Protein AF-A0A956QCV6-F1 (afdb_monomer_lite)

pLDDT: mean 75.54, std 16.25, range [26.3, 98.75]

Radius of gyration: 40.53 Å; chains: 1; bounding box: 89×57×164 Å

Secondary structure (DSSP, 8-state):
-HHHHHHHHHHHHHHHHHHHHHHHHHHHHHHHHHTTS---SS-SEEEEEEE-PPS---PPPTTGGGGTT---TTT---SPPTTSTTT-TTEEEEEEEEEES-TTTGGGTT--EEEEEESS---SEEETTS-EEEEEEEEB----TT--S-GGG-B--PPEEEEESS-EEEEEE-SEEEEESSS-EEEEEES-EEEESS-SS---HHHHHHHHHHHHHHHHHHTGGGB-HHHHHPPPP-HHHHHHHHH---HHHHHHHTSHHHHHSEEEEPEEEEEEEETTTEEEEEEE-SSPPB-SS----HHHHHHHHHHHHHHHHHHHHHHHHHHHHHHHHHHHHHHHHH--TTHHHHHHHHHHHHHHHHHHHHHHHHHHHHHHHHHHHHHHHHHHHHHTT-BPPPP-SGGGSPSSSS-BSS--HHHHHHHHHHHHHHHHHT-HHHHHHHTEEEE--EEESSTT----EEESSEEEESS-EEE-TT-EEEE-SEEEEES-EEE-TT-EEEESS-EEEEPPTT----STTS--S-EEE-TT-EEEESS-EEE--BTTTBSEEEE--TTSPPPB-EEEEESS-EE-TT-EEEEEEHHHHHHHSTTS-HHHHHHIIIIIHHIIIIIHHHHHHHS-SEEEPP--SBSB-EEEEEEE--TTTSSS--EEEEE-----B-THHHHHHHHHHHHHHHHIIIIIHHHGGGSTT-TT-TT--SEEE---HHHHHHHHTTPPPPP--PPP--HHHHHHHHHIIIIIHHHHHIIIIIHHHHHHHHHHHHS-S---SHHHHHHHHHHHHHHHHHHHHHHHHHHHHHHHHHT-HHHHHHHHHHHHHHHHHHTT-TTS-PPPEEEEESS-EEE-TT-SEEEEEEEESS-EEE--SEEEEEEEESSS-EEEEEEEE-GGGG-EEEE-PPP--SSHHHHHH----GGGG----EEEE-------EEEEE----

Sequence (949 aa):
MALHHQQSVARRAYTQAEAELRYREGEQFALREAIGKGAAPSTTVKAAMTSTTPEAADPIPPAYGQKLFERNPNEWTGLPDLRTIEAAPGHDYYEVTPKTSDSSLRVWGNRKYDLVLSQIPGYAAYAPNGSVELEQAFAWANPTFEDEGDTLESYSGIPLFVGAKNDIEVDNFPYGEAHSSAGEVTIEDGQAIGFNGPLPLEHYENDLFSQVQSARDTLEARTASGDKTNLIAGPEVTIGSILDLFFGDSEATLESLLGLHAATDFPLPMIPGFSATVPGVFFQFWFHVPYAPDGSGGYGSSSEFESLMASSEQAAKKLNDLKKAVDEAAVARDKAKKKYDQATGSAKDAALAELIEAENKLDDAKDDYDDQIDAIKDLQAQGESAVNAMMAAGSSPIPQTRAQDPSGTDGQFGWAYSPVMENMLGLLTDTLTGNFKNIANRLVARVRLVHFGDQDNVPFFDFGSTFTSRASWTVPRGRTLRFTKNMEIQGDLWLQRGSVMSVSGNLRVVAPPGVTPDTPFKPSGRVFLEEGATLIVRGNFECQGSSQFGSMMVGAEPGEVHPITSALMVDGDVTIPYGIYAGAPLDDLVSSLLEDFPAFQAMAHDILYPLISELAPNASKAAGPFHLRKPYFARFATTFQLTIIPPTIFNPPIPIPTPVPLPKKNILVPIAHALSYVYTTSLNLTLGENLYLQSDWWPFGQGGVPMAPKLDPVKAAAALSSVSFAPISLPDIDFETALANFKDQAIEGLVKYVTEEIIQELVEEVAAAVAPAEIGSVATAIDVVTDNLVDRDNKLVTAEDFLTGMLDDAFSADAKDALDHLTSNIDTIVENNYLREYSGLLVYSGHNINIHNTARLATGMFLAEGDINIGAERTVGTMLSRNGSVKARQLLYYPYFNRASLYLPMATSDNWLERGMELRYGDKLDSGEAVDVGPPPVSFRVSAAGWHQ

Structure (mmCIF, N/CA/C/O backbone):
data_AF-A0A956QCV6-F1
#
_entry.id   AF-A0A956QCV6-F1
#
loop_
_atom_site.group_PDB
_atom_site.id
_atom_site.type_symbol
_atom_site.label_atom_id
_atom_site.label_alt_id
_atom_site.label_comp_id
_atom_site.label_asym_id
_atom_site.label_entity_id
_atom_site.label_seq_id
_atom_site.pdbx_PDB_ins_code
_atom_site.Cartn_x
_atom_site.Cartn_y
_atom_site.Cartn_z
_atom_site.occupancy
_atom_site.B_iso_or_equiv
_atom_site.auth_seq_id
_atom_site.auth_comp_id
_atom_site.auth_asym_id
_atom_site.auth_atom_id
_atom_site.pdbx_PDB_model_num
ATOM 1 N N . MET A 1 1 ? -18.847 -30.380 68.060 1.00 49.28 1 MET A N 1
ATOM 2 C CA . MET A 1 1 ? -19.390 -29.000 68.090 1.00 49.28 1 MET A CA 1
ATOM 3 C C . MET A 1 1 ? -18.781 -28.098 67.018 1.00 49.28 1 MET A C 1
ATOM 5 O O . MET A 1 1 ? -19.559 -27.495 66.297 1.00 49.28 1 MET A O 1
ATOM 9 N N . ALA A 1 2 ? -17.454 -28.053 66.832 1.00 42.34 2 ALA A N 1
ATOM 10 C CA . ALA A 1 2 ? -16.817 -27.227 65.791 1.00 42.34 2 ALA A CA 1
ATOM 11 C C . ALA A 1 2 ? -17.310 -27.516 64.355 1.00 42.34 2 ALA A C 1
ATOM 13 O O . ALA A 1 2 ? -17.603 -26.585 63.618 1.00 42.34 2 ALA A O 1
ATOM 14 N N . LEU A 1 3 ? -17.517 -28.792 64.000 1.00 40.25 3 LEU A N 1
ATOM 15 C CA . LEU A 1 3 ? -18.008 -29.199 62.673 1.00 40.25 3 LEU A CA 1
ATOM 16 C C . LEU A 1 3 ? -19.466 -28.765 62.408 1.00 40.25 3 LEU A C 1
ATOM 18 O O . LEU A 1 3 ? -19.788 -28.308 61.321 1.00 40.25 3 LEU A O 1
ATOM 22 N N . HIS A 1 4 ? -20.331 -28.818 63.430 1.00 48.31 4 HIS A N 1
ATOM 23 C CA . HIS A 1 4 ? -21.710 -28.315 63.352 1.00 48.31 4 HIS A CA 1
ATOM 24 C C . HIS A 1 4 ? -21.771 -26.785 63.301 1.00 48.31 4 HIS A C 1
ATOM 26 O O . HIS A 1 4 ? -22.640 -26.233 62.632 1.00 48.31 4 HIS A O 1
ATOM 32 N N . HIS A 1 5 ? -20.854 -26.096 63.988 1.00 50.22 5 HIS A N 1
ATOM 33 C CA . HIS A 1 5 ? -20.746 -24.644 63.908 1.00 50.22 5 HIS A CA 1
ATOM 34 C C . HIS A 1 5 ? -20.232 -24.205 62.533 1.00 50.22 5 HIS A C 1
ATOM 36 O O . HIS A 1 5 ? -20.852 -23.343 61.929 1.00 50.22 5 HIS A O 1
ATOM 42 N N . GLN A 1 6 ? -19.200 -24.855 61.985 1.00 43.66 6 GLN A N 1
ATOM 43 C CA . GLN A 1 6 ? -18.725 -24.590 60.624 1.00 43.66 6 GLN A CA 1
ATOM 44 C C . GLN A 1 6 ? -19.783 -24.914 59.565 1.00 43.66 6 GLN A C 1
ATOM 46 O O . GLN A 1 6 ? -20.002 -24.100 58.680 1.00 43.66 6 GLN A O 1
ATOM 51 N N . GLN A 1 7 ? -20.519 -26.023 59.688 1.00 48.66 7 GLN A N 1
ATOM 52 C CA . GLN A 1 7 ? -21.648 -26.325 58.797 1.00 48.66 7 GLN A CA 1
ATOM 53 C C . GLN A 1 7 ? -22.800 -25.324 58.943 1.00 48.66 7 GLN A C 1
ATOM 55 O O . GLN A 1 7 ? -23.447 -24.987 57.957 1.00 48.66 7 GLN A O 1
ATOM 60 N N . SER A 1 8 ? -23.065 -24.831 60.155 1.00 52.28 8 SER A N 1
ATOM 61 C CA . SER A 1 8 ? -24.067 -23.790 60.398 1.00 52.28 8 SER A CA 1
ATOM 62 C C . SER A 1 8 ? -23.633 -22.439 59.841 1.00 52.28 8 SER A C 1
ATOM 64 O O . SER A 1 8 ? -24.478 -21.735 59.305 1.00 52.28 8 SER A O 1
ATOM 66 N N . VAL A 1 9 ? -22.360 -22.066 59.978 1.00 55.03 9 VAL A N 1
ATOM 67 C CA . VAL A 1 9 ? -21.798 -20.821 59.438 1.00 55.03 9 VAL A CA 1
ATOM 68 C C . VAL A 1 9 ? -21.755 -20.894 57.917 1.00 55.03 9 VAL A C 1
ATOM 70 O O . VAL A 1 9 ? -22.230 -19.969 57.277 1.00 55.03 9 VAL A O 1
ATOM 73 N N . ALA A 1 10 ? -21.323 -22.019 57.342 1.00 46.62 10 ALA A N 1
ATOM 74 C CA . ALA A 1 10 ? -21.348 -22.256 55.901 1.00 46.62 10 ALA A CA 1
ATOM 75 C C . ALA A 1 10 ? -22.779 -22.242 55.341 1.00 46.62 10 ALA A C 1
ATOM 77 O O . ALA A 1 10 ? -23.030 -21.575 54.347 1.00 46.62 10 ALA A O 1
ATOM 78 N N . ARG A 1 11 ? -23.752 -22.886 56.009 1.00 55.56 11 ARG A N 1
ATOM 79 C CA . ARG A 1 11 ? -25.173 -22.801 55.615 1.00 55.56 11 ARG A CA 1
ATOM 80 C C . ARG A 1 11 ? -25.719 -21.385 55.705 1.00 55.56 11 ARG A C 1
ATOM 82 O O . ARG A 1 11 ? -26.515 -21.015 54.853 1.00 55.56 11 ARG A O 1
ATOM 89 N N . ARG A 1 12 ? -25.329 -20.616 56.726 1.00 58.84 12 ARG A N 1
ATOM 90 C CA . ARG A 1 12 ? -25.781 -19.232 56.928 1.00 58.84 12 ARG A CA 1
ATOM 91 C C . ARG A 1 12 ? -25.159 -18.284 55.906 1.00 58.84 12 ARG A C 1
ATOM 93 O O . ARG A 1 12 ? -25.870 -17.445 55.380 1.00 58.84 12 ARG A O 1
ATOM 100 N N . ALA A 1 13 ? -23.879 -18.465 55.591 1.00 56.88 13 ALA A N 1
ATOM 101 C CA . ALA A 1 13 ? -23.194 -17.752 54.520 1.00 56.88 13 ALA A CA 1
ATOM 102 C C . ALA A 1 13 ? -23.810 -18.093 53.155 1.00 56.88 13 ALA A C 1
ATOM 104 O O . ALA A 1 13 ? -24.112 -17.187 52.393 1.00 56.88 13 ALA A O 1
ATOM 105 N N . TYR A 1 14 ? -24.104 -19.373 52.900 1.00 56.12 14 TYR A N 1
ATOM 106 C CA . TYR A 1 14 ? -24.784 -19.818 51.681 1.00 56.12 14 TYR A CA 1
ATOM 107 C C . TYR A 1 14 ? -26.194 -19.227 51.557 1.00 56.12 14 TYR A C 1
ATOM 109 O O . TYR A 1 14 ? -26.518 -18.642 50.537 1.00 56.12 14 TYR A O 1
ATOM 117 N N . THR A 1 15 ? -27.012 -19.288 52.615 1.00 66.00 15 THR A N 1
ATOM 118 C CA . THR A 1 15 ? -28.357 -18.675 52.598 1.00 66.00 15 THR A CA 1
ATOM 119 C C . THR A 1 15 ? -28.316 -17.152 52.516 1.00 66.00 15 THR A C 1
ATOM 121 O O . THR A 1 15 ? -29.239 -16.559 51.971 1.00 66.00 15 THR A O 1
ATOM 124 N N . GLN A 1 16 ? -27.274 -16.505 53.042 1.00 67.00 16 GLN A N 1
ATOM 125 C CA . GLN A 1 16 ? -27.094 -15.061 52.923 1.00 67.00 16 GLN A CA 1
ATOM 126 C C . GLN A 1 16 ? -26.685 -14.663 51.501 1.00 67.00 16 GLN A C 1
ATOM 128 O O . GLN A 1 16 ? -27.280 -13.737 50.963 1.00 67.00 16 GLN A O 1
ATOM 133 N N . ALA A 1 17 ? -25.743 -15.385 50.890 1.00 64.12 17 ALA A N 1
ATOM 134 C CA . ALA A 1 17 ? -25.330 -15.181 49.504 1.00 64.12 17 ALA A CA 1
ATOM 135 C C . ALA A 1 17 ? -26.476 -15.477 48.524 1.00 64.12 17 ALA A C 1
ATOM 137 O O . ALA A 1 17 ? -26.734 -14.691 47.621 1.00 64.12 17 ALA A O 1
ATOM 138 N N . GLU A 1 18 ? -27.229 -16.556 48.751 1.00 66.69 18 GLU A N 1
ATOM 139 C CA . GLU A 1 18 ? -28.419 -16.889 47.964 1.00 66.69 18 GLU A CA 1
ATOM 140 C C . GLU A 1 18 ? -29.512 -15.820 48.122 1.00 66.69 18 GLU A C 1
ATOM 142 O O . GLU A 1 18 ? -30.085 -15.375 47.131 1.00 66.69 18 GLU A O 1
ATOM 147 N N . ALA A 1 19 ? -29.784 -15.348 49.344 1.00 66.56 19 ALA A N 1
ATOM 148 C CA . ALA A 1 19 ? -30.747 -14.270 49.573 1.00 66.56 19 ALA A CA 1
ATOM 149 C C . ALA A 1 19 ? -30.306 -12.945 48.934 1.00 66.56 19 ALA A C 1
ATOM 151 O O . ALA A 1 19 ? -31.147 -12.206 48.427 1.00 66.56 19 ALA A O 1
ATOM 152 N N . GLU A 1 20 ? -29.008 -12.645 48.946 1.00 68.56 20 GLU A N 1
ATOM 153 C CA . GLU A 1 20 ? -28.438 -11.465 48.298 1.00 68.56 20 GLU A CA 1
ATOM 154 C C . GLU A 1 20 ? -28.550 -11.556 46.772 1.00 68.56 20 GLU A C 1
ATOM 156 O O . GLU A 1 20 ? -28.972 -10.594 46.133 1.00 68.56 20 GLU A O 1
ATOM 161 N N . LEU A 1 21 ? -28.280 -12.725 46.190 1.00 67.62 21 LEU A N 1
ATOM 162 C CA . LEU A 1 21 ? -28.455 -12.970 44.760 1.00 67.62 21 LEU A CA 1
ATOM 163 C C . LEU A 1 21 ? -29.927 -12.819 44.345 1.00 67.62 21 LEU A C 1
ATOM 165 O O . LEU A 1 21 ? -30.241 -12.063 43.430 1.00 67.62 21 LEU A O 1
ATOM 169 N N . ARG A 1 22 ? -30.851 -13.445 45.086 1.00 67.94 22 ARG A N 1
ATOM 170 C CA . ARG A 1 22 ? -32.305 -13.311 44.869 1.00 67.94 22 ARG A CA 1
ATOM 171 C C . ARG A 1 22 ? -32.795 -11.875 45.019 1.00 67.94 22 ARG A C 1
ATOM 173 O O . ARG A 1 22 ? -33.730 -11.466 44.333 1.00 67.94 22 ARG A O 1
ATOM 180 N N . TYR A 1 23 ? -32.188 -11.113 45.926 1.00 70.75 23 TYR A N 1
ATOM 181 C CA . TYR A 1 23 ? -32.487 -9.699 46.095 1.00 70.75 23 TYR A CA 1
ATOM 182 C C . TYR A 1 23 ? -32.078 -8.887 44.864 1.00 70.75 23 TYR A C 1
ATOM 184 O O . TYR A 1 23 ? -32.905 -8.135 44.353 1.00 70.75 23 TYR A O 1
ATOM 192 N N . ARG A 1 24 ? -30.853 -9.093 44.360 1.00 69.69 24 ARG A N 1
ATOM 193 C CA . ARG A 1 24 ? -30.338 -8.443 43.142 1.00 69.69 24 ARG A CA 1
ATOM 194 C C . ARG A 1 24 ? -31.165 -8.810 41.906 1.00 69.69 24 ARG A C 1
ATOM 196 O O . ARG A 1 24 ? -31.532 -7.927 41.138 1.00 69.69 24 ARG A O 1
ATOM 203 N N . GLU A 1 25 ? -31.535 -10.085 41.748 1.00 68.69 25 GLU A N 1
ATOM 204 C CA . GLU A 1 25 ? -32.457 -10.536 40.690 1.00 68.69 25 GLU A CA 1
ATOM 205 C C . GLU A 1 25 ? -33.806 -9.801 40.777 1.00 68.69 25 GLU A C 1
ATOM 207 O O . GLU A 1 25 ? -34.287 -9.232 39.797 1.00 68.69 25 GLU A O 1
ATOM 212 N N . GLY A 1 26 ? -34.422 -9.781 41.964 1.00 67.19 26 GLY A N 1
ATOM 213 C CA . GLY A 1 26 ? -35.706 -9.116 42.191 1.00 67.19 26 GLY A CA 1
ATOM 214 C C . GLY A 1 26 ? -35.659 -7.605 41.955 1.00 67.19 26 GLY A C 1
ATOM 215 O O . GLY A 1 26 ? -36.609 -7.035 41.417 1.00 67.19 26 GLY A O 1
ATOM 216 N N . GLU A 1 27 ? -34.557 -6.959 42.330 1.00 70.75 27 GLU A N 1
ATOM 217 C CA . GLU A 1 27 ? -34.291 -5.547 42.062 1.00 70.75 27 GLU A CA 1
ATOM 218 C C . GLU A 1 27 ? -34.182 -5.271 40.561 1.00 70.75 27 GLU A C 1
ATOM 220 O O . GLU A 1 27 ? -34.899 -4.410 40.057 1.00 70.75 27 GLU A O 1
ATOM 225 N N . GLN A 1 28 ? -33.359 -6.031 39.834 1.00 68.19 28 GLN A N 1
ATOM 226 C CA . GLN A 1 28 ? -33.233 -5.932 38.377 1.00 68.19 28 GLN A CA 1
ATOM 227 C C . GLN A 1 28 ? -34.590 -6.004 37.675 1.00 68.19 28 GLN A C 1
ATOM 229 O O . GLN A 1 28 ? -34.887 -5.196 36.792 1.00 68.19 28 GLN A O 1
ATOM 234 N N . PHE A 1 29 ? -35.450 -6.938 38.087 1.00 70.31 29 PHE A N 1
ATOM 235 C CA . PHE A 1 29 ? -36.802 -7.036 37.545 1.00 70.31 29 PHE A CA 1
ATOM 236 C C . PHE A 1 29 ? -37.662 -5.812 37.877 1.00 70.31 29 PHE A C 1
ATOM 238 O O . PHE A 1 29 ? -38.354 -5.303 36.995 1.00 70.31 29 PHE A O 1
ATOM 245 N N . ALA A 1 30 ? -37.595 -5.304 39.109 1.00 69.25 30 ALA A N 1
ATOM 246 C CA . ALA A 1 30 ? -38.320 -4.103 39.519 1.00 69.25 30 ALA A CA 1
ATOM 247 C C . ALA A 1 30 ? -37.854 -2.841 38.774 1.00 69.25 30 ALA A C 1
ATOM 249 O O . ALA A 1 30 ? -38.670 -1.988 38.427 1.00 69.25 30 ALA A O 1
ATOM 250 N N . LEU A 1 31 ? -36.552 -2.728 38.505 1.00 68.31 31 LEU A N 1
ATOM 251 C CA . LEU A 1 31 ? -35.973 -1.645 37.715 1.00 68.31 31 LEU A CA 1
ATOM 252 C C . LEU A 1 31 ? -36.477 -1.701 36.268 1.00 68.31 31 LEU A C 1
ATOM 254 O O . LEU A 1 31 ? -36.953 -0.694 35.748 1.00 68.31 31 LEU A O 1
ATOM 258 N N . ARG A 1 32 ? -36.450 -2.889 35.644 1.00 65.56 32 ARG A N 1
ATOM 259 C CA . ARG A 1 32 ? -36.981 -3.126 34.286 1.00 65.56 32 ARG A CA 1
ATOM 260 C C . ARG A 1 32 ? -38.472 -2.791 34.169 1.00 65.56 32 ARG A C 1
ATOM 262 O O . ARG A 1 32 ? -38.902 -2.288 33.130 1.00 65.56 32 ARG A O 1
ATOM 269 N N . GLU A 1 33 ? -39.251 -3.055 35.216 1.00 67.38 33 GLU A N 1
ATOM 270 C CA . GLU A 1 33 ? -40.669 -2.685 35.289 1.00 67.38 33 GLU A CA 1
ATOM 271 C C . GLU A 1 33 ? -40.848 -1.159 35.388 1.00 67.38 33 GLU A C 1
ATOM 273 O O . GLU A 1 33 ? -41.676 -0.591 34.677 1.00 67.38 33 GLU A O 1
ATOM 278 N N . ALA A 1 34 ? -40.033 -0.477 36.203 1.00 65.25 34 ALA A N 1
ATOM 279 C CA . ALA A 1 34 ? -40.091 0.976 36.390 1.00 65.25 34 ALA A CA 1
ATOM 280 C C . ALA A 1 34 ? -39.723 1.780 35.125 1.00 65.25 34 ALA A C 1
ATOM 282 O O . ALA A 1 34 ? -40.314 2.833 34.891 1.00 65.25 34 ALA A O 1
ATOM 283 N N . ILE A 1 35 ? -38.813 1.269 34.285 1.00 62.88 35 ILE A N 1
ATOM 284 C CA . ILE A 1 35 ? -38.454 1.867 32.981 1.00 62.88 35 ILE A CA 1
ATOM 285 C C . ILE A 1 35 ? -39.317 1.367 31.800 1.00 62.88 35 ILE A C 1
ATOM 287 O O . ILE A 1 35 ? -39.052 1.702 30.646 1.00 62.88 35 ILE A O 1
ATOM 291 N N . GLY A 1 36 ? -40.365 0.577 32.067 1.00 53.41 36 GLY A N 1
ATOM 292 C CA . GLY A 1 36 ? -41.485 0.369 31.141 1.00 53.41 36 GLY A CA 1
ATOM 293 C C . GLY A 1 36 ? -41.345 -0.695 30.040 1.00 53.41 36 GLY A C 1
ATOM 294 O O . GLY A 1 36 ? -42.139 -0.650 29.102 1.00 53.41 36 GLY A O 1
ATOM 295 N N . LYS A 1 37 ? -40.407 -1.660 30.112 1.00 54.53 37 LYS A N 1
ATOM 296 C CA . LYS A 1 37 ? -40.167 -2.638 29.009 1.00 54.53 37 LYS A CA 1
ATOM 297 C C . LYS A 1 37 ? -40.390 -4.124 29.302 1.00 54.53 37 LYS A C 1
ATOM 299 O O . LYS A 1 37 ? -40.036 -4.969 28.485 1.00 54.53 37 LYS A O 1
ATOM 304 N N . GLY A 1 38 ? -41.005 -4.488 30.422 1.00 52.72 38 GLY A N 1
ATOM 305 C CA . GLY A 1 38 ? -41.386 -5.882 30.648 1.00 52.72 38 GLY A CA 1
ATOM 306 C C . GLY A 1 38 ? -42.162 -6.085 31.937 1.00 52.72 38 GLY A C 1
ATOM 307 O O . GLY A 1 38 ? -41.818 -5.509 32.965 1.00 52.72 38 GLY A O 1
ATOM 308 N N . ALA A 1 39 ? -43.205 -6.916 31.882 1.00 48.16 39 ALA A N 1
ATOM 309 C CA . ALA A 1 39 ? -43.919 -7.350 33.075 1.00 48.16 39 ALA A CA 1
ATOM 310 C C . ALA A 1 39 ? -43.047 -8.351 33.842 1.00 48.16 39 ALA A C 1
ATOM 312 O O . ALA A 1 39 ? -42.725 -9.424 33.328 1.00 48.16 39 ALA A O 1
ATOM 313 N N . ALA A 1 40 ? -42.658 -7.999 35.064 1.00 49.22 40 ALA A N 1
ATOM 314 C CA . ALA A 1 40 ? -41.905 -8.895 35.923 1.00 49.22 40 ALA A CA 1
ATOM 315 C C . ALA A 1 40 ? -42.794 -10.052 36.430 1.00 49.22 40 ALA A C 1
ATOM 317 O O . ALA A 1 40 ? -43.982 -9.848 36.710 1.00 49.22 40 ALA A O 1
ATOM 318 N N . PRO A 1 41 ? -42.256 -11.273 36.598 1.00 50.91 41 PRO A N 1
ATOM 319 C CA . PRO A 1 41 ? -42.956 -12.322 37.329 1.00 50.91 41 PRO A CA 1
ATOM 320 C C . PRO A 1 41 ? -43.073 -11.887 38.798 1.00 50.91 41 PRO A C 1
ATOM 322 O O . PRO A 1 41 ? -42.063 -11.791 39.482 1.00 50.91 41 PRO A O 1
ATOM 325 N N . SER A 1 42 ? -44.296 -11.553 39.237 1.00 54.00 42 SER A N 1
ATOM 326 C CA . SER A 1 42 ? -44.685 -11.060 40.577 1.00 54.00 42 SER A CA 1
ATOM 327 C C . SER A 1 42 ? -43.519 -10.772 41.542 1.00 54.00 42 SER A C 1
ATOM 329 O O . SER A 1 42 ? -43.057 -11.663 42.259 1.00 54.00 42 SER A O 1
ATOM 331 N N . THR A 1 43 ? -43.044 -9.531 41.579 1.00 57.69 43 THR A N 1
ATOM 332 C CA . THR A 1 43 ? -41.839 -9.163 42.330 1.00 57.69 43 THR A CA 1
ATOM 333 C C . THR A 1 43 ? -42.148 -8.795 43.783 1.00 57.69 43 THR A C 1
ATOM 335 O O . THR A 1 43 ? -42.996 -7.957 44.094 1.00 57.69 43 THR A O 1
ATOM 338 N N . THR A 1 44 ? -41.422 -9.424 44.710 1.00 65.25 44 THR A N 1
ATOM 339 C CA . THR A 1 44 ? -41.427 -9.102 46.152 1.00 65.25 44 THR A CA 1
ATOM 340 C C . THR A 1 44 ? -40.667 -7.797 46.459 1.00 65.25 44 THR A C 1
ATOM 342 O O . THR A 1 44 ? -40.801 -7.229 47.547 1.00 65.25 44 THR A O 1
ATOM 345 N N . VAL A 1 45 ? -39.872 -7.321 45.494 1.00 67.56 45 VAL A N 1
ATOM 346 C CA . VAL A 1 45 ? -39.026 -6.122 45.540 1.00 67.56 45 VAL A CA 1
ATOM 347 C C . VAL A 1 45 ? -39.563 -5.088 44.542 1.00 67.56 45 VAL A C 1
ATOM 349 O O . VAL A 1 45 ? -40.004 -5.439 43.455 1.00 67.56 45 VAL A O 1
ATOM 352 N N . LYS A 1 46 ? -39.546 -3.811 44.919 1.00 73.62 46 LYS A N 1
ATOM 353 C CA . LYS A 1 46 ? -39.876 -2.635 44.102 1.00 73.62 46 LYS A CA 1
ATOM 354 C C . LYS A 1 46 ? -38.690 -1.676 44.102 1.00 73.62 46 LYS A C 1
ATOM 356 O O . LYS A 1 46 ? -37.935 -1.667 45.066 1.00 73.62 46 LYS A O 1
ATOM 361 N N . ALA A 1 47 ? -38.573 -0.816 43.099 1.00 73.00 47 ALA A N 1
ATOM 362 C CA . ALA A 1 47 ? -37.556 0.232 43.055 1.00 73.00 47 ALA A CA 1
ATOM 363 C C . ALA A 1 47 ? -38.211 1.621 43.046 1.00 73.00 47 ALA A C 1
ATOM 365 O O . ALA A 1 47 ? -39.241 1.825 42.404 1.00 73.00 47 ALA A O 1
ATOM 366 N N . ALA A 1 48 ? -37.638 2.569 43.787 1.00 74.94 48 ALA A N 1
ATOM 367 C CA . ALA A 1 48 ? -37.895 3.995 43.607 1.00 74.94 48 ALA A CA 1
ATOM 368 C C . ALA A 1 48 ? -36.659 4.624 42.957 1.00 74.94 48 ALA A C 1
ATOM 370 O O . ALA A 1 48 ? -35.555 4.366 43.426 1.00 74.94 48 ALA A O 1
ATOM 371 N N . MET A 1 49 ? -36.854 5.423 41.908 1.00 76.88 49 MET A N 1
ATOM 372 C CA . MET A 1 49 ? -35.780 6.046 41.128 1.00 76.88 49 MET A CA 1
ATOM 373 C C . MET A 1 49 ? -35.848 7.568 41.243 1.00 76.88 49 MET A C 1
ATOM 375 O O . MET A 1 49 ? -36.940 8.138 41.173 1.00 76.88 49 MET A O 1
ATOM 379 N N . THR A 1 50 ? -34.691 8.213 41.360 1.00 81.38 50 THR A N 1
ATOM 380 C CA . THR A 1 50 ? -34.531 9.671 41.275 1.00 81.38 50 THR A CA 1
ATOM 381 C C . THR A 1 50 ? -33.452 9.966 40.244 1.00 81.38 50 THR A C 1
ATOM 383 O O . THR A 1 50 ? -32.347 9.472 40.404 1.00 81.38 50 THR A O 1
ATOM 386 N N . SER A 1 51 ? -33.747 10.728 39.187 1.00 77.69 51 SER A N 1
ATOM 387 C CA . SER A 1 51 ? -32.717 11.098 38.203 1.00 77.69 51 SER A CA 1
ATOM 388 C C . SER A 1 51 ? -31.657 11.985 38.860 1.00 77.69 51 SER A C 1
ATOM 390 O O . SER A 1 51 ? -31.989 12.925 39.585 1.00 77.69 51 SER A O 1
ATOM 392 N N . THR A 1 52 ? -30.398 11.650 38.610 1.00 75.81 52 THR A N 1
ATOM 393 C CA . THR A 1 52 ? -29.180 12.368 39.006 1.00 75.81 52 THR A CA 1
ATOM 394 C C . THR A 1 52 ? -28.334 12.719 37.779 1.00 75.81 52 THR A C 1
ATOM 396 O O . THR A 1 52 ? -27.152 13.015 37.903 1.00 75.81 52 THR A O 1
ATOM 399 N N . THR A 1 53 ? -28.935 12.671 36.586 1.00 70.94 53 THR A N 1
ATOM 400 C CA . THR A 1 53 ? -28.253 12.926 35.312 1.00 70.94 53 THR A CA 1
ATOM 401 C C . THR A 1 53 ? -27.792 14.394 35.242 1.00 70.94 53 THR A C 1
ATOM 403 O O . THR A 1 53 ? -28.629 15.278 35.444 1.00 70.94 53 THR A O 1
ATOM 406 N N . PRO A 1 54 ? -26.501 14.675 34.987 1.00 65.06 54 PRO A N 1
ATOM 407 C CA . PRO A 1 54 ? -25.976 16.038 34.838 1.00 65.06 54 PRO A CA 1
ATOM 408 C C . PRO A 1 54 ? -26.615 16.817 33.667 1.00 65.06 54 PRO A C 1
ATOM 410 O O . PRO A 1 54 ? -27.009 16.227 32.661 1.00 65.06 54 PRO A O 1
ATOM 413 N N . GLU A 1 55 ? -26.722 18.149 33.780 1.00 56.16 55 GLU A N 1
ATOM 414 C CA . GLU A 1 55 ? -27.117 19.024 32.660 1.00 56.16 55 GLU A CA 1
ATOM 415 C C . GLU A 1 55 ? -25.908 19.245 31.735 1.00 56.16 55 GLU A C 1
ATOM 417 O O . GLU A 1 55 ? -24.915 19.816 32.169 1.00 56.16 55 GLU A O 1
ATOM 422 N N . ALA A 1 56 ? -26.053 18.853 30.464 1.00 52.75 56 ALA A N 1
ATOM 423 C CA . ALA A 1 56 ? -25.051 18.867 29.388 1.00 52.75 56 ALA A CA 1
ATOM 424 C C . ALA A 1 56 ? -24.062 17.691 29.415 1.00 52.75 56 ALA A C 1
ATOM 426 O O . ALA A 1 56 ? -23.011 17.743 30.039 1.00 52.75 56 ALA A O 1
ATOM 427 N N . ALA A 1 57 ? -24.395 16.651 28.653 1.00 51.12 57 ALA A N 1
ATOM 428 C CA . ALA A 1 57 ? -23.421 15.683 28.182 1.00 51.12 57 ALA A CA 1
ATOM 429 C C . ALA A 1 57 ? -23.448 15.738 26.648 1.00 51.12 57 ALA A C 1
ATOM 431 O O . ALA A 1 57 ? -24.502 15.502 26.048 1.00 51.12 57 ALA A O 1
ATOM 432 N N . ASP A 1 58 ? -22.337 16.129 26.022 1.00 49.75 58 ASP A N 1
ATOM 433 C CA . ASP A 1 58 ? -22.261 16.297 24.569 1.00 49.75 58 ASP A CA 1
ATOM 434 C C . ASP A 1 58 ? -22.421 14.937 23.871 1.00 49.75 58 ASP A C 1
ATOM 436 O O . ASP A 1 58 ? -21.597 14.047 24.069 1.00 49.75 58 ASP A O 1
ATOM 440 N N . PRO A 1 59 ? -23.485 14.705 23.082 1.00 54.56 59 PRO A N 1
ATOM 441 C CA . PRO A 1 59 ? -23.695 13.413 22.440 1.00 54.56 59 PRO A CA 1
ATOM 442 C C . PRO A 1 59 ? -22.550 13.101 21.469 1.00 54.56 59 PRO A C 1
ATOM 444 O O . PRO A 1 59 ? -22.101 13.987 20.745 1.00 54.56 59 PRO A O 1
ATOM 447 N N . ILE A 1 60 ? -22.138 11.827 21.387 1.00 58.16 60 ILE A N 1
ATOM 448 C CA . ILE A 1 60 ? -21.178 11.380 20.364 1.00 58.16 60 ILE A CA 1
ATOM 449 C C . ILE A 1 60 ? -21.710 11.803 18.982 1.00 58.16 60 ILE A C 1
ATOM 451 O O . ILE A 1 60 ? -22.822 11.387 18.618 1.00 58.16 60 ILE A O 1
ATOM 455 N N . PRO A 1 61 ? -20.952 12.581 18.192 1.00 59.28 61 PRO A N 1
ATOM 456 C CA . PRO A 1 61 ? -21.413 13.043 16.894 1.00 59.28 61 PRO A CA 1
ATOM 457 C C . PRO A 1 61 ? -21.709 11.854 15.964 1.00 59.28 61 PRO A C 1
ATOM 459 O O . PRO A 1 61 ? -20.855 10.978 15.794 1.00 59.28 61 PRO A O 1
ATOM 462 N N . PRO A 1 62 ? -22.905 11.765 15.351 1.00 65.50 62 PRO A N 1
ATOM 463 C CA . PRO A 1 62 ? -23.104 10.851 14.237 1.00 65.50 62 PRO A CA 1
ATOM 464 C C . PRO A 1 62 ? -22.221 11.271 13.059 1.00 65.50 62 PRO A C 1
ATOM 466 O O . PRO A 1 62 ? -21.991 12.463 12.866 1.00 65.50 62 PRO A O 1
ATOM 469 N N . ALA A 1 63 ? -21.764 10.300 12.267 1.00 74.31 63 ALA A N 1
ATOM 470 C CA . ALA A 1 63 ? -20.926 10.533 11.098 1.00 74.31 63 ALA A CA 1
ATOM 471 C C . ALA A 1 63 ? -19.634 11.323 11.402 1.00 74.31 63 ALA A C 1
ATOM 473 O O . ALA A 1 63 ? -19.260 12.210 10.642 1.00 74.31 63 ALA A O 1
ATOM 474 N N . TYR A 1 64 ? -18.944 10.986 12.501 1.00 76.62 64 TYR A N 1
ATOM 475 C CA . TYR A 1 64 ? -17.661 11.586 12.902 1.00 76.62 64 TYR A CA 1
ATOM 476 C C . TYR A 1 64 ? -16.656 11.690 11.739 1.00 76.62 64 TYR A C 1
ATOM 478 O O . TYR A 1 64 ? -15.988 12.710 11.591 1.00 76.62 64 TYR A O 1
ATOM 486 N N . GLY A 1 65 ? -16.612 10.692 10.849 1.00 79.38 65 GLY A N 1
ATOM 487 C CA . GLY A 1 65 ? -15.740 10.711 9.674 1.00 79.38 65 GLY A CA 1
ATOM 488 C C . GLY A 1 65 ? -16.012 11.844 8.671 1.00 79.38 65 GLY A C 1
ATOM 489 O O . GLY A 1 65 ? -15.127 12.147 7.883 1.00 79.38 65 GLY A O 1
ATOM 490 N N . GLN A 1 66 ? -17.185 12.498 8.682 1.00 84.50 66 GLN A N 1
ATOM 491 C CA . GLN A 1 66 ? -17.531 13.572 7.727 1.00 84.50 66 GLN A CA 1
ATOM 492 C C . GLN A 1 66 ? -16.635 14.791 7.833 1.00 84.50 66 GLN A C 1
ATOM 494 O O . GLN A 1 66 ? -16.563 15.582 6.904 1.00 84.50 66 GLN A O 1
ATOM 499 N N . LYS A 1 67 ? -16.005 14.969 8.984 1.00 78.88 67 LYS A N 1
ATOM 500 C CA . LYS A 1 67 ? -15.212 16.150 9.258 1.00 78.88 67 LYS A CA 1
ATOM 501 C C . LYS A 1 67 ? -13.773 15.778 9.625 1.00 78.88 67 LYS A C 1
ATOM 503 O O . LYS A 1 67 ? -13.101 16.490 10.363 1.00 78.88 67 LYS A O 1
ATOM 508 N N . LEU A 1 68 ? -13.305 14.651 9.085 1.00 81.62 68 LEU A N 1
ATOM 509 C CA . LEU A 1 68 ? -11.967 14.090 9.284 1.00 81.62 68 LEU A CA 1
ATOM 510 C C . LEU A 1 68 ? -10.832 15.106 9.043 1.00 81.62 68 LEU A C 1
ATOM 512 O O . LEU A 1 68 ? -9.768 15.002 9.658 1.00 81.62 68 LEU A O 1
ATOM 516 N N . PHE A 1 69 ? -11.049 16.069 8.139 1.00 79.94 69 PHE A N 1
ATOM 517 C CA . PHE A 1 69 ? -10.082 17.108 7.780 1.00 79.94 69 PHE A CA 1
ATOM 518 C C . PHE A 1 69 ? -10.406 18.496 8.371 1.00 79.94 69 PHE A C 1
ATOM 520 O O . PHE A 1 69 ? -9.618 19.427 8.203 1.00 79.94 69 PHE A O 1
ATOM 527 N N . GLU A 1 70 ? -11.516 18.664 9.100 1.00 72.19 70 GLU A N 1
ATOM 528 C CA . GLU A 1 70 ? -11.885 19.945 9.714 1.00 72.19 70 GLU A CA 1
ATOM 529 C C . GLU A 1 70 ? -11.146 20.138 11.050 1.00 72.19 70 GLU A C 1
ATOM 531 O O . GLU A 1 70 ? -11.689 19.874 12.115 1.00 72.19 70 GLU A O 1
ATOM 536 N N . ARG A 1 71 ? -9.909 20.645 11.041 1.00 55.94 71 ARG A N 1
ATOM 537 C CA . ARG A 1 71 ? -9.212 21.025 12.288 1.00 55.94 71 ARG A CA 1
ATOM 538 C C . ARG A 1 71 ? -9.719 22.371 12.817 1.00 55.94 71 ARG A C 1
ATOM 540 O O . ARG A 1 71 ? -9.084 23.402 12.610 1.00 55.94 71 ARG A O 1
ATOM 547 N N . ASN A 1 72 ? -10.858 22.384 13.509 1.00 50.88 72 ASN A N 1
ATOM 548 C CA . ASN A 1 72 ? -11.272 23.548 14.302 1.00 50.88 72 ASN A CA 1
ATOM 549 C C . ASN A 1 72 ? -10.767 23.403 15.753 1.00 50.88 72 ASN A C 1
ATOM 551 O O . ASN A 1 72 ? -11.341 22.609 16.498 1.00 50.88 72 ASN A O 1
ATOM 555 N N . PRO A 1 73 ? -9.781 24.206 16.210 1.00 41.59 73 PRO A N 1
ATOM 556 C CA . PRO A 1 73 ? -9.165 24.073 17.542 1.00 41.59 73 PRO A CA 1
ATOM 557 C C . PRO A 1 73 ? -10.110 24.338 18.730 1.00 41.59 73 PRO A C 1
ATOM 559 O O . PRO A 1 73 ? -9.693 24.237 19.874 1.00 41.59 73 PRO A O 1
ATOM 562 N N . ASN A 1 74 ? -11.374 24.693 18.473 1.00 37.72 74 ASN A N 1
ATOM 563 C CA . ASN A 1 74 ? -12.390 24.966 19.494 1.00 37.72 74 ASN A CA 1
ATOM 564 C C . ASN A 1 74 ? -13.686 24.149 19.308 1.00 37.72 74 ASN A C 1
ATOM 566 O O . ASN A 1 74 ? -14.657 24.409 20.015 1.00 37.72 74 ASN A O 1
ATOM 570 N N . GLU A 1 75 ? -13.750 23.229 18.338 1.00 49.88 75 GLU A N 1
ATOM 571 C CA . GLU A 1 75 ? -14.955 22.414 18.071 1.00 49.88 75 GLU A CA 1
ATOM 572 C C . GLU A 1 75 ? -14.699 20.905 18.122 1.00 49.88 75 GLU A C 1
ATOM 574 O O . GLU A 1 75 ? -15.655 20.132 18.109 1.00 49.88 75 GLU A O 1
ATOM 579 N N . TRP A 1 76 ? -13.436 20.487 18.207 1.00 51.31 76 TRP A N 1
ATOM 580 C CA . TRP A 1 76 ? -13.055 19.083 18.219 1.00 51.31 76 TRP A CA 1
ATOM 581 C C . TRP A 1 76 ? -12.459 18.703 19.552 1.00 51.31 76 TRP A C 1
ATOM 583 O O . TRP A 1 76 ? -11.347 19.090 19.882 1.00 51.31 76 TRP A O 1
ATOM 593 N N . THR A 1 77 ? -13.244 17.957 20.310 1.00 54.75 77 THR A N 1
ATOM 594 C CA . THR A 1 77 ? -12.790 17.205 21.468 1.00 54.75 77 THR A CA 1
ATOM 595 C C . THR A 1 77 ? -13.004 15.744 21.109 1.00 54.75 77 THR A C 1
ATOM 597 O O . THR A 1 77 ? -14.079 15.401 20.601 1.00 54.75 77 THR A O 1
ATOM 600 N N . GLY A 1 78 ? -12.002 14.900 21.322 1.00 67.69 78 GLY A N 1
ATOM 601 C CA . GLY A 1 78 ? -12.082 13.455 21.163 1.00 67.69 78 GLY A CA 1
ATOM 602 C C . GLY A 1 78 ? -13.207 12.828 21.992 1.00 67.69 78 GLY A C 1
ATOM 603 O O . GLY A 1 78 ? -14.116 13.481 22.509 1.00 67.69 78 GLY A O 1
ATOM 604 N N . LEU A 1 79 ? -13.185 11.507 22.108 1.00 74.06 79 LEU A N 1
ATOM 605 C CA . LEU A 1 79 ? -14.164 10.785 22.898 1.00 74.06 79 LEU A CA 1
ATOM 606 C C . LEU A 1 79 ? -14.148 11.273 24.360 1.00 74.06 79 LEU A C 1
ATOM 608 O O . LEU A 1 79 ? -13.082 11.380 24.966 1.00 74.06 79 LEU A O 1
ATOM 612 N N . PRO A 1 80 ? -15.331 11.522 24.936 1.00 69.31 80 PRO A N 1
ATOM 613 C CA . PRO A 1 80 ? -15.472 11.969 26.313 1.00 69.31 80 PRO A CA 1
ATOM 614 C C . PRO A 1 80 ? -14.878 10.984 27.329 1.00 69.31 80 PRO A C 1
ATOM 616 O O . PRO A 1 80 ? -14.933 9.765 27.137 1.00 69.31 80 PRO A O 1
ATOM 619 N N . ASP A 1 81 ? -14.398 11.502 28.460 1.00 68.75 81 ASP A N 1
ATOM 620 C CA . ASP A 1 81 ? -13.855 10.683 29.546 1.00 68.75 81 ASP A CA 1
ATOM 621 C C . ASP A 1 81 ? -14.958 9.930 30.313 1.00 68.75 81 ASP A C 1
ATOM 623 O O . ASP A 1 81 ? -15.817 10.517 30.971 1.00 68.75 81 ASP A O 1
ATOM 627 N N . LEU A 1 82 ? -14.890 8.595 30.290 1.00 68.19 82 LEU A N 1
ATOM 628 C CA . LEU A 1 82 ? -15.859 7.711 30.945 1.00 68.19 82 LEU A CA 1
ATOM 629 C C . LEU A 1 82 ? -15.713 7.618 32.471 1.00 68.19 82 LEU A C 1
ATOM 631 O O . LEU A 1 82 ? -16.534 6.964 33.113 1.00 68.19 82 LEU A O 1
ATOM 635 N N . ARG A 1 83 ? -14.680 8.211 33.079 1.00 65.06 83 ARG A N 1
ATOM 636 C CA . ARG A 1 83 ? -14.412 8.057 34.526 1.00 65.06 83 ARG A CA 1
ATOM 637 C C . ARG A 1 83 ? -15.190 9.021 35.403 1.00 65.06 83 ARG A C 1
ATOM 639 O O . ARG A 1 83 ? -15.306 8.777 36.604 1.00 65.06 83 ARG A O 1
ATOM 646 N N . THR A 1 84 ? -15.734 10.094 34.837 1.00 60.00 84 THR A N 1
ATOM 647 C CA . THR A 1 84 ? -16.586 11.023 35.581 1.00 60.00 84 THR A CA 1
ATOM 648 C C . THR A 1 84 ? -18.023 10.931 35.079 1.00 60.00 84 THR A C 1
ATOM 650 O O . THR A 1 84 ? -18.292 10.973 33.884 1.00 60.00 84 THR A O 1
ATOM 653 N N . ILE A 1 85 ? -18.970 10.815 36.016 1.00 54.50 85 ILE A N 1
ATOM 654 C CA . ILE A 1 85 ? -20.418 10.792 35.730 1.00 54.50 85 ILE A CA 1
ATOM 655 C C . ILE A 1 85 ? -20.850 12.051 34.954 1.00 54.50 85 ILE A C 1
ATOM 657 O O . ILE A 1 85 ? -21.795 12.012 34.174 1.00 54.50 85 ILE A O 1
ATOM 661 N N . GLU A 1 86 ? -20.136 13.159 35.164 1.00 53.06 86 GLU A N 1
ATOM 662 C CA . GLU A 1 86 ? -20.348 14.460 34.524 1.00 53.06 86 GLU A CA 1
ATOM 663 C C . GLU A 1 86 ? -19.855 14.514 33.067 1.00 53.06 86 GLU A C 1
ATOM 665 O O . GLU A 1 86 ? -20.361 15.336 32.311 1.00 53.06 86 GLU A O 1
ATOM 670 N N . ALA A 1 87 ? -18.940 13.625 32.649 1.00 50.94 87 ALA A N 1
ATOM 671 C CA . ALA A 1 87 ? -18.323 13.635 31.317 1.00 50.94 87 ALA A CA 1
ATOM 672 C C . ALA A 1 87 ? -18.615 12.392 30.456 1.00 50.94 87 ALA A C 1
ATOM 674 O O . ALA A 1 87 ? -18.050 12.273 29.375 1.00 50.94 87 ALA A O 1
ATOM 675 N N . ALA A 1 88 ? -19.500 11.483 30.882 1.00 54.69 88 ALA A N 1
ATOM 676 C CA . ALA A 1 88 ? -19.890 10.293 30.119 1.00 54.69 88 ALA A CA 1
ATOM 677 C C . ALA A 1 88 ? -21.245 10.504 29.394 1.00 54.69 88 ALA A C 1
ATOM 679 O O . ALA A 1 88 ? -22.302 10.152 29.929 1.00 54.69 88 ALA A O 1
ATOM 680 N N . PRO A 1 89 ? -21.272 11.101 28.188 1.00 54.50 89 PRO A N 1
ATOM 681 C CA . PRO A 1 89 ? -22.498 11.358 27.450 1.00 54.50 89 PRO A CA 1
ATOM 682 C C . PRO A 1 89 ? -23.179 10.101 26.944 1.00 54.50 89 PRO A C 1
ATOM 684 O O . PRO A 1 89 ? -22.585 9.043 26.767 1.00 54.50 89 PRO A O 1
ATOM 687 N N . GLY A 1 90 ? -24.482 10.241 26.702 1.00 56.16 90 GLY A N 1
ATOM 688 C CA . GLY A 1 90 ? -25.328 9.113 26.344 1.00 56.16 90 GLY A CA 1
ATOM 689 C C . GLY A 1 90 ? -25.617 8.188 27.527 1.00 56.16 90 GLY A C 1
ATOM 690 O O . GLY A 1 90 ? -25.993 7.042 27.308 1.00 56.16 90 GLY A O 1
ATOM 691 N N . HIS A 1 91 ? -25.469 8.652 28.769 1.00 63.78 91 HIS A N 1
ATOM 692 C CA . HIS A 1 91 ? -25.853 7.896 29.956 1.00 63.78 91 HIS A CA 1
ATOM 693 C C . HIS A 1 91 ? -26.829 8.688 30.827 1.00 63.78 91 HIS A C 1
ATOM 695 O O . HIS A 1 91 ? -26.554 9.823 31.207 1.00 63.78 91 HIS A O 1
ATOM 701 N N . ASP A 1 92 ? -27.963 8.076 31.175 1.00 68.38 92 ASP A N 1
ATOM 702 C CA . ASP A 1 92 ? -28.873 8.640 32.171 1.00 68.38 92 ASP A CA 1
ATOM 703 C C . ASP A 1 92 ? -28.592 7.995 33.530 1.00 68.38 92 ASP A C 1
ATOM 705 O O . ASP A 1 92 ? -28.676 6.773 33.690 1.00 68.38 92 ASP A O 1
ATOM 709 N N . TYR A 1 93 ? -28.279 8.826 34.517 1.00 72.75 93 TYR A N 1
ATOM 710 C CA . TYR A 1 93 ? -27.980 8.400 35.880 1.00 72.75 93 TYR A CA 1
ATOM 711 C C . TYR A 1 93 ? -29.205 8.554 36.779 1.00 72.75 93 TYR A C 1
ATOM 713 O O . TYR A 1 93 ? -29.886 9.588 36.745 1.00 72.75 93 TYR A O 1
ATOM 721 N N . TYR A 1 94 ? -29.486 7.537 37.595 1.00 72.88 94 TYR A N 1
ATOM 722 C CA . TYR A 1 94 ? -30.547 7.567 38.599 1.00 72.88 94 TYR A CA 1
ATOM 723 C C . TYR A 1 94 ? -30.078 6.979 39.924 1.00 72.88 94 TYR A C 1
ATOM 725 O O . TYR A 1 94 ? -29.579 5.866 39.966 1.00 72.88 94 TYR A O 1
ATOM 733 N N . GLU A 1 95 ? -30.374 7.638 41.035 1.00 76.94 95 GLU A N 1
ATOM 734 C CA . GLU A 1 95 ? -30.282 7.011 42.349 1.00 76.94 95 GLU A CA 1
ATOM 735 C C . GLU A 1 95 ? -31.501 6.094 42.563 1.00 76.94 95 GLU A C 1
ATOM 737 O O . GLU A 1 95 ? -32.664 6.517 42.489 1.00 76.94 95 GLU A O 1
ATOM 742 N N . VAL A 1 96 ? -31.243 4.823 42.852 1.00 72.62 96 VAL A N 1
ATOM 743 C CA . VAL A 1 96 ? -32.227 3.779 43.128 1.00 72.62 96 VAL A CA 1
ATOM 744 C C . VAL A 1 96 ? -32.263 3.478 44.617 1.00 72.62 96 VAL A C 1
ATOM 746 O O . VAL A 1 96 ? -31.259 3.158 45.249 1.00 72.62 96 VAL A O 1
ATOM 749 N N . THR A 1 97 ? -33.471 3.487 45.176 1.00 76.12 97 THR A N 1
ATOM 750 C CA . THR A 1 97 ? -33.754 2.947 46.508 1.00 76.12 97 THR A CA 1
ATOM 751 C C . THR A 1 97 ? -34.690 1.738 46.390 1.00 76.12 97 THR A C 1
ATOM 753 O O . THR A 1 97 ? -35.887 1.912 46.105 1.00 76.12 97 THR A O 1
ATOM 756 N N . PRO A 1 98 ? -34.200 0.509 46.615 1.00 70.75 98 PRO A N 1
ATOM 757 C CA . PRO A 1 98 ? -35.020 -0.684 46.589 1.00 70.75 98 PRO A CA 1
ATOM 758 C C . PRO A 1 98 ? -35.919 -0.778 47.829 1.00 70.75 98 PRO A C 1
ATOM 760 O O . PRO A 1 98 ? -35.577 -0.384 48.941 1.00 70.75 98 PRO A O 1
ATOM 763 N N . LYS A 1 99 ? -37.128 -1.299 47.631 1.00 75.38 99 LYS A N 1
ATOM 764 C CA . LYS A 1 99 ? -38.192 -1.427 48.629 1.00 75.38 99 LYS A CA 1
ATOM 765 C C . LYS A 1 99 ? -38.742 -2.840 48.585 1.00 75.38 99 LYS A C 1
ATOM 767 O O . LYS A 1 99 ? -39.278 -3.262 47.571 1.00 75.38 99 LYS A O 1
ATOM 772 N N . THR A 1 100 ? -38.690 -3.563 49.696 1.00 73.56 100 THR A N 1
ATOM 773 C CA . THR A 1 100 ? -39.237 -4.924 49.787 1.00 73.56 100 THR A CA 1
ATOM 774 C C . THR A 1 100 ? -40.234 -5.047 50.931 1.00 73.56 100 THR A C 1
ATOM 776 O O . THR A 1 100 ? -40.044 -4.496 52.022 1.00 73.56 100 THR A O 1
ATOM 779 N N . SER A 1 101 ? -41.328 -5.770 50.687 1.00 71.38 101 SER A N 1
ATOM 780 C CA . SER A 1 101 ? -42.279 -6.131 51.743 1.00 71.38 101 SER A CA 1
ATOM 781 C C . SER A 1 101 ? -41.817 -7.335 52.567 1.00 71.38 101 SER A C 1
ATOM 783 O O . SER A 1 101 ? -42.334 -7.530 53.668 1.00 71.38 101 SER A O 1
ATOM 785 N N . ASP A 1 102 ? -40.839 -8.103 52.081 1.00 70.94 102 ASP A N 1
ATOM 786 C CA . ASP A 1 102 ? -40.315 -9.289 52.756 1.00 70.94 102 ASP A CA 1
ATOM 787 C C . ASP A 1 102 ? -39.326 -8.916 53.866 1.00 70.94 102 ASP A C 1
ATOM 789 O O . ASP A 1 102 ? -38.277 -8.311 53.639 1.00 70.94 102 ASP A O 1
ATOM 793 N N . SER A 1 103 ? -39.655 -9.310 55.096 1.00 68.50 103 SER A N 1
ATOM 794 C CA . SER A 1 103 ? -38.820 -9.095 56.279 1.00 68.50 103 SER A CA 1
ATOM 795 C C . SER A 1 103 ? -37.412 -9.688 56.170 1.00 68.50 103 SER A C 1
ATOM 797 O O . SER A 1 103 ? -36.489 -9.123 56.750 1.00 68.50 103 SER A O 1
ATOM 799 N N . SER A 1 104 ? -37.244 -10.791 55.435 1.00 65.56 104 SER A N 1
ATOM 800 C CA . SER A 1 104 ? -35.953 -11.463 55.240 1.00 65.56 104 SER A CA 1
ATOM 801 C C . SER A 1 104 ? -35.012 -10.677 54.320 1.00 65.56 104 SER A C 1
ATOM 803 O O . SER A 1 104 ? -33.797 -10.744 54.483 1.00 65.56 104 SER A O 1
ATOM 805 N N . LEU A 1 105 ? -35.573 -9.866 53.418 1.00 64.88 105 LEU A N 1
ATOM 806 C CA . LEU A 1 105 ? -34.832 -9.057 52.451 1.00 64.88 105 LEU A CA 1
ATOM 807 C C . LEU A 1 105 ? -34.668 -7.592 52.894 1.00 64.88 105 LEU A C 1
ATOM 809 O O . LEU A 1 105 ? -33.835 -6.872 52.351 1.00 64.88 105 LEU A O 1
ATOM 813 N N . ARG A 1 106 ? -35.410 -7.131 53.915 1.00 67.00 106 ARG A N 1
ATOM 814 C CA . ARG A 1 106 ? -35.345 -5.742 54.428 1.00 67.00 106 ARG A CA 1
ATOM 815 C C . ARG A 1 106 ? -33.962 -5.298 54.891 1.00 67.00 106 ARG A C 1
ATOM 817 O O . ARG A 1 106 ? -33.696 -4.102 54.877 1.00 67.00 106 ARG A O 1
ATOM 824 N N . VAL A 1 107 ? -33.098 -6.230 55.293 1.00 62.62 107 VAL A N 1
ATOM 825 C CA . VAL A 1 107 ? -31.716 -5.935 55.717 1.00 62.62 107 VAL A CA 1
ATOM 826 C C . VAL A 1 107 ? -30.915 -5.264 54.590 1.00 62.62 107 VAL A C 1
ATOM 828 O O . VAL A 1 107 ? -29.985 -4.509 54.856 1.00 62.62 107 VAL A O 1
ATOM 831 N N . TRP A 1 108 ? -31.335 -5.483 53.342 1.00 62.41 108 TRP A N 1
ATOM 832 C CA . TRP A 1 108 ? -30.748 -4.929 52.126 1.00 62.41 108 TRP A CA 1
ATOM 833 C C . TRP A 1 108 ? -31.510 -3.693 51.594 1.00 62.41 108 TRP A C 1
ATOM 835 O O . TRP A 1 108 ? -30.978 -2.945 50.781 1.00 62.41 108 TRP A O 1
ATOM 845 N N . GLY A 1 109 ? -32.724 -3.421 52.098 1.00 60.38 109 GLY A N 1
ATOM 846 C CA . GLY A 1 109 ? -33.651 -2.376 51.619 1.00 60.38 109 GLY A CA 1
ATOM 847 C C . GLY A 1 109 ? -33.322 -0.927 51.989 1.00 60.38 109 GLY A C 1
ATOM 848 O O . GLY A 1 109 ? -34.021 -0.023 51.551 1.00 60.38 109 GLY A O 1
ATOM 849 N N . ASN A 1 110 ? -32.287 -0.686 52.796 1.00 64.94 110 ASN A N 1
ATOM 850 C CA . ASN A 1 110 ? -31.827 0.672 53.128 1.00 64.94 110 ASN A CA 1
ATOM 851 C C . ASN A 1 110 ? -30.663 1.144 52.248 1.00 64.94 110 ASN A C 1
ATOM 853 O O . ASN A 1 110 ? -30.115 2.219 52.483 1.00 64.94 110 ASN A O 1
ATOM 857 N N . ARG A 1 111 ? -30.237 0.322 51.291 1.00 64.75 111 ARG A N 1
ATOM 858 C CA . ARG A 1 111 ? -29.119 0.649 50.414 1.00 64.75 111 ARG A CA 1
ATOM 859 C C . ARG A 1 111 ? -29.573 1.547 49.282 1.00 64.75 111 ARG A C 1
ATOM 861 O O . ARG A 1 111 ? -30.718 1.467 48.853 1.00 64.75 111 ARG A O 1
ATOM 868 N N . LYS A 1 112 ? -28.663 2.394 48.831 1.00 66.50 112 LYS A N 1
ATOM 869 C CA . LYS A 1 112 ? -28.818 3.198 47.629 1.00 66.50 112 LYS A CA 1
ATOM 870 C C . LYS A 1 112 ? -27.861 2.662 46.579 1.00 66.50 112 LYS A C 1
ATOM 872 O O . LYS A 1 112 ? -26.777 2.196 46.934 1.00 66.50 112 LYS A O 1
ATOM 877 N N . TYR A 1 113 ? -28.296 2.716 45.334 1.00 65.81 113 TYR A N 1
ATOM 878 C CA . TYR A 1 113 ? -27.541 2.255 44.181 1.00 65.81 113 TYR A CA 1
ATOM 879 C C . TYR A 1 113 ? -27.618 3.319 43.107 1.00 65.81 113 TYR A C 1
ATOM 881 O O . TYR A 1 113 ? -28.667 3.941 42.954 1.00 65.81 113 TYR A O 1
ATOM 889 N N . ASP A 1 114 ? -26.546 3.488 42.353 1.00 62.97 114 ASP A N 1
ATOM 890 C CA . ASP A 1 114 ? -26.586 4.321 41.164 1.00 62.97 114 ASP A CA 1
ATOM 891 C C . ASP A 1 114 ? -26.945 3.442 39.979 1.00 62.97 114 ASP A C 1
ATOM 893 O O . ASP A 1 114 ? -26.415 2.354 39.788 1.00 62.97 114 ASP A O 1
ATOM 897 N N . LEU A 1 115 ? -27.913 3.884 39.203 1.00 65.62 115 LEU A N 1
ATOM 898 C CA . LEU A 1 115 ? -28.361 3.231 38.000 1.00 65.62 115 LEU A CA 1
ATOM 899 C C . LEU A 1 115 ? -27.851 4.015 36.814 1.00 65.62 115 LEU A C 1
ATOM 901 O O . LEU A 1 115 ? -28.127 5.206 36.710 1.00 65.62 115 LEU A O 1
ATOM 905 N N . VAL A 1 116 ? -27.209 3.314 35.893 1.00 64.62 116 VAL A N 1
ATOM 906 C CA . VAL A 1 116 ? -26.801 3.872 34.611 1.00 64.62 116 VAL A CA 1
ATOM 907 C C . VAL A 1 116 ? -27.693 3.280 33.528 1.00 64.62 116 VAL A C 1
ATOM 909 O O . VAL A 1 116 ? -27.779 2.056 33.375 1.00 64.62 116 VAL A O 1
ATOM 912 N N . LEU A 1 117 ? -28.381 4.141 32.781 1.00 63.31 117 LEU A N 1
ATOM 913 C CA . LEU A 1 117 ? -29.001 3.779 31.513 1.00 63.31 117 LEU A CA 1
ATOM 914 C C . LEU A 1 117 ? -28.047 4.161 30.394 1.00 63.31 117 LEU A C 1
ATOM 916 O O . LEU A 1 117 ? -27.856 5.340 30.129 1.00 63.31 117 LEU A O 1
ATOM 920 N N . SER A 1 118 ? -27.460 3.169 29.730 1.00 63.03 118 SER A N 1
ATOM 921 C CA . SER A 1 118 ? -26.627 3.426 28.555 1.00 63.03 118 SER A CA 1
ATOM 922 C C . SER A 1 118 ? -27.465 3.635 27.296 1.00 63.03 118 SER A C 1
ATOM 924 O O . SER A 1 118 ? -28.336 2.816 26.985 1.00 63.03 118 SER A O 1
ATOM 926 N N . GLN A 1 119 ? -27.162 4.708 26.568 1.00 57.00 119 GLN A N 1
ATOM 927 C CA . GLN A 1 119 ? -27.578 4.991 25.192 1.00 57.00 119 GLN A CA 1
ATOM 928 C C . GLN A 1 119 ? -26.512 4.557 24.173 1.00 57.00 119 GLN A C 1
ATOM 930 O O . GLN A 1 119 ? -26.757 4.671 22.975 1.00 57.00 119 GLN A O 1
ATOM 935 N N . ILE A 1 120 ? -25.357 4.048 24.629 1.00 60.16 120 ILE A N 1
ATOM 936 C CA . ILE A 1 120 ? -24.290 3.457 23.806 1.00 60.16 120 ILE A CA 1
ATOM 937 C C . ILE A 1 120 ? -24.359 1.947 24.006 1.00 60.16 120 ILE A C 1
ATOM 939 O O . ILE A 1 120 ? -23.848 1.411 24.999 1.00 60.16 120 ILE A O 1
ATOM 943 N N . PRO A 1 121 ? -25.101 1.242 23.151 1.00 61.91 121 PRO A N 1
ATOM 944 C CA . PRO A 1 121 ? -25.467 -0.113 23.465 1.00 61.91 121 PRO A CA 1
ATOM 945 C C . PRO A 1 121 ? -24.505 -1.142 22.908 1.00 61.91 121 PRO A C 1
ATOM 947 O O . PRO A 1 121 ? -23.873 -0.925 21.883 1.00 61.91 121 PRO A O 1
ATOM 950 N N . GLY A 1 122 ? -24.522 -2.318 23.527 1.00 75.00 122 GLY A N 1
ATOM 951 C CA . GLY A 1 122 ? -24.130 -3.578 22.915 1.00 75.00 122 GLY A CA 1
ATOM 952 C C . GLY A 1 122 ? -23.350 -4.475 23.863 1.00 75.00 122 GLY A C 1
ATOM 953 O O . GLY A 1 122 ? -23.178 -4.181 25.046 1.00 75.00 122 GLY A O 1
ATOM 954 N N . TYR A 1 123 ? -22.961 -5.625 23.340 1.00 87.88 123 TYR A N 1
ATOM 955 C CA . TYR A 1 123 ? -22.198 -6.617 24.077 1.00 87.88 123 TYR A CA 1
ATOM 956 C C . TYR A 1 123 ? -20.701 -6.318 24.015 1.00 87.88 123 TYR A C 1
ATOM 958 O O . TYR A 1 123 ? -20.188 -5.912 22.975 1.00 87.88 123 TYR A O 1
ATOM 966 N N . ALA A 1 124 ? -19.997 -6.602 25.108 1.00 91.12 124 ALA A N 1
ATOM 967 C CA . ALA A 1 124 ? -18.539 -6.626 25.129 1.00 91.12 124 ALA A CA 1
ATOM 968 C C . ALA A 1 124 ? -18.002 -7.831 24.338 1.00 91.12 124 ALA A C 1
ATOM 970 O O . ALA A 1 124 ? -17.085 -7.694 23.530 1.00 91.12 124 ALA A O 1
ATOM 971 N N . ALA A 1 125 ? -18.622 -8.998 24.537 1.00 95.56 125 ALA A N 1
ATOM 972 C CA . ALA A 1 125 ? -18.385 -10.213 23.767 1.00 95.56 125 ALA A CA 1
ATOM 973 C C . ALA A 1 125 ? -19.726 -10.890 23.445 1.00 95.56 125 ALA A C 1
ATOM 975 O O . ALA A 1 125 ? -20.539 -11.120 24.348 1.00 95.56 125 ALA A O 1
ATOM 976 N N . TYR A 1 126 ? -19.973 -11.192 22.169 1.00 95.50 126 TYR A N 1
ATOM 977 C CA . TYR A 1 126 ? -21.244 -11.749 21.704 1.00 95.50 126 TYR A CA 1
ATOM 978 C C . TYR A 1 126 ? -21.069 -12.881 20.693 1.00 95.50 126 TYR A C 1
ATOM 980 O O . TYR A 1 126 ? -20.517 -12.681 19.614 1.00 95.50 126 TYR A O 1
ATOM 988 N N . ALA A 1 127 ? -21.595 -14.058 21.030 1.00 97.06 127 ALA A N 1
ATOM 989 C CA . ALA A 1 127 ? -21.617 -15.242 20.174 1.00 97.06 127 ALA A CA 1
ATOM 990 C C . ALA A 1 127 ? -23.051 -15.807 20.052 1.00 97.06 127 ALA A C 1
ATOM 992 O O . ALA A 1 127 ? -23.373 -16.824 20.678 1.00 97.06 127 ALA A O 1
ATOM 993 N N . PRO A 1 128 ? -23.956 -15.181 19.267 1.00 94.50 128 PRO A N 1
ATOM 994 C CA . PRO A 1 128 ? -25.364 -15.589 19.143 1.00 94.50 128 PRO A CA 1
ATOM 995 C C . PRO A 1 128 ? -25.603 -17.026 18.680 1.00 94.50 128 PRO A C 1
ATOM 997 O O . PRO A 1 128 ? -26.728 -17.512 18.785 1.00 94.50 128 PRO A O 1
ATOM 1000 N N . ASN A 1 129 ? -24.589 -17.705 18.143 1.00 95.19 129 ASN A N 1
ATOM 1001 C CA . ASN A 1 129 ? -24.683 -19.102 17.727 1.00 95.19 129 ASN A CA 1
ATOM 1002 C C . ASN A 1 129 ? -23.550 -19.992 18.258 1.00 95.19 129 ASN A C 1
ATOM 1004 O O . ASN A 1 129 ? -23.530 -21.179 17.929 1.00 95.19 129 ASN A O 1
ATOM 1008 N N . GLY A 1 130 ? -22.666 -19.460 19.103 1.00 96.81 130 GLY A N 1
ATOM 1009 C CA . GLY A 1 130 ? -21.521 -20.186 19.650 1.00 96.81 130 GLY A CA 1
ATOM 1010 C C . GLY A 1 130 ? -21.334 -19.967 21.144 1.00 96.81 130 GLY A C 1
ATOM 1011 O O . GLY A 1 130 ? -22.305 -19.710 21.864 1.00 96.81 130 GLY A O 1
ATOM 1012 N N . SER A 1 131 ? -20.087 -20.121 21.583 1.00 98.25 131 SER A N 1
ATOM 1013 C CA . SER A 1 131 ? -19.655 -19.999 22.978 1.00 98.25 131 SER A CA 1
ATOM 1014 C C . SER A 1 131 ? -18.758 -18.774 23.177 1.00 98.25 131 SER A C 1
ATOM 1016 O O . SER A 1 131 ? -18.226 -18.219 22.211 1.00 98.25 131 SER A O 1
ATOM 1018 N N . VAL A 1 132 ? -18.568 -18.364 24.430 1.00 98.38 132 VAL A N 1
ATOM 1019 C CA . VAL A 1 132 ? -17.598 -17.326 24.808 1.00 98.38 132 VAL A CA 1
ATOM 1020 C C . VAL A 1 132 ? -16.665 -17.873 25.888 1.00 98.38 132 VAL A C 1
ATOM 1022 O O . VAL A 1 132 ? -17.141 -18.346 26.911 1.00 98.38 132 VAL A O 1
ATOM 1025 N N . GLU A 1 133 ? -15.357 -17.783 25.668 1.00 98.31 133 GLU A N 1
ATOM 1026 C CA . GLU A 1 133 ? -14.304 -18.158 26.621 1.00 98.31 133 GLU A CA 1
ATOM 1027 C C . GLU A 1 133 ? -13.368 -16.959 26.833 1.00 98.31 133 GLU A C 1
ATOM 1029 O O . GLU A 1 133 ? -12.745 -16.474 25.882 1.00 98.31 133 GLU A O 1
ATOM 1034 N N . LEU A 1 134 ? -13.281 -16.453 28.063 1.00 97.62 134 LEU A N 1
ATOM 1035 C CA . LEU A 1 134 ? -12.445 -15.308 28.430 1.00 97.62 134 LEU A CA 1
ATOM 1036 C C . LEU A 1 134 ? -11.630 -15.631 29.690 1.00 97.62 134 LEU A C 1
ATOM 1038 O O . LEU A 1 134 ? -12.211 -15.986 30.706 1.00 97.62 134 LEU A O 1
ATOM 1042 N N . GLU A 1 135 ? -10.310 -15.431 29.697 1.00 96.50 135 GLU A N 1
ATOM 1043 C CA . GLU A 1 135 ? -9.557 -15.530 30.967 1.00 96.50 135 GLU A CA 1
ATOM 1044 C C . GLU A 1 135 ? -9.994 -14.391 31.912 1.00 96.50 135 GLU A C 1
ATOM 1046 O O . GLU A 1 135 ? -10.199 -14.578 33.108 1.00 96.50 135 GLU A O 1
ATOM 1051 N N . GLN A 1 136 ? -10.167 -13.170 31.394 1.00 94.12 136 GLN A N 1
ATOM 1052 C CA . GLN A 1 136 ? -10.558 -12.009 32.194 1.00 94.12 136 GLN A CA 1
ATOM 1053 C C . GLN A 1 136 ? -11.425 -11.024 31.402 1.00 94.12 136 GLN A C 1
ATOM 1055 O O . GLN A 1 136 ? -11.175 -10.785 30.220 1.00 94.12 136 GLN A O 1
ATOM 1060 N N . ALA A 1 137 ? -12.395 -10.386 32.061 1.00 93.19 137 ALA A N 1
ATOM 1061 C CA . ALA A 1 137 ? -13.243 -9.354 31.461 1.00 93.19 137 ALA A CA 1
ATOM 1062 C C . ALA A 1 137 ? -13.434 -8.153 32.400 1.00 93.19 137 ALA A C 1
ATOM 1064 O O . ALA A 1 137 ? -13.978 -8.287 33.498 1.00 93.19 137 ALA A O 1
ATOM 1065 N N . PHE A 1 138 ? -13.033 -6.963 31.948 1.00 88.62 138 PHE A N 1
ATOM 1066 C CA . PHE A 1 138 ? -13.097 -5.716 32.709 1.00 88.62 138 PHE A CA 1
ATOM 1067 C C . PHE A 1 138 ? -13.796 -4.614 31.917 1.00 88.62 138 PHE A C 1
ATOM 1069 O O . PHE A 1 138 ? -13.594 -4.473 30.713 1.00 88.62 138 PHE A O 1
ATOM 1076 N N . ALA A 1 139 ? -14.576 -3.788 32.608 1.00 82.75 139 ALA A N 1
ATOM 1077 C CA . ALA A 1 139 ? -15.075 -2.531 32.067 1.00 82.75 139 ALA A CA 1
ATOM 1078 C C . ALA A 1 139 ? -13.991 -1.457 32.185 1.00 82.75 139 ALA A C 1
ATOM 1080 O O . ALA A 1 139 ? -13.570 -1.142 33.296 1.00 82.75 139 ALA A O 1
ATOM 1081 N N . TRP A 1 140 ? -13.533 -0.894 31.072 1.00 85.06 140 TRP A N 1
ATOM 1082 C CA . TRP A 1 140 ? -12.339 -0.052 31.037 1.00 85.06 140 TRP A CA 1
ATOM 1083 C C . TRP A 1 140 ? -12.621 1.315 30.410 1.00 85.06 140 TRP A C 1
ATOM 1085 O O . TRP A 1 140 ? -13.480 1.439 29.536 1.00 85.06 140 TRP A O 1
ATOM 1095 N N . ALA A 1 141 ? -11.932 2.350 30.890 1.00 77.69 141 ALA A N 1
ATOM 1096 C CA . ALA A 1 141 ? -12.223 3.739 30.536 1.00 77.69 141 ALA A CA 1
ATOM 1097 C C . ALA A 1 141 ? -11.346 4.341 29.430 1.00 77.69 141 ALA A C 1
ATOM 1099 O O . ALA A 1 141 ? -11.687 5.409 28.940 1.00 77.69 141 ALA A O 1
ATOM 1100 N N . ASN A 1 142 ? -10.258 3.675 29.036 1.00 85.00 142 ASN A N 1
ATOM 1101 C CA . ASN A 1 142 ? -9.254 4.216 28.113 1.00 85.00 142 ASN A CA 1
ATOM 1102 C C . ASN A 1 142 ? -8.668 5.562 28.568 1.00 85.00 142 ASN A C 1
ATOM 1104 O O . ASN A 1 142 ? -8.942 6.584 27.947 1.00 85.00 142 ASN A O 1
ATOM 1108 N N . PRO A 1 143 ? -7.894 5.576 29.672 1.00 82.44 143 PRO A N 1
ATOM 1109 C CA . PRO A 1 143 ? -7.357 6.808 30.230 1.00 82.44 143 PRO A CA 1
ATOM 1110 C C . PRO A 1 143 ? -6.373 7.481 29.264 1.00 82.44 143 PRO A C 1
ATOM 1112 O O . PRO A 1 143 ? -5.646 6.802 28.523 1.00 82.44 143 PRO A O 1
ATOM 1115 N N . THR A 1 144 ? -6.331 8.810 29.319 1.00 80.00 144 THR A N 1
ATOM 1116 C CA . THR A 1 144 ? -5.404 9.652 28.561 1.00 80.00 144 THR A CA 1
ATOM 1117 C C . THR A 1 144 ? -4.019 9.689 29.205 1.00 80.00 144 THR A C 1
ATOM 1119 O O . THR A 1 144 ? -3.813 9.161 30.306 1.00 80.00 144 THR A O 1
ATOM 1122 N N . PHE A 1 145 ? -3.027 10.270 28.524 1.00 76.88 145 PHE A N 1
ATOM 1123 C CA . PHE A 1 145 ? -1.685 10.472 29.087 1.00 76.88 145 PHE A CA 1
ATOM 1124 C C . PHE A 1 145 ? -1.654 11.478 30.241 1.00 76.88 145 PHE A C 1
ATOM 1126 O O . PHE A 1 145 ? -0.779 11.363 31.097 1.00 76.88 145 PHE A O 1
ATOM 1133 N N . GLU A 1 146 ? -2.620 12.396 30.319 1.00 73.44 146 GLU A N 1
ATOM 1134 C CA . GLU A 1 146 ? -2.754 13.349 31.434 1.00 73.44 146 GLU A CA 1
ATOM 1135 C C . GLU A 1 146 ? -3.112 12.668 32.765 1.00 73.44 146 GLU A C 1
ATOM 1137 O O . GLU A 1 146 ? -2.952 13.234 33.846 1.00 73.44 146 GLU A O 1
ATOM 1142 N N . ASP A 1 147 ? -3.580 11.426 32.704 1.00 72.56 147 ASP A N 1
ATOM 1143 C CA . ASP A 1 147 ? -4.064 10.711 33.869 1.00 72.56 147 ASP A CA 1
ATOM 1144 C C . ASP A 1 147 ? -2.947 10.103 34.714 1.00 72.56 147 ASP A C 1
ATOM 1146 O O . ASP A 1 147 ? -2.239 9.192 34.292 1.00 72.56 147 ASP A O 1
ATOM 1150 N N . GLU A 1 148 ? -2.865 10.504 35.981 1.00 69.38 148 GLU A N 1
ATOM 1151 C CA . GLU A 1 148 ? -1.832 10.013 36.904 1.00 69.38 148 GLU A CA 1
ATOM 1152 C C . GLU A 1 148 ? -2.155 8.647 37.559 1.00 69.38 148 GLU A C 1
ATOM 1154 O O . GLU A 1 148 ? -1.283 8.033 38.175 1.00 69.38 148 GLU A O 1
ATOM 1159 N N . GLY A 1 149 ? -3.399 8.155 37.453 1.00 67.50 149 GLY A N 1
ATOM 1160 C CA . GLY A 1 149 ? -3.859 6.904 38.089 1.00 67.50 149 GLY A CA 1
ATOM 1161 C C . GLY A 1 149 ? -3.374 5.623 37.396 1.00 67.50 149 GLY A C 1
ATOM 1162 O O . GLY A 1 149 ? -2.930 5.677 36.254 1.00 67.50 149 GLY A O 1
ATOM 1163 N N . ASP A 1 150 ? -3.475 4.453 38.042 1.00 70.69 150 ASP A N 1
ATOM 1164 C CA . ASP A 1 150 ? -3.105 3.185 37.390 1.00 70.69 150 ASP A CA 1
ATOM 1165 C C . ASP A 1 150 ? -4.036 2.883 36.200 1.00 70.69 150 ASP A C 1
ATOM 1167 O O . ASP A 1 150 ? -5.260 2.785 36.317 1.00 70.69 150 ASP A O 1
ATOM 1171 N N . THR A 1 151 ? -3.423 2.723 35.032 1.00 69.12 151 THR A N 1
ATOM 1172 C CA . THR A 1 151 ? -4.082 2.411 33.762 1.00 69.12 151 THR A CA 1
ATOM 1173 C C . THR A 1 151 ? -4.940 1.152 33.799 1.00 69.12 151 THR A C 1
ATOM 1175 O O . THR A 1 151 ? -6.028 1.146 33.227 1.00 69.12 151 THR A O 1
ATOM 1178 N N . LEU A 1 152 ? -4.493 0.087 34.473 1.00 67.12 152 LEU A N 1
ATOM 1179 C CA . LEU A 1 152 ? -5.218 -1.189 34.500 1.00 67.12 152 LEU A CA 1
ATOM 1180 C C . LEU A 1 152 ? -6.379 -1.174 35.500 1.00 67.12 152 LEU A C 1
ATOM 1182 O O . LEU A 1 152 ? -7.298 -1.979 35.382 1.00 67.12 152 LEU A O 1
ATOM 1186 N N . GLU A 1 153 ? -6.373 -0.222 36.432 1.00 70.25 153 GLU A N 1
ATOM 1187 C CA . GLU A 1 153 ? -7.445 -0.001 37.408 1.00 70.25 153 GLU A CA 1
ATOM 1188 C C . GLU A 1 153 ? -8.384 1.148 36.997 1.00 70.25 153 GLU A C 1
ATOM 1190 O O . GLU A 1 153 ? -9.255 1.564 37.762 1.00 70.25 153 GLU A O 1
ATOM 1195 N N . SER A 1 154 ? -8.239 1.659 35.769 1.00 73.12 154 SER A N 1
ATOM 1196 C CA . SER A 1 154 ? -9.075 2.726 35.212 1.00 73.12 154 SER A CA 1
ATOM 1197 C C . SER A 1 154 ? -10.417 2.178 34.713 1.00 73.12 154 SER A C 1
ATOM 1199 O O . SER A 1 154 ? -10.668 2.068 33.510 1.00 73.12 154 SER A O 1
ATOM 1201 N N . TYR A 1 155 ? -11.282 1.791 35.651 1.00 76.06 155 TYR A N 1
ATOM 1202 C CA . TYR A 1 155 ? -12.611 1.259 35.352 1.00 76.06 155 TYR A CA 1
ATOM 1203 C C . TYR A 1 155 ? -13.571 2.355 34.869 1.00 76.06 155 TYR A C 1
ATOM 1205 O O . TYR A 1 155 ? -13.637 3.429 35.461 1.00 76.06 155 TYR A O 1
ATOM 1213 N N . SER A 1 156 ? -14.367 2.072 33.833 1.00 72.50 156 SER A N 1
ATOM 1214 C CA . SER A 1 156 ? -15.365 3.023 33.300 1.00 72.50 156 SER A CA 1
ATOM 1215 C C . SER A 1 156 ? -16.660 3.093 34.111 1.00 72.50 156 SER A C 1
ATOM 1217 O O . SER A 1 156 ? -17.515 3.928 33.845 1.00 72.50 156 SER A O 1
ATOM 1219 N N . GLY A 1 157 ? -16.877 2.162 35.045 1.00 66.75 157 GLY A N 1
ATOM 1220 C CA . GLY A 1 157 ? -18.148 2.029 35.769 1.00 66.75 157 GLY A CA 1
ATOM 1221 C C . GLY A 1 157 ? -19.327 1.542 34.910 1.00 66.75 157 GLY A C 1
ATOM 1222 O O . GLY A 1 157 ? -20.392 1.238 35.450 1.00 66.75 157 GLY A O 1
ATOM 1223 N N . ILE A 1 158 ? -19.147 1.403 33.592 1.00 71.56 158 ILE A N 1
ATOM 1224 C CA . ILE A 1 158 ? -20.169 0.902 32.673 1.00 71.56 158 ILE A CA 1
ATOM 1225 C C . ILE A 1 158 ? -20.205 -0.630 32.758 1.00 71.56 158 ILE A C 1
ATOM 1227 O O . ILE A 1 158 ? -19.166 -1.275 32.651 1.00 71.56 158 ILE A O 1
ATOM 1231 N N . PRO A 1 159 ? -21.380 -1.254 32.942 1.00 71.81 159 PRO A N 1
ATOM 1232 C CA . PRO A 1 159 ? -21.503 -2.714 32.936 1.00 71.81 159 PRO A CA 1
ATOM 1233 C C . PRO A 1 159 ? -21.006 -3.312 31.613 1.00 71.81 159 PRO A C 1
ATOM 1235 O O . PRO A 1 159 ? -21.380 -2.853 30.532 1.00 71.81 159 PRO A O 1
ATOM 1238 N N . LEU A 1 160 ? -20.239 -4.398 31.683 1.00 81.12 160 LEU A N 1
ATOM 1239 C CA . LEU A 1 160 ? -19.960 -5.205 30.499 1.00 81.12 160 LEU A CA 1
ATOM 1240 C C . LEU A 1 160 ? -20.994 -6.335 30.389 1.00 81.12 160 LEU A C 1
ATOM 1242 O O . LEU A 1 160 ? -21.368 -6.958 31.387 1.00 81.12 160 LEU A O 1
ATOM 1246 N N . PHE A 1 161 ? -21.460 -6.592 29.169 1.00 86.31 161 PHE A N 1
ATOM 1247 C CA . PHE A 1 161 ? -22.402 -7.671 28.876 1.00 86.31 161 PHE A CA 1
ATOM 1248 C C . PHE A 1 161 ? -21.735 -8.718 27.993 1.00 86.31 161 PHE A C 1
ATOM 1250 O O . PHE A 1 161 ? -21.252 -8.396 26.906 1.00 86.31 161 PHE A O 1
ATOM 1257 N N . VAL A 1 162 ? -21.763 -9.972 28.436 1.00 92.94 162 VAL A N 1
ATOM 1258 C CA . VAL A 1 162 ? -21.350 -11.135 27.647 1.00 92.94 162 VAL A CA 1
ATOM 1259 C C . VAL A 1 162 ? -22.595 -11.917 27.249 1.00 92.94 162 VAL A C 1
ATOM 1261 O O . VAL A 1 162 ? -23.429 -12.238 28.095 1.00 92.94 162 VAL A O 1
ATOM 1264 N N . GLY A 1 163 ? -22.752 -12.200 25.960 1.00 93.31 163 GLY A N 1
ATOM 1265 C CA . GLY A 1 163 ? -23.897 -12.940 25.434 1.00 93.31 163 GLY A CA 1
ATOM 1266 C C . GLY A 1 163 ? -23.454 -14.125 24.591 1.00 93.31 163 GLY A C 1
ATOM 1267 O O . GLY A 1 163 ? -22.624 -13.971 23.701 1.00 93.31 163 GLY A O 1
ATOM 1268 N N . ALA A 1 164 ? -24.038 -15.297 24.813 1.00 96.50 164 ALA A N 1
ATOM 1269 C CA . ALA A 1 164 ? -23.779 -16.465 23.979 1.00 96.50 164 ALA A CA 1
ATOM 1270 C C . ALA A 1 164 ? -25.019 -17.341 23.834 1.00 96.50 164 ALA A C 1
ATOM 1272 O O . ALA A 1 164 ? -25.947 -17.304 24.650 1.00 96.50 164 ALA A O 1
ATOM 1273 N N . LYS A 1 165 ? -25.039 -18.168 22.791 1.00 94.88 165 LYS A N 1
ATOM 1274 C CA . LYS A 1 165 ? -26.050 -19.219 22.694 1.00 94.88 165 LYS A CA 1
ATOM 1275 C C . LYS A 1 165 ? -25.700 -20.412 23.560 1.00 94.88 165 LYS A C 1
ATOM 1277 O O . LYS A 1 165 ? -26.568 -20.883 24.293 1.00 94.88 165 LYS A O 1
ATOM 1282 N N . ASN A 1 166 ? -24.465 -20.881 23.423 1.00 95.94 166 ASN A N 1
ATOM 1283 C CA . ASN A 1 166 ? -23.914 -22.034 24.117 1.00 95.94 166 ASN A CA 1
ATOM 1284 C C . ASN A 1 166 ? -23.172 -21.550 25.374 1.00 95.94 166 ASN A C 1
ATOM 1286 O O . ASN A 1 166 ? -23.597 -20.581 26.001 1.00 95.94 166 ASN A O 1
ATOM 1290 N N . ASP A 1 167 ? -22.107 -22.235 25.769 1.00 97.19 167 ASP A N 1
ATOM 1291 C CA . ASP A 1 167 ? -21.447 -22.015 27.053 1.00 97.19 167 ASP A CA 1
ATOM 1292 C C . ASP A 1 167 ? -20.725 -20.658 27.124 1.00 97.19 167 ASP A C 1
ATOM 1294 O O . ASP A 1 167 ? -20.219 -20.144 26.121 1.00 97.19 167 ASP A O 1
ATOM 1298 N N . ILE A 1 168 ? -20.699 -20.080 28.325 1.00 97.62 168 ILE A N 1
ATOM 1299 C CA . ILE A 1 168 ? -19.891 -18.909 28.674 1.00 97.62 168 ILE A CA 1
ATOM 1300 C C . ILE A 1 168 ? -18.962 -19.304 29.814 1.00 97.62 168 ILE A C 1
ATOM 1302 O O . ILE A 1 168 ? -19.434 -19.693 30.881 1.00 97.62 168 ILE A O 1
ATOM 1306 N N . GLU A 1 169 ? -17.663 -19.144 29.607 1.00 97.75 169 GLU A N 1
ATOM 1307 C CA . GLU A 1 169 ? -16.622 -19.360 30.608 1.00 97.75 169 GLU A CA 1
ATOM 1308 C C . GLU A 1 169 ? -15.816 -18.070 30.770 1.00 97.75 169 GLU A C 1
ATOM 1310 O O . GLU A 1 169 ? -15.300 -17.528 29.788 1.00 97.75 169 GLU A O 1
ATOM 1315 N N . VAL A 1 170 ? -15.773 -17.540 31.996 1.00 96.00 170 VAL A N 1
ATOM 1316 C CA . VAL A 1 170 ? -14.953 -16.373 32.341 1.00 96.00 170 VAL A CA 1
ATOM 1317 C C . VAL A 1 170 ? -14.217 -16.611 33.658 1.00 96.00 170 VAL A C 1
ATOM 1319 O O . VAL A 1 170 ? -14.874 -16.720 34.696 1.00 96.00 170 VAL A O 1
ATOM 1322 N N . ASP A 1 171 ? -12.880 -16.641 33.658 1.00 95.44 171 ASP A N 1
ATOM 1323 C CA . ASP A 1 171 ? -12.146 -16.946 34.899 1.00 95.44 171 ASP A CA 1
ATOM 1324 C C . ASP A 1 171 ? -12.247 -15.783 35.893 1.00 95.44 171 ASP A C 1
ATOM 1326 O O . ASP A 1 171 ? -12.635 -15.978 37.038 1.00 95.44 171 ASP A O 1
ATOM 1330 N N . ASN A 1 172 ? -11.964 -14.547 35.470 1.00 93.50 172 ASN A N 1
ATOM 1331 C CA . ASN A 1 172 ? -12.120 -13.359 36.315 1.00 93.50 172 ASN A CA 1
ATOM 1332 C C . ASN A 1 172 ? -13.075 -12.338 35.694 1.00 93.50 172 ASN A C 1
ATOM 1334 O O . ASN A 1 172 ? -12.764 -11.696 34.685 1.00 93.50 172 ASN A O 1
ATOM 1338 N N . PHE A 1 173 ? -14.216 -12.134 36.347 1.00 90.44 173 PHE A N 1
ATOM 1339 C CA . PHE A 1 173 ? -15.246 -11.203 35.913 1.00 90.44 173 PHE A CA 1
ATOM 1340 C C . PHE A 1 173 ? -15.704 -10.304 37.079 1.00 90.44 173 PHE A C 1
ATOM 1342 O O . PHE A 1 173 ? -16.725 -10.568 37.729 1.00 90.44 173 PHE A O 1
ATOM 1349 N N . PRO A 1 174 ? -14.978 -9.205 37.376 1.00 83.44 174 PRO A N 1
ATOM 1350 C CA . PRO A 1 174 ? -15.246 -8.396 38.562 1.00 83.44 174 PRO A CA 1
ATOM 1351 C C . PRO A 1 174 ? -16.632 -7.759 38.576 1.00 83.44 174 PRO A C 1
ATOM 1353 O O . PRO A 1 174 ? -17.260 -7.726 39.631 1.00 83.44 174 PRO A O 1
ATOM 1356 N N . TYR A 1 175 ? -17.115 -7.262 37.434 1.00 78.12 175 TYR A N 1
ATOM 1357 C CA . TYR A 1 175 ? -18.383 -6.539 37.355 1.00 78.12 175 TYR A CA 1
ATOM 1358 C C . TYR A 1 175 ? -19.005 -6.591 35.954 1.00 78.12 175 TYR A C 1
ATOM 1360 O O . TYR A 1 175 ? -18.378 -6.172 34.984 1.00 78.12 175 TYR A O 1
ATOM 1368 N N . GLY A 1 176 ? -20.256 -7.052 35.863 1.00 80.62 176 GLY A N 1
ATOM 1369 C CA . GLY A 1 176 ? -21.033 -7.139 34.624 1.00 80.62 176 GLY A CA 1
ATOM 1370 C C . GLY A 1 176 ? -22.051 -8.280 34.650 1.00 80.62 176 GLY A C 1
ATOM 1371 O O . GLY A 1 176 ? -22.377 -8.817 35.713 1.00 80.62 176 GLY A O 1
ATOM 1372 N N . GLU A 1 177 ? -22.559 -8.653 33.476 1.00 84.88 177 GLU A N 1
ATOM 1373 C CA . GLU A 1 177 ? -23.518 -9.750 33.318 1.00 84.88 177 GLU A CA 1
ATOM 1374 C C . GLU A 1 177 ? -23.124 -10.695 32.177 1.00 84.88 177 GLU A C 1
ATOM 1376 O O . GLU A 1 177 ? -22.760 -10.247 31.089 1.00 84.88 177 GLU A O 1
ATOM 1381 N N . ALA A 1 178 ? -23.276 -12.001 32.399 1.00 90.06 178 ALA A N 1
ATOM 1382 C CA . ALA A 1 178 ? -23.140 -13.040 31.379 1.00 90.06 178 ALA A CA 1
ATOM 1383 C C . ALA A 1 178 ? -24.488 -13.730 31.140 1.00 90.06 178 ALA A C 1
ATOM 1385 O O . ALA A 1 178 ? -25.147 -14.149 32.088 1.00 90.06 178 ALA A O 1
ATOM 1386 N N . HIS A 1 179 ? -24.903 -13.865 29.882 1.00 90.69 179 HIS A N 1
ATOM 1387 C CA . HIS A 1 179 ? -26.191 -14.451 29.504 1.00 90.69 179 HIS A CA 1
ATOM 1388 C C . HIS A 1 179 ? -26.001 -15.552 28.467 1.00 90.69 179 HIS A C 1
ATOM 1390 O O . HIS A 1 179 ? -25.661 -15.262 27.319 1.00 90.69 179 HIS A O 1
ATOM 1396 N N . SER A 1 180 ? -26.270 -16.798 28.855 1.00 93.75 180 SER A N 1
ATOM 1397 C CA . SER A 1 180 ? -26.322 -17.932 27.932 1.00 93.75 180 SER A CA 1
ATOM 1398 C C . SER A 1 180 ? -27.764 -18.328 27.633 1.00 93.75 180 SER A C 1
ATOM 1400 O O . SER A 1 180 ? -28.568 -18.534 28.542 1.00 93.75 180 SER A O 1
ATOM 1402 N N . SER A 1 181 ? -28.112 -18.472 26.353 1.00 90.69 181 SER A N 1
ATOM 1403 C CA . SER A 1 181 ? -29.477 -18.864 25.973 1.00 90.69 181 SER A CA 1
ATOM 1404 C C . SER A 1 181 ? -29.787 -20.351 26.152 1.00 90.69 181 SER A C 1
ATOM 1406 O O . SER A 1 181 ? -30.952 -20.713 26.342 1.00 90.69 181 SER A O 1
ATOM 1408 N N . ALA A 1 182 ? -28.771 -21.211 26.076 1.00 92.44 182 ALA A N 1
ATOM 1409 C CA . ALA A 1 182 ? -28.927 -22.664 26.083 1.00 92.44 182 ALA A CA 1
ATOM 1410 C C . ALA A 1 182 ? -27.774 -23.429 26.759 1.00 92.44 182 ALA A C 1
ATOM 1412 O O . ALA A 1 182 ? -27.962 -24.608 27.061 1.00 92.44 182 ALA A O 1
ATOM 1413 N N . GLY A 1 183 ? -26.616 -22.800 26.968 1.00 92.31 183 GLY A N 1
ATOM 1414 C CA . GLY A 1 183 ? -25.442 -23.394 27.610 1.00 92.31 183 GLY A CA 1
ATOM 1415 C C . GLY A 1 183 ? -25.332 -23.086 29.103 1.00 92.31 183 GLY A C 1
ATOM 1416 O O . GLY A 1 183 ? -26.246 -22.536 29.724 1.00 92.31 183 GLY A O 1
ATOM 1417 N N . GLU A 1 184 ? -24.201 -23.478 29.679 1.00 94.00 184 GLU A N 1
ATOM 1418 C CA . GLU A 1 184 ? -23.826 -23.169 31.059 1.00 94.00 184 GLU A CA 1
ATOM 1419 C C . GLU A 1 184 ? -23.063 -21.838 31.137 1.00 94.00 184 GLU A C 1
ATOM 1421 O O . GLU A 1 184 ? -22.347 -21.465 30.209 1.00 94.00 184 GLU A O 1
ATOM 1426 N N . VAL A 1 185 ? -23.232 -21.108 32.242 1.00 93.62 185 VAL A N 1
ATOM 1427 C CA . VAL A 1 185 ? -22.447 -19.905 32.547 1.00 93.62 185 VAL A CA 1
ATOM 1428 C C . VAL A 1 185 ? -21.563 -20.196 33.752 1.00 93.62 185 VAL A C 1
ATOM 1430 O O . VAL A 1 185 ? -22.070 -20.378 34.862 1.00 93.62 185 VAL A O 1
ATOM 1433 N N . THR A 1 186 ? -20.253 -20.195 33.528 1.00 95.12 186 THR A N 1
ATOM 1434 C CA . THR A 1 186 ? -19.214 -20.427 34.533 1.00 95.12 186 THR A CA 1
ATOM 1435 C C . THR A 1 186 ? -18.418 -19.143 34.739 1.00 95.12 186 THR A C 1
ATOM 1437 O O . THR A 1 186 ? -17.832 -18.612 33.800 1.00 95.12 186 THR A O 1
ATOM 1440 N N . ILE A 1 187 ? -18.416 -18.638 35.975 1.00 91.88 187 ILE A N 1
ATOM 1441 C CA . ILE A 1 187 ? -17.602 -17.496 36.409 1.00 91.88 187 ILE A CA 1
ATOM 1442 C C . ILE A 1 187 ? -16.785 -17.968 37.614 1.00 91.88 187 ILE A C 1
ATOM 1444 O O . ILE A 1 187 ? -17.386 -18.319 38.634 1.00 91.88 187 ILE A O 1
ATOM 1448 N N . GLU A 1 188 ? -15.455 -18.038 37.499 1.00 90.44 188 GLU A N 1
ATOM 1449 C CA . GLU A 1 188 ? -14.612 -18.586 38.578 1.00 90.44 188 GLU A CA 1
ATOM 1450 C C . GLU A 1 188 ? -14.366 -17.576 39.714 1.00 90.44 188 GLU A C 1
ATOM 1452 O O . GLU A 1 188 ? -14.474 -17.933 40.891 1.00 90.44 188 GLU A O 1
ATOM 1457 N N . ASP A 1 189 ? -14.074 -16.319 39.371 1.00 85.56 189 ASP A N 1
ATOM 1458 C CA . ASP A 1 189 ? -13.766 -15.216 40.285 1.00 85.56 189 ASP A CA 1
ATOM 1459 C C . ASP A 1 189 ? -14.448 -13.900 39.856 1.00 85.56 189 ASP A C 1
ATOM 1461 O O . ASP A 1 189 ? -14.762 -13.673 38.685 1.00 85.56 189 ASP A O 1
ATOM 1465 N N . GLY A 1 190 ? -14.681 -13.008 40.821 1.00 82.88 190 GLY A N 1
ATOM 1466 C CA . GLY A 1 190 ? -15.338 -11.712 40.625 1.00 82.88 190 GLY A CA 1
ATOM 1467 C C . GLY A 1 190 ? -16.782 -11.631 41.141 1.00 82.88 190 GLY A C 1
ATOM 1468 O O . GLY A 1 190 ? -17.256 -12.484 41.892 1.00 82.88 190 GLY A O 1
ATOM 1469 N N . GLN A 1 191 ? -17.480 -10.534 40.813 1.00 77.81 191 GLN A N 1
ATOM 1470 C CA . GLN A 1 191 ? -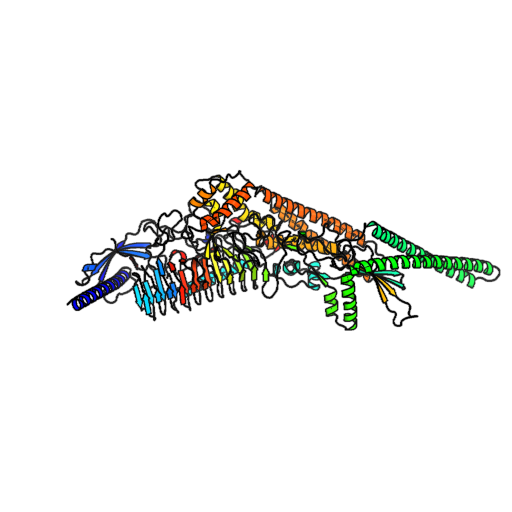18.845 -10.250 41.292 1.00 77.81 191 GLN A CA 1
ATOM 1471 C C . GLN A 1 191 ? -19.895 -10.171 40.176 1.00 77.81 191 GLN A C 1
ATOM 1473 O O . GLN A 1 191 ? -21.045 -9.807 40.454 1.00 77.81 191 GLN A O 1
ATOM 1478 N N . ALA A 1 192 ? -19.527 -10.484 38.933 1.00 80.94 192 ALA A N 1
ATOM 1479 C CA . ALA A 1 192 ? -20.473 -10.547 37.828 1.00 80.94 192 ALA A CA 1
ATOM 1480 C C . ALA A 1 192 ? -21.531 -11.642 38.029 1.00 80.94 192 ALA A C 1
ATOM 1482 O O . ALA A 1 192 ? -21.344 -12.603 38.778 1.00 80.94 192 ALA A O 1
ATOM 1483 N N . ILE A 1 193 ? -22.677 -11.475 37.368 1.00 81.12 193 ILE A N 1
ATOM 1484 C CA . ILE A 1 193 ? -23.826 -12.378 37.509 1.00 81.12 193 ILE A CA 1
ATOM 1485 C C . ILE A 1 193 ? -24.053 -13.132 36.199 1.00 81.12 193 ILE A C 1
ATOM 1487 O O . ILE A 1 193 ? -24.159 -12.523 35.135 1.00 81.12 193 ILE A O 1
ATOM 1491 N N . GLY A 1 194 ? -24.158 -14.458 36.294 1.00 83.06 194 GLY A N 1
ATOM 1492 C CA . GLY A 1 194 ? -24.516 -15.336 35.185 1.00 83.06 194 GLY A CA 1
ATOM 1493 C C . GLY A 1 194 ? -26.014 -15.640 35.129 1.00 83.06 194 GLY A C 1
ATOM 1494 O O . GLY A 1 194 ? -26.640 -15.909 36.156 1.00 83.06 194 GLY A O 1
ATOM 1495 N N . PHE A 1 195 ? -26.584 -15.642 33.927 1.00 82.62 195 PHE A N 1
ATOM 1496 C CA . PHE A 1 195 ? -27.982 -15.961 33.658 1.00 82.62 195 PHE A CA 1
ATOM 1497 C C . PHE A 1 195 ? -28.099 -17.012 32.552 1.00 82.62 195 PHE A C 1
ATOM 1499 O O . PHE A 1 195 ? -27.504 -16.871 31.485 1.00 82.62 195 PHE A O 1
ATOM 1506 N N . ASN A 1 196 ? -28.959 -18.006 32.777 1.00 83.44 196 ASN A N 1
ATOM 1507 C CA . ASN A 1 196 ? -29.393 -18.939 31.739 1.00 83.44 196 ASN A CA 1
ATOM 1508 C C . ASN A 1 196 ? -30.796 -18.535 31.270 1.00 83.44 196 ASN A C 1
ATOM 1510 O O . ASN A 1 196 ? -31.750 -18.578 32.055 1.00 83.44 196 ASN A O 1
ATOM 1514 N N . GLY A 1 197 ? -30.941 -18.124 30.012 1.00 78.56 197 GLY A N 1
ATOM 1515 C CA . GLY A 1 197 ? -32.209 -17.641 29.471 1.00 78.56 197 GLY A CA 1
ATOM 1516 C C . GLY A 1 197 ? -32.064 -16.686 28.283 1.00 78.56 197 GLY A C 1
ATOM 1517 O O . GLY A 1 197 ? -30.989 -1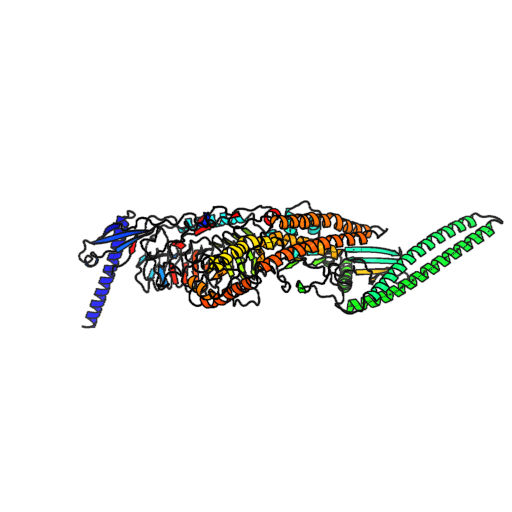6.556 27.707 1.00 78.56 197 GLY A O 1
ATOM 1518 N N . PRO A 1 198 ? -33.157 -16.021 27.868 1.00 77.06 198 PRO A N 1
ATOM 1519 C CA . PRO A 1 198 ? -33.122 -15.131 26.715 1.00 77.06 198 PRO A CA 1
ATOM 1520 C C . PRO A 1 198 ? -32.113 -14.001 26.921 1.00 77.06 198 PRO A C 1
ATOM 1522 O O . PRO A 1 198 ? -32.012 -13.431 28.009 1.00 77.06 198 PRO A O 1
ATOM 1525 N N . LEU A 1 199 ? -31.413 -13.665 25.843 1.00 79.06 199 LEU A N 1
ATOM 1526 C CA . LEU A 1 199 ? -30.417 -12.610 25.838 1.00 79.06 199 LEU A CA 1
ATOM 1527 C C . LEU A 1 199 ? -31.032 -11.236 26.175 1.00 79.06 199 LEU A C 1
ATOM 1529 O O . LEU A 1 199 ? -32.181 -10.958 25.816 1.00 79.06 199 LEU A O 1
ATOM 1533 N N . PRO A 1 200 ? -30.287 -10.362 26.878 1.00 71.38 200 PRO A N 1
ATOM 1534 C CA . PRO A 1 200 ? -30.823 -9.098 27.365 1.00 71.38 200 PRO A CA 1
ATOM 1535 C C . PRO A 1 200 ? -30.924 -8.031 26.272 1.00 71.38 200 PRO A C 1
ATOM 1537 O O . PRO A 1 200 ? -31.781 -7.157 26.372 1.00 71.38 200 PRO A O 1
ATOM 1540 N N . LEU A 1 201 ? -30.085 -8.038 25.242 1.00 76.06 201 LEU A N 1
ATOM 1541 C CA . LEU A 1 201 ? -30.190 -7.090 24.134 1.00 76.06 201 LEU A CA 1
ATOM 1542 C C . LEU A 1 201 ? -30.937 -7.748 22.976 1.00 76.06 201 LEU A C 1
ATOM 1544 O O . LEU A 1 201 ? -30.941 -8.971 22.841 1.00 76.06 201 LEU A O 1
ATOM 1548 N N . GLU A 1 202 ? -31.611 -6.931 22.167 1.00 76.31 202 GLU A N 1
ATOM 1549 C CA . GLU A 1 202 ? -32.208 -7.424 20.928 1.00 76.31 202 GLU A CA 1
ATOM 1550 C C . GLU A 1 202 ? -31.112 -7.976 20.012 1.00 76.31 202 GLU A C 1
ATOM 1552 O O . GLU A 1 202 ? -29.981 -7.489 20.010 1.00 76.31 202 GLU A O 1
ATOM 1557 N N . HIS A 1 203 ? -31.454 -9.001 19.238 1.00 82.62 203 HIS A N 1
ATOM 1558 C CA . HIS A 1 203 ? -30.549 -9.606 18.269 1.00 82.62 203 HIS A CA 1
ATOM 1559 C C . HIS A 1 203 ? -30.255 -8.615 17.136 1.00 82.62 203 HIS A C 1
ATOM 1561 O O . HIS A 1 203 ? -31.039 -8.491 16.196 1.00 82.62 203 HIS A O 1
ATOM 1567 N N . TYR A 1 204 ? -29.142 -7.887 17.246 1.00 87.56 204 TYR A N 1
ATOM 1568 C CA . TYR A 1 204 ? -28.717 -6.880 16.271 1.00 87.56 204 TYR A CA 1
ATOM 1569 C C . TYR A 1 204 ? -27.643 -7.381 15.301 1.00 87.56 204 TYR A C 1
ATOM 1571 O O . TYR A 1 204 ? -27.227 -6.642 14.409 1.00 87.56 204 TYR A O 1
ATOM 1579 N N . GLU A 1 205 ? -27.172 -8.624 15.448 1.00 90.75 205 GLU A N 1
ATOM 1580 C CA . GLU A 1 205 ? -26.062 -9.145 14.650 1.00 90.75 205 GLU A CA 1
ATOM 1581 C C . GLU A 1 205 ? -26.364 -9.124 13.146 1.00 90.75 205 GLU A C 1
ATOM 1583 O O . GLU A 1 205 ? -25.503 -8.775 12.350 1.00 90.75 205 GLU A O 1
ATOM 1588 N N . ASN A 1 206 ? -27.594 -9.427 12.727 1.00 90.88 206 ASN A N 1
ATOM 1589 C CA . ASN A 1 206 ? -27.925 -9.460 11.299 1.00 90.88 206 ASN A CA 1
ATOM 1590 C C . ASN A 1 206 ? -27.905 -8.059 10.672 1.00 90.88 206 ASN A C 1
ATOM 1592 O O . ASN A 1 206 ? -27.395 -7.892 9.561 1.00 90.88 206 ASN A O 1
ATOM 1596 N N . ASP A 1 207 ? -28.414 -7.061 11.393 1.00 90.38 207 ASP A N 1
ATOM 1597 C CA . ASP A 1 207 ? -28.429 -5.671 10.938 1.00 90.38 207 ASP A CA 1
ATOM 1598 C C . ASP A 1 207 ? -27.012 -5.099 10.908 1.00 90.38 207 ASP A C 1
ATOM 1600 O O . ASP A 1 207 ? -26.636 -4.452 9.934 1.00 90.38 207 ASP A O 1
ATOM 1604 N N . LEU A 1 208 ? -26.193 -5.394 11.924 1.00 91.69 208 LEU A N 1
ATOM 1605 C CA . LEU A 1 208 ? -24.803 -4.947 11.985 1.00 91.69 208 LEU A CA 1
ATOM 1606 C C . LEU A 1 208 ? -23.957 -5.536 10.848 1.00 91.69 208 LEU A C 1
ATOM 1608 O O . LEU A 1 208 ? -23.251 -4.794 10.171 1.00 91.69 208 LEU A O 1
ATOM 1612 N N . PHE A 1 209 ? -24.059 -6.841 10.573 1.00 94.44 209 PHE A N 1
ATOM 1613 C CA . PHE A 1 209 ? -23.337 -7.447 9.444 1.00 94.44 209 PHE A CA 1
ATOM 1614 C C . PHE A 1 209 ? -23.827 -6.902 8.099 1.00 94.44 209 PHE A C 1
ATOM 1616 O O . PHE A 1 209 ? -23.019 -6.684 7.200 1.00 94.44 209 PHE A O 1
ATOM 1623 N N . SER A 1 210 ? -25.125 -6.608 7.972 1.00 93.94 210 SER A N 1
ATOM 1624 C CA . SER A 1 210 ? -25.668 -5.956 6.774 1.00 93.94 210 SER A CA 1
ATOM 1625 C C . SER A 1 210 ? -25.121 -4.532 6.600 1.00 93.94 210 SER A C 1
ATOM 1627 O O . SER A 1 210 ? -24.768 -4.149 5.486 1.00 93.94 210 SER A O 1
ATOM 1629 N N . GLN A 1 211 ? -24.996 -3.760 7.688 1.00 94.00 211 GLN A N 1
ATOM 1630 C CA . GLN A 1 211 ? -24.371 -2.431 7.671 1.00 94.00 211 GLN A CA 1
ATOM 1631 C C . GLN A 1 211 ? -22.899 -2.506 7.253 1.00 94.00 211 GLN A C 1
ATOM 1633 O O . GLN A 1 211 ? -22.491 -1.760 6.368 1.00 94.00 211 GLN A O 1
ATOM 1638 N N . VAL A 1 212 ? -22.118 -3.426 7.831 1.00 95.38 212 VAL A N 1
ATOM 1639 C CA . VAL A 1 212 ? -20.695 -3.613 7.491 1.00 95.38 212 VAL A CA 1
ATOM 1640 C C . VAL A 1 212 ? -20.524 -3.974 6.018 1.00 95.38 212 VAL A C 1
ATOM 1642 O O . VAL A 1 212 ? -19.712 -3.364 5.327 1.00 95.38 212 VAL A O 1
ATOM 1645 N N . GLN A 1 213 ? -21.306 -4.933 5.517 1.00 95.38 213 GLN A N 1
ATOM 1646 C CA . GLN A 1 213 ? -21.256 -5.339 4.111 1.00 95.38 213 GLN A CA 1
ATOM 1647 C C . GLN A 1 213 ? -21.638 -4.177 3.184 1.00 95.38 213 GLN A C 1
ATOM 1649 O O . GLN A 1 213 ? -20.941 -3.927 2.203 1.00 95.38 213 GLN A O 1
ATOM 1654 N N . SER A 1 214 ? -22.679 -3.411 3.530 1.00 96.31 214 SER A N 1
ATOM 1655 C CA . SER A 1 214 ? -23.080 -2.215 2.778 1.00 96.31 214 SER A CA 1
ATOM 1656 C C . SER A 1 214 ? -22.005 -1.123 2.795 1.00 96.31 214 SER A C 1
ATOM 1658 O O . SER A 1 214 ? -21.768 -0.485 1.768 1.00 96.31 214 SER A O 1
ATOM 1660 N N . ALA A 1 215 ? -21.354 -0.891 3.939 1.00 95.62 215 ALA A N 1
ATOM 1661 C CA . ALA A 1 215 ? -20.265 0.073 4.074 1.00 95.62 215 ALA A CA 1
ATOM 1662 C C . ALA A 1 215 ? -19.060 -0.341 3.221 1.00 95.62 215 ALA A C 1
ATOM 1664 O O . ALA A 1 215 ? -18.570 0.463 2.431 1.00 95.62 215 ALA A O 1
ATOM 1665 N N . ARG A 1 216 ? -18.650 -1.614 3.300 1.00 96.44 216 ARG A N 1
ATOM 1666 C CA . ARG A 1 216 ? -17.583 -2.200 2.477 1.00 96.44 216 ARG A CA 1
ATOM 1667 C C . ARG A 1 216 ? -17.862 -2.030 0.988 1.00 96.44 216 ARG A C 1
ATOM 1669 O O . ARG A 1 216 ? -16.993 -1.563 0.260 1.00 96.44 216 ARG A O 1
ATOM 1676 N N . ASP A 1 217 ? -19.059 -2.390 0.531 1.00 95.56 217 ASP A N 1
ATOM 1677 C CA . ASP A 1 217 ? -19.411 -2.316 -0.890 1.00 95.56 217 ASP A CA 1
ATOM 1678 C C . ASP A 1 217 ? -19.467 -0.852 -1.377 1.00 95.56 217 ASP A C 1
ATOM 1680 O O . ASP A 1 217 ? -19.055 -0.553 -2.499 1.00 95.56 217 ASP A O 1
ATOM 1684 N N . THR A 1 218 ? -19.894 0.081 -0.516 1.00 95.31 218 THR A N 1
ATOM 1685 C CA . THR A 1 218 ? -19.869 1.529 -0.800 1.00 95.31 218 THR A CA 1
ATOM 1686 C C . THR A 1 218 ? -18.437 2.058 -0.908 1.00 95.31 218 THR A C 1
ATOM 1688 O O . THR A 1 218 ? -18.107 2.746 -1.874 1.00 95.31 218 THR A O 1
ATOM 1691 N N . LEU A 1 219 ? -17.572 1.716 0.050 1.00 94.81 219 LEU A N 1
ATOM 1692 C CA . LEU A 1 219 ? -16.158 2.102 0.064 1.00 94.81 219 LEU A CA 1
ATOM 1693 C C . LEU A 1 219 ? -15.404 1.509 -1.130 1.00 94.81 219 LEU A C 1
ATOM 1695 O O . LEU A 1 219 ? -14.678 2.225 -1.815 1.00 94.81 219 LEU A O 1
ATOM 1699 N N . GLU A 1 220 ? -15.616 0.230 -1.443 1.00 94.00 220 GLU A N 1
ATOM 1700 C CA . GLU A 1 220 ? -14.990 -0.410 -2.600 1.00 94.00 220 GLU A CA 1
ATOM 1701 C C . GLU A 1 220 ? -15.433 0.246 -3.912 1.00 94.00 220 GLU A C 1
ATOM 1703 O O . GLU A 1 220 ? -14.599 0.464 -4.793 1.00 94.00 220 GLU A O 1
ATOM 1708 N N . ALA A 1 221 ? -16.707 0.626 -4.049 1.00 93.12 221 ALA A N 1
ATOM 1709 C CA . ALA A 1 221 ? -17.179 1.341 -5.233 1.00 93.12 221 ALA A CA 1
ATOM 1710 C C . ALA A 1 221 ? -16.432 2.671 -5.445 1.00 93.12 221 ALA A C 1
ATOM 1712 O O . ALA A 1 221 ? -16.119 3.011 -6.587 1.00 93.12 221 ALA A O 1
ATOM 1713 N N . ARG A 1 222 ? -16.060 3.384 -4.368 1.00 90.88 222 ARG A N 1
ATOM 1714 C CA . ARG A 1 222 ? -15.227 4.602 -4.446 1.00 90.88 222 ARG A CA 1
ATOM 1715 C C . ARG A 1 222 ? -13.805 4.329 -4.946 1.00 90.88 222 ARG A C 1
ATOM 1717 O O . ARG A 1 222 ? -13.166 5.233 -5.471 1.00 90.88 222 ARG A O 1
ATOM 1724 N N . THR A 1 223 ? -13.313 3.093 -4.841 1.00 92.50 223 THR A N 1
ATOM 1725 C CA . THR A 1 223 ? -11.978 2.715 -5.340 1.00 92.50 223 THR A CA 1
ATOM 1726 C C . THR A 1 223 ? -11.930 2.422 -6.841 1.00 92.50 223 THR A C 1
ATOM 1728 O O . THR A 1 223 ? -10.842 2.231 -7.376 1.00 92.50 223 THR A O 1
ATOM 1731 N N . ALA A 1 224 ? -13.071 2.385 -7.544 1.00 87.62 224 ALA A N 1
ATOM 1732 C CA . ALA A 1 224 ? -13.115 2.066 -8.975 1.00 87.62 224 ALA A CA 1
ATOM 1733 C C . ALA A 1 224 ? -12.265 3.023 -9.829 1.00 87.62 224 ALA A C 1
ATOM 1735 O O . ALA A 1 224 ? -11.519 2.564 -10.689 1.00 87.62 224 ALA A O 1
ATOM 1736 N N . SER A 1 225 ? -12.296 4.322 -9.523 1.00 81.50 225 SER A N 1
ATOM 1737 C CA . SER A 1 225 ? -11.472 5.327 -10.205 1.00 81.50 225 SER A CA 1
ATOM 1738 C C . SER A 1 225 ? -9.980 5.233 -9.854 1.00 81.50 225 SER A C 1
ATOM 1740 O O . SER A 1 225 ? -9.150 5.875 -10.490 1.00 81.50 225 SER A O 1
ATOM 1742 N N . GLY A 1 226 ? -9.623 4.457 -8.827 1.00 83.94 226 GLY A N 1
ATOM 1743 C CA . GLY A 1 226 ? -8.257 4.202 -8.372 1.00 83.94 226 GLY A CA 1
ATOM 1744 C C . GLY A 1 226 ? -7.709 2.840 -8.804 1.00 83.94 226 GLY A C 1
ATOM 1745 O O . GLY A 1 226 ? -6.722 2.388 -8.224 1.00 83.94 226 GLY A O 1
ATOM 1746 N N . ASP A 1 227 ? -8.336 2.154 -9.768 1.00 92.19 227 ASP A N 1
ATOM 1747 C CA . ASP A 1 227 ? -7.851 0.856 -10.252 1.00 92.19 227 ASP A CA 1
ATOM 1748 C C . ASP A 1 227 ? -6.533 1.008 -11.013 1.00 92.19 227 ASP A C 1
ATOM 1750 O O . ASP A 1 227 ? -6.465 1.626 -12.075 1.00 92.19 227 ASP A O 1
ATOM 1754 N N . LYS A 1 228 ? -5.467 0.438 -10.443 1.00 92.50 228 LYS A N 1
ATOM 1755 C CA . LYS A 1 228 ? -4.123 0.410 -11.033 1.00 92.50 228 LYS A CA 1
ATOM 1756 C C . LYS A 1 228 ? -3.709 -1.011 -11.421 1.00 92.50 228 LYS A C 1
ATOM 1758 O O . LYS A 1 228 ? -2.531 -1.264 -11.662 1.00 92.50 228 LYS A O 1
ATOM 1763 N N . THR A 1 229 ? -4.647 -1.960 -11.516 1.00 93.12 229 THR A N 1
ATOM 1764 C CA . THR A 1 229 ? -4.336 -3.364 -11.843 1.00 93.12 229 THR A CA 1
ATOM 1765 C C . THR A 1 229 ? -3.581 -3.485 -13.163 1.00 93.12 229 THR A C 1
ATOM 1767 O O . THR A 1 229 ? -2.578 -4.194 -13.215 1.00 93.12 229 THR A O 1
ATOM 1770 N N . ASN A 1 230 ? -4.031 -2.801 -14.218 1.00 88.50 230 ASN A N 1
ATOM 1771 C CA . ASN A 1 230 ? -3.389 -2.880 -15.534 1.00 88.50 230 ASN A CA 1
ATOM 1772 C C . ASN A 1 230 ? -2.021 -2.187 -15.558 1.00 88.50 230 ASN A C 1
ATOM 1774 O O . ASN A 1 230 ? -1.110 -2.683 -16.216 1.00 88.50 230 ASN A O 1
ATOM 1778 N N . LEU A 1 231 ? -1.858 -1.102 -14.792 1.00 89.69 231 LEU A N 1
ATOM 1779 C CA . LEU A 1 231 ? -0.577 -0.415 -14.612 1.00 89.69 231 LEU A CA 1
ATOM 1780 C C . LEU A 1 231 ? 0.431 -1.265 -13.834 1.00 89.69 231 LEU A C 1
ATOM 1782 O O . LEU A 1 231 ? 1.620 -1.204 -14.111 1.00 89.69 231 LEU A O 1
ATOM 1786 N N . ILE A 1 232 ? -0.012 -2.061 -12.861 1.00 93.12 232 ILE A N 1
ATOM 1787 C CA . ILE A 1 232 ? 0.880 -2.876 -12.025 1.00 93.12 232 ILE A CA 1
ATOM 1788 C C . ILE A 1 232 ? 1.146 -4.228 -12.690 1.00 93.12 232 ILE A C 1
ATOM 1790 O O . ILE A 1 232 ? 2.285 -4.577 -12.981 1.00 93.12 232 ILE A O 1
ATOM 1794 N N . ALA A 1 233 ? 0.086 -4.989 -12.952 1.00 89.38 233 ALA A N 1
ATOM 1795 C CA . ALA A 1 233 ? 0.129 -6.375 -13.404 1.00 89.38 233 ALA A CA 1
ATOM 1796 C C . ALA A 1 233 ? -0.661 -6.557 -14.709 1.00 89.38 233 ALA A C 1
ATOM 1798 O O . ALA A 1 233 ? -1.478 -7.481 -14.829 1.00 89.38 233 ALA A O 1
ATOM 1799 N N . GLY A 1 234 ? -0.432 -5.658 -15.670 1.00 83.88 234 GLY A N 1
ATOM 1800 C CA . GLY A 1 234 ? -0.944 -5.758 -17.034 1.00 83.88 234 GLY A CA 1
ATOM 1801 C C . GLY A 1 234 ? -0.504 -7.043 -17.754 1.00 83.88 234 GLY A C 1
ATOM 1802 O O . GLY A 1 234 ? 0.329 -7.803 -17.245 1.00 83.88 234 GLY A O 1
ATOM 1803 N N . PRO A 1 235 ? -1.089 -7.338 -18.927 1.00 76.94 235 PRO A N 1
ATOM 1804 C CA . PRO A 1 235 ? -0.685 -8.481 -19.735 1.00 76.94 235 PRO A CA 1
ATOM 1805 C C . PRO A 1 235 ? 0.793 -8.379 -20.130 1.00 76.94 235 PRO A C 1
ATOM 1807 O O . PRO A 1 235 ? 1.333 -7.283 -20.270 1.00 76.94 235 PRO A O 1
ATOM 1810 N N . GLU A 1 236 ? 1.441 -9.528 -20.341 1.00 73.75 236 GLU A N 1
ATOM 1811 C CA . GLU A 1 236 ? 2.778 -9.540 -20.936 1.00 73.75 236 GLU A CA 1
ATOM 1812 C C . GLU A 1 236 ? 2.753 -8.817 -22.284 1.00 73.75 236 GLU A C 1
ATOM 1814 O O . GLU A 1 236 ? 1.912 -9.097 -23.146 1.00 73.75 236 GLU A O 1
ATOM 1819 N N . VAL A 1 237 ? 3.718 -7.924 -22.488 1.00 72.44 237 VAL A N 1
ATOM 1820 C CA . VAL A 1 237 ? 3.908 -7.282 -23.784 1.00 72.44 237 VAL A CA 1
ATOM 1821 C C . VAL A 1 237 ? 4.321 -8.351 -24.792 1.00 72.44 237 VAL A C 1
ATOM 1823 O O . VAL A 1 237 ? 5.233 -9.144 -24.545 1.00 72.44 237 VAL A O 1
ATOM 1826 N N . THR A 1 238 ? 3.644 -8.373 -25.939 1.00 68.00 238 THR A N 1
ATOM 1827 C CA . THR A 1 238 ? 4.012 -9.183 -27.107 1.00 68.00 238 THR A CA 1
ATOM 1828 C C . THR A 1 238 ? 4.527 -8.283 -28.230 1.00 68.00 238 THR A C 1
ATOM 1830 O O . THR A 1 238 ? 4.290 -7.081 -28.209 1.00 68.00 238 THR A O 1
ATOM 1833 N N . ILE A 1 239 ? 5.166 -8.844 -29.265 1.00 62.69 239 ILE A N 1
ATOM 1834 C CA . ILE A 1 239 ? 5.563 -8.060 -30.454 1.00 62.69 239 ILE A CA 1
ATOM 1835 C C . ILE A 1 239 ? 4.344 -7.370 -31.094 1.00 62.69 239 ILE A C 1
ATOM 1837 O O . ILE A 1 239 ? 4.438 -6.221 -31.508 1.00 62.69 239 ILE A O 1
ATOM 1841 N N . GLY A 1 240 ? 3.189 -8.045 -31.144 1.00 58.91 240 GLY A N 1
ATOM 1842 C CA . GLY A 1 240 ? 1.947 -7.438 -31.635 1.00 58.91 240 GLY A CA 1
ATOM 1843 C C . GLY A 1 240 ? 1.503 -6.266 -30.762 1.00 58.91 240 GLY A C 1
ATOM 1844 O O . GLY A 1 240 ? 1.140 -5.222 -31.278 1.00 58.91 240 GLY A O 1
ATOM 1845 N N . SER A 1 241 ? 1.651 -6.400 -29.446 1.00 62.69 241 SER A N 1
ATOM 1846 C CA . SER A 1 241 ? 1.371 -5.332 -28.487 1.00 62.69 241 SER A CA 1
ATOM 1847 C C . SER A 1 241 ? 2.344 -4.154 -28.591 1.00 62.69 241 SER A C 1
ATOM 1849 O O . SER A 1 241 ? 1.958 -3.034 -28.304 1.00 62.69 241 SER A O 1
ATOM 1851 N N . ILE A 1 242 ? 3.593 -4.386 -29.010 1.00 61.84 242 ILE A N 1
ATOM 1852 C CA . ILE A 1 242 ? 4.557 -3.321 -29.328 1.00 61.84 242 ILE A CA 1
ATOM 1853 C C . ILE A 1 242 ? 4.122 -2.577 -30.586 1.00 61.84 242 ILE A C 1
ATOM 1855 O O . ILE A 1 242 ? 4.160 -1.354 -30.619 1.00 61.84 242 ILE A O 1
ATOM 1859 N N . LEU A 1 243 ? 3.673 -3.299 -31.616 1.00 58.22 243 LEU A N 1
ATOM 1860 C CA . LEU A 1 243 ? 3.080 -2.654 -32.783 1.00 58.22 243 LEU A CA 1
ATOM 1861 C C . LEU A 1 243 ? 1.834 -1.860 -32.377 1.00 58.22 243 LEU A C 1
ATOM 1863 O O . LEU A 1 243 ? 1.682 -0.741 -32.832 1.00 58.22 243 LEU A O 1
ATOM 1867 N N . ASP A 1 244 ? 0.999 -2.360 -31.469 1.00 56.84 244 ASP A N 1
ATOM 1868 C CA . ASP A 1 244 ? -0.142 -1.595 -30.953 1.00 56.84 244 ASP A CA 1
ATOM 1869 C C . ASP A 1 244 ? 0.279 -0.406 -30.063 1.00 56.84 244 ASP A C 1
ATOM 1871 O O . ASP A 1 244 ? -0.388 0.622 -30.097 1.00 56.84 244 ASP A O 1
ATOM 1875 N N . LEU A 1 245 ? 1.387 -0.493 -29.308 1.00 60.12 245 LEU A N 1
ATOM 1876 C CA . LEU A 1 245 ? 1.967 0.640 -28.560 1.00 60.12 245 LEU A CA 1
ATOM 1877 C C . LEU A 1 245 ? 2.305 1.800 -29.501 1.00 60.12 245 LEU A C 1
ATOM 1879 O O . LEU A 1 245 ? 2.165 2.965 -29.142 1.00 60.12 245 LEU A O 1
ATOM 1883 N N . PHE A 1 246 ? 2.778 1.453 -30.694 1.00 54.62 246 PHE A N 1
ATOM 1884 C CA . PHE A 1 246 ? 3.303 2.390 -31.671 1.00 54.62 246 PHE A CA 1
ATOM 1885 C C . PHE A 1 246 ? 2.307 2.785 -32.771 1.00 54.62 246 PHE A C 1
ATOM 1887 O O . PHE A 1 246 ? 2.415 3.862 -33.340 1.00 54.62 246 PHE A O 1
ATOM 1894 N N . PHE A 1 247 ? 1.344 1.930 -33.100 1.00 53.19 247 PHE A N 1
ATOM 1895 C CA . PHE A 1 247 ? 0.434 2.090 -34.241 1.00 53.19 247 PHE A CA 1
ATOM 1896 C C . PHE A 1 247 ? -1.046 1.920 -33.866 1.00 53.19 247 PHE A C 1
ATOM 1898 O O . PHE A 1 247 ? -1.902 1.943 -34.752 1.00 53.19 247 PHE A O 1
ATOM 1905 N N . GLY A 1 248 ? -1.361 1.683 -32.592 1.00 52.41 248 GLY A N 1
ATOM 1906 C CA . GLY A 1 248 ? -2.723 1.443 -32.121 1.00 52.41 248 GLY A CA 1
ATOM 1907 C C . GLY A 1 248 ? -3.473 2.726 -31.751 1.00 52.41 248 GLY A C 1
ATOM 1908 O O . GLY A 1 248 ? -2.917 3.638 -31.152 1.00 52.41 248 GLY A O 1
ATOM 1909 N N . ASP A 1 249 ? -4.778 2.753 -32.033 1.00 51.97 249 ASP A N 1
ATOM 1910 C CA . ASP A 1 249 ? -5.679 3.895 -31.775 1.00 51.97 249 ASP A CA 1
ATOM 1911 C C . ASP A 1 249 ? -6.402 3.824 -30.401 1.00 51.97 249 ASP A C 1
ATOM 1913 O O . ASP A 1 249 ? -7.457 4.428 -30.207 1.00 51.97 249 ASP A O 1
ATOM 1917 N N . SER A 1 250 ? -5.907 3.029 -29.443 1.00 54.09 250 SER A N 1
ATOM 1918 C CA . SER A 1 250 ? -6.662 2.622 -28.243 1.00 54.09 250 SER A CA 1
ATOM 1919 C C . SER A 1 250 ? -5.960 3.003 -26.928 1.00 54.09 250 SER A C 1
ATOM 1921 O O . SER A 1 250 ? -4.981 2.374 -26.529 1.00 54.09 250 SER A O 1
ATOM 1923 N N . GLU A 1 251 ? -6.500 3.996 -26.207 1.00 53.78 251 GLU A N 1
ATOM 1924 C CA . GLU A 1 251 ? -5.970 4.483 -24.913 1.00 53.78 251 GLU A CA 1
ATOM 1925 C C . GLU A 1 251 ? -5.920 3.409 -23.811 1.00 53.78 251 GLU A C 1
ATOM 1927 O O . GLU A 1 251 ? -4.970 3.366 -23.030 1.00 53.78 251 GLU A O 1
ATOM 1932 N N . ALA A 1 252 ? -6.898 2.496 -23.766 1.00 50.47 252 ALA A N 1
ATOM 1933 C CA . ALA A 1 252 ? -6.913 1.382 -22.807 1.00 50.47 252 ALA A CA 1
ATOM 1934 C C . ALA A 1 252 ? -5.767 0.383 -23.054 1.00 50.47 252 ALA A C 1
ATOM 1936 O O . ALA A 1 252 ? -5.328 -0.318 -22.141 1.00 50.47 252 ALA A O 1
ATOM 1937 N N . THR A 1 253 ? -5.258 0.331 -24.288 1.00 60.59 253 THR A N 1
ATOM 1938 C CA . THR A 1 253 ? -4.079 -0.465 -24.629 1.00 60.59 253 THR A CA 1
ATOM 1939 C C . THR A 1 253 ? -2.820 0.215 -24.081 1.00 60.59 253 THR A C 1
ATOM 1941 O O . THR A 1 253 ? -1.997 -0.462 -23.471 1.00 60.59 253 THR A O 1
ATOM 1944 N N . LEU A 1 254 ? -2.709 1.547 -24.175 1.00 67.94 254 LEU A N 1
ATOM 1945 C CA . LEU A 1 254 ? -1.551 2.314 -23.690 1.00 67.94 254 LEU A CA 1
ATOM 1946 C C . LEU A 1 254 ? -1.327 2.206 -22.174 1.00 67.94 254 LEU A C 1
ATOM 1948 O O . LEU A 1 254 ? -0.190 1.996 -21.762 1.00 67.94 254 LEU A O 1
ATOM 1952 N N . GLU A 1 255 ? -2.381 2.277 -21.350 1.00 72.44 255 GLU A N 1
ATOM 1953 C CA . GLU A 1 255 ? -2.263 2.135 -19.883 1.00 72.44 255 GLU A CA 1
ATOM 1954 C C . GLU A 1 255 ? -1.585 0.813 -19.494 1.00 72.44 255 GLU A C 1
ATOM 1956 O O . GLU A 1 255 ? -0.656 0.772 -18.692 1.00 72.44 255 GLU A O 1
ATOM 1961 N N . SER A 1 256 ? -2.038 -0.282 -20.105 1.00 70.06 256 SER A N 1
ATOM 1962 C CA . SER A 1 256 ? -1.517 -1.617 -19.822 1.00 70.06 256 SER A CA 1
ATOM 1963 C C . SER A 1 256 ? -0.094 -1.826 -20.348 1.00 70.06 256 SER A C 1
ATOM 1965 O O . SER A 1 256 ? 0.686 -2.574 -19.758 1.00 70.06 256 SER A O 1
ATOM 1967 N N . LEU A 1 257 ? 0.254 -1.154 -21.449 1.00 73.69 257 LEU A N 1
ATOM 1968 C CA . LEU A 1 257 ? 1.554 -1.286 -22.095 1.00 73.69 257 LEU A CA 1
ATOM 1969 C C . LEU A 1 257 ? 2.621 -0.408 -21.455 1.00 73.69 257 LEU A C 1
ATOM 1971 O O . LEU A 1 257 ? 3.778 -0.804 -21.470 1.00 73.69 257 LEU A O 1
ATOM 1975 N N . LEU A 1 258 ? 2.256 0.724 -20.852 1.00 80.25 258 LEU A N 1
ATOM 1976 C CA . LEU A 1 258 ? 3.160 1.592 -20.085 1.00 80.25 258 LEU A CA 1
ATOM 1977 C C . LEU A 1 258 ? 3.230 1.223 -18.591 1.00 80.25 258 LEU A C 1
ATOM 1979 O O . LEU A 1 258 ? 3.698 2.013 -17.770 1.00 80.25 258 LEU A O 1
ATOM 1983 N N . GLY A 1 259 ? 2.765 0.019 -18.245 1.00 88.25 259 GLY A N 1
ATOM 1984 C CA . GLY A 1 259 ? 2.754 -0.511 -16.887 1.00 88.25 259 GLY A CA 1
ATOM 1985 C C . GLY A 1 259 ? 4.082 -1.119 -16.418 1.00 88.25 259 GLY A C 1
ATOM 1986 O O . GLY A 1 259 ? 5.016 -1.370 -17.181 1.00 88.25 259 GLY A O 1
ATOM 1987 N N . LEU A 1 260 ? 4.143 -1.415 -15.124 1.00 92.94 260 LEU A N 1
ATOM 1988 C CA . LEU A 1 260 ? 5.301 -1.931 -14.401 1.00 92.94 260 LEU A CA 1
ATOM 1989 C C . LEU A 1 260 ? 5.757 -3.306 -14.912 1.00 92.94 260 LEU A C 1
ATOM 1991 O O . LEU A 1 260 ? 6.956 -3.553 -15.058 1.00 92.94 260 LEU A O 1
ATOM 1995 N N . HIS A 1 261 ? 4.815 -4.198 -15.231 1.00 90.44 261 HIS A N 1
ATOM 1996 C CA . HIS A 1 261 ? 5.137 -5.503 -15.819 1.00 90.44 261 HIS A CA 1
ATOM 1997 C C . HIS A 1 261 ? 5.847 -5.353 -17.173 1.00 90.44 261 HIS A C 1
ATOM 1999 O O . HIS A 1 261 ? 6.892 -5.955 -17.411 1.00 90.44 261 HIS A O 1
ATOM 2005 N N . ALA A 1 262 ? 5.336 -4.475 -18.036 1.00 87.06 262 ALA A N 1
ATOM 2006 C CA . ALA A 1 262 ? 5.948 -4.179 -19.324 1.00 87.06 262 ALA A CA 1
ATOM 2007 C C . ALA A 1 262 ? 7.355 -3.579 -19.176 1.00 87.06 262 ALA A C 1
ATOM 2009 O O . ALA A 1 262 ? 8.269 -3.975 -19.893 1.00 87.06 262 ALA A O 1
ATOM 2010 N N . ALA A 1 263 ? 7.548 -2.677 -18.211 1.00 90.44 263 ALA A N 1
ATOM 2011 C CA . ALA A 1 263 ? 8.838 -2.043 -17.954 1.00 90.44 263 ALA A CA 1
ATOM 2012 C C . ALA A 1 263 ? 9.906 -3.011 -17.419 1.00 90.44 263 ALA A C 1
ATOM 2014 O O . ALA A 1 263 ? 11.102 -2.770 -17.579 1.00 90.44 263 ALA A O 1
ATOM 2015 N N . THR A 1 264 ? 9.504 -4.096 -16.757 1.00 89.31 264 THR A N 1
ATOM 2016 C CA . THR A 1 264 ? 10.429 -5.072 -16.163 1.00 89.31 264 THR A CA 1
ATOM 2017 C C . THR A 1 264 ? 10.808 -6.201 -17.120 1.00 89.31 264 THR A C 1
ATOM 2019 O O . THR A 1 264 ? 11.926 -6.707 -17.014 1.00 89.31 264 THR A O 1
ATOM 2022 N N . ASP A 1 265 ? 9.944 -6.536 -18.084 1.00 86.19 265 ASP A N 1
ATOM 2023 C CA . ASP A 1 265 ? 10.135 -7.645 -19.032 1.00 86.19 265 ASP A CA 1
ATOM 2024 C C . ASP A 1 265 ? 9.797 -7.260 -20.493 1.00 86.19 265 ASP A C 1
ATOM 2026 O O . ASP A 1 265 ? 9.047 -7.944 -21.203 1.00 86.19 265 ASP A O 1
ATOM 2030 N N . PHE A 1 266 ? 10.346 -6.138 -20.976 1.00 86.06 266 PHE A N 1
ATOM 2031 C CA . PHE A 1 266 ? 10.027 -5.618 -22.309 1.00 86.06 266 PHE A CA 1
ATOM 2032 C C . PHE A 1 266 ? 10.689 -6.452 -23.422 1.00 86.06 266 PHE A C 1
ATOM 2034 O O . PHE A 1 266 ? 11.911 -6.628 -23.412 1.00 86.06 266 PHE A O 1
ATOM 2041 N N . PRO A 1 267 ? 9.944 -6.961 -24.420 1.00 80.94 267 PRO A N 1
ATOM 2042 C CA . PRO A 1 267 ? 10.533 -7.737 -25.504 1.00 80.94 267 PRO A CA 1
ATOM 2043 C C . PRO A 1 267 ? 11.143 -6.833 -26.581 1.00 80.94 267 PRO A C 1
ATOM 2045 O O . PRO A 1 267 ? 10.427 -6.193 -27.341 1.00 80.94 267 PRO A O 1
ATOM 2048 N N . LEU A 1 268 ? 12.469 -6.836 -26.720 1.00 78.88 268 LEU A N 1
ATOM 2049 C CA . LEU A 1 268 ? 13.161 -6.183 -27.834 1.00 78.88 268 LEU A CA 1
ATOM 2050 C C . LEU A 1 268 ? 13.551 -7.212 -28.907 1.00 78.88 268 LEU A C 1
ATOM 2052 O O . LEU A 1 268 ? 14.316 -8.141 -28.615 1.00 78.88 268 LEU A O 1
ATOM 2056 N N . PRO A 1 269 ? 13.044 -7.080 -30.148 1.00 74.62 269 PRO A N 1
ATOM 2057 C CA . PRO A 1 269 ? 13.425 -7.964 -31.238 1.00 74.62 269 PRO A CA 1
ATOM 2058 C C . PRO A 1 269 ? 14.822 -7.624 -31.769 1.00 74.62 269 PRO A C 1
ATOM 2060 O O . PRO A 1 269 ? 15.224 -6.465 -31.844 1.00 74.62 269 PRO A O 1
ATOM 2063 N N . MET A 1 270 ? 15.542 -8.651 -32.204 1.00 75.00 270 MET A N 1
ATOM 2064 C CA . MET A 1 270 ? 16.725 -8.525 -33.045 1.00 75.00 270 MET A CA 1
ATOM 2065 C C . MET A 1 270 ? 16.303 -8.031 -34.431 1.00 75.00 270 MET A C 1
ATOM 2067 O O . MET A 1 270 ? 15.454 -8.650 -35.078 1.00 75.00 270 MET A O 1
ATOM 2071 N N . ILE A 1 271 ? 16.922 -6.951 -34.907 1.00 70.94 271 ILE A N 1
ATOM 2072 C CA . ILE A 1 271 ? 16.614 -6.368 -36.220 1.00 70.94 271 ILE A CA 1
ATOM 2073 C C . ILE A 1 271 ? 17.766 -6.693 -37.179 1.00 70.94 271 ILE A C 1
ATOM 2075 O O . ILE A 1 271 ? 18.892 -6.236 -36.953 1.00 70.94 271 ILE A O 1
ATOM 2079 N N . PRO A 1 272 ? 17.532 -7.500 -38.229 1.00 63.84 272 PRO A N 1
ATOM 2080 C CA . PRO A 1 272 ? 18.541 -7.771 -39.238 1.00 63.84 272 PRO A CA 1
ATOM 2081 C C . PRO A 1 272 ? 18.658 -6.602 -40.221 1.00 63.84 272 PRO A C 1
ATOM 2083 O O . PRO A 1 272 ? 17.659 -6.012 -40.624 1.00 63.84 272 PRO A O 1
ATOM 2086 N N . GLY A 1 273 ? 19.873 -6.338 -40.686 1.00 64.56 273 GLY A N 1
ATOM 2087 C CA . GLY A 1 273 ? 20.148 -5.481 -41.831 1.00 64.56 273 GLY A CA 1
ATOM 2088 C C . GLY A 1 273 ? 21.059 -6.180 -42.835 1.00 64.56 273 GLY A C 1
ATOM 2089 O O . GLY A 1 273 ? 21.788 -7.118 -42.498 1.00 64.56 273 GLY A O 1
ATOM 2090 N N . PHE A 1 274 ? 20.994 -5.756 -44.094 1.00 59.84 274 PHE A N 1
ATOM 2091 C CA . PHE A 1 274 ? 21.677 -6.420 -45.200 1.00 59.84 274 PHE A CA 1
ATOM 2092 C C . PHE A 1 274 ? 22.201 -5.414 -46.222 1.00 59.84 274 PHE A C 1
ATOM 2094 O O . PHE A 1 274 ? 21.563 -4.407 -46.511 1.00 59.84 274 PHE A O 1
ATOM 2101 N N . SER A 1 275 ? 23.369 -5.697 -46.792 1.00 60.06 275 SER A N 1
ATOM 2102 C CA . SER A 1 275 ? 23.938 -4.952 -47.910 1.00 60.06 275 SER A CA 1
ATOM 2103 C C . SER A 1 275 ? 24.733 -5.880 -48.825 1.00 60.06 275 SER A C 1
ATOM 2105 O O . SER A 1 275 ? 25.493 -6.739 -48.375 1.00 60.06 275 SER A O 1
ATOM 2107 N N . ALA A 1 276 ? 24.585 -5.700 -50.136 1.00 52.31 276 ALA A N 1
ATOM 2108 C CA . ALA A 1 276 ? 25.392 -6.402 -51.125 1.00 52.31 276 ALA A CA 1
ATOM 2109 C C . ALA A 1 276 ? 26.675 -5.605 -51.407 1.00 52.31 276 ALA A C 1
ATOM 2111 O O . ALA A 1 276 ? 26.680 -4.709 -52.247 1.00 52.31 276 ALA A O 1
ATOM 2112 N N . THR A 1 277 ? 27.769 -5.948 -50.724 1.00 53.31 277 THR A N 1
ATOM 2113 C CA . THR A 1 277 ? 29.082 -5.313 -50.931 1.00 53.31 277 THR A CA 1
ATOM 2114 C C . THR A 1 277 ? 29.651 -5.658 -52.311 1.00 53.31 277 THR A C 1
ATOM 2116 O O . THR A 1 277 ? 30.167 -4.787 -53.007 1.00 53.31 277 THR A O 1
ATOM 2119 N N . VAL A 1 278 ? 29.498 -6.915 -52.755 1.00 49.44 278 VAL A N 1
ATOM 2120 C CA . VAL A 1 278 ? 29.801 -7.353 -54.128 1.00 49.44 278 VAL A CA 1
ATOM 2121 C C . VAL A 1 278 ? 28.668 -8.262 -54.620 1.00 49.44 278 VAL A C 1
ATOM 2123 O O . VAL A 1 278 ? 28.592 -9.420 -54.196 1.00 49.44 278 VAL A O 1
ATOM 2126 N N . PRO A 1 279 ? 27.791 -7.777 -55.522 1.00 45.03 279 PRO A N 1
ATOM 2127 C CA . PRO A 1 279 ? 26.708 -8.567 -56.100 1.00 45.03 279 PRO A CA 1
ATOM 2128 C C . PRO A 1 279 ? 27.199 -9.928 -56.616 1.00 45.03 279 PRO A C 1
ATOM 2130 O O . PRO A 1 279 ? 27.983 -9.991 -57.559 1.00 45.03 279 PRO A O 1
ATOM 2133 N N . GLY A 1 280 ? 26.740 -11.012 -55.984 1.00 44.41 280 GLY A N 1
ATOM 2134 C CA . GLY A 1 280 ? 27.033 -12.394 -56.382 1.00 44.41 280 GLY A CA 1
ATOM 2135 C C . GLY A 1 280 ? 28.237 -13.070 -55.710 1.00 44.41 280 GLY A C 1
ATOM 2136 O O . GLY A 1 280 ? 28.409 -14.267 -55.927 1.00 44.41 280 GLY A O 1
ATOM 2137 N N . VAL A 1 281 ? 29.036 -12.367 -54.891 1.00 47.75 281 VAL A N 1
ATOM 2138 C CA . VAL A 1 281 ? 30.254 -12.936 -54.259 1.00 47.75 281 VAL A CA 1
ATOM 2139 C C . VAL A 1 281 ? 30.318 -12.684 -52.748 1.00 47.75 281 VAL A C 1
ATOM 2141 O O . VAL A 1 281 ? 30.619 -13.612 -51.996 1.00 47.75 281 VAL A O 1
ATOM 2144 N N . PHE A 1 282 ? 29.979 -11.473 -52.290 1.00 55.16 282 PHE A N 1
ATOM 2145 C CA . PHE A 1 282 ? 30.016 -11.099 -50.873 1.00 55.16 282 PHE A CA 1
ATOM 2146 C C . PHE A 1 282 ? 28.748 -10.365 -50.459 1.00 55.16 282 PHE A C 1
ATOM 2148 O O . PHE A 1 282 ? 28.396 -9.329 -51.033 1.00 55.16 282 PHE A O 1
ATOM 2155 N N . PHE A 1 283 ? 28.103 -10.879 -49.416 1.00 59.50 283 PHE A N 1
ATOM 2156 C CA . PHE A 1 283 ? 26.987 -10.210 -48.761 1.00 59.50 283 PHE A CA 1
ATOM 2157 C C . PHE A 1 283 ? 27.391 -9.820 -47.353 1.00 59.50 283 PHE A C 1
ATOM 2159 O O . PHE A 1 283 ? 27.926 -10.642 -46.618 1.00 59.50 283 PHE A O 1
ATOM 2166 N N . GLN A 1 284 ? 27.122 -8.586 -46.965 1.00 63.00 284 GLN A N 1
ATOM 2167 C CA . GLN A 1 284 ? 27.260 -8.153 -45.590 1.00 63.00 284 GLN A CA 1
ATOM 2168 C C . GLN A 1 284 ? 25.881 -8.165 -44.942 1.00 63.00 284 GLN A C 1
ATOM 2170 O O . GLN A 1 284 ? 24.925 -7.624 -45.493 1.00 63.00 284 GLN A O 1
ATOM 2175 N N . PHE A 1 285 ? 25.777 -8.743 -43.757 1.00 67.75 285 PHE A N 1
ATOM 2176 C CA . PHE A 1 285 ? 24.583 -8.636 -42.931 1.00 67.75 285 PHE A CA 1
ATOM 2177 C C . PHE A 1 285 ? 24.969 -8.233 -41.517 1.00 67.75 285 PHE A C 1
ATOM 2179 O O . PHE A 1 285 ? 26.100 -8.436 -41.082 1.00 67.75 285 PHE A O 1
ATOM 2186 N N . TRP A 1 286 ? 24.055 -7.591 -40.810 1.00 73.50 286 TRP A N 1
ATOM 2187 C CA . TRP A 1 286 ? 24.251 -7.192 -39.426 1.00 73.50 286 TRP A CA 1
ATOM 2188 C C . TRP A 1 286 ? 22.997 -7.450 -38.619 1.00 73.50 286 TRP A C 1
ATOM 2190 O O . TRP A 1 286 ? 21.902 -7.519 -39.169 1.00 73.50 286 TRP A O 1
ATOM 2200 N N . PHE A 1 287 ? 23.169 -7.592 -37.314 1.00 76.75 287 PHE A N 1
ATOM 2201 C CA . PHE A 1 287 ? 22.075 -7.709 -36.372 1.00 76.75 287 PHE A CA 1
ATOM 2202 C C . PHE A 1 287 ? 22.212 -6.622 -35.319 1.00 76.75 287 PHE A C 1
ATOM 2204 O O . PHE A 1 287 ? 23.207 -6.555 -34.593 1.00 76.75 287 PHE A O 1
ATOM 2211 N N . HIS A 1 288 ? 21.189 -5.783 -35.231 1.00 81.75 288 HIS A N 1
ATOM 2212 C CA . HIS A 1 288 ? 20.972 -4.927 -34.075 1.00 81.75 288 HIS A CA 1
ATOM 2213 C C . HIS A 1 288 ? 20.452 -5.801 -32.948 1.00 81.75 288 HIS A C 1
ATOM 2215 O O . HIS A 1 288 ? 19.452 -6.506 -33.123 1.00 81.75 288 HIS A O 1
ATOM 2221 N N . VAL A 1 289 ? 21.161 -5.813 -31.821 1.00 83.31 289 VAL A N 1
ATOM 2222 C CA . VAL A 1 289 ? 20.890 -6.760 -30.738 1.00 83.31 289 VAL A CA 1
ATOM 2223 C C . VAL A 1 289 ? 20.851 -6.101 -29.365 1.00 83.31 289 VAL A C 1
ATOM 2225 O O . VAL A 1 289 ? 21.670 -5.226 -29.084 1.00 83.31 289 VAL A O 1
ATOM 2228 N N . PRO A 1 290 ? 19.938 -6.539 -28.484 1.00 86.44 290 PRO A N 1
ATOM 2229 C CA . PRO A 1 290 ? 19.805 -6.021 -27.125 1.00 86.44 290 PRO A CA 1
ATOM 2230 C C . PRO A 1 290 ? 20.742 -6.747 -26.137 1.00 86.44 290 PRO A C 1
ATOM 2232 O O . PRO A 1 290 ? 20.324 -7.166 -25.059 1.00 86.44 290 PRO A O 1
ATOM 2235 N N . TYR A 1 291 ? 22.009 -6.951 -26.512 1.00 86.50 291 TYR A N 1
ATOM 2236 C CA . TYR A 1 291 ? 22.993 -7.682 -25.702 1.00 86.50 291 TYR A CA 1
ATOM 2237 C C . TYR A 1 291 ? 24.200 -6.813 -25.366 1.00 86.50 291 TYR A C 1
ATOM 2239 O O . TYR A 1 291 ? 24.596 -5.960 -26.161 1.00 86.50 291 TYR A O 1
ATOM 2247 N N . ALA A 1 292 ? 24.793 -7.056 -24.196 1.00 85.19 292 ALA A N 1
ATOM 2248 C CA . ALA A 1 292 ? 26.043 -6.425 -23.789 1.00 85.19 292 ALA A CA 1
ATOM 2249 C C . ALA A 1 292 ? 27.195 -6.820 -24.738 1.00 85.19 292 ALA A C 1
ATOM 2251 O O . ALA A 1 292 ? 27.153 -7.910 -25.318 1.00 85.19 292 ALA A O 1
ATOM 2252 N N . PRO A 1 293 ? 28.222 -5.969 -24.907 1.00 83.25 293 PRO A N 1
ATOM 2253 C CA . PRO A 1 293 ? 29.371 -6.307 -25.734 1.00 83.25 293 PRO A CA 1
ATOM 2254 C C . PRO A 1 293 ? 30.193 -7.455 -25.131 1.00 83.25 293 PRO A C 1
ATOM 2256 O O . PRO A 1 293 ? 30.241 -7.652 -23.908 1.00 83.25 293 PRO A O 1
ATOM 2259 N N . ASP A 1 294 ? 30.867 -8.193 -26.009 1.00 78.38 294 ASP A N 1
ATOM 2260 C CA . ASP A 1 294 ? 31.821 -9.229 -25.620 1.00 78.38 294 ASP A CA 1
ATOM 2261 C C . ASP A 1 294 ? 33.095 -8.596 -25.033 1.00 78.38 294 ASP A C 1
ATOM 2263 O O . ASP A 1 294 ? 33.678 -7.683 -25.620 1.00 78.38 294 ASP A O 1
ATOM 2267 N N . GLY A 1 295 ? 33.540 -9.111 -23.885 1.00 67.44 295 GLY A N 1
ATOM 2268 C CA . GLY A 1 295 ? 34.733 -8.681 -23.159 1.00 67.44 295 GLY A CA 1
ATOM 2269 C C . GLY A 1 295 ? 34.529 -7.425 -22.306 1.00 67.44 295 GLY A C 1
ATOM 2270 O O . GLY A 1 295 ? 34.340 -6.323 -22.812 1.00 67.44 295 GLY A O 1
ATOM 2271 N N . SER A 1 296 ? 34.668 -7.561 -20.985 1.00 49.53 296 SER A N 1
ATOM 2272 C CA . SER A 1 296 ? 34.699 -6.430 -20.052 1.00 49.53 296 SER A CA 1
ATOM 2273 C C . SER A 1 296 ? 36.149 -6.042 -19.734 1.00 49.53 296 SER A C 1
ATOM 2275 O O . SER A 1 296 ? 36.768 -6.605 -18.833 1.00 49.53 296 SER A O 1
ATOM 2277 N N . GLY A 1 297 ? 36.696 -5.077 -20.472 1.00 46.12 297 GLY A N 1
ATOM 2278 C CA . GLY A 1 297 ? 37.972 -4.437 -20.142 1.00 46.12 297 GLY A CA 1
ATOM 2279 C C . GLY A 1 297 ? 39.218 -5.228 -20.548 1.00 46.12 297 GLY A C 1
ATOM 2280 O O . GLY A 1 297 ? 39.638 -6.162 -19.873 1.00 46.12 297 GLY A O 1
ATOM 2281 N N . GLY A 1 298 ? 39.885 -4.775 -21.612 1.00 40.22 298 GLY A N 1
ATOM 2282 C CA . GLY A 1 298 ? 41.270 -5.164 -21.867 1.00 40.22 298 GLY A CA 1
ATOM 2283 C C . GLY A 1 298 ? 41.655 -5.306 -23.330 1.00 40.22 298 GLY A C 1
ATOM 2284 O O . GLY A 1 298 ? 42.075 -6.384 -23.708 1.00 40.22 298 GLY A O 1
ATOM 2285 N N . TYR A 1 299 ? 41.590 -4.235 -24.125 1.00 43.94 299 TYR A N 1
ATOM 2286 C CA . TYR A 1 299 ? 42.618 -3.951 -25.135 1.00 43.94 299 TYR A CA 1
ATOM 2287 C C . TYR A 1 299 ? 42.764 -2.442 -25.348 1.00 43.94 299 TYR A C 1
ATOM 2289 O O . TYR A 1 299 ? 41.882 -1.661 -24.989 1.00 43.94 299 TYR A O 1
ATOM 2297 N N . GLY A 1 300 ? 43.959 -2.079 -25.824 1.00 40.09 300 GLY A N 1
ATOM 2298 C CA . GLY A 1 300 ? 44.482 -0.729 -25.991 1.00 40.09 300 GLY A CA 1
ATOM 2299 C C . GLY A 1 300 ? 43.629 0.164 -26.887 1.00 40.09 300 GLY A C 1
ATOM 2300 O O . GLY A 1 300 ? 42.735 -0.298 -27.582 1.00 40.09 300 GLY A O 1
ATOM 2301 N N . SER A 1 301 ? 43.910 1.461 -26.780 1.00 45.25 301 SER A N 1
ATOM 2302 C CA . SER A 1 301 ? 43.188 2.601 -27.350 1.00 45.25 301 SER A CA 1
ATOM 2303 C C . SER A 1 301 ? 42.362 2.334 -28.612 1.00 45.25 301 SER A C 1
ATOM 2305 O O . SER A 1 301 ? 42.820 1.690 -29.553 1.00 45.25 301 SER A O 1
ATOM 2307 N N . SER A 1 302 ? 41.198 2.992 -28.663 1.00 51.66 302 SER A N 1
ATOM 2308 C CA . SER A 1 302 ? 40.290 3.104 -29.812 1.00 51.66 302 SER A CA 1
ATOM 2309 C C . SER A 1 302 ? 40.985 3.302 -31.170 1.00 51.66 302 SER A C 1
ATOM 2311 O O . SER A 1 302 ? 40.445 2.893 -32.187 1.00 51.66 302 SER A O 1
ATOM 2313 N N . SER A 1 303 ? 42.211 3.829 -31.186 1.00 52.56 303 SER A N 1
ATOM 2314 C CA . SER A 1 303 ? 43.048 4.075 -32.359 1.00 52.56 303 SER A CA 1
ATOM 2315 C C . SER A 1 303 ? 43.393 2.856 -33.227 1.00 52.56 303 SER A C 1
ATOM 2317 O O . SER A 1 303 ? 43.410 3.001 -34.447 1.00 52.56 303 SER A O 1
ATOM 2319 N N . GLU A 1 304 ? 43.683 1.669 -32.675 1.00 54.66 304 GLU A N 1
ATOM 2320 C CA . GLU A 1 304 ? 44.002 0.487 -33.507 1.00 54.66 304 GLU A CA 1
ATOM 2321 C C . GLU A 1 304 ? 42.758 0.023 -34.263 1.00 54.66 304 GLU A C 1
ATOM 2323 O O . GLU A 1 304 ? 42.807 -0.249 -35.465 1.00 54.66 304 GLU A O 1
ATOM 2328 N N . PHE A 1 305 ? 41.615 0.044 -33.582 1.00 54.59 305 PHE A N 1
ATOM 2329 C CA . PHE A 1 305 ? 40.339 -0.283 -34.188 1.00 54.59 305 PHE A CA 1
ATOM 2330 C C . PHE A 1 305 ? 39.903 0.784 -35.185 1.00 54.59 305 PHE A C 1
ATOM 2332 O O . PHE A 1 305 ? 39.627 0.452 -36.329 1.00 54.59 305 PHE A O 1
ATOM 2339 N N . GLU A 1 306 ? 39.930 2.062 -34.802 1.00 55.56 306 GLU A N 1
ATOM 2340 C CA . GLU A 1 306 ? 39.677 3.215 -35.676 1.00 55.56 306 GLU A CA 1
ATOM 2341 C C . GLU A 1 306 ? 40.565 3.187 -36.928 1.00 55.56 306 GLU A C 1
ATOM 2343 O O . GLU A 1 306 ? 40.096 3.523 -38.013 1.00 55.56 306 GLU A O 1
ATOM 2348 N N . SER A 1 307 ? 41.819 2.730 -36.819 1.00 60.41 307 SER A N 1
ATOM 2349 C CA . SER A 1 307 ? 42.715 2.569 -37.972 1.00 60.41 307 SER A CA 1
ATOM 2350 C C . SER A 1 307 ? 42.275 1.444 -38.915 1.00 60.41 307 SER A C 1
ATOM 2352 O O . SER A 1 307 ? 42.286 1.631 -40.135 1.00 60.41 307 SER A O 1
ATOM 2354 N N . LEU A 1 308 ? 41.816 0.311 -38.371 1.00 59.03 308 LEU A N 1
ATOM 2355 C CA . LEU A 1 308 ? 41.166 -0.763 -39.129 1.00 59.03 308 LEU A CA 1
ATOM 2356 C C . LEU A 1 308 ? 39.850 -0.274 -39.762 1.00 59.03 308 LEU A C 1
ATOM 2358 O O . LEU A 1 308 ? 39.581 -0.596 -40.919 1.00 59.03 308 LEU A O 1
ATOM 2362 N N . MET A 1 309 ? 39.078 0.566 -39.060 1.00 55.47 309 MET A N 1
ATOM 2363 C CA . MET A 1 309 ? 37.822 1.149 -39.555 1.00 55.47 309 MET A CA 1
ATOM 2364 C C . MET A 1 309 ? 38.057 2.096 -40.731 1.00 55.47 309 MET A C 1
ATOM 2366 O O . MET A 1 309 ? 37.449 1.925 -41.787 1.00 55.47 309 MET A O 1
ATOM 2370 N N . ALA A 1 310 ? 38.982 3.048 -40.583 1.00 60.91 310 ALA A N 1
ATOM 2371 C CA . ALA A 1 310 ? 39.341 3.993 -41.637 1.00 60.91 310 ALA A CA 1
ATOM 2372 C C . ALA A 1 310 ? 39.898 3.267 -42.873 1.00 60.91 310 ALA A C 1
ATOM 2374 O O . ALA A 1 310 ? 39.565 3.614 -44.008 1.00 60.91 310 ALA A O 1
ATOM 2375 N N . SER A 1 311 ? 40.694 2.215 -42.656 1.00 61.94 311 SER A N 1
ATOM 2376 C CA . SER A 1 311 ? 41.243 1.385 -43.733 1.00 61.94 311 SER A CA 1
ATOM 2377 C C . SER A 1 311 ? 40.157 0.592 -44.468 1.00 61.94 311 SER A C 1
ATOM 2379 O O . SER A 1 311 ? 40.194 0.497 -45.695 1.00 61.94 311 SER A O 1
ATOM 2381 N N . SER A 1 312 ? 39.164 0.059 -43.747 1.00 55.19 312 SER A N 1
ATOM 2382 C CA . SER A 1 312 ? 38.037 -0.683 -44.328 1.00 55.19 312 SER A CA 1
ATOM 2383 C C . SER A 1 312 ? 37.110 0.217 -45.155 1.00 55.19 312 SER A C 1
ATOM 2385 O O . SER A 1 312 ? 36.780 -0.113 -46.296 1.00 55.19 312 SER A O 1
ATOM 2387 N N . GLU A 1 313 ? 36.752 1.395 -44.635 1.00 56.22 313 GLU A N 1
ATOM 2388 C CA . GLU A 1 313 ? 35.896 2.361 -45.337 1.00 56.22 313 GLU A CA 1
ATOM 2389 C C . GLU A 1 313 ? 36.569 2.894 -46.612 1.00 56.22 313 GLU A C 1
ATOM 2391 O O . GLU A 1 313 ? 35.960 2.949 -47.688 1.00 56.22 313 GLU A O 1
ATOM 2396 N N . GLN A 1 314 ? 37.864 3.208 -46.527 1.00 62.28 314 GLN A N 1
ATOM 2397 C CA . GLN A 1 314 ? 38.655 3.633 -47.678 1.00 62.28 314 GLN A CA 1
ATOM 2398 C C . GLN A 1 314 ? 38.768 2.524 -48.737 1.00 62.28 314 GLN A C 1
ATOM 2400 O O . GLN A 1 314 ? 38.657 2.808 -49.934 1.00 62.28 314 GLN A O 1
ATOM 2405 N N . ALA A 1 315 ? 38.950 1.268 -48.319 1.00 59.72 315 ALA A N 1
ATOM 2406 C CA . ALA A 1 315 ? 39.010 0.122 -49.222 1.00 59.72 315 ALA A CA 1
ATOM 2407 C C . ALA A 1 315 ? 37.672 -0.129 -49.939 1.00 59.72 315 ALA A C 1
ATOM 2409 O O . ALA A 1 315 ? 37.671 -0.366 -51.148 1.00 59.72 315 ALA A O 1
ATOM 2410 N N . ALA A 1 316 ? 36.540 -0.015 -49.235 1.00 52.91 316 ALA A N 1
ATOM 2411 C CA . ALA A 1 316 ? 35.205 -0.180 -49.813 1.00 52.91 316 ALA A CA 1
ATOM 2412 C C . ALA A 1 316 ? 34.887 0.899 -50.861 1.00 52.91 316 ALA A C 1
ATOM 2414 O O . ALA A 1 316 ? 34.395 0.595 -51.951 1.00 52.91 316 ALA A O 1
ATOM 2415 N N . LYS A 1 317 ? 35.227 2.160 -50.567 1.00 62.06 317 LYS A N 1
ATOM 2416 C CA . LYS A 1 317 ? 35.066 3.269 -51.516 1.00 62.06 317 LYS A CA 1
ATOM 2417 C C . LYS A 1 317 ? 35.906 3.058 -52.777 1.00 62.06 317 LYS A C 1
ATOM 2419 O O . LYS A 1 317 ? 35.387 3.162 -53.885 1.00 62.06 317 LYS A O 1
ATOM 2424 N N . LYS A 1 318 ? 37.176 2.681 -52.603 1.00 66.50 318 LYS A N 1
ATOM 2425 C CA . LYS A 1 318 ? 38.105 2.424 -53.712 1.00 66.50 318 LYS A CA 1
ATOM 2426 C C . LYS A 1 318 ? 37.653 1.253 -54.592 1.00 66.50 318 LYS A C 1
ATOM 2428 O O . LYS A 1 318 ? 37.754 1.340 -55.810 1.00 66.50 318 LYS A O 1
ATOM 2433 N N . LEU A 1 319 ? 37.110 0.186 -54.003 1.00 62.06 319 LEU A N 1
ATOM 2434 C CA . LEU A 1 319 ? 36.580 -0.957 -54.753 1.00 62.06 319 LEU A CA 1
ATOM 2435 C C . LEU A 1 319 ? 35.353 -0.582 -55.605 1.00 62.06 319 LEU A C 1
ATOM 2437 O O . LEU A 1 319 ? 35.239 -1.036 -56.742 1.00 62.06 319 LEU A O 1
ATOM 2441 N N . ASN A 1 320 ? 34.451 0.262 -55.089 1.00 59.22 320 ASN A N 1
ATOM 2442 C CA . ASN A 1 320 ? 33.297 0.757 -55.851 1.00 59.22 320 ASN A CA 1
ATOM 2443 C C . ASN A 1 320 ? 33.718 1.622 -57.046 1.00 59.22 320 ASN A C 1
ATOM 2445 O O . ASN A 1 320 ? 33.175 1.462 -58.143 1.00 59.22 320 ASN A O 1
ATOM 2449 N N . ASP A 1 321 ? 34.709 2.493 -56.852 1.00 70.31 321 ASP A N 1
ATOM 2450 C CA . ASP A 1 321 ? 35.271 3.312 -57.928 1.00 70.31 321 ASP A CA 1
ATOM 2451 C C . ASP A 1 321 ? 35.926 2.433 -59.013 1.00 70.31 321 ASP A C 1
ATOM 2453 O O . ASP A 1 321 ? 35.692 2.640 -60.207 1.00 70.31 321 ASP A O 1
ATOM 2457 N N . LEU A 1 322 ? 36.677 1.399 -58.612 1.00 69.50 322 LEU A N 1
ATOM 2458 C CA . LEU A 1 322 ? 37.303 0.436 -59.528 1.00 69.50 322 LEU A CA 1
ATOM 2459 C C . LEU A 1 322 ? 36.277 -0.419 -60.276 1.00 69.50 322 LEU A C 1
ATOM 2461 O O . LEU A 1 322 ? 36.405 -0.620 -61.481 1.00 69.50 322 LEU A O 1
ATOM 2465 N N . LYS A 1 323 ? 35.205 -0.861 -59.610 1.00 67.06 323 LYS A N 1
ATOM 2466 C CA . LYS A 1 323 ? 34.110 -1.585 -60.267 1.00 67.06 323 LYS A CA 1
ATOM 2467 C C . LYS A 1 323 ? 33.460 -0.751 -61.368 1.00 67.06 323 LYS A C 1
ATOM 2469 O O . LYS A 1 323 ? 33.234 -1.246 -62.470 1.00 67.06 323 LYS A O 1
ATOM 2474 N N . LYS A 1 324 ? 33.194 0.525 -61.085 1.00 73.75 324 LYS A N 1
ATOM 2475 C CA . LYS A 1 324 ? 32.653 1.454 -62.079 1.00 73.75 324 LYS A CA 1
ATOM 2476 C C . LYS A 1 324 ? 33.605 1.608 -63.269 1.00 73.75 324 LYS A C 1
ATOM 2478 O O . LYS A 1 324 ? 33.147 1.618 -64.408 1.00 73.75 324 LYS A O 1
ATOM 2483 N N . ALA A 1 325 ? 34.914 1.659 -63.019 1.00 71.75 325 ALA A N 1
ATOM 2484 C CA . ALA A 1 325 ? 35.926 1.697 -64.073 1.00 71.75 325 ALA A CA 1
ATOM 2485 C C . ALA A 1 325 ? 35.944 0.412 -64.927 1.00 71.75 325 ALA A C 1
ATOM 2487 O O . ALA A 1 325 ? 36.024 0.506 -66.153 1.00 71.75 325 ALA A O 1
ATOM 2488 N N . VAL A 1 326 ? 35.795 -0.772 -64.317 1.00 71.25 326 VAL A N 1
ATOM 2489 C CA . VAL A 1 326 ? 35.656 -2.058 -65.032 1.00 71.25 326 VAL A CA 1
ATOM 2490 C C . VAL A 1 326 ? 34.406 -2.069 -65.914 1.00 71.25 326 VAL A C 1
ATOM 2492 O O . VAL A 1 326 ? 34.487 -2.436 -67.089 1.00 71.25 326 VAL A O 1
ATOM 2495 N N . ASP A 1 327 ? 33.261 -1.630 -65.387 1.00 73.94 327 ASP A N 1
ATOM 2496 C CA . ASP A 1 327 ? 31.999 -1.570 -66.133 1.00 73.94 327 ASP A CA 1
ATOM 2497 C C . ASP A 1 327 ? 32.098 -0.595 -67.326 1.00 73.94 327 ASP A C 1
ATOM 2499 O O . ASP A 1 327 ? 31.689 -0.917 -68.447 1.00 73.94 327 ASP A O 1
ATOM 2503 N N . GLU A 1 328 ? 32.706 0.578 -67.127 1.00 78.88 328 GLU A N 1
ATOM 2504 C CA . GLU A 1 328 ? 32.957 1.562 -68.188 1.00 78.88 328 GLU A CA 1
ATOM 2505 C C . GLU A 1 328 ? 33.924 1.025 -69.262 1.00 78.88 328 GLU A C 1
ATOM 2507 O O . GLU A 1 328 ? 33.671 1.186 -70.465 1.00 78.88 328 GLU A O 1
ATOM 2512 N N . ALA A 1 329 ? 34.995 0.334 -68.855 1.00 76.75 329 ALA A N 1
ATOM 2513 C CA . ALA A 1 329 ? 35.959 -0.292 -69.760 1.00 76.75 329 ALA A CA 1
ATOM 2514 C C . ALA A 1 329 ? 35.333 -1.440 -70.571 1.00 76.75 329 ALA A C 1
ATOM 2516 O O . ALA A 1 329 ? 35.572 -1.552 -71.779 1.00 76.75 329 ALA A O 1
ATOM 2517 N N . ALA A 1 330 ? 34.460 -2.244 -69.957 1.00 76.00 330 ALA A N 1
ATOM 2518 C CA . ALA A 1 330 ? 33.737 -3.321 -70.631 1.00 76.00 330 ALA A CA 1
ATOM 2519 C C . ALA A 1 330 ? 32.806 -2.776 -71.727 1.00 76.00 330 ALA A C 1
ATOM 2521 O O . ALA A 1 330 ? 32.807 -3.269 -72.861 1.00 76.00 330 ALA A O 1
ATOM 2522 N N . VAL A 1 331 ? 32.074 -1.696 -71.433 1.00 81.81 331 VAL A N 1
ATOM 2523 C CA . VAL A 1 331 ? 31.219 -1.006 -72.413 1.00 81.81 331 VAL A CA 1
ATOM 2524 C C . VAL A 1 331 ? 32.048 -0.419 -73.562 1.00 81.81 331 VAL A C 1
ATOM 2526 O O . VAL A 1 331 ? 31.652 -0.519 -74.732 1.00 81.81 331 VAL A O 1
ATOM 2529 N N . ALA A 1 332 ? 33.207 0.176 -73.263 1.00 79.88 332 ALA A N 1
ATOM 2530 C CA . ALA A 1 332 ? 34.114 0.719 -74.273 1.00 79.88 332 ALA A CA 1
ATOM 2531 C C . ALA A 1 332 ? 34.658 -0.376 -75.204 1.00 79.88 332 ALA A C 1
ATOM 2533 O O . ALA A 1 332 ? 34.629 -0.211 -76.430 1.00 79.88 332 ALA A O 1
ATOM 2534 N N . ARG A 1 333 ? 35.062 -1.521 -74.645 1.00 88.44 333 ARG A N 1
ATOM 2535 C CA . ARG A 1 333 ? 35.500 -2.699 -75.402 1.00 88.44 333 ARG A CA 1
ATOM 2536 C C . ARG A 1 333 ? 34.401 -3.220 -76.312 1.00 88.44 333 ARG A C 1
ATOM 2538 O O . ARG A 1 333 ? 34.653 -3.464 -77.491 1.00 88.44 333 ARG A O 1
ATOM 2545 N N . ASP A 1 334 ? 33.173 -3.355 -75.823 1.00 82.69 334 ASP A N 1
ATOM 2546 C CA . ASP A 1 334 ? 32.060 -3.853 -76.638 1.00 82.69 334 ASP A CA 1
ATOM 2547 C C . ASP A 1 334 ? 31.707 -2.904 -77.791 1.00 82.69 334 ASP A C 1
ATOM 2549 O O . ASP A 1 334 ? 31.337 -3.341 -78.887 1.00 82.69 334 ASP A O 1
ATOM 2553 N N . LYS A 1 335 ? 31.875 -1.594 -77.588 1.00 83.31 335 LYS A N 1
ATOM 2554 C CA . LYS A 1 335 ? 31.732 -0.589 -78.648 1.00 83.31 335 LYS A CA 1
ATOM 2555 C C . LYS A 1 335 ? 32.853 -0.691 -79.687 1.00 83.31 335 LYS A C 1
ATOM 2557 O O . LYS A 1 335 ? 32.562 -0.646 -80.885 1.00 83.31 335 LYS A O 1
ATOM 2562 N N . ALA A 1 336 ? 34.102 -0.857 -79.252 1.00 80.69 336 ALA A N 1
ATOM 2563 C CA . ALA A 1 336 ? 35.253 -1.052 -80.136 1.00 80.69 336 ALA A CA 1
ATOM 2564 C C . ALA A 1 336 ? 35.144 -2.366 -80.929 1.00 80.69 336 ALA A C 1
ATOM 2566 O O . ALA A 1 336 ? 35.378 -2.390 -82.137 1.00 80.69 336 ALA A O 1
ATOM 2567 N N . LYS A 1 337 ? 34.656 -3.435 -80.293 1.00 85.12 337 LYS A N 1
ATOM 2568 C CA . LYS A 1 337 ? 34.398 -4.732 -80.928 1.00 85.12 337 LYS A CA 1
ATOM 2569 C C . LYS A 1 337 ? 33.332 -4.635 -82.013 1.00 85.12 337 LYS A C 1
ATOM 2571 O O . LYS A 1 337 ? 33.560 -5.082 -83.131 1.00 85.12 337 LYS A O 1
ATOM 2576 N N . LYS A 1 338 ? 32.212 -3.954 -81.741 1.00 83.50 338 LYS A N 1
ATOM 2577 C CA . LYS A 1 338 ? 31.178 -3.690 -82.759 1.00 83.50 338 LYS A CA 1
ATOM 2578 C C . LYS A 1 338 ? 31.719 -2.895 -83.950 1.00 83.50 338 LYS A C 1
ATOM 2580 O O . LYS A 1 338 ? 31.361 -3.200 -85.084 1.00 83.50 338 LYS A O 1
ATOM 2585 N N . LYS A 1 339 ? 32.581 -1.897 -83.715 1.00 83.12 339 LYS A N 1
ATOM 2586 C CA . LYS A 1 339 ? 33.253 -1.152 -84.796 1.00 83.12 339 LYS A CA 1
ATOM 2587 C C . LYS A 1 339 ? 34.177 -2.051 -85.619 1.00 83.12 339 LYS A C 1
ATOM 2589 O O . LYS A 1 339 ? 34.156 -1.965 -86.842 1.00 83.12 339 LYS A O 1
ATOM 2594 N N . TYR A 1 340 ? 34.958 -2.911 -84.967 1.00 83.25 340 TYR A N 1
ATOM 2595 C CA . TYR A 1 340 ? 35.830 -3.879 -85.633 1.00 83.25 340 TYR A CA 1
ATOM 2596 C C . TYR A 1 340 ? 35.041 -4.885 -86.482 1.00 83.25 340 TYR A C 1
ATOM 2598 O O . TYR A 1 340 ? 35.383 -5.107 -87.646 1.00 83.25 340 TYR A O 1
ATOM 2606 N N . ASP A 1 341 ? 33.948 -5.428 -85.941 1.00 81.12 341 ASP A N 1
ATOM 2607 C CA . ASP A 1 341 ? 33.076 -6.390 -86.625 1.00 81.12 341 ASP A CA 1
ATOM 2608 C C . ASP A 1 341 ? 32.391 -5.781 -87.867 1.00 81.12 341 ASP A C 1
ATOM 2610 O O . ASP A 1 341 ? 32.076 -6.495 -88.819 1.00 81.12 341 ASP A O 1
ATOM 2614 N N . GLN A 1 342 ? 32.191 -4.457 -87.885 1.00 80.00 342 GLN A N 1
ATOM 2615 C CA . GLN A 1 342 ? 31.563 -3.708 -88.984 1.00 80.00 342 GLN A CA 1
ATOM 2616 C C . GLN A 1 342 ? 32.564 -3.109 -89.992 1.00 80.00 342 GLN A C 1
ATOM 2618 O O . GLN A 1 342 ? 32.149 -2.622 -91.046 1.00 80.00 342 GLN A O 1
ATOM 2623 N N . ALA A 1 343 ? 33.868 -3.125 -89.702 1.00 77.25 343 ALA A N 1
ATOM 2624 C CA . ALA A 1 343 ? 34.891 -2.495 -90.536 1.00 77.25 343 ALA A CA 1
ATOM 2625 C C . ALA A 1 343 ? 35.394 -3.413 -91.671 1.00 77.25 343 ALA A C 1
ATOM 2627 O O . ALA A 1 343 ? 35.652 -4.604 -91.484 1.00 77.25 343 ALA A O 1
ATOM 2628 N N . THR A 1 344 ? 35.614 -2.841 -92.863 1.00 63.19 344 THR A N 1
ATOM 2629 C CA . THR A 1 344 ? 36.154 -3.539 -94.049 1.00 63.19 344 THR A CA 1
ATOM 2630 C C . THR A 1 344 ? 37.303 -2.760 -94.695 1.00 63.19 344 THR A C 1
ATOM 2632 O O . THR A 1 344 ? 37.278 -1.531 -94.724 1.00 63.19 344 THR A O 1
ATOM 2635 N N . GLY A 1 345 ? 38.288 -3.459 -95.270 1.00 73.19 345 GLY A N 1
ATOM 2636 C CA . GLY A 1 345 ? 39.447 -2.834 -95.925 1.00 73.19 345 GLY A CA 1
ATOM 2637 C C . GLY A 1 345 ? 40.402 -2.157 -94.932 1.00 73.19 345 GLY A C 1
ATOM 2638 O O . GLY A 1 345 ? 40.517 -2.595 -93.792 1.00 73.19 345 GLY A O 1
ATOM 2639 N N . SER A 1 346 ? 41.060 -1.067 -95.339 1.00 67.38 346 SER A N 1
ATOM 2640 C CA . SER A 1 346 ? 42.060 -0.346 -94.526 1.00 67.38 346 SER A CA 1
ATOM 2641 C C . SER A 1 346 ? 41.513 0.285 -93.234 1.00 67.38 346 SER A C 1
ATOM 2643 O O . SER A 1 346 ? 42.289 0.693 -92.378 1.00 67.38 346 SER A O 1
ATOM 2645 N N . ALA A 1 347 ? 40.187 0.369 -93.066 1.00 71.38 347 ALA A N 1
ATOM 2646 C CA . ALA A 1 347 ? 39.549 0.820 -91.826 1.00 71.38 347 ALA A CA 1
ATOM 2647 C C . ALA A 1 347 ? 39.542 -0.260 -90.725 1.00 71.38 347 ALA A C 1
ATOM 2649 O O . ALA A 1 347 ? 39.358 0.061 -89.551 1.00 71.38 347 ALA A O 1
ATOM 2650 N N . LYS A 1 348 ? 39.748 -1.535 -91.087 1.00 78.06 348 LYS A N 1
ATOM 2651 C CA . LYS A 1 348 ? 39.727 -2.656 -90.140 1.00 78.06 348 LYS A CA 1
ATOM 2652 C C . LYS A 1 348 ? 40.969 -2.694 -89.249 1.00 78.06 348 LYS A C 1
ATOM 2654 O O . LYS A 1 348 ? 40.843 -3.020 -88.075 1.00 78.06 348 LYS A O 1
ATOM 2659 N N . ASP A 1 349 ? 42.126 -2.287 -89.769 1.00 77.12 349 ASP A N 1
ATOM 2660 C CA . ASP A 1 349 ? 43.378 -2.238 -89.000 1.00 77.12 349 ASP A CA 1
ATOM 2661 C C . ASP A 1 349 ? 43.333 -1.154 -87.908 1.00 77.12 349 ASP A C 1
ATOM 2663 O O . ASP A 1 349 ? 43.775 -1.381 -86.784 1.00 77.12 349 ASP A O 1
ATOM 2667 N N . ALA A 1 350 ? 42.712 -0.004 -88.198 1.00 77.88 350 ALA A N 1
ATOM 2668 C CA . ALA A 1 350 ? 42.481 1.049 -87.208 1.00 77.88 350 ALA A CA 1
ATOM 2669 C C . ALA A 1 350 ? 41.463 0.623 -86.132 1.00 77.88 350 ALA A C 1
ATOM 2671 O O . ALA A 1 350 ? 41.671 0.881 -84.950 1.00 77.88 350 ALA A O 1
ATOM 2672 N N . ALA A 1 351 ? 40.390 -0.075 -86.526 1.00 79.50 351 ALA A N 1
ATOM 2673 C CA . ALA A 1 351 ? 39.405 -0.607 -85.583 1.00 79.50 351 ALA A CA 1
ATOM 2674 C C . ALA A 1 351 ? 39.964 -1.756 -84.719 1.00 79.50 351 ALA A C 1
ATOM 2676 O O . ALA A 1 351 ? 39.548 -1.913 -83.575 1.00 79.50 351 ALA A O 1
ATOM 2677 N N . LEU A 1 352 ? 40.919 -2.539 -85.239 1.00 81.75 352 LEU A N 1
ATOM 2678 C CA . LEU A 1 352 ? 41.633 -3.566 -84.476 1.00 81.75 352 LEU A CA 1
ATOM 2679 C C . LEU A 1 352 ? 42.535 -2.942 -83.407 1.00 81.75 352 LEU A C 1
ATOM 2681 O O . LEU A 1 352 ? 42.554 -3.425 -82.281 1.00 81.75 352 LEU A O 1
ATOM 2685 N N . ALA A 1 353 ? 43.243 -1.858 -83.737 1.00 82.88 353 ALA A N 1
ATOM 2686 C CA . ALA A 1 353 ? 44.041 -1.119 -82.761 1.00 82.88 353 ALA A CA 1
ATOM 2687 C C . ALA A 1 353 ? 43.166 -0.521 -81.640 1.00 82.88 353 ALA A C 1
ATOM 2689 O O . ALA A 1 353 ? 43.522 -0.641 -80.472 1.00 82.88 353 ALA A O 1
ATOM 2690 N N . GLU A 1 354 ? 41.994 0.037 -81.980 1.00 83.75 354 GLU A N 1
ATOM 2691 C CA . GLU A 1 354 ? 41.016 0.550 -80.999 1.00 83.75 354 GLU A CA 1
ATOM 2692 C C . GLU A 1 354 ? 40.452 -0.576 -80.104 1.00 83.75 354 GLU A C 1
ATOM 2694 O O . GLU A 1 354 ? 40.244 -0.367 -78.910 1.00 83.75 354 GLU A O 1
ATOM 2699 N N . LEU A 1 355 ? 40.237 -1.782 -80.651 1.00 85.62 355 LEU A N 1
ATOM 2700 C CA . LEU A 1 355 ? 39.802 -2.952 -79.879 1.00 85.62 355 LEU A CA 1
ATOM 2701 C C . LEU A 1 355 ? 40.888 -3.453 -78.919 1.00 85.62 355 LEU A C 1
ATOM 2703 O O . LEU A 1 355 ? 40.576 -3.693 -77.759 1.00 85.62 355 LEU A O 1
ATOM 2707 N N . ILE A 1 356 ? 42.139 -3.576 -79.374 1.00 84.88 356 ILE A N 1
ATOM 2708 C CA . ILE A 1 356 ? 43.265 -4.013 -78.530 1.00 84.88 356 ILE A CA 1
ATOM 2709 C C . ILE A 1 356 ? 43.491 -3.023 -77.381 1.00 84.88 356 ILE A C 1
ATOM 2711 O O . ILE A 1 356 ? 43.684 -3.433 -76.243 1.00 84.88 356 ILE A O 1
ATOM 2715 N N . GLU A 1 357 ? 43.419 -1.717 -77.652 1.00 86.69 357 GLU A N 1
ATOM 2716 C CA . GLU A 1 357 ? 43.543 -0.697 -76.604 1.00 86.69 357 GLU A CA 1
ATOM 2717 C C . GLU A 1 357 ? 42.404 -0.791 -75.575 1.00 86.69 357 GLU A C 1
ATOM 2719 O O . GLU A 1 357 ? 42.637 -0.631 -74.378 1.00 86.69 357 GLU A O 1
ATOM 2724 N N . ALA A 1 358 ? 41.176 -1.068 -76.022 1.00 83.38 358 ALA A N 1
ATOM 2725 C CA . ALA A 1 358 ? 40.036 -1.244 -75.128 1.00 83.38 358 ALA A CA 1
ATOM 2726 C C . ALA A 1 358 ? 40.076 -2.572 -74.346 1.00 83.38 358 ALA A C 1
ATOM 2728 O O . ALA A 1 358 ? 39.588 -2.612 -73.221 1.00 83.38 358 ALA A O 1
ATOM 2729 N N . GLU A 1 359 ? 40.649 -3.641 -74.912 1.00 82.62 359 GLU A N 1
ATOM 2730 C CA . GLU A 1 359 ? 40.878 -4.912 -74.207 1.00 82.62 359 GLU A CA 1
ATOM 2731 C C . GLU A 1 359 ? 41.960 -4.766 -73.133 1.00 82.62 359 GLU A C 1
ATOM 2733 O O . GLU A 1 359 ? 41.699 -5.129 -71.992 1.00 82.62 359 GLU A O 1
ATOM 2738 N N . ASN A 1 360 ? 43.089 -4.116 -73.437 1.00 86.50 360 ASN A N 1
ATOM 2739 C CA . ASN A 1 360 ? 44.123 -3.841 -72.434 1.00 86.50 360 ASN A CA 1
ATOM 2740 C C . ASN A 1 360 ? 43.580 -2.996 -71.270 1.00 86.50 360 ASN A C 1
ATOM 2742 O O . ASN A 1 360 ? 43.816 -3.329 -70.120 1.00 86.50 360 ASN A O 1
ATOM 2746 N N . LYS A 1 361 ? 42.781 -1.953 -71.546 1.00 84.12 361 LYS A N 1
ATOM 2747 C CA . LYS A 1 361 ? 42.152 -1.139 -70.485 1.00 84.12 361 LYS A CA 1
ATOM 2748 C C . LYS A 1 361 ? 41.167 -1.923 -69.619 1.00 84.12 361 LYS A C 1
ATOM 2750 O O . LYS A 1 361 ? 40.979 -1.573 -68.460 1.00 84.12 361 LYS A O 1
ATOM 2755 N N . LEU A 1 362 ? 40.493 -2.925 -70.185 1.00 82.81 362 LEU A N 1
ATOM 2756 C CA . LEU A 1 362 ? 39.596 -3.793 -69.428 1.00 82.81 362 LEU A CA 1
ATOM 2757 C C . LEU A 1 362 ? 40.381 -4.773 -68.553 1.00 82.81 362 LEU A C 1
ATOM 2759 O O . LEU A 1 362 ? 39.950 -5.037 -67.436 1.00 82.81 362 LEU A O 1
ATOM 2763 N N . ASP A 1 363 ? 41.487 -5.314 -69.056 1.00 80.56 363 ASP A N 1
ATOM 2764 C CA . ASP A 1 363 ? 42.335 -6.228 -68.291 1.00 80.56 363 ASP A CA 1
ATOM 2765 C C . ASP A 1 363 ? 43.085 -5.481 -67.175 1.00 80.56 363 ASP A C 1
ATOM 2767 O O . ASP A 1 363 ? 42.996 -5.908 -66.031 1.00 80.56 363 ASP A O 1
ATOM 2771 N N . ASP A 1 364 ? 43.647 -4.295 -67.442 1.00 83.62 364 ASP A N 1
A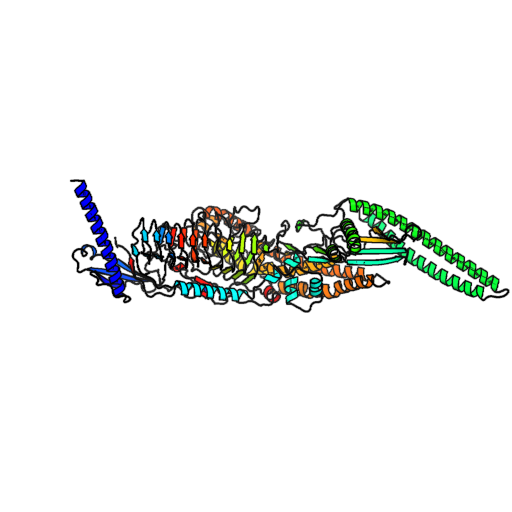TOM 2772 C CA . ASP A 1 364 ? 44.254 -3.430 -66.413 1.00 83.62 364 ASP A CA 1
ATOM 2773 C C . ASP A 1 364 ? 43.241 -3.074 -65.301 1.00 83.62 364 ASP A C 1
ATOM 2775 O O . ASP A 1 364 ? 43.543 -3.160 -64.114 1.00 83.62 364 ASP A O 1
ATOM 2779 N N . ALA A 1 365 ? 42.002 -2.718 -65.672 1.00 76.00 365 ALA A N 1
ATOM 2780 C CA . ALA A 1 365 ? 40.952 -2.400 -64.701 1.00 76.00 365 ALA A CA 1
ATOM 2781 C C . ALA A 1 365 ? 40.512 -3.620 -63.871 1.00 76.00 365 ALA A C 1
ATOM 2783 O O . ALA A 1 365 ? 40.085 -3.455 -62.728 1.00 76.00 365 ALA A O 1
ATOM 2784 N N . LYS A 1 366 ? 40.580 -4.834 -64.435 1.00 71.31 366 LYS A N 1
ATOM 2785 C CA . LYS A 1 366 ? 40.299 -6.079 -63.704 1.00 71.31 366 LYS A CA 1
ATOM 2786 C C . LYS A 1 366 ? 41.434 -6.446 -62.761 1.00 71.31 366 LYS A C 1
ATOM 2788 O O . LYS A 1 366 ? 41.137 -6.821 -61.636 1.00 71.31 366 LYS A O 1
ATOM 2793 N N . ASP A 1 367 ? 42.684 -6.301 -63.190 1.00 77.31 367 ASP A N 1
ATOM 2794 C CA . ASP A 1 367 ? 43.853 -6.561 -62.347 1.00 77.31 367 ASP A CA 1
ATOM 2795 C C . ASP A 1 367 ? 43.852 -5.614 -61.131 1.00 77.31 367 ASP A C 1
ATOM 2797 O O . ASP A 1 367 ? 43.947 -6.073 -59.995 1.00 77.31 367 ASP A O 1
ATOM 2801 N N . ASP A 1 368 ? 43.596 -4.313 -61.336 1.00 75.25 368 ASP A N 1
ATOM 2802 C CA . ASP A 1 368 ? 43.443 -3.339 -60.240 1.00 75.25 368 ASP A CA 1
ATOM 2803 C C . ASP A 1 368 ? 42.272 -3.691 -59.294 1.00 75.25 368 ASP A C 1
ATOM 2805 O O . ASP A 1 368 ? 42.332 -3.454 -58.081 1.00 75.25 368 ASP A O 1
ATOM 2809 N N . TYR A 1 369 ? 41.181 -4.237 -59.842 1.00 67.56 369 TYR A N 1
ATOM 2810 C CA . TYR A 1 369 ? 40.017 -4.687 -59.075 1.00 67.56 369 TYR A CA 1
ATOM 2811 C C . TYR A 1 369 ? 40.328 -5.942 -58.243 1.00 67.56 369 TYR A C 1
ATOM 2813 O O . TYR A 1 369 ? 39.952 -5.999 -57.069 1.00 67.56 369 TYR A O 1
ATOM 2821 N N . ASP A 1 370 ? 41.048 -6.909 -58.812 1.00 67.56 370 ASP A N 1
ATOM 2822 C CA . ASP A 1 370 ? 41.458 -8.152 -58.153 1.00 67.56 370 ASP A CA 1
ATOM 2823 C C . ASP A 1 370 ? 42.517 -7.898 -57.059 1.00 67.56 370 ASP A C 1
ATOM 2825 O O . ASP A 1 370 ? 42.383 -8.419 -55.948 1.00 67.56 370 ASP A O 1
ATOM 2829 N N . ASP A 1 371 ? 43.487 -7.008 -57.294 1.00 73.62 371 ASP A N 1
ATOM 2830 C CA . ASP A 1 371 ? 44.467 -6.570 -56.284 1.00 73.62 371 ASP A CA 1
ATOM 2831 C C . ASP A 1 371 ? 43.778 -5.922 -55.070 1.00 73.62 371 ASP A C 1
ATOM 2833 O O . ASP A 1 371 ? 44.141 -6.146 -53.909 1.00 73.62 371 ASP A O 1
ATOM 2837 N N . GLN A 1 372 ? 42.736 -5.123 -55.320 1.00 69.81 372 GLN A N 1
ATOM 2838 C CA . GLN A 1 372 ? 41.951 -4.508 -54.254 1.00 69.81 372 GLN A CA 1
ATOM 2839 C C . GLN A 1 372 ? 41.105 -5.542 -53.490 1.00 69.81 372 GLN A C 1
ATOM 2841 O O . GLN A 1 372 ? 40.893 -5.375 -52.286 1.00 69.81 372 GLN A O 1
ATOM 2846 N N . ILE A 1 373 ? 40.646 -6.612 -54.148 1.00 59.31 373 ILE A N 1
ATOM 2847 C CA . ILE A 1 373 ? 39.971 -7.743 -53.493 1.00 59.31 373 ILE A CA 1
ATOM 2848 C C . ILE A 1 373 ? 40.926 -8.472 -52.544 1.00 59.31 373 ILE A C 1
ATOM 2850 O O . ILE A 1 373 ? 40.528 -8.806 -51.426 1.00 59.31 373 ILE A O 1
ATOM 2854 N N . ASP A 1 374 ? 42.173 -8.708 -52.944 1.00 66.50 374 ASP A N 1
ATOM 2855 C CA . ASP A 1 374 ? 43.150 -9.391 -52.091 1.00 66.50 374 ASP A CA 1
ATOM 2856 C C . ASP A 1 374 ? 43.543 -8.544 -50.870 1.00 66.50 374 ASP A C 1
ATOM 2858 O O . ASP A 1 374 ? 43.567 -9.060 -49.751 1.00 66.50 374 ASP A O 1
ATOM 2862 N N . ALA A 1 375 ? 43.687 -7.223 -51.028 1.00 65.88 375 ALA A N 1
ATOM 2863 C CA . ALA A 1 375 ? 43.877 -6.309 -49.895 1.00 65.88 375 ALA A CA 1
ATOM 2864 C C . ALA A 1 375 ? 42.708 -6.349 -48.884 1.00 65.88 375 ALA A C 1
ATOM 2866 O O . ALA A 1 375 ? 42.911 -6.209 -47.677 1.00 65.88 375 ALA A O 1
ATOM 2867 N N . ILE A 1 376 ? 41.476 -6.565 -49.360 1.00 61.41 376 ILE A N 1
ATOM 2868 C CA . ILE A 1 376 ? 40.291 -6.721 -48.503 1.00 61.41 376 ILE A CA 1
ATOM 2869 C C . ILE A 1 376 ? 40.313 -8.064 -47.758 1.00 61.41 376 ILE A C 1
ATOM 2871 O O . ILE A 1 376 ? 39.955 -8.101 -46.580 1.00 61.41 376 ILE A O 1
ATOM 2875 N N . LYS A 1 377 ? 40.768 -9.156 -48.389 1.00 60.88 377 LYS A N 1
ATOM 2876 C CA . LYS A 1 377 ? 40.910 -10.468 -47.725 1.00 60.88 377 LYS A CA 1
ATOM 2877 C C . LYS A 1 377 ? 41.930 -10.433 -46.586 1.00 60.88 377 LYS A C 1
ATOM 2879 O O . LYS A 1 377 ? 41.699 -11.045 -45.544 1.00 60.88 377 LYS A O 1
ATOM 2884 N N . ASP A 1 378 ? 43.023 -9.692 -46.748 1.00 66.31 378 ASP A N 1
ATOM 2885 C CA . ASP A 1 378 ? 44.030 -9.536 -45.692 1.00 66.31 378 ASP A CA 1
ATOM 2886 C C . ASP A 1 378 ? 43.485 -8.749 -44.490 1.00 66.31 378 ASP A C 1
ATOM 2888 O O . ASP A 1 378 ? 43.708 -9.133 -43.338 1.00 66.31 378 ASP A O 1
ATOM 2892 N N . LEU A 1 379 ? 42.710 -7.687 -44.741 1.00 62.72 379 LEU A N 1
ATOM 2893 C CA . LEU A 1 379 ? 41.983 -6.959 -43.693 1.00 62.72 379 LEU A CA 1
ATOM 2894 C C . LEU A 1 379 ? 40.950 -7.859 -42.993 1.00 62.72 379 LEU A C 1
ATOM 2896 O O . LEU A 1 379 ? 40.793 -7.791 -41.774 1.00 62.72 379 LEU A O 1
ATOM 2900 N N . GLN A 1 380 ? 40.285 -8.742 -43.742 1.00 59.16 380 GLN A N 1
ATOM 2901 C CA . GLN A 1 380 ? 39.321 -9.704 -43.204 1.00 59.16 380 GLN A CA 1
ATOM 2902 C C . GLN A 1 380 ? 39.979 -10.716 -42.257 1.00 59.16 380 GLN A C 1
ATOM 2904 O O . GLN A 1 380 ? 39.460 -10.947 -41.167 1.00 59.16 380 GLN A O 1
ATOM 2909 N N . ALA A 1 381 ? 41.130 -11.286 -42.623 1.00 65.94 381 ALA A N 1
ATOM 2910 C CA . ALA A 1 381 ? 41.850 -12.240 -41.774 1.00 65.94 381 ALA A CA 1
ATOM 2911 C C . ALA A 1 381 ? 42.301 -11.612 -40.440 1.00 65.94 381 ALA A C 1
ATOM 2913 O O . ALA A 1 381 ? 42.267 -12.259 -39.390 1.00 65.94 381 ALA A O 1
ATOM 2914 N N . GLN A 1 382 ? 42.682 -10.330 -40.465 1.00 67.00 382 GLN A N 1
ATOM 2915 C CA . GLN A 1 382 ? 42.997 -9.566 -39.254 1.00 67.00 382 GLN A CA 1
ATOM 2916 C C . GLN A 1 382 ? 41.747 -9.342 -38.389 1.00 67.00 382 GLN A C 1
ATOM 2918 O O . GLN A 1 382 ? 41.798 -9.547 -37.174 1.00 67.00 382 GLN A O 1
ATOM 2923 N N . GLY A 1 383 ? 40.614 -9.000 -39.011 1.00 62.72 383 GLY A N 1
ATOM 2924 C CA . GLY A 1 383 ? 39.323 -8.858 -38.332 1.00 62.72 383 GLY A CA 1
ATOM 2925 C C . GLY A 1 383 ? 38.835 -10.157 -37.680 1.00 62.72 383 GLY A C 1
ATOM 2926 O O . GLY A 1 383 ? 38.412 -10.140 -36.526 1.00 62.72 383 GLY A O 1
ATOM 2927 N N . GLU A 1 384 ? 38.959 -11.295 -38.365 1.00 64.06 384 GLU A N 1
ATOM 2928 C CA . GLU A 1 384 ? 38.556 -12.610 -37.846 1.00 64.06 384 GLU A CA 1
ATOM 2929 C C . GLU A 1 384 ? 39.369 -13.011 -36.606 1.00 64.06 384 GLU A C 1
ATOM 2931 O O . GLU A 1 384 ? 38.809 -13.464 -35.604 1.00 64.06 384 GLU A O 1
ATOM 2936 N N . SER A 1 385 ? 40.688 -12.792 -36.626 1.00 67.69 385 SER A N 1
ATOM 2937 C CA . SER A 1 385 ? 41.538 -13.039 -35.456 1.00 67.69 385 SER A CA 1
ATOM 2938 C C . SER A 1 385 ? 41.151 -12.157 -34.266 1.00 67.69 385 SER A C 1
ATOM 2940 O O . SER A 1 385 ? 41.211 -12.619 -33.125 1.00 67.69 385 SER A O 1
ATOM 2942 N N . ALA A 1 386 ? 40.756 -10.907 -34.517 1.00 64.88 386 ALA A N 1
ATOM 2943 C CA . ALA A 1 386 ? 40.318 -9.987 -33.473 1.00 64.88 386 ALA A CA 1
ATOM 2944 C C . ALA A 1 386 ? 38.982 -10.428 -32.853 1.00 64.88 386 ALA A C 1
ATOM 2946 O O . ALA A 1 386 ? 38.869 -10.492 -31.630 1.00 64.88 386 ALA A O 1
ATOM 2947 N N . VAL A 1 387 ? 37.996 -10.815 -33.670 1.00 63.66 387 VAL A N 1
ATOM 2948 C CA . VAL A 1 387 ? 36.695 -11.284 -33.161 1.00 63.66 387 VAL A CA 1
ATOM 2949 C C . VAL A 1 387 ? 36.825 -12.607 -32.403 1.00 63.66 387 VAL A C 1
ATOM 2951 O O . VAL A 1 387 ? 36.218 -12.767 -31.346 1.00 63.66 387 VAL A O 1
ATOM 2954 N N . ASN A 1 388 ? 37.654 -13.543 -32.874 1.00 68.81 388 ASN A N 1
ATOM 2955 C CA . ASN A 1 388 ? 37.893 -14.806 -32.166 1.00 68.81 388 ASN A CA 1
ATOM 2956 C C . ASN A 1 388 ? 38.495 -14.594 -30.767 1.00 68.81 388 ASN A C 1
ATOM 2958 O O . ASN A 1 388 ? 38.163 -15.330 -29.837 1.00 68.81 388 ASN A O 1
ATOM 2962 N N . ALA A 1 389 ? 39.336 -13.572 -30.593 1.00 66.44 389 ALA A N 1
ATOM 2963 C CA . ALA A 1 389 ? 39.837 -13.185 -29.278 1.00 66.44 389 ALA A CA 1
ATOM 2964 C C . ALA A 1 389 ? 38.733 -12.581 -28.386 1.00 66.44 389 ALA A C 1
ATOM 2966 O O . ALA A 1 389 ? 38.699 -12.869 -27.191 1.00 66.44 389 ALA A O 1
ATOM 2967 N N . MET A 1 390 ? 37.808 -11.799 -28.957 1.00 63.31 390 MET A N 1
ATOM 2968 C CA . MET A 1 390 ? 36.671 -11.207 -28.232 1.00 63.31 390 MET A CA 1
ATOM 2969 C C . MET A 1 390 ? 35.657 -12.262 -27.775 1.00 63.31 390 MET A C 1
ATOM 2971 O O . MET A 1 390 ? 35.270 -12.275 -26.610 1.0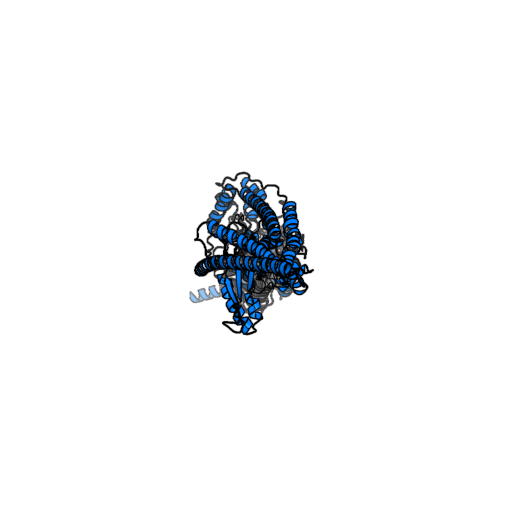0 63.31 390 MET A O 1
ATOM 2975 N N . MET A 1 391 ? 35.282 -13.201 -28.648 1.00 65.62 391 MET A N 1
ATOM 2976 C CA . MET A 1 391 ? 34.344 -14.281 -28.305 1.00 65.62 391 MET A CA 1
ATOM 2977 C C . MET A 1 391 ? 34.872 -15.176 -27.173 1.00 65.62 391 MET A C 1
ATOM 2979 O O . MET A 1 391 ? 34.091 -15.696 -26.380 1.00 65.62 391 MET A O 1
ATOM 2983 N N . ALA A 1 392 ? 36.196 -15.328 -27.050 1.00 64.31 392 ALA A N 1
ATOM 2984 C CA . ALA A 1 392 ? 36.813 -16.086 -25.962 1.00 64.31 392 ALA A CA 1
ATOM 2985 C C . ALA A 1 392 ? 36.719 -15.386 -24.590 1.00 64.31 392 ALA A C 1
ATOM 2987 O O . ALA A 1 392 ? 36.864 -16.052 -23.564 1.00 64.31 392 ALA A O 1
ATOM 2988 N N . ALA A 1 393 ? 36.484 -14.070 -24.558 1.00 64.12 393 ALA A N 1
ATOM 2989 C CA . ALA A 1 393 ? 36.402 -13.285 -23.326 1.00 64.12 393 ALA A CA 1
ATOM 2990 C C . ALA A 1 393 ? 35.018 -13.343 -22.647 1.00 64.12 393 ALA A C 1
ATOM 2992 O O . ALA A 1 393 ? 34.906 -12.972 -21.479 1.00 64.12 393 ALA A O 1
ATOM 2993 N N . GLY A 1 394 ? 33.988 -13.846 -23.340 1.00 66.88 394 GLY A N 1
ATOM 2994 C CA . GLY A 1 394 ? 32.613 -13.929 -22.835 1.00 66.88 394 GLY A CA 1
ATOM 2995 C C . GLY A 1 394 ? 31.882 -12.579 -22.798 1.00 66.88 394 GLY A C 1
ATOM 2996 O O . GLY A 1 394 ? 32.488 -11.521 -22.949 1.00 66.88 394 GLY A O 1
ATOM 2997 N N . SER A 1 395 ? 30.561 -12.605 -22.615 1.00 68.38 395 SER A N 1
ATOM 2998 C CA . SER A 1 395 ? 29.724 -11.396 -22.569 1.00 68.38 395 SER A CA 1
ATOM 2999 C C . SER A 1 395 ? 29.883 -10.632 -21.253 1.00 68.38 395 SER A C 1
ATOM 3001 O O . SER A 1 395 ? 29.926 -11.248 -20.183 1.00 68.38 395 SER A O 1
ATOM 3003 N N . SER A 1 396 ? 29.873 -9.299 -21.314 1.00 72.00 396 SER A N 1
ATOM 3004 C CA . SER A 1 396 ? 29.819 -8.461 -20.109 1.00 72.00 396 SER A CA 1
ATOM 3005 C C . SER A 1 396 ? 28.542 -8.729 -19.289 1.00 72.00 396 SER A C 1
ATOM 3007 O O . SER A 1 396 ? 27.488 -9.014 -19.868 1.00 72.00 396 SER A O 1
ATOM 3009 N N . PRO A 1 397 ? 28.599 -8.654 -17.945 1.00 76.81 397 PRO A N 1
ATOM 3010 C CA . PRO A 1 397 ? 27.428 -8.882 -17.105 1.00 76.81 397 PRO A CA 1
ATOM 3011 C C . PRO A 1 397 ? 26.377 -7.782 -17.301 1.00 76.81 397 PRO A C 1
ATOM 3013 O O . PRO A 1 397 ? 26.703 -6.609 -17.469 1.00 76.81 397 PRO A O 1
ATOM 3016 N N . ILE A 1 398 ? 25.100 -8.166 -17.245 1.00 83.31 398 ILE A N 1
ATOM 3017 C CA . ILE A 1 398 ? 23.972 -7.232 -17.334 1.00 83.31 398 ILE A CA 1
ATOM 3018 C C . ILE A 1 398 ? 23.860 -6.456 -16.009 1.00 83.31 398 ILE A C 1
ATOM 3020 O O . ILE A 1 398 ? 23.724 -7.112 -14.968 1.00 83.31 398 ILE A O 1
ATOM 3024 N N . PRO A 1 399 ? 23.840 -5.106 -16.024 1.00 86.38 399 PRO A N 1
ATOM 3025 C CA . PRO A 1 399 ? 23.675 -4.301 -14.816 1.00 86.38 399 PRO A CA 1
ATOM 3026 C C . PRO A 1 399 ? 22.405 -4.674 -14.051 1.00 86.38 399 PRO A C 1
ATOM 3028 O O . PRO A 1 399 ? 21.308 -4.683 -14.625 1.00 86.38 399 PRO A O 1
ATOM 3031 N N . GLN A 1 400 ? 22.556 -4.999 -12.768 1.00 88.31 400 GLN A N 1
ATOM 3032 C CA . GLN A 1 400 ? 21.450 -5.343 -11.870 1.00 88.31 400 GLN A CA 1
ATOM 3033 C C . GLN A 1 400 ? 20.971 -4.143 -11.053 1.00 88.31 400 GLN A C 1
ATOM 3035 O O . GLN A 1 400 ? 19.778 -4.079 -10.755 1.00 88.31 400 GLN A O 1
ATOM 3040 N N . THR A 1 401 ? 21.866 -3.201 -10.750 1.00 90.12 401 THR A N 1
ATOM 3041 C CA . THR A 1 401 ? 21.601 -1.985 -9.965 1.00 90.12 401 THR A CA 1
ATOM 3042 C C . THR A 1 401 ? 21.934 -0.734 -10.776 1.00 90.12 401 THR A C 1
ATOM 3044 O O . THR A 1 401 ? 22.620 -0.816 -11.799 1.00 90.12 401 THR A O 1
ATOM 3047 N N . ARG A 1 402 ? 21.478 0.431 -10.310 1.00 90.19 402 ARG A N 1
ATOM 3048 C CA . ARG A 1 402 ? 21.748 1.731 -10.944 1.00 90.19 402 ARG A CA 1
ATOM 3049 C C . ARG A 1 402 ? 23.237 2.076 -10.936 1.00 90.19 402 ARG A C 1
ATOM 3051 O O . ARG A 1 402 ? 23.762 2.556 -11.934 1.00 90.19 402 ARG A O 1
ATOM 3058 N N . ALA A 1 403 ? 23.937 1.764 -9.847 1.00 87.62 403 ALA A N 1
ATOM 3059 C CA . ALA A 1 403 ? 25.377 1.987 -9.710 1.00 87.62 403 ALA A CA 1
ATOM 3060 C C . ALA A 1 403 ? 26.226 1.156 -10.695 1.00 87.62 403 ALA A C 1
ATOM 3062 O O . ALA A 1 403 ? 27.376 1.498 -10.966 1.00 87.62 403 ALA A O 1
ATOM 3063 N N . GLN A 1 404 ? 25.673 0.061 -11.231 1.00 88.12 404 GLN A N 1
ATOM 3064 C CA . GLN A 1 404 ? 26.340 -0.808 -12.207 1.00 88.12 404 GLN A CA 1
ATOM 3065 C C . GLN A 1 404 ? 26.112 -0.378 -13.661 1.00 88.12 404 GLN A C 1
ATOM 3067 O O . GLN A 1 404 ? 26.715 -0.967 -14.563 1.00 88.12 404 GLN A O 1
ATOM 3072 N N . ASP A 1 405 ? 25.232 0.595 -13.913 1.00 85.31 405 ASP A N 1
ATOM 3073 C CA . ASP A 1 405 ? 24.960 1.053 -15.271 1.00 85.31 405 ASP A CA 1
ATOM 3074 C C . ASP A 1 405 ? 26.204 1.709 -15.899 1.00 85.31 405 ASP A C 1
ATOM 3076 O O . ASP A 1 405 ? 26.991 2.373 -15.216 1.00 85.31 405 ASP A O 1
ATOM 3080 N N . PRO A 1 406 ? 26.402 1.547 -17.219 1.00 78.81 406 PRO A N 1
ATOM 3081 C CA . PRO A 1 406 ? 27.533 2.148 -17.912 1.00 78.81 406 PRO A CA 1
ATOM 3082 C C . PRO A 1 406 ? 27.457 3.681 -17.912 1.00 78.81 406 PRO A C 1
ATOM 3084 O O . PRO A 1 406 ? 26.385 4.283 -17.823 1.00 78.81 406 PRO A O 1
ATOM 3087 N N . SER A 1 407 ? 28.610 4.334 -18.065 1.00 69.56 407 SER A N 1
ATOM 3088 C CA . SER A 1 407 ? 28.659 5.778 -18.289 1.00 69.56 407 SER A CA 1
ATOM 3089 C C . SER A 1 407 ? 28.298 6.128 -19.741 1.00 69.56 407 SER A C 1
ATOM 3091 O O . SER A 1 407 ? 28.734 5.463 -20.679 1.00 69.56 407 SER A O 1
ATOM 3093 N N . GLY A 1 408 ? 27.526 7.205 -19.928 1.00 70.50 408 GLY A N 1
ATOM 3094 C CA . GLY A 1 408 ? 27.099 7.704 -21.244 1.00 70.50 408 GLY A CA 1
ATOM 3095 C C . GLY A 1 408 ? 25.792 7.100 -21.780 1.00 70.50 408 GLY A C 1
ATOM 3096 O O . GLY A 1 408 ? 25.193 6.224 -21.162 1.00 70.50 408 GLY A O 1
ATOM 3097 N N . THR A 1 409 ? 25.346 7.609 -22.933 1.00 71.62 409 THR A N 1
ATOM 3098 C CA . THR A 1 409 ? 24.063 7.277 -23.592 1.00 71.62 409 THR A CA 1
ATOM 3099 C C . THR A 1 409 ? 24.231 6.507 -24.911 1.00 71.62 409 THR A C 1
ATOM 3101 O O . THR A 1 409 ? 23.262 5.978 -25.445 1.00 71.62 409 THR A O 1
ATOM 3104 N N . ASP A 1 410 ? 25.466 6.369 -25.403 1.00 74.19 410 ASP A N 1
ATOM 3105 C CA . ASP A 1 410 ? 25.814 5.754 -26.698 1.00 74.19 410 ASP A CA 1
ATOM 3106 C C . ASP A 1 410 ? 25.882 4.211 -26.680 1.00 74.19 410 ASP A C 1
ATOM 3108 O O . ASP A 1 410 ? 26.336 3.586 -27.645 1.00 74.19 410 ASP A O 1
ATOM 3112 N N . GLY A 1 411 ? 25.477 3.575 -25.581 1.00 78.44 411 GLY A N 1
ATOM 3113 C CA . GLY A 1 411 ? 25.713 2.152 -25.348 1.00 78.44 411 GLY A CA 1
ATOM 3114 C C . GLY A 1 411 ? 27.172 1.838 -24.999 1.00 78.44 411 GLY A C 1
ATOM 3115 O O . GLY A 1 411 ? 28.064 2.690 -25.029 1.00 78.44 411 GLY A O 1
ATOM 3116 N N . GLN A 1 412 ? 27.437 0.583 -24.647 1.00 83.50 412 GLN A N 1
ATOM 3117 C CA . GLN A 1 412 ? 28.777 0.137 -24.276 1.00 83.50 412 GLN A CA 1
ATOM 3118 C C . GLN A 1 412 ? 29.617 -0.127 -25.525 1.00 83.50 412 GLN A C 1
ATOM 3120 O O . GLN A 1 412 ? 29.187 -0.825 -26.442 1.00 83.50 412 GLN A O 1
ATOM 3125 N N . PHE A 1 413 ? 30.834 0.414 -25.572 1.00 81.19 413 PHE A N 1
ATOM 3126 C CA . PHE A 1 413 ? 31.724 0.227 -26.716 1.00 81.19 413 PHE A CA 1
ATOM 3127 C C . PHE A 1 413 ? 31.982 -1.266 -26.987 1.00 81.19 413 PHE A C 1
ATOM 3129 O O . PHE A 1 413 ? 32.491 -1.972 -26.121 1.00 81.19 413 PHE A O 1
ATOM 3136 N N . GLY A 1 414 ? 31.653 -1.730 -28.196 1.00 78.25 414 GLY A N 1
ATOM 3137 C CA . GLY A 1 414 ? 31.893 -3.105 -28.638 1.00 78.25 414 GLY A CA 1
ATOM 3138 C C . GLY A 1 414 ? 30.768 -3.677 -29.504 1.00 78.25 414 GLY A C 1
ATOM 3139 O O . GLY A 1 414 ? 29.859 -2.954 -29.917 1.00 78.25 414 GLY A O 1
ATOM 3140 N N . TRP A 1 415 ? 30.859 -4.986 -29.760 1.00 84.06 415 TRP A N 1
ATOM 3141 C CA . TRP A 1 415 ? 29.908 -5.820 -30.509 1.00 84.06 415 TRP A CA 1
ATOM 3142 C C . TRP A 1 415 ? 29.501 -7.021 -29.650 1.00 84.06 415 TRP A C 1
ATOM 3144 O O . TRP A 1 415 ? 30.261 -7.433 -28.775 1.00 84.06 415 TRP A O 1
ATOM 3154 N N . ALA A 1 416 ? 28.343 -7.618 -29.928 1.00 84.75 416 ALA A N 1
ATOM 3155 C CA . ALA A 1 416 ? 27.855 -8.803 -29.223 1.00 84.75 416 ALA A CA 1
ATOM 3156 C C . ALA A 1 416 ? 27.854 -10.020 -30.167 1.00 84.75 416 ALA A C 1
ATOM 3158 O O . ALA A 1 416 ? 26.812 -10.408 -30.699 1.00 84.75 416 ALA A O 1
ATOM 3159 N N . TYR A 1 417 ? 29.029 -10.590 -30.443 1.00 78.38 417 TYR A N 1
ATOM 3160 C CA . TYR A 1 417 ? 29.195 -11.753 -31.322 1.00 78.38 417 TYR A CA 1
ATOM 3161 C C . TYR A 1 417 ? 28.823 -13.061 -30.634 1.00 78.38 417 TYR A C 1
ATOM 3163 O O . TYR A 1 417 ? 28.137 -13.876 -31.251 1.00 78.38 417 TYR A O 1
ATOM 3171 N N . SER A 1 418 ? 29.230 -13.254 -29.378 1.00 74.38 418 SER A N 1
ATOM 3172 C CA . SER A 1 418 ? 28.992 -14.485 -28.616 1.00 74.38 418 SER A CA 1
ATOM 3173 C C . SER A 1 418 ? 27.501 -14.867 -28.554 1.00 74.38 418 SER A C 1
ATOM 3175 O O . SER A 1 418 ? 27.137 -15.915 -29.102 1.00 74.38 418 SER A O 1
ATOM 3177 N N . PRO A 1 419 ? 26.592 -14.010 -28.037 1.00 75.69 419 PRO A N 1
ATOM 3178 C CA . PRO A 1 419 ? 25.167 -14.348 -27.966 1.00 75.69 419 PRO A CA 1
ATOM 3179 C C . PRO A 1 419 ? 24.512 -14.486 -29.349 1.00 75.69 419 PRO A C 1
ATOM 3181 O O . PRO A 1 419 ? 23.558 -15.247 -29.517 1.00 75.69 419 PRO A O 1
ATOM 3184 N N . VAL A 1 420 ? 25.014 -13.786 -30.373 1.00 75.25 420 VAL A N 1
ATOM 3185 C CA . VAL A 1 420 ? 24.478 -13.887 -31.741 1.00 75.25 420 VAL A CA 1
ATOM 3186 C C . VAL A 1 420 ? 24.894 -15.192 -32.411 1.00 75.25 420 VAL A C 1
ATOM 3188 O O . VAL A 1 420 ? 24.058 -15.830 -33.044 1.00 75.25 420 VAL A O 1
ATOM 3191 N N . MET A 1 421 ? 26.141 -15.635 -32.247 1.00 71.12 421 MET A N 1
ATOM 3192 C CA . MET A 1 421 ? 26.626 -16.912 -32.782 1.00 71.12 421 MET A CA 1
ATOM 3193 C C . MET A 1 421 ? 25.941 -18.113 -32.116 1.00 71.12 421 MET A C 1
ATOM 3195 O O . MET A 1 421 ? 25.532 -19.046 -32.816 1.00 71.12 421 MET A O 1
ATOM 3199 N N . GLU A 1 422 ? 25.749 -18.074 -30.791 1.00 66.50 422 GLU A N 1
ATOM 3200 C CA . GLU A 1 422 ? 24.977 -19.084 -30.050 1.00 66.50 422 GLU A CA 1
ATOM 3201 C C . GLU A 1 422 ? 23.536 -19.183 -30.571 1.00 66.50 422 GLU A C 1
ATOM 3203 O O . GLU A 1 422 ? 23.029 -20.278 -30.850 1.00 66.50 422 GLU A O 1
ATOM 3208 N N . ASN A 1 423 ? 22.890 -18.033 -30.781 1.00 65.50 423 ASN A N 1
ATOM 3209 C CA . ASN A 1 423 ? 21.534 -17.980 -31.315 1.00 65.50 423 ASN A CA 1
ATOM 3210 C C . ASN A 1 423 ? 21.458 -18.378 -32.794 1.00 65.50 423 ASN A C 1
ATOM 3212 O O . ASN A 1 423 ? 20.502 -19.053 -33.170 1.00 65.50 423 ASN A O 1
ATOM 3216 N N . MET A 1 424 ? 22.452 -18.045 -33.622 1.00 63.94 424 MET A N 1
ATOM 3217 C CA . MET A 1 424 ? 22.481 -18.338 -35.062 1.00 63.94 424 MET A CA 1
ATOM 3218 C C . MET A 1 424 ? 22.617 -19.841 -35.357 1.00 63.94 424 MET A C 1
ATOM 3220 O O . MET A 1 424 ? 21.921 -20.358 -36.232 1.00 63.94 424 MET A O 1
ATOM 3224 N N . LEU A 1 425 ? 23.437 -20.576 -34.594 1.00 56.09 425 LEU A N 1
ATOM 3225 C CA . LEU A 1 425 ? 23.510 -22.047 -34.664 1.00 56.09 425 LEU A CA 1
ATOM 3226 C C . LEU A 1 425 ? 22.176 -22.700 -34.269 1.00 56.09 425 LEU A C 1
ATOM 3228 O O . LEU A 1 425 ? 21.717 -23.650 -34.914 1.00 56.09 425 LEU A O 1
ATOM 3232 N N . GLY A 1 426 ? 21.525 -22.158 -33.239 1.00 53.91 426 GLY A N 1
ATOM 3233 C CA . GLY A 1 426 ? 20.181 -22.553 -32.829 1.00 53.91 426 GLY A CA 1
ATOM 3234 C C . GLY A 1 426 ? 19.122 -22.267 -33.894 1.00 53.91 426 GLY A C 1
ATOM 3235 O O . GLY A 1 426 ? 18.316 -23.142 -34.199 1.00 53.91 426 GLY A O 1
ATOM 3236 N N . LEU A 1 427 ? 19.170 -21.087 -34.518 1.00 54.66 427 LEU A N 1
ATOM 3237 C CA . LEU A 1 427 ? 18.275 -20.662 -35.597 1.00 54.66 427 LEU A CA 1
ATOM 3238 C C . LEU A 1 427 ? 18.408 -21.556 -36.829 1.00 54.66 427 LEU A C 1
ATOM 3240 O O . LEU A 1 427 ? 17.396 -21.973 -37.385 1.00 54.66 427 LEU A O 1
ATOM 3244 N N . LEU A 1 428 ? 19.634 -21.899 -37.235 1.00 49.12 428 LEU A N 1
ATOM 3245 C CA . LEU A 1 428 ? 19.890 -22.826 -38.342 1.00 49.12 428 LEU A CA 1
ATOM 3246 C C . LEU A 1 428 ? 19.318 -24.218 -38.040 1.00 49.12 428 LEU A C 1
ATOM 3248 O O . LEU A 1 428 ? 18.649 -24.807 -38.886 1.00 49.12 428 LEU A O 1
ATOM 3252 N N . THR A 1 429 ? 19.502 -24.715 -36.816 1.00 47.97 429 THR A N 1
ATOM 3253 C CA . THR A 1 429 ? 18.971 -26.018 -36.380 1.00 47.97 429 THR A CA 1
ATOM 3254 C C . THR A 1 429 ? 17.437 -26.023 -36.314 1.00 47.97 429 THR A C 1
ATOM 3256 O O . THR A 1 429 ? 16.792 -26.956 -36.797 1.00 47.97 429 THR A O 1
ATOM 3259 N N . ASP A 1 430 ? 16.827 -24.965 -35.778 1.00 45.91 430 ASP A N 1
ATOM 3260 C CA . ASP A 1 430 ? 15.369 -24.829 -35.661 1.00 45.91 430 ASP A CA 1
ATOM 3261 C C . ASP A 1 430 ? 14.696 -24.565 -37.022 1.00 45.91 430 ASP A C 1
ATOM 3263 O O . ASP A 1 430 ? 13.583 -25.033 -37.269 1.00 45.91 430 ASP A O 1
ATOM 3267 N N . THR A 1 431 ? 15.395 -23.905 -37.953 1.00 44.09 431 THR A N 1
ATOM 3268 C CA . THR A 1 431 ? 14.944 -23.708 -39.345 1.00 44.09 431 THR A CA 1
ATOM 3269 C C . THR A 1 431 ? 14.971 -25.021 -40.118 1.00 44.09 431 THR A C 1
ATOM 3271 O O . THR A 1 431 ? 14.017 -25.343 -40.824 1.00 44.09 431 THR A O 1
ATOM 3274 N N . LEU A 1 432 ? 16.019 -25.829 -39.934 1.00 38.28 432 LEU A N 1
ATOM 3275 C CA . LEU A 1 432 ? 16.129 -27.162 -40.534 1.00 38.28 432 LEU A CA 1
ATOM 3276 C C . LEU A 1 432 ? 15.113 -28.165 -39.960 1.00 38.28 432 LEU A C 1
ATOM 3278 O O . LEU A 1 432 ? 14.753 -29.124 -40.640 1.00 38.28 432 LEU A O 1
ATOM 3282 N N . THR A 1 433 ? 14.631 -27.946 -38.733 1.00 42.22 433 THR A N 1
ATOM 3283 C CA . THR A 1 433 ? 13.626 -28.796 -38.067 1.00 42.22 433 THR A CA 1
ATOM 3284 C C . THR A 1 433 ? 12.194 -28.249 -38.148 1.00 42.22 433 THR A C 1
ATOM 3286 O O . THR A 1 433 ? 11.263 -28.923 -37.707 1.00 42.22 433 THR A O 1
ATOM 3289 N N . GLY A 1 434 ? 11.986 -27.071 -38.752 1.00 36.44 434 GLY A N 1
ATOM 3290 C CA . GLY A 1 434 ? 10.665 -26.465 -38.971 1.00 36.44 434 GLY A CA 1
ATOM 3291 C C . GLY A 1 434 ? 10.004 -25.884 -37.715 1.00 36.44 434 GLY A C 1
ATOM 3292 O O . GLY A 1 434 ? 8.782 -25.722 -37.682 1.00 36.44 434 GLY A O 1
ATOM 3293 N N . ASN A 1 435 ? 10.777 -25.572 -36.672 1.00 49.00 435 ASN A N 1
ATOM 3294 C CA . ASN A 1 435 ? 10.264 -25.065 -35.401 1.00 49.00 435 ASN A CA 1
ATOM 3295 C C . ASN A 1 435 ? 10.234 -23.525 -35.364 1.00 49.00 435 ASN A C 1
ATOM 3297 O O . ASN A 1 435 ? 10.978 -22.870 -34.633 1.00 49.00 435 ASN A O 1
ATOM 3301 N N . PHE A 1 436 ? 9.336 -22.938 -36.158 1.00 46.53 436 PHE A N 1
ATOM 3302 C CA . PHE A 1 436 ? 9.190 -21.482 -36.313 1.00 46.53 436 PHE A CA 1
ATOM 3303 C C . PHE A 1 436 ? 8.869 -20.729 -35.011 1.00 46.53 436 PHE A C 1
ATOM 3305 O O . PHE A 1 436 ? 9.216 -19.557 -34.882 1.00 46.53 436 PHE A O 1
ATOM 3312 N N . LYS A 1 437 ? 8.268 -21.397 -34.016 1.00 47.88 437 LYS A N 1
ATOM 3313 C CA . LYS A 1 437 ? 7.999 -20.806 -32.695 1.00 47.88 437 LYS A CA 1
ATOM 3314 C C . LYS A 1 437 ? 9.282 -20.632 -31.873 1.00 47.88 437 LYS A C 1
ATOM 3316 O O . LYS A 1 437 ? 9.461 -19.594 -31.245 1.00 47.88 437 LYS A O 1
ATOM 3321 N N . ASN A 1 438 ? 10.196 -21.603 -31.926 1.00 54.91 438 ASN A N 1
ATOM 3322 C CA . ASN A 1 438 ? 11.517 -21.463 -31.308 1.00 54.91 438 ASN A CA 1
ATOM 3323 C C . ASN A 1 438 ? 12.367 -20.398 -32.007 1.00 54.91 438 ASN A C 1
ATOM 3325 O O . ASN A 1 438 ? 13.091 -19.674 -31.334 1.00 54.91 438 ASN A O 1
ATOM 3329 N N . ILE A 1 439 ? 12.244 -20.256 -33.331 1.00 51.03 439 ILE A N 1
ATOM 3330 C CA . ILE A 1 439 ? 12.936 -19.203 -34.089 1.00 51.03 439 ILE A CA 1
ATOM 3331 C C . ILE A 1 439 ? 12.496 -17.813 -33.620 1.00 51.03 439 ILE A C 1
ATOM 3333 O O . ILE A 1 439 ? 13.348 -16.986 -33.314 1.00 51.03 439 ILE A O 1
ATOM 3337 N N . ALA A 1 440 ? 11.188 -17.567 -33.494 1.00 53.25 440 ALA A N 1
ATOM 3338 C CA . ALA A 1 440 ? 10.674 -16.288 -33.001 1.00 53.25 440 ALA A CA 1
ATOM 3339 C C . ALA A 1 440 ? 11.144 -15.982 -31.566 1.00 53.25 440 ALA A C 1
ATOM 3341 O O . ALA A 1 440 ? 11.570 -14.867 -31.286 1.00 53.25 440 ALA A O 1
ATOM 3342 N N . ASN A 1 441 ? 11.151 -16.985 -30.681 1.00 60.44 441 ASN A N 1
ATOM 3343 C CA . ASN A 1 441 ? 11.612 -16.822 -29.299 1.00 60.44 441 ASN A CA 1
ATOM 3344 C C . ASN A 1 441 ? 13.129 -16.595 -29.180 1.00 60.44 441 ASN A C 1
ATOM 3346 O O . ASN A 1 441 ? 13.568 -15.971 -28.223 1.00 60.44 441 ASN A O 1
ATOM 3350 N N . ARG A 1 442 ? 13.935 -17.079 -30.134 1.00 63.72 442 ARG A N 1
ATOM 3351 C CA . ARG A 1 442 ? 15.384 -16.804 -30.189 1.00 63.72 442 ARG A CA 1
ATOM 3352 C C . ARG A 1 442 ? 15.719 -15.420 -30.746 1.00 63.72 442 ARG A C 1
ATOM 3354 O O . ARG A 1 442 ? 16.836 -14.954 -30.554 1.00 63.72 442 ARG A O 1
ATOM 3361 N N . LEU A 1 443 ? 14.782 -14.788 -31.452 1.00 65.44 443 LEU A N 1
ATOM 3362 C CA . LEU A 1 443 ? 14.953 -13.466 -32.059 1.00 65.44 443 LEU A CA 1
ATOM 3363 C C . LEU A 1 443 ? 14.509 -12.320 -31.143 1.00 65.44 443 LEU A C 1
ATOM 3365 O O . LEU A 1 443 ? 14.623 -11.169 -31.543 1.00 65.44 443 LEU A O 1
ATOM 3369 N N . VAL A 1 444 ? 14.013 -12.599 -29.938 1.00 72.69 444 VAL A N 1
ATOM 3370 C CA . VAL A 1 444 ? 13.566 -11.579 -28.981 1.00 72.69 444 VAL A CA 1
ATOM 3371 C C . VAL A 1 444 ? 14.340 -11.746 -27.686 1.00 72.69 444 VAL A C 1
ATOM 3373 O O . VAL A 1 444 ? 14.361 -12.837 -27.120 1.00 72.69 444 VAL A O 1
ATOM 3376 N N . ALA A 1 445 ? 14.936 -10.666 -27.188 1.00 80.00 445 ALA A N 1
ATOM 3377 C CA . ALA A 1 445 ? 15.434 -10.637 -25.820 1.00 80.00 445 ALA A CA 1
ATOM 3378 C C . ALA A 1 445 ? 14.487 -9.827 -24.944 1.00 80.00 445 ALA A C 1
ATOM 3380 O O . ALA A 1 445 ? 13.957 -8.797 -25.358 1.00 80.00 445 ALA A O 1
ATOM 3381 N N . ARG A 1 446 ? 14.303 -10.289 -23.713 1.00 83.88 446 ARG A N 1
ATOM 3382 C CA . ARG A 1 446 ? 13.578 -9.542 -22.698 1.00 83.88 446 ARG A CA 1
ATOM 3383 C C . ARG A 1 446 ? 14.527 -8.593 -21.978 1.00 83.88 446 ARG A C 1
ATOM 3385 O O . ARG A 1 446 ? 15.598 -9.006 -21.529 1.00 83.88 446 ARG A O 1
ATOM 3392 N N . VAL A 1 447 ? 14.148 -7.326 -21.886 1.00 87.06 447 VAL A N 1
ATOM 3393 C CA . VAL A 1 447 ? 14.961 -6.266 -21.301 1.00 87.06 447 VAL A CA 1
ATOM 3394 C C . VAL A 1 447 ? 14.129 -5.460 -20.318 1.00 87.06 447 VAL A C 1
ATOM 3396 O O . VAL A 1 447 ? 13.081 -4.926 -20.658 1.00 87.06 447 VAL A O 1
ATOM 3399 N N . ARG A 1 448 ? 14.641 -5.314 -19.096 1.00 90.81 448 ARG A N 1
ATOM 3400 C CA . ARG A 1 448 ? 14.133 -4.330 -18.138 1.00 90.81 448 ARG A CA 1
ATOM 3401 C C . ARG A 1 448 ? 14.496 -2.916 -18.603 1.00 90.81 448 ARG A C 1
ATOM 3403 O O . ARG A 1 448 ? 15.655 -2.675 -18.929 1.00 90.81 448 ARG A O 1
ATOM 3410 N N . LEU A 1 449 ? 13.544 -1.997 -18.602 1.00 90.06 449 LEU A N 1
ATOM 3411 C CA . LEU A 1 449 ? 13.697 -0.625 -19.088 1.00 90.06 449 LEU A CA 1
ATOM 3412 C C . LEU A 1 449 ? 13.920 0.398 -17.974 1.00 90.06 449 LEU A C 1
ATOM 3414 O O . LEU A 1 449 ? 14.406 1.478 -18.261 1.00 90.06 449 LEU A O 1
ATOM 3418 N N . VAL A 1 450 ? 13.626 0.059 -16.718 1.00 92.00 450 VAL A N 1
ATOM 3419 C CA . VAL A 1 450 ? 13.739 0.993 -15.586 1.00 92.00 450 VAL A CA 1
ATOM 3420 C C . VAL A 1 450 ? 14.480 0.367 -14.407 1.00 92.00 450 VAL A C 1
ATOM 3422 O O . VAL A 1 450 ? 14.486 -0.857 -14.229 1.00 92.00 450 VAL A O 1
ATOM 3425 N N . HIS A 1 451 ? 15.107 1.204 -13.587 1.00 92.62 451 HIS A N 1
ATOM 3426 C CA . HIS A 1 451 ? 15.532 0.839 -12.233 1.00 92.62 451 HIS A CA 1
ATOM 3427 C C . HIS A 1 451 ? 14.485 1.282 -11.212 1.00 92.62 451 HIS A C 1
ATOM 3429 O O . HIS A 1 451 ? 13.605 2.082 -11.527 1.00 92.62 451 HIS A O 1
ATOM 3435 N N . PHE A 1 452 ? 14.567 0.728 -10.003 1.00 93.69 452 PHE A N 1
ATOM 3436 C CA . PHE A 1 452 ? 13.621 0.997 -8.927 1.00 93.69 452 PHE A CA 1
ATOM 3437 C C . PHE A 1 452 ? 14.317 1.070 -7.567 1.00 93.69 452 PHE A C 1
ATOM 3439 O O . PHE A 1 452 ? 15.021 0.133 -7.176 1.00 93.69 452 PHE A O 1
ATOM 3446 N N . GLY A 1 453 ? 14.036 2.142 -6.835 1.00 90.06 453 GLY A N 1
ATOM 3447 C CA . GLY A 1 453 ? 14.636 2.445 -5.545 1.00 90.06 453 GLY A CA 1
ATOM 3448 C C . GLY A 1 453 ? 16.071 2.948 -5.670 1.00 90.06 453 GLY A C 1
ATOM 3449 O O . GLY A 1 453 ? 16.484 3.435 -6.728 1.00 90.06 453 GLY A O 1
ATOM 3450 N N . ASP A 1 454 ? 16.820 2.787 -4.580 1.00 86.56 454 ASP A N 1
ATOM 3451 C CA . ASP A 1 454 ? 18.162 3.346 -4.467 1.00 86.56 454 ASP A CA 1
ATOM 3452 C C . ASP A 1 454 ? 19.167 2.793 -5.496 1.00 86.56 454 ASP A C 1
ATOM 3454 O O . ASP A 1 454 ? 18.937 1.804 -6.203 1.00 86.56 454 ASP A O 1
ATOM 3458 N N . GLN A 1 455 ? 20.317 3.462 -5.598 1.00 86.62 455 GLN A N 1
ATOM 3459 C CA . GLN A 1 455 ? 21.345 3.137 -6.589 1.00 86.62 455 GLN A CA 1
ATOM 3460 C C . GLN A 1 455 ? 21.934 1.719 -6.460 1.00 86.62 455 GLN A C 1
ATOM 3462 O O . GLN A 1 455 ? 22.418 1.168 -7.457 1.00 86.62 455 GLN A O 1
ATOM 3467 N N . ASP A 1 456 ? 21.896 1.133 -5.264 1.00 85.50 456 ASP A N 1
ATOM 3468 C CA . ASP A 1 456 ? 22.460 -0.177 -4.930 1.00 85.50 456 ASP A CA 1
ATOM 3469 C C . ASP A 1 456 ? 21.377 -1.267 -4.829 1.00 85.50 456 ASP A C 1
ATOM 3471 O O . ASP A 1 456 ? 21.684 -2.464 -4.783 1.00 85.50 456 ASP A O 1
ATOM 3475 N N . ASN A 1 457 ? 20.106 -0.871 -4.856 1.00 84.69 457 ASN A N 1
ATOM 3476 C CA . ASN A 1 457 ? 18.960 -1.741 -4.741 1.00 84.69 457 ASN A CA 1
ATOM 3477 C C . ASN A 1 457 ? 18.798 -2.572 -6.012 1.00 84.69 457 ASN A C 1
ATOM 3479 O O . ASN A 1 457 ? 18.954 -2.103 -7.143 1.00 84.69 457 ASN A O 1
ATOM 3483 N N . VAL A 1 458 ? 18.451 -3.841 -5.820 1.00 86.12 458 VAL A N 1
ATOM 3484 C CA . VAL A 1 458 ? 18.097 -4.742 -6.916 1.00 86.12 458 VAL A CA 1
ATOM 3485 C C . VAL A 1 458 ? 16.572 -4.766 -7.010 1.00 86.12 458 VAL A C 1
ATOM 3487 O O . VAL A 1 458 ? 15.932 -5.328 -6.115 1.00 86.12 458 VAL A O 1
ATOM 3490 N N . PRO A 1 459 ? 15.973 -4.207 -8.081 1.00 82.56 459 PRO A N 1
ATOM 3491 C CA . PRO A 1 459 ? 14.528 -4.224 -8.268 1.00 82.56 459 PRO A CA 1
ATOM 3492 C C . PRO A 1 459 ? 13.974 -5.647 -8.221 1.00 82.56 459 PRO A C 1
ATOM 3494 O O . PRO A 1 459 ? 14.505 -6.542 -8.884 1.00 82.56 459 PRO A O 1
ATOM 3497 N N . PHE A 1 460 ? 12.886 -5.852 -7.479 1.00 89.56 460 PHE A N 1
ATOM 3498 C CA . PHE A 1 460 ? 12.222 -7.148 -7.392 1.00 89.56 460 PHE A CA 1
ATOM 3499 C C . PHE A 1 460 ? 10.702 -6.994 -7.469 1.00 89.56 460 PHE A C 1
ATOM 3501 O O . PHE A 1 460 ? 10.051 -6.570 -6.510 1.00 89.56 460 PHE A O 1
ATOM 3508 N N . PHE A 1 461 ? 10.169 -7.396 -8.622 1.00 93.44 461 PHE A N 1
ATOM 3509 C CA . PHE A 1 461 ? 8.747 -7.534 -8.901 1.00 93.44 461 PHE A CA 1
ATOM 3510 C C . PHE A 1 461 ? 8.515 -8.900 -9.551 1.00 93.44 461 PHE A C 1
ATOM 3512 O O . PHE A 1 461 ? 9.190 -9.238 -10.524 1.00 93.44 461 PHE A O 1
ATOM 3519 N N . ASP A 1 462 ? 7.589 -9.682 -9.008 1.00 93.81 462 ASP A N 1
ATOM 3520 C CA . ASP A 1 462 ? 7.162 -10.967 -9.567 1.00 93.81 462 ASP A CA 1
ATOM 3521 C C . ASP A 1 462 ? 5.692 -10.866 -9.981 1.00 93.81 462 ASP A C 1
ATOM 3523 O O . ASP A 1 462 ? 4.854 -10.423 -9.197 1.00 93.81 462 ASP A O 1
ATOM 3527 N N . PHE A 1 463 ? 5.382 -11.267 -11.213 1.00 92.38 463 PHE A N 1
ATOM 3528 C CA . PHE A 1 463 ? 4.057 -11.155 -11.834 1.00 92.38 463 PHE A CA 1
ATOM 3529 C C . PHE A 1 463 ? 3.382 -12.521 -12.022 1.00 92.38 463 PHE A C 1
ATOM 3531 O O . PHE A 1 463 ? 2.557 -12.691 -12.921 1.00 92.38 463 PHE A O 1
ATOM 3538 N N . GLY A 1 464 ? 3.739 -13.506 -11.191 1.00 89.62 464 GLY A N 1
ATOM 3539 C CA . GLY A 1 464 ? 3.106 -14.823 -11.160 1.00 89.62 464 GLY A CA 1
ATOM 3540 C C . GLY A 1 464 ? 1.621 -14.804 -10.755 1.00 89.62 464 GLY A C 1
ATOM 3541 O O . GLY A 1 464 ? 0.889 -13.830 -10.917 1.00 89.62 464 GLY A O 1
ATOM 3542 N N . SER A 1 465 ? 1.130 -15.914 -10.190 1.00 89.69 465 SER A N 1
ATOM 3543 C CA . SER A 1 465 ? -0.263 -15.999 -9.705 1.00 89.69 465 SER A CA 1
ATOM 3544 C C . SER A 1 465 ? -0.575 -15.034 -8.554 1.00 89.69 465 SER A C 1
ATOM 3546 O O . SER A 1 465 ? -1.741 -14.733 -8.289 1.00 89.69 465 SER A O 1
ATOM 3548 N N . THR A 1 466 ? 0.471 -14.588 -7.864 1.00 94.88 466 THR A N 1
ATOM 3549 C CA . THR A 1 466 ? 0.459 -13.529 -6.863 1.00 94.88 466 THR A CA 1
ATOM 3550 C C . THR A 1 466 ? 1.477 -12.499 -7.309 1.00 94.88 466 THR A C 1
ATOM 3552 O O . THR A 1 466 ? 2.616 -12.862 -7.593 1.00 94.88 466 THR A O 1
ATOM 3555 N N . PHE A 1 467 ? 1.060 -11.238 -7.390 1.00 96.44 467 PHE A N 1
ATOM 3556 C CA . PHE A 1 467 ? 1.986 -10.144 -7.623 1.00 96.44 467 PHE A CA 1
ATOM 3557 C C . PHE A 1 467 ? 2.797 -9.912 -6.350 1.00 96.44 467 PHE A C 1
ATOM 3559 O O . PHE A 1 467 ? 2.212 -9.593 -5.317 1.00 96.44 467 PHE A O 1
ATOM 3566 N N . THR A 1 468 ? 4.116 -10.064 -6.418 1.00 96.69 468 THR A N 1
ATOM 3567 C CA . THR A 1 468 ? 5.006 -9.844 -5.272 1.00 96.69 468 THR A CA 1
ATOM 3568 C C . THR A 1 468 ? 5.876 -8.624 -5.523 1.00 96.69 468 THR A C 1
ATOM 3570 O O . THR A 1 468 ? 6.576 -8.555 -6.531 1.00 96.69 468 THR A O 1
ATOM 3573 N N . SER A 1 469 ? 5.869 -7.678 -4.588 1.00 95.38 469 SER A N 1
ATOM 3574 C CA . SER A 1 469 ? 6.655 -6.445 -4.650 1.00 95.38 469 SER A CA 1
ATOM 3575 C C . SER A 1 469 ? 7.583 -6.349 -3.448 1.00 95.38 469 SER A C 1
ATOM 3577 O O . SER A 1 469 ? 7.107 -6.339 -2.314 1.00 95.38 469 SER A O 1
ATOM 3579 N N . ARG A 1 470 ? 8.893 -6.188 -3.670 1.00 93.81 470 ARG A N 1
ATOM 3580 C CA . ARG A 1 470 ? 9.834 -5.828 -2.593 1.00 93.81 470 ARG A CA 1
ATOM 3581 C C . ARG A 1 470 ? 9.938 -4.317 -2.451 1.00 93.81 470 ARG A C 1
ATOM 3583 O O . ARG A 1 470 ? 10.883 -3.699 -2.928 1.00 93.81 470 ARG A O 1
ATOM 3590 N N . ALA A 1 471 ? 8.915 -3.745 -1.835 1.00 93.88 471 ALA A N 1
ATOM 3591 C CA . ALA A 1 471 ? 8.803 -2.322 -1.557 1.00 93.88 471 ALA A CA 1
ATOM 3592 C C . ALA A 1 471 ? 7.764 -2.100 -0.461 1.00 93.88 471 ALA A C 1
ATOM 3594 O O . ALA A 1 471 ? 6.808 -2.870 -0.368 1.00 93.88 471 ALA A O 1
ATOM 3595 N N . SER A 1 472 ? 7.904 -1.017 0.300 1.00 95.75 472 SER A N 1
ATOM 3596 C CA . SER A 1 472 ? 6.788 -0.483 1.082 1.00 95.75 472 SER A CA 1
ATOM 3597 C C . SER A 1 472 ? 5.838 0.297 0.171 1.00 95.75 472 SER A C 1
ATOM 3599 O O . SER A 1 472 ? 6.297 1.053 -0.688 1.00 95.75 472 SER A O 1
ATOM 3601 N N . TRP A 1 473 ? 4.534 0.119 0.366 1.00 97.44 473 TRP A N 1
ATOM 3602 C CA . TRP A 1 473 ? 3.474 0.778 -0.402 1.00 97.44 473 TRP A CA 1
ATOM 3603 C C . TRP A 1 473 ? 2.764 1.823 0.448 1.00 97.44 473 TRP A C 1
ATOM 3605 O O . TRP A 1 473 ? 2.605 1.652 1.655 1.00 97.44 473 TRP A O 1
ATOM 3615 N N . THR A 1 474 ? 2.294 2.883 -0.196 1.00 97.12 474 THR A N 1
ATOM 3616 C CA . THR A 1 474 ? 1.518 3.948 0.439 1.00 97.12 474 THR A CA 1
ATOM 3617 C C . THR A 1 474 ? 0.276 4.290 -0.379 1.00 97.12 474 THR A C 1
ATOM 3619 O O . THR A 1 474 ? 0.272 4.181 -1.608 1.00 97.12 474 THR A O 1
ATOM 3622 N N . VAL A 1 475 ? -0.808 4.674 0.289 1.00 96.69 475 VAL A N 1
ATOM 3623 C CA . VAL A 1 475 ? -1.958 5.320 -0.352 1.00 96.69 475 VAL A CA 1
ATOM 3624 C C . VAL A 1 475 ? -2.088 6.720 0.242 1.00 96.69 475 VAL A C 1
ATOM 3626 O O . VAL A 1 475 ? -2.393 6.833 1.433 1.00 96.69 475 VAL A O 1
ATOM 3629 N N . PRO A 1 476 ? -1.838 7.775 -0.560 1.00 95.00 476 PRO A N 1
ATOM 3630 C CA . PRO A 1 476 ? -1.804 9.139 -0.054 1.00 95.00 476 PRO A CA 1
ATOM 3631 C C . PRO A 1 476 ? -3.122 9.626 0.557 1.00 95.00 476 PRO A C 1
ATOM 3633 O O . PRO A 1 476 ? -4.194 9.090 0.261 1.00 95.00 476 PRO A O 1
ATOM 3636 N N . ARG A 1 477 ? -3.056 10.694 1.363 1.00 92.56 477 ARG A N 1
ATOM 3637 C CA . ARG A 1 477 ? -4.213 11.285 2.057 1.00 92.56 477 ARG A CA 1
ATOM 3638 C C . ARG A 1 477 ? -5.375 11.551 1.099 1.00 92.56 477 ARG A C 1
ATOM 3640 O O . ARG A 1 477 ? -5.213 12.219 0.075 1.00 92.56 477 ARG A O 1
ATOM 3647 N N . GLY A 1 478 ? -6.551 11.030 1.443 1.00 91.19 478 GLY A N 1
ATOM 3648 C CA . GLY A 1 478 ? -7.780 11.162 0.652 1.00 91.19 478 GLY A CA 1
ATOM 3649 C C . GLY A 1 478 ? -7.804 10.397 -0.682 1.00 91.19 478 GLY A C 1
ATOM 3650 O O . GLY A 1 478 ? -8.765 10.539 -1.437 1.00 91.19 478 GLY A O 1
ATOM 3651 N N . ARG A 1 479 ? -6.774 9.601 -1.014 1.00 93.00 479 ARG A N 1
ATOM 3652 C CA . ARG A 1 479 ? -6.692 8.847 -2.279 1.00 93.00 479 ARG A CA 1
ATOM 3653 C C . ARG A 1 479 ? -7.204 7.421 -2.155 1.00 93.00 479 ARG A C 1
ATOM 3655 O O . ARG A 1 479 ? -7.343 6.859 -1.070 1.00 93.00 479 ARG A O 1
ATOM 3662 N N . THR A 1 480 ? -7.451 6.820 -3.315 1.00 95.00 480 THR A N 1
ATOM 3663 C CA . THR A 1 480 ? -7.855 5.423 -3.439 1.00 95.00 480 THR A CA 1
ATOM 3664 C C . THR A 1 480 ? -6.859 4.623 -4.272 1.00 95.00 480 THR A C 1
ATOM 3666 O O . THR A 1 480 ? -6.255 5.140 -5.214 1.00 95.00 480 THR A O 1
ATOM 3669 N N . LEU A 1 481 ? -6.697 3.344 -3.932 1.00 95.44 481 LEU A N 1
ATOM 3670 C CA . LEU A 1 481 ? -5.935 2.374 -4.716 1.00 95.44 481 LEU A CA 1
ATOM 3671 C C . LEU A 1 481 ? -6.724 1.070 -4.817 1.00 95.44 481 LEU A C 1
ATOM 3673 O O . LEU A 1 481 ? -7.075 0.474 -3.801 1.00 95.44 481 LEU A O 1
ATOM 3677 N N . ARG A 1 482 ? -6.963 0.588 -6.035 1.00 96.12 482 ARG A N 1
ATOM 3678 C CA . ARG A 1 482 ? -7.582 -0.717 -6.277 1.00 96.12 482 ARG A CA 1
ATOM 3679 C C . ARG A 1 482 ? -6.653 -1.632 -7.062 1.00 96.12 482 ARG A C 1
ATOM 3681 O O . ARG A 1 482 ? -6.045 -1.228 -8.053 1.00 96.12 482 ARG A O 1
ATOM 3688 N N . PHE A 1 483 ? -6.586 -2.884 -6.619 1.00 96.69 483 PHE A N 1
ATOM 3689 C CA . PHE A 1 483 ? -5.853 -3.960 -7.269 1.00 96.69 483 PHE A CA 1
ATOM 3690 C C . PHE A 1 483 ? -6.687 -5.245 -7.284 1.00 96.69 483 PHE A C 1
ATOM 3692 O O . PHE A 1 483 ? -7.147 -5.723 -6.253 1.00 96.69 483 PHE A O 1
ATOM 3699 N N . THR A 1 484 ? -6.907 -5.836 -8.455 1.00 95.75 484 THR A N 1
ATOM 3700 C CA . THR A 1 484 ? -7.902 -6.918 -8.610 1.00 95.75 484 THR A CA 1
ATOM 3701 C C . THR A 1 484 ? -7.330 -8.339 -8.542 1.00 95.75 484 THR A C 1
ATOM 3703 O O . THR A 1 484 ? -8.062 -9.310 -8.729 1.00 95.75 484 THR A O 1
ATOM 3706 N N . LYS A 1 485 ? -6.031 -8.495 -8.257 1.00 95.88 485 LYS A N 1
ATOM 3707 C CA . LYS A 1 485 ? -5.338 -9.796 -8.170 1.00 95.88 485 LYS A CA 1
ATOM 3708 C C . LYS A 1 485 ? -4.803 -10.055 -6.754 1.00 95.88 485 LYS A C 1
ATOM 3710 O O . LYS A 1 485 ? -4.930 -9.213 -5.871 1.00 95.88 485 LYS A O 1
ATOM 3715 N N . ASN A 1 486 ? -4.203 -11.228 -6.539 1.00 97.81 486 ASN A N 1
ATOM 3716 C CA . ASN A 1 486 ? -3.475 -11.530 -5.302 1.00 97.81 486 ASN A CA 1
ATOM 3717 C C . ASN A 1 486 ? -2.201 -10.683 -5.213 1.00 97.81 486 ASN A C 1
ATOM 3719 O O . ASN A 1 486 ? -1.494 -10.551 -6.216 1.00 97.81 486 ASN A O 1
ATOM 3723 N N . MET A 1 487 ? -1.884 -10.182 -4.021 1.00 97.88 487 MET A N 1
ATOM 3724 C CA . MET A 1 487 ? -0.747 -9.297 -3.774 1.00 97.88 487 MET A CA 1
ATOM 3725 C C . MET A 1 487 ? 0.059 -9.742 -2.545 1.00 97.88 487 MET A C 1
ATOM 3727 O O . MET A 1 487 ? -0.510 -10.016 -1.489 1.00 97.88 487 MET A O 1
ATOM 3731 N N . GLU A 1 488 ? 1.385 -9.780 -2.674 1.00 98.06 488 GLU A N 1
ATOM 3732 C CA . GLU A 1 488 ? 2.341 -9.899 -1.571 1.00 98.06 488 GLU A CA 1
ATOM 3733 C C . GLU A 1 488 ? 3.253 -8.660 -1.541 1.00 98.06 488 GLU A C 1
ATOM 3735 O O . GLU A 1 488 ? 3.944 -8.342 -2.510 1.00 98.06 488 GLU A O 1
ATOM 3740 N N . ILE A 1 489 ? 3.263 -7.958 -0.412 1.00 97.81 489 ILE A N 1
ATOM 3741 C CA . ILE A 1 489 ? 4.118 -6.801 -0.144 1.00 97.81 489 ILE A CA 1
ATOM 3742 C C . ILE A 1 489 ? 5.246 -7.264 0.780 1.00 97.81 489 ILE A C 1
ATOM 3744 O O . ILE A 1 489 ? 5.000 -7.612 1.933 1.00 97.81 489 ILE A O 1
ATOM 3748 N N . GLN A 1 490 ? 6.482 -7.273 0.282 1.00 95.81 490 GLN A N 1
ATOM 3749 C CA . GLN A 1 490 ? 7.689 -7.513 1.079 1.00 95.81 490 GLN A CA 1
ATOM 3750 C C . GLN A 1 490 ? 8.255 -6.162 1.538 1.00 95.81 490 GLN A C 1
ATOM 3752 O O . GLN A 1 490 ? 9.206 -5.639 0.954 1.00 95.81 490 GLN A O 1
ATOM 3757 N N . GLY A 1 491 ? 7.605 -5.577 2.538 1.00 95.06 491 GLY A N 1
ATOM 3758 C CA . GLY A 1 491 ? 7.756 -4.203 3.009 1.00 95.06 491 GLY A CA 1
ATOM 3759 C C . GLY A 1 491 ? 6.589 -3.836 3.927 1.00 95.06 491 GLY A C 1
ATOM 3760 O O . GLY A 1 491 ? 5.834 -4.713 4.339 1.00 95.06 491 GLY A O 1
ATOM 3761 N N . ASP A 1 492 ? 6.422 -2.555 4.235 1.00 96.94 492 ASP A N 1
ATOM 3762 C CA . ASP A 1 492 ? 5.273 -2.073 5.011 1.00 96.94 492 ASP A CA 1
ATOM 3763 C C . ASP A 1 492 ? 4.177 -1.503 4.087 1.00 96.94 492 ASP A C 1
ATOM 3765 O O . ASP A 1 492 ? 4.452 -1.060 2.973 1.00 96.94 492 ASP A O 1
ATOM 3769 N N . LEU A 1 493 ? 2.922 -1.505 4.536 1.00 98.25 493 LEU A N 1
ATOM 3770 C CA . LEU A 1 493 ? 1.801 -0.855 3.851 1.00 98.25 493 LEU A CA 1
ATOM 3771 C C . LEU A 1 493 ? 1.295 0.310 4.701 1.00 98.25 493 LEU A C 1
ATOM 3773 O O . LEU A 1 493 ? 0.911 0.103 5.848 1.00 98.25 493 LEU A O 1
ATOM 3777 N N . TRP A 1 494 ? 1.253 1.513 4.140 1.00 97.94 494 TRP A N 1
ATOM 3778 C CA . TRP A 1 494 ? 0.797 2.719 4.827 1.00 97.94 494 TRP A CA 1
ATOM 3779 C C . TRP A 1 494 ? -0.418 3.329 4.137 1.00 97.94 494 TRP A C 1
ATOM 3781 O O . TRP A 1 494 ? -0.341 3.801 3.007 1.00 97.94 494 TRP A O 1
ATOM 3791 N N . LEU A 1 495 ? -1.558 3.330 4.817 1.00 97.88 495 LEU A N 1
ATOM 3792 C CA . LEU A 1 495 ? -2.752 4.030 4.360 1.00 97.88 495 LEU A CA 1
ATOM 3793 C C . LEU A 1 495 ? -2.880 5.326 5.157 1.00 97.88 495 LEU A C 1
ATOM 3795 O O . LEU A 1 495 ? -3.110 5.302 6.369 1.00 97.88 495 LEU A O 1
ATOM 3799 N N . GLN A 1 496 ? -2.697 6.453 4.472 1.00 95.56 496 GLN A N 1
ATOM 3800 C CA . GLN A 1 496 ? -2.757 7.774 5.087 1.00 95.56 496 GLN A CA 1
ATOM 3801 C C . GLN A 1 496 ? -4.198 8.217 5.366 1.00 95.56 496 GLN A C 1
ATOM 3803 O O . GLN A 1 496 ? -5.160 7.583 4.921 1.00 95.56 496 GLN A O 1
ATOM 3808 N N . ARG A 1 497 ? -4.348 9.332 6.087 1.00 93.12 497 ARG A N 1
ATOM 3809 C CA . ARG A 1 497 ? -5.634 9.877 6.532 1.00 93.12 497 ARG A CA 1
ATOM 3810 C C . ARG A 1 497 ? -6.672 9.918 5.405 1.00 93.12 497 ARG A C 1
ATOM 3812 O O . ARG A 1 497 ? -6.427 10.486 4.338 1.00 93.12 497 ARG A O 1
ATOM 3819 N N . GLY A 1 498 ? -7.822 9.288 5.634 1.00 93.44 498 GLY A N 1
ATOM 3820 C CA . GLY A 1 498 ? -8.945 9.234 4.688 1.00 93.44 498 GLY A CA 1
ATOM 3821 C C . GLY A 1 498 ? -8.690 8.448 3.393 1.00 93.44 498 GLY A C 1
ATOM 3822 O O . GLY A 1 498 ? -9.412 8.634 2.415 1.00 93.44 498 GLY A O 1
ATOM 3823 N N . SER A 1 499 ? -7.651 7.613 3.334 1.00 95.50 499 SER A N 1
ATOM 3824 C CA . SER A 1 499 ? -7.347 6.807 2.146 1.00 95.50 499 SER A CA 1
ATOM 3825 C C . SER A 1 499 ? -8.052 5.449 2.148 1.00 95.50 499 SER A C 1
ATOM 3827 O O . SER A 1 499 ? -8.384 4.896 3.198 1.00 95.50 499 SER A O 1
ATOM 3829 N N . VAL A 1 500 ? -8.276 4.872 0.964 1.00 97.12 500 VAL A N 1
ATOM 3830 C CA . VAL A 1 500 ? -8.866 3.528 0.848 1.00 97.12 500 VAL A CA 1
ATOM 3831 C C . VAL A 1 500 ? -8.085 2.662 -0.127 1.00 97.12 500 VAL A C 1
ATOM 3833 O O . VAL A 1 500 ? -7.896 3.026 -1.288 1.00 97.12 500 VAL A O 1
ATOM 3836 N N . MET A 1 501 ? -7.693 1.470 0.320 1.00 97.88 501 MET A N 1
ATOM 3837 C CA . MET A 1 501 ? -7.111 0.439 -0.535 1.00 97.88 501 MET A CA 1
ATOM 3838 C C . MET A 1 501 ? -8.056 -0.753 -0.660 1.00 97.88 501 MET A C 1
ATOM 3840 O O . MET A 1 501 ? -8.554 -1.256 0.344 1.00 97.88 501 MET A O 1
ATOM 3844 N N . SER A 1 502 ? -8.266 -1.240 -1.883 1.00 97.94 502 SER A N 1
ATOM 3845 C CA . SER A 1 502 ? -9.022 -2.464 -2.159 1.00 97.94 502 SER A CA 1
ATOM 3846 C C . SER A 1 502 ? -8.184 -3.486 -2.923 1.00 97.94 502 SER A C 1
ATOM 3848 O O . SER A 1 502 ? -7.635 -3.186 -3.986 1.00 97.94 502 SER A O 1
ATOM 3850 N N . VAL A 1 503 ? -8.125 -4.712 -2.399 1.00 98.19 503 VAL A N 1
ATOM 3851 C CA . VAL A 1 503 ? -7.499 -5.876 -3.034 1.00 98.19 503 VAL A CA 1
ATOM 3852 C C . VAL A 1 503 ? -8.554 -6.956 -3.267 1.00 98.19 503 VAL A C 1
ATOM 3854 O O . VAL A 1 503 ? -9.104 -7.515 -2.321 1.00 98.19 503 VAL A O 1
ATOM 3857 N N . SER A 1 504 ? -8.845 -7.290 -4.528 1.00 96.81 504 SER A N 1
ATOM 3858 C CA . SER A 1 504 ? -9.861 -8.313 -4.842 1.00 96.81 504 SER A CA 1
ATOM 3859 C C . SER A 1 504 ? -9.375 -9.759 -4.649 1.00 96.81 504 SER A C 1
ATOM 3861 O O . SER A 1 504 ? -10.177 -10.687 -4.711 1.00 96.81 504 SER A O 1
ATOM 3863 N N . GLY A 1 505 ? -8.073 -9.969 -4.443 1.00 96.81 505 GLY A N 1
ATOM 3864 C CA . GLY A 1 505 ? -7.485 -11.268 -4.112 1.00 96.81 505 GLY A CA 1
ATOM 3865 C C . GLY A 1 505 ? -7.070 -11.383 -2.644 1.00 96.81 505 GLY A C 1
ATOM 3866 O O . GLY A 1 505 ? -7.538 -10.643 -1.781 1.00 96.81 505 GLY A O 1
ATOM 3867 N N . ASN A 1 506 ? -6.156 -12.313 -2.372 1.00 98.38 506 ASN A N 1
ATOM 3868 C CA . ASN A 1 506 ? -5.452 -12.391 -1.094 1.00 98.38 506 ASN A CA 1
ATOM 3869 C C . ASN A 1 506 ? -4.435 -11.250 -0.982 1.00 98.38 506 ASN A C 1
ATOM 3871 O O . ASN A 1 506 ? -3.764 -10.931 -1.969 1.00 98.38 506 ASN A O 1
ATOM 3875 N N . LEU A 1 507 ? -4.272 -10.705 0.222 1.00 98.69 507 LEU A N 1
ATOM 3876 C CA . LEU A 1 507 ? -3.230 -9.733 0.540 1.00 98.69 507 LEU A CA 1
ATOM 3877 C C . LEU A 1 507 ? -2.331 -10.280 1.645 1.00 98.69 507 LEU A C 1
ATOM 3879 O O . LEU A 1 507 ? -2.802 -10.649 2.722 1.00 98.69 507 LEU A O 1
ATOM 3883 N N . ARG A 1 508 ? -1.027 -10.288 1.376 1.00 98.44 508 ARG A N 1
ATOM 3884 C CA . ARG A 1 508 ? -0.002 -10.680 2.335 1.00 98.44 508 ARG A CA 1
ATOM 3885 C C . ARG A 1 508 ? 1.035 -9.575 2.497 1.00 98.44 508 ARG A C 1
ATOM 3887 O O . ARG A 1 508 ? 1.559 -9.088 1.503 1.00 98.44 508 ARG A O 1
ATOM 3894 N N . VAL A 1 509 ? 1.341 -9.193 3.731 1.00 98.25 509 VAL A N 1
ATOM 3895 C CA . VAL A 1 509 ? 2.346 -8.166 4.048 1.00 98.25 509 VAL A CA 1
ATOM 3896 C C . VAL A 1 509 ? 3.406 -8.793 4.945 1.00 98.25 509 VAL A C 1
ATOM 3898 O O . VAL A 1 509 ? 3.091 -9.310 6.015 1.00 98.25 509 VAL A O 1
ATOM 3901 N N . VAL A 1 510 ? 4.654 -8.829 4.483 1.00 95.94 510 VAL A N 1
ATOM 3902 C CA . VAL A 1 510 ? 5.759 -9.563 5.121 1.00 95.94 510 VAL A CA 1
ATOM 3903 C C . VAL A 1 510 ? 7.022 -8.720 5.176 1.00 95.94 510 VAL A C 1
ATOM 3905 O O . VAL A 1 510 ? 7.218 -7.801 4.383 1.00 95.94 510 VAL A O 1
ATOM 3908 N N . ALA A 1 511 ? 7.900 -9.039 6.122 1.00 92.38 511 ALA A N 1
ATOM 3909 C CA . ALA A 1 511 ? 9.186 -8.373 6.235 1.00 92.38 511 ALA A CA 1
ATOM 3910 C C . ALA A 1 511 ? 10.040 -8.626 4.977 1.00 92.38 511 ALA A C 1
ATOM 3912 O O . ALA A 1 511 ? 10.049 -9.751 4.457 1.00 92.38 511 ALA A O 1
ATOM 3913 N N . PRO A 1 512 ? 10.811 -7.631 4.503 1.00 90.12 512 PRO A N 1
ATOM 3914 C CA . PRO A 1 512 ? 11.788 -7.870 3.452 1.00 90.12 512 PRO A CA 1
ATOM 3915 C C . PRO A 1 512 ? 12.830 -8.919 3.888 1.00 90.12 512 PRO A C 1
ATOM 3917 O O . PRO A 1 512 ? 13.232 -8.961 5.057 1.00 90.12 512 PRO A O 1
ATOM 3920 N N . PRO A 1 513 ? 13.312 -9.771 2.969 1.00 85.69 513 PRO A N 1
ATOM 3921 C CA . PRO A 1 513 ? 14.263 -10.823 3.309 1.00 85.69 513 PRO A CA 1
ATOM 3922 C C . PRO A 1 513 ? 15.587 -10.241 3.821 1.00 85.69 513 PRO A C 1
ATOM 3924 O O . PRO A 1 513 ? 16.183 -9.376 3.187 1.00 85.69 513 PRO A O 1
ATOM 3927 N N . GLY A 1 514 ? 16.074 -10.756 4.954 1.00 80.31 514 GLY A N 1
ATOM 3928 C CA . GLY A 1 514 ? 17.354 -10.348 5.546 1.00 80.31 514 GLY A CA 1
ATOM 3929 C C . GLY A 1 514 ? 17.304 -9.074 6.397 1.00 80.31 514 GLY A C 1
ATOM 3930 O O . GLY A 1 514 ? 18.329 -8.702 6.965 1.00 80.31 514 GLY A O 1
ATOM 3931 N N . VAL A 1 515 ? 16.137 -8.437 6.538 1.00 73.25 515 VAL A N 1
ATOM 3932 C CA . VAL A 1 515 ? 15.950 -7.269 7.410 1.00 73.25 515 VAL A CA 1
ATOM 3933 C C . VAL A 1 515 ? 15.525 -7.729 8.804 1.00 73.25 515 VAL A C 1
ATOM 3935 O O . VAL A 1 515 ? 14.595 -8.519 8.955 1.00 73.25 515 VAL A O 1
ATOM 3938 N N . THR A 1 516 ? 16.215 -7.238 9.836 1.00 74.44 516 THR A N 1
ATOM 3939 C CA . THR A 1 516 ? 15.783 -7.386 11.234 1.00 74.44 516 THR A CA 1
ATOM 3940 C C . THR A 1 516 ? 15.234 -6.040 11.703 1.00 74.44 516 THR A C 1
ATOM 3942 O O . THR A 1 516 ? 15.963 -5.052 11.611 1.00 74.44 516 THR A O 1
ATOM 3945 N N . PRO A 1 517 ? 13.980 -5.974 12.176 1.00 70.81 517 PRO A N 1
ATOM 3946 C CA . PRO A 1 517 ? 13.366 -4.720 12.585 1.00 70.81 517 PRO A CA 1
ATOM 3947 C C . PRO A 1 517 ? 13.783 -4.364 14.010 1.00 70.81 517 PRO A C 1
ATOM 3949 O O . PRO A 1 517 ? 13.118 -4.725 14.976 1.00 70.81 517 PRO A O 1
ATOM 3952 N N . ASP A 1 518 ? 14.929 -3.706 14.121 1.00 72.19 518 ASP A N 1
ATOM 3953 C CA . ASP A 1 518 ? 15.487 -3.162 15.362 1.00 72.19 518 ASP A CA 1
ATOM 3954 C C . ASP A 1 518 ? 15.000 -1.735 15.666 1.00 72.19 518 ASP A C 1
ATOM 3956 O O . ASP A 1 518 ? 15.158 -1.289 16.795 1.00 72.19 518 ASP A O 1
ATOM 3960 N N . THR A 1 519 ? 14.385 -1.044 14.698 1.00 72.44 519 THR A N 1
ATOM 3961 C CA . THR A 1 519 ? 13.815 0.304 14.860 1.00 72.44 519 THR A CA 1
ATOM 3962 C C . THR A 1 519 ? 12.373 0.367 14.339 1.00 72.44 519 THR A C 1
ATOM 3964 O O . THR A 1 519 ? 12.004 -0.418 13.455 1.00 72.44 519 THR A O 1
ATOM 3967 N N . PRO A 1 520 ? 11.540 1.313 14.819 1.00 72.31 520 PRO A N 1
ATOM 3968 C CA . PRO A 1 520 ? 10.147 1.427 14.391 1.00 72.31 520 PRO A CA 1
ATOM 3969 C C . PRO A 1 520 ? 9.998 1.846 12.924 1.00 72.31 520 PRO A C 1
ATOM 3971 O O . PRO A 1 520 ? 8.959 1.567 12.336 1.00 72.31 520 PRO A O 1
ATOM 3974 N N . PHE A 1 521 ? 11.014 2.449 12.306 1.00 81.50 521 PHE A N 1
ATOM 3975 C CA . PHE A 1 521 ? 10.945 2.919 10.919 1.00 81.50 521 PHE A CA 1
ATOM 3976 C C . PHE A 1 521 ? 11.438 1.888 9.903 1.00 81.50 521 PHE A C 1
ATOM 3978 O O . PHE A 1 521 ? 11.107 2.000 8.729 1.00 81.50 521 PHE A O 1
ATOM 3985 N N . LYS A 1 522 ? 12.182 0.850 10.308 1.00 85.62 522 LYS A N 1
ATOM 3986 C CA . LYS A 1 522 ? 12.606 -0.186 9.357 1.00 85.62 522 LYS A CA 1
ATOM 3987 C C . LYS A 1 522 ? 11.430 -1.081 8.946 1.00 85.62 522 LYS A C 1
ATOM 3989 O O . LYS A 1 522 ? 10.712 -1.560 9.827 1.00 85.62 522 LYS A O 1
ATOM 3994 N N . PRO A 1 523 ? 11.264 -1.378 7.642 1.00 90.69 523 PRO A N 1
ATOM 3995 C CA . PRO A 1 523 ? 10.187 -2.239 7.172 1.00 90.69 523 PRO A CA 1
ATOM 3996 C C . PRO A 1 523 ? 10.202 -3.610 7.846 1.00 90.69 523 PRO A C 1
ATOM 3998 O O . PRO A 1 523 ? 11.243 -4.268 7.924 1.00 90.69 523 PRO A O 1
ATOM 4001 N N . SER A 1 524 ? 9.039 -4.063 8.310 1.00 91.38 524 SER A N 1
ATOM 4002 C CA . SER A 1 524 ? 8.907 -5.338 9.026 1.00 91.38 524 SER A CA 1
ATOM 4003 C C . SER A 1 524 ? 7.671 -6.146 8.645 1.00 91.38 524 SER A C 1
ATOM 4005 O O . SER A 1 524 ? 7.367 -7.150 9.287 1.00 91.38 524 SER A O 1
ATOM 4007 N N . GLY A 1 525 ? 6.985 -5.753 7.572 1.00 94.75 525 GLY A N 1
ATOM 4008 C CA . GLY A 1 525 ? 5.772 -6.421 7.131 1.00 94.75 525 GLY A CA 1
ATOM 4009 C C . GLY A 1 525 ? 4.545 -5.938 7.885 1.00 94.75 525 GLY A C 1
ATOM 4010 O O . GLY A 1 525 ? 3.711 -6.772 8.217 1.00 94.75 525 GLY A O 1
ATOM 4011 N N . ARG A 1 526 ? 4.476 -4.648 8.234 1.00 95.06 526 ARG A N 1
ATOM 4012 C CA . ARG A 1 526 ? 3.384 -4.040 9.014 1.00 95.06 526 ARG A CA 1
ATOM 4013 C C . ARG A 1 526 ? 2.372 -3.337 8.128 1.00 95.06 526 ARG A C 1
ATOM 4015 O O . ARG A 1 526 ? 2.696 -2.892 7.029 1.00 95.06 526 ARG A O 1
ATOM 4022 N N . VAL A 1 527 ? 1.169 -3.156 8.666 1.00 98.00 527 VAL A N 1
ATOM 4023 C CA . VAL A 1 527 ? 0.155 -2.263 8.093 1.00 98.00 527 VAL A CA 1
ATOM 4024 C C . VAL A 1 527 ? -0.086 -1.079 9.026 1.00 98.00 527 VAL A C 1
ATOM 4026 O O . VAL A 1 527 ? -0.402 -1.264 10.200 1.00 98.00 527 VAL A O 1
ATOM 4029 N N . PHE A 1 528 ? 0.029 0.128 8.488 1.00 97.38 528 PHE A N 1
ATOM 4030 C CA . PHE A 1 528 ? -0.246 1.388 9.165 1.00 97.38 528 PHE A CA 1
ATOM 4031 C C . PHE A 1 528 ? -1.543 1.983 8.622 1.00 97.38 528 PHE A C 1
ATOM 4033 O O . PHE A 1 528 ? -1.714 2.100 7.407 1.00 97.38 528 PHE A O 1
ATOM 4040 N N . LEU A 1 529 ? -2.448 2.348 9.522 1.00 97.44 529 LEU A N 1
ATOM 4041 C CA . LEU A 1 529 ? -3.752 2.922 9.206 1.00 97.44 529 LEU A CA 1
ATOM 4042 C C . LEU A 1 529 ? -3.895 4.236 9.964 1.00 97.44 529 LEU A C 1
ATOM 4044 O O . LEU A 1 529 ? -4.049 4.215 11.180 1.00 97.44 529 LEU A O 1
ATOM 4048 N N . GLU A 1 530 ? -3.849 5.366 9.268 1.00 94.88 530 GLU A N 1
ATOM 4049 C CA . GLU A 1 530 ? -4.215 6.659 9.857 1.00 94.88 530 GLU A CA 1
ATOM 4050 C C . GLU A 1 530 ? -5.738 6.787 10.017 1.00 94.88 530 GLU A C 1
ATOM 4052 O O . GLU A 1 530 ? -6.507 5.935 9.557 1.00 94.88 530 GLU A O 1
ATOM 4057 N N . GLU A 1 531 ? -6.189 7.864 10.660 1.00 91.38 531 GLU A N 1
ATOM 4058 C CA . GLU A 1 531 ? -7.613 8.147 10.840 1.00 91.38 531 GLU A CA 1
ATOM 4059 C C . GLU A 1 531 ? -8.370 8.161 9.502 1.00 91.38 531 GLU A C 1
ATOM 4061 O O . GLU A 1 531 ? -7.926 8.728 8.501 1.00 91.38 531 GLU A O 1
ATOM 4066 N N . GLY A 1 532 ? -9.533 7.514 9.465 1.00 92.69 532 GLY A N 1
ATOM 4067 C CA . GLY A 1 532 ? -10.356 7.403 8.257 1.00 92.69 532 GLY A CA 1
ATOM 4068 C C . GLY A 1 532 ? -9.817 6.443 7.190 1.00 92.69 532 GLY A C 1
ATOM 4069 O O . GLY A 1 532 ? -10.456 6.287 6.150 1.00 92.69 532 GLY A O 1
ATOM 4070 N N . ALA A 1 533 ? -8.662 5.802 7.404 1.00 96.62 533 ALA A N 1
ATOM 4071 C CA . ALA A 1 533 ? -8.082 4.883 6.431 1.00 96.62 533 ALA A CA 1
ATOM 4072 C C . ALA A 1 533 ? -8.793 3.519 6.425 1.00 96.62 533 ALA A C 1
ATOM 4074 O O . ALA A 1 533 ? -9.011 2.914 7.478 1.00 96.62 533 ALA A O 1
ATOM 4075 N N . THR A 1 534 ? -9.113 2.984 5.244 1.00 98.19 534 THR A N 1
ATOM 4076 C CA . THR A 1 534 ? -9.750 1.660 5.117 1.00 98.19 534 THR A CA 1
ATOM 4077 C C . THR A 1 534 ? -8.990 0.720 4.183 1.00 98.19 534 THR A C 1
ATOM 4079 O O . THR A 1 534 ? -8.693 1.060 3.040 1.00 98.19 534 THR A O 1
ATOM 4082 N N . LEU A 1 535 ? -8.746 -0.508 4.648 1.00 98.69 535 LEU A N 1
ATOM 4083 C CA . LEU A 1 535 ? -8.222 -1.619 3.856 1.00 98.69 535 LEU A CA 1
ATOM 4084 C C . LEU A 1 535 ? -9.318 -2.662 3.600 1.00 98.69 535 LEU A C 1
ATOM 4086 O O . LEU A 1 535 ? -9.884 -3.220 4.539 1.00 98.69 535 LEU A O 1
ATOM 4090 N N . ILE A 1 536 ? -9.588 -2.958 2.329 1.00 98.62 536 ILE A N 1
ATOM 4091 C CA . ILE A 1 536 ? -10.566 -3.957 1.883 1.00 98.62 536 ILE A CA 1
ATOM 4092 C C . ILE A 1 536 ? -9.831 -5.106 1.192 1.00 98.62 536 ILE A C 1
ATOM 4094 O O . ILE A 1 536 ? -9.055 -4.876 0.265 1.00 98.62 536 ILE A O 1
ATOM 4098 N N . VAL A 1 537 ? -10.095 -6.345 1.607 1.00 98.62 537 VAL A N 1
ATOM 4099 C CA . VAL A 1 537 ? -9.501 -7.557 1.021 1.00 98.62 537 VAL A CA 1
ATOM 4100 C C . VAL A 1 537 ? -10.596 -8.588 0.750 1.00 98.62 537 VAL A C 1
ATOM 4102 O O . VAL A 1 537 ? -11.243 -9.088 1.662 1.00 98.62 537 VAL A O 1
ATOM 4105 N N . ARG A 1 538 ? -10.821 -8.940 -0.516 1.00 97.88 538 ARG A N 1
ATOM 4106 C CA . ARG A 1 538 ? -11.855 -9.925 -0.899 1.00 97.88 538 ARG A CA 1
ATOM 4107 C C . ARG A 1 538 ? -11.392 -11.382 -0.744 1.00 97.88 538 ARG A C 1
ATOM 4109 O O . ARG A 1 538 ? -12.207 -12.296 -0.813 1.00 97.88 538 ARG A O 1
ATOM 4116 N N . GLY A 1 539 ? -10.093 -11.613 -0.560 1.00 98.06 539 GLY A N 1
ATOM 4117 C CA . GLY A 1 539 ? -9.520 -12.905 -0.182 1.00 98.06 539 GLY A CA 1
ATOM 4118 C C . GLY A 1 539 ? -9.176 -12.983 1.307 1.00 98.06 539 GLY A C 1
ATOM 4119 O O . GLY A 1 539 ? -9.833 -12.372 2.145 1.00 98.06 539 GLY A O 1
ATOM 4120 N N . ASN A 1 540 ? -8.117 -13.726 1.626 1.00 98.62 540 ASN A N 1
ATOM 4121 C CA . ASN A 1 540 ? -7.517 -13.784 2.959 1.00 98.62 540 ASN A CA 1
ATOM 4122 C C . ASN A 1 540 ? -6.526 -12.633 3.170 1.00 98.62 540 ASN A C 1
ATOM 4124 O O . ASN A 1 540 ? -5.846 -12.211 2.228 1.00 98.62 540 ASN A O 1
ATOM 4128 N N . PHE A 1 541 ? -6.396 -12.195 4.420 1.00 98.75 541 PHE A N 1
ATOM 4129 C CA . PHE A 1 541 ? -5.433 -11.184 4.840 1.00 98.75 541 PHE A CA 1
ATOM 4130 C C . PHE A 1 541 ? -4.450 -11.748 5.872 1.00 98.75 541 PHE A C 1
ATOM 4132 O O . PHE A 1 541 ? -4.845 -12.256 6.924 1.00 98.75 541 PHE A O 1
ATOM 4139 N N . GLU A 1 542 ? -3.158 -11.611 5.582 1.00 98.19 542 GLU A N 1
ATOM 4140 C CA . GLU A 1 542 ? -2.064 -11.961 6.490 1.00 98.19 542 GLU A CA 1
ATOM 4141 C C . GLU A 1 542 ? -1.077 -10.795 6.571 1.00 98.19 542 GLU A C 1
ATOM 4143 O O . GLU A 1 542 ? -0.573 -10.318 5.554 1.00 98.19 542 GLU A O 1
ATOM 4148 N N . CYS A 1 543 ? -0.768 -10.352 7.784 1.00 95.50 543 CYS A N 1
ATOM 4149 C CA . CYS A 1 543 ? 0.228 -9.316 8.028 1.00 95.50 543 CYS A CA 1
ATOM 4150 C C . CYS A 1 543 ? 1.233 -9.827 9.053 1.00 95.50 543 CYS A C 1
ATOM 4152 O O . CYS A 1 543 ? 0.837 -10.211 10.146 1.00 95.50 543 CYS A O 1
ATOM 4154 N N . GLN A 1 544 ? 2.520 -9.859 8.722 1.00 93.94 544 GLN A N 1
ATOM 4155 C CA . GLN A 1 544 ? 3.548 -10.409 9.598 1.00 93.94 544 GLN A CA 1
ATOM 4156 C C . GLN A 1 544 ? 3.830 -9.475 10.779 1.00 93.94 544 GLN A C 1
ATOM 4158 O O . GLN A 1 544 ? 3.522 -9.821 11.916 1.00 93.94 544 GLN A O 1
ATOM 4163 N N . GLY A 1 545 ? 4.415 -8.307 10.514 1.00 91.25 545 GLY A N 1
ATOM 4164 C CA . GLY A 1 545 ? 5.006 -7.384 11.484 1.00 91.25 545 GLY A CA 1
ATOM 4165 C C . GLY A 1 545 ? 6.025 -7.997 12.441 1.00 91.25 545 GLY A C 1
ATOM 4166 O O . GLY A 1 545 ? 6.722 -8.964 12.123 1.00 91.25 545 GLY A O 1
ATOM 4167 N N . SER A 1 546 ? 6.120 -7.428 13.645 1.00 87.62 546 SER A N 1
ATOM 4168 C CA . SER A 1 546 ? 7.099 -7.847 14.652 1.00 87.62 546 SER A CA 1
ATOM 4169 C C . SER A 1 546 ? 6.522 -7.870 16.065 1.00 87.62 546 SER A C 1
ATOM 4171 O O . SER A 1 546 ? 5.599 -7.134 16.402 1.00 87.62 546 SER A O 1
ATOM 4173 N N . SER A 1 547 ? 7.108 -8.683 16.943 1.00 82.62 547 SER A N 1
ATOM 4174 C CA . SER A 1 547 ? 6.712 -8.731 18.356 1.00 82.62 547 SER A CA 1
ATOM 4175 C C . SER A 1 547 ? 6.956 -7.415 19.102 1.00 82.62 547 SER A C 1
ATOM 4177 O O . SER A 1 547 ? 6.331 -7.170 20.134 1.00 82.62 547 SER A O 1
ATOM 4179 N N . GLN A 1 548 ? 7.895 -6.596 18.617 1.00 78.81 548 GLN A N 1
ATOM 4180 C CA . GLN A 1 548 ? 8.255 -5.318 19.229 1.00 78.81 548 GLN A CA 1
ATOM 4181 C C . GLN A 1 548 ? 7.278 -4.212 18.828 1.00 78.81 548 GLN A C 1
ATOM 4183 O O . GLN A 1 548 ? 6.813 -3.481 19.695 1.00 78.81 548 GLN A O 1
ATOM 4188 N N . PHE A 1 549 ? 6.925 -4.128 17.543 1.00 80.38 549 PHE A N 1
ATOM 4189 C CA . PHE A 1 549 ? 6.157 -3.006 16.992 1.00 80.38 549 PHE A CA 1
ATOM 4190 C C . PHE A 1 549 ? 4.739 -3.379 16.532 1.00 80.38 549 PHE A C 1
ATOM 4192 O O . PHE A 1 549 ? 4.033 -2.527 16.000 1.00 80.38 549 PHE A O 1
ATOM 4199 N N . GLY A 1 550 ? 4.318 -4.626 16.751 1.00 89.00 550 GLY A N 1
ATOM 4200 C CA . GLY A 1 550 ? 3.014 -5.141 16.343 1.00 89.00 550 GLY A CA 1
ATOM 4201 C C . GLY A 1 550 ? 2.970 -5.557 14.871 1.00 89.00 550 GLY A C 1
ATOM 4202 O O . GLY A 1 550 ? 3.934 -5.397 14.117 1.00 89.00 550 GLY A O 1
ATOM 4203 N N . SER A 1 551 ? 1.833 -6.120 14.464 1.00 94.44 551 SER A N 1
ATOM 4204 C CA . SER A 1 551 ? 1.534 -6.404 13.053 1.00 94.44 551 SER A CA 1
ATOM 4205 C C . SER A 1 551 ? 0.829 -5.228 12.391 1.00 94.44 551 SER A C 1
ATOM 4207 O O . SER A 1 551 ? 1.079 -4.922 11.228 1.00 94.44 551 SER A O 1
ATOM 4209 N N . MET A 1 552 ? -0.028 -4.533 13.134 1.00 95.44 552 MET A N 1
ATOM 4210 C CA . MET A 1 552 ? -0.721 -3.347 12.647 1.00 95.44 552 MET A CA 1
ATOM 4211 C C . MET A 1 552 ? -0.544 -2.182 13.608 1.00 95.44 552 MET A C 1
ATOM 4213 O O . MET A 1 552 ? -0.442 -2.391 14.817 1.00 95.44 552 MET A O 1
ATOM 4217 N N . MET A 1 553 ? -0.559 -0.966 13.071 1.00 93.06 553 MET A N 1
ATOM 4218 C CA . MET A 1 553 ? -0.517 0.264 13.849 1.00 93.06 553 MET A CA 1
ATOM 4219 C C . MET A 1 553 ? -1.634 1.209 13.404 1.00 93.06 553 MET A C 1
ATOM 4221 O O . MET A 1 553 ? -1.781 1.485 12.214 1.00 93.06 553 MET A O 1
ATOM 4225 N N . VAL A 1 554 ? -2.428 1.679 14.362 1.00 93.69 554 VAL A N 1
ATOM 4226 C CA . VAL A 1 554 ? -3.609 2.521 14.129 1.00 93.69 554 VAL A CA 1
ATOM 4227 C C . VAL A 1 554 ? -3.332 3.919 14.658 1.00 93.69 554 VAL A C 1
ATOM 4229 O O . VAL A 1 554 ? -3.009 4.083 15.834 1.00 93.69 554 VAL A O 1
ATOM 4232 N N . GLY A 1 555 ? -3.421 4.902 13.772 1.00 88.94 555 GLY A N 1
ATOM 4233 C CA . GLY A 1 555 ? -3.020 6.280 13.996 1.00 88.94 555 GLY A CA 1
ATOM 4234 C C . GLY A 1 555 ? -4.119 7.108 14.617 1.00 88.94 555 GLY A C 1
ATOM 4235 O O . GLY A 1 555 ? -5.244 7.082 14.132 1.00 88.94 555 GLY A O 1
ATOM 4236 N N . ALA A 1 556 ? -3.771 7.846 15.664 1.00 84.31 556 ALA A N 1
ATOM 4237 C CA . ALA A 1 556 ? -4.581 8.928 16.203 1.00 84.31 556 ALA A CA 1
ATOM 4238 C C . ALA A 1 556 ? -3.675 9.979 16.855 1.00 84.31 556 ALA A C 1
ATOM 4240 O O . ALA A 1 556 ? -2.534 9.675 17.229 1.00 84.31 556 ALA A O 1
ATOM 4241 N N . GLU A 1 557 ? -4.192 11.191 17.016 1.00 80.75 557 GLU A N 1
ATOM 4242 C CA . GLU A 1 557 ? -3.476 12.275 17.682 1.00 80.75 557 GLU A CA 1
ATOM 4243 C C . GLU A 1 557 ? -3.290 11.964 19.184 1.00 80.75 557 GLU A C 1
ATOM 4245 O O . GLU A 1 557 ? -4.178 11.382 19.819 1.00 80.75 557 GLU A O 1
ATOM 4250 N N . PRO A 1 558 ? -2.113 12.245 19.773 1.00 79.88 558 PRO A N 1
ATOM 4251 C CA . PRO A 1 558 ? -1.916 12.156 21.220 1.00 79.88 558 PRO A CA 1
ATOM 4252 C C . PRO A 1 558 ? -2.635 13.233 22.027 1.00 79.88 558 PRO A C 1
ATOM 4254 O O . PRO A 1 558 ? -2.733 14.373 21.595 1.00 79.88 558 PRO A O 1
ATOM 4257 N N . GLY A 1 559 ? -3.075 12.864 23.233 1.00 76.38 559 GLY A N 1
ATOM 4258 C CA . GLY A 1 559 ? -3.767 13.741 24.185 1.00 76.38 559 GLY A CA 1
ATOM 4259 C C . GLY A 1 559 ? -5.256 13.428 24.331 1.00 76.38 559 GLY A C 1
ATOM 4260 O O . GLY A 1 559 ? -5.858 13.755 25.351 1.00 76.38 559 GLY A O 1
ATOM 4261 N N . GLU A 1 560 ? -5.850 12.735 23.359 1.00 78.00 560 GLU A N 1
ATOM 4262 C CA . GLU A 1 560 ? -7.253 12.336 23.404 1.00 78.00 560 GLU A CA 1
ATOM 4263 C C . GLU A 1 560 ? -7.490 10.930 22.829 1.00 78.00 560 GLU A C 1
ATOM 4265 O O . GLU A 1 560 ? -6.635 10.313 22.179 1.00 78.00 560 GLU A O 1
ATOM 4270 N N . VAL A 1 561 ? -8.672 10.379 23.117 1.00 81.50 561 VAL A N 1
ATOM 4271 C CA . VAL A 1 561 ? -9.111 9.088 22.577 1.00 81.50 561 VAL A CA 1
ATOM 4272 C C . VAL A 1 561 ? -10.022 9.338 21.387 1.00 81.50 561 VAL A C 1
ATOM 4274 O O . VAL A 1 561 ? -11.047 9.982 21.530 1.00 81.50 561 VAL A O 1
ATOM 4277 N N . HIS A 1 562 ? -9.714 8.791 20.217 1.00 84.12 562 HIS A N 1
ATOM 4278 C CA . HIS A 1 562 ? -10.517 9.027 19.015 1.00 84.12 562 HIS A CA 1
ATOM 4279 C C . HIS A 1 562 ? -11.554 7.909 18.790 1.00 84.12 562 HIS A C 1
ATOM 4281 O O . HIS A 1 562 ? -11.309 6.753 19.160 1.00 84.12 562 HIS A O 1
ATOM 4287 N N . PRO A 1 563 ? -12.711 8.204 18.166 1.00 85.88 563 PRO A N 1
ATOM 4288 C CA . PRO A 1 563 ? -13.621 7.178 17.664 1.00 85.88 563 PRO A CA 1
ATOM 4289 C C . PRO A 1 563 ? -12.953 6.269 16.628 1.00 85.88 563 PRO A C 1
ATOM 4291 O O . PRO A 1 563 ? -11.979 6.643 15.979 1.00 85.88 563 PRO A O 1
ATOM 4294 N N . ILE A 1 564 ? -13.521 5.080 16.411 1.00 91.75 564 ILE A N 1
ATOM 4295 C CA . ILE A 1 564 ? -13.056 4.200 15.334 1.00 91.75 564 ILE A CA 1
ATOM 4296 C C . ILE A 1 564 ? -13.414 4.835 13.989 1.00 91.75 564 ILE A C 1
ATOM 4298 O O . ILE A 1 564 ? -14.585 4.871 13.607 1.00 91.75 564 ILE A O 1
ATOM 4302 N N . THR A 1 565 ? -12.404 5.299 13.260 1.00 92.38 565 THR A N 1
ATOM 4303 C CA . THR A 1 565 ? -12.559 5.850 11.903 1.00 92.38 565 THR A CA 1
ATOM 4304 C C . THR A 1 565 ? -11.901 4.998 10.827 1.00 92.38 565 THR A C 1
ATOM 4306 O O . THR A 1 565 ? -12.256 5.098 9.654 1.00 92.38 565 THR A O 1
ATOM 4309 N N . SER A 1 566 ? -10.977 4.125 11.224 1.00 95.94 566 SER A N 1
ATOM 4310 C CA . SER A 1 566 ? -10.239 3.241 10.326 1.00 95.94 566 SER A CA 1
ATOM 4311 C C . SER A 1 566 ? -10.840 1.836 10.316 1.00 95.94 566 SER A C 1
ATOM 4313 O O . SER A 1 566 ? -11.437 1.387 11.304 1.00 95.94 566 SER A O 1
ATOM 4315 N N . ALA A 1 567 ? -10.660 1.106 9.213 1.00 98.25 567 ALA A N 1
ATOM 4316 C CA . ALA A 1 567 ? -11.197 -0.246 9.072 1.00 98.25 567 ALA A CA 1
ATOM 4317 C C . ALA A 1 567 ? -10.295 -1.214 8.290 1.00 98.25 567 ALA A C 1
ATOM 4319 O O . ALA A 1 567 ? -9.608 -0.845 7.341 1.00 98.25 567 ALA A O 1
ATOM 4320 N N . LEU A 1 568 ? -10.368 -2.487 8.672 1.00 98.69 568 LEU A N 1
ATOM 4321 C CA . LEU A 1 568 ? -9.898 -3.657 7.941 1.00 98.69 568 LEU A CA 1
ATOM 4322 C C . LEU A 1 568 ? -11.115 -4.542 7.651 1.00 98.69 568 LEU A C 1
ATOM 4324 O O . LEU A 1 568 ? -11.726 -5.081 8.572 1.00 98.69 568 LEU A O 1
ATOM 4328 N N . MET A 1 569 ? -11.475 -4.696 6.380 1.00 98.62 569 MET A N 1
ATOM 4329 C CA . MET A 1 569 ? -12.655 -5.449 5.952 1.00 98.62 569 MET A CA 1
ATOM 4330 C C . MET A 1 569 ? -12.254 -6.590 5.029 1.00 98.62 569 MET A C 1
ATOM 4332 O O . MET A 1 569 ? -11.810 -6.354 3.906 1.00 98.62 569 MET A O 1
ATOM 4336 N N . VAL A 1 570 ? -12.422 -7.825 5.498 1.00 98.69 570 VAL A N 1
ATOM 4337 C CA . VAL A 1 570 ? -11.901 -9.019 4.829 1.00 98.69 570 VAL A CA 1
ATOM 4338 C C . VAL A 1 570 ? -13.010 -10.043 4.613 1.00 98.69 570 VAL A C 1
ATOM 4340 O O . VAL A 1 570 ? -13.744 -10.361 5.541 1.00 98.69 570 VAL A O 1
ATOM 4343 N N . ASP A 1 571 ? -13.148 -10.587 3.405 1.00 98.31 571 ASP A N 1
ATOM 4344 C CA . ASP A 1 571 ? -14.147 -11.639 3.131 1.00 98.31 571 ASP A CA 1
ATOM 4345 C C . ASP A 1 571 ? -13.640 -13.024 3.580 1.00 98.31 571 ASP A C 1
ATOM 4347 O O . ASP A 1 571 ? -14.420 -13.893 3.971 1.00 98.31 571 ASP A O 1
ATOM 4351 N N . GLY A 1 572 ? -12.322 -13.230 3.541 1.00 98.12 572 GLY A N 1
ATOM 4352 C CA . GLY A 1 572 ? -11.620 -14.414 4.031 1.00 98.12 572 GLY A CA 1
ATOM 4353 C C . GLY A 1 572 ? -11.217 -14.350 5.509 1.00 98.12 572 GLY A C 1
ATOM 4354 O O . GLY A 1 572 ? -11.788 -13.605 6.310 1.00 98.12 572 GLY A O 1
ATOM 4355 N N . ASP A 1 573 ? -10.202 -15.140 5.857 1.00 98.69 573 ASP A N 1
ATOM 4356 C CA . ASP A 1 573 ? -9.589 -15.150 7.189 1.00 98.69 573 ASP A CA 1
ATOM 4357 C C . ASP A 1 573 ? -8.669 -13.937 7.405 1.00 98.69 573 ASP A C 1
ATOM 4359 O O . ASP A 1 573 ? -7.975 -13.485 6.488 1.00 98.69 573 ASP A O 1
ATOM 4363 N N . VAL A 1 574 ? -8.617 -13.460 8.650 1.00 98.75 574 VAL A N 1
ATOM 4364 C CA . VAL A 1 574 ? -7.709 -12.406 9.124 1.00 98.75 574 VAL A CA 1
ATOM 4365 C C . VAL A 1 574 ? -6.671 -13.020 10.059 1.00 98.75 574 VAL A C 1
ATOM 4367 O O . VAL A 1 574 ? -7.029 -13.612 11.078 1.00 98.75 574 VAL A O 1
ATOM 4370 N N . THR A 1 575 ? -5.383 -12.858 9.743 1.00 98.31 575 THR A N 1
ATOM 4371 C CA . THR A 1 575 ? -4.269 -13.336 10.583 1.00 98.31 575 THR A CA 1
ATOM 4372 C C . THR A 1 575 ? -3.297 -12.204 10.915 1.00 98.31 575 THR A C 1
ATOM 4374 O O . THR A 1 575 ? -2.628 -11.666 10.031 1.00 98.31 575 THR A O 1
ATOM 4377 N N . ILE A 1 576 ? -3.221 -11.853 12.204 1.00 97.31 576 ILE A N 1
ATOM 4378 C CA . ILE A 1 576 ? -2.452 -10.716 12.739 1.00 97.31 576 ILE A CA 1
ATOM 4379 C C . ILE A 1 576 ? -1.654 -11.208 13.972 1.00 97.31 576 ILE A C 1
ATOM 4381 O O . ILE A 1 576 ? -2.092 -11.057 15.114 1.00 97.31 576 ILE A O 1
ATOM 4385 N N . PRO A 1 577 ? -0.493 -11.857 13.784 1.00 95.31 577 PRO A N 1
ATOM 4386 C CA . PRO A 1 577 ? 0.210 -12.619 14.815 1.00 95.31 577 PRO A CA 1
ATOM 4387 C C . PRO A 1 577 ? 0.749 -11.774 15.982 1.00 95.31 577 PRO A C 1
ATOM 4389 O O . PRO A 1 577 ? 0.843 -12.287 17.097 1.00 95.31 577 PRO A O 1
ATOM 4392 N N . TYR A 1 578 ? 1.086 -10.499 15.776 1.00 93.75 578 TYR A N 1
ATOM 4393 C CA . TYR A 1 578 ? 1.590 -9.613 16.837 1.00 93.75 578 TYR A CA 1
ATOM 4394 C C . TYR A 1 578 ? 0.600 -8.517 17.241 1.00 93.75 578 TYR A C 1
ATOM 4396 O O . TYR A 1 578 ? 0.955 -7.618 18.000 1.00 93.75 578 TYR A O 1
ATOM 4404 N N . GLY A 1 579 ? -0.653 -8.629 16.799 1.00 93.62 579 GLY A N 1
ATOM 4405 C CA . GLY A 1 579 ? -1.740 -7.758 17.229 1.00 93.62 579 GLY A CA 1
ATOM 4406 C C . GLY A 1 579 ? -1.743 -6.372 16.581 1.00 93.62 579 GLY A C 1
ATOM 4407 O O . GLY A 1 579 ? -1.079 -6.124 15.570 1.00 93.62 579 GLY A O 1
ATOM 4408 N N . ILE A 1 580 ? -2.555 -5.491 17.161 1.00 94.38 580 ILE A N 1
ATOM 4409 C CA . ILE A 1 580 ? -2.902 -4.163 16.642 1.00 94.38 580 ILE A CA 1
ATOM 4410 C C . ILE A 1 580 ? -2.522 -3.150 17.712 1.00 94.38 580 ILE A C 1
ATOM 4412 O O . ILE A 1 580 ? -3.030 -3.228 18.830 1.00 94.38 580 ILE A O 1
ATOM 4416 N N . TYR A 1 581 ? -1.592 -2.253 17.399 1.00 90.19 581 TYR A N 1
ATOM 4417 C CA . TYR A 1 581 ? -1.040 -1.283 18.343 1.00 90.19 581 TYR A CA 1
ATOM 4418 C C . TYR A 1 581 ? -1.530 0.131 18.026 1.00 90.19 581 TYR A C 1
ATOM 4420 O O . TYR A 1 581 ? -1.840 0.453 16.881 1.00 90.19 581 TYR A O 1
ATOM 4428 N N . ALA A 1 582 ? -1.573 0.988 19.045 1.00 87.50 582 ALA A N 1
ATOM 4429 C CA . ALA A 1 582 ? -1.818 2.411 18.858 1.00 87.50 582 ALA A CA 1
ATOM 4430 C C . ALA A 1 582 ? -0.529 3.112 18.408 1.00 87.50 582 ALA A C 1
ATOM 4432 O O . ALA A 1 582 ? 0.546 2.893 18.979 1.00 87.50 582 ALA A O 1
ATOM 4433 N N . GLY A 1 583 ? -0.642 3.958 17.393 1.00 87.69 583 GLY A N 1
ATOM 4434 C CA . GLY A 1 583 ? 0.438 4.803 16.912 1.00 87.69 583 GLY A CA 1
ATOM 4435 C C . GLY A 1 583 ? -0.010 6.236 16.684 1.00 87.69 583 GLY A C 1
ATOM 4436 O O . GLY A 1 583 ? -1.196 6.550 16.753 1.00 87.69 583 GLY A O 1
ATOM 4437 N N . ALA A 1 584 ? 0.957 7.089 16.391 1.00 85.50 584 ALA A N 1
ATOM 4438 C CA . ALA A 1 584 ? 0.752 8.464 15.976 1.00 85.50 584 ALA A CA 1
ATOM 4439 C C . ALA A 1 584 ? 1.588 8.720 14.711 1.00 85.50 584 ALA A C 1
ATOM 4441 O O . ALA A 1 584 ? 2.787 8.395 14.700 1.00 85.50 584 ALA A O 1
ATOM 4442 N N . PRO A 1 585 ? 0.984 9.265 13.639 1.00 86.50 585 PRO A N 1
ATOM 4443 C CA . PRO A 1 585 ? 1.734 9.872 12.544 1.00 86.50 585 PRO A CA 1
ATOM 4444 C C . PRO A 1 585 ? 2.701 10.913 13.099 1.00 86.50 585 PRO A C 1
ATOM 4446 O O . PRO A 1 585 ? 2.403 11.569 14.096 1.00 86.50 585 PRO A O 1
ATOM 4449 N N . LEU A 1 586 ? 3.880 11.051 12.497 1.00 79.56 586 LEU A N 1
ATOM 4450 C CA . LEU A 1 586 ? 4.900 11.928 13.063 1.00 79.56 586 LEU A CA 1
ATOM 4451 C C . LEU A 1 586 ? 4.474 13.401 13.084 1.00 79.56 586 LEU A C 1
ATOM 4453 O O . LEU A 1 586 ? 4.833 14.114 14.017 1.00 79.56 586 LEU A O 1
ATOM 4457 N N . ASP A 1 587 ? 3.708 13.855 12.091 1.00 78.62 587 ASP A N 1
ATOM 4458 C CA . ASP A 1 587 ? 3.142 15.205 12.082 1.00 78.62 587 ASP A CA 1
ATOM 4459 C C . ASP A 1 587 ? 2.191 15.418 13.266 1.00 78.62 587 ASP A C 1
ATOM 4461 O O . ASP A 1 587 ? 2.351 16.399 13.987 1.00 78.62 587 ASP A O 1
ATOM 4465 N N . ASP A 1 588 ? 1.301 14.463 13.543 1.00 79.19 588 ASP A N 1
ATOM 4466 C CA . ASP A 1 588 ? 0.387 14.515 14.693 1.00 79.19 588 ASP A CA 1
ATOM 4467 C C . ASP A 1 588 ? 1.135 14.400 16.033 1.00 79.19 588 ASP A C 1
ATOM 4469 O O . ASP A 1 588 ? 0.849 15.128 16.981 1.00 79.19 588 ASP A O 1
ATOM 4473 N N . LEU A 1 589 ? 2.155 13.539 16.114 1.00 75.19 589 LEU A N 1
ATOM 4474 C CA . LEU A 1 589 ? 2.984 13.400 17.310 1.00 75.19 589 LEU A CA 1
ATOM 4475 C C . LEU A 1 589 ? 3.702 14.712 17.633 1.00 75.19 589 LEU A C 1
ATOM 4477 O O . LEU A 1 589 ? 3.643 15.167 18.771 1.00 75.19 589 LEU A O 1
ATOM 4481 N N . VAL A 1 590 ? 4.355 15.343 16.654 1.00 72.19 590 VAL A N 1
ATOM 4482 C CA . VAL A 1 590 ? 5.067 16.613 16.872 1.00 72.19 590 VAL A CA 1
ATOM 4483 C C . VAL A 1 590 ? 4.077 17.749 17.154 1.00 72.19 590 VAL A C 1
ATOM 4485 O O . VAL A 1 590 ? 4.343 18.578 18.025 1.00 72.19 590 VAL A O 1
ATOM 4488 N N . SER A 1 591 ? 2.909 17.740 16.507 1.00 71.88 591 SER A N 1
ATOM 4489 C CA . SER A 1 591 ? 1.776 18.611 16.836 1.00 71.88 591 SER A CA 1
ATOM 4490 C C . SER A 1 591 ? 1.147 18.339 18.206 1.00 71.88 591 SER A C 1
ATOM 4492 O O . SER A 1 591 ? 0.372 19.158 18.657 1.00 71.88 591 SER A O 1
ATOM 4494 N N . SER A 1 592 ? 1.469 17.268 18.925 1.00 69.88 592 SER A N 1
ATOM 4495 C CA . SER A 1 592 ? 0.988 17.097 20.310 1.00 69.88 592 SER A CA 1
ATOM 4496 C C . SER A 1 592 ? 1.969 17.631 21.363 1.00 69.88 592 SER A C 1
ATOM 4498 O O . SER A 1 592 ? 1.599 17.866 22.508 1.00 69.88 592 SER A O 1
ATOM 4500 N N . LEU A 1 593 ? 3.225 17.907 20.987 1.00 68.38 593 LEU A N 1
ATOM 4501 C CA . LEU A 1 593 ? 4.274 18.425 21.887 1.00 68.38 593 LEU A CA 1
ATOM 4502 C C . LEU A 1 593 ? 4.147 19.944 22.158 1.00 68.38 593 LEU A C 1
ATOM 4504 O O . LEU A 1 593 ? 5.089 20.577 22.641 1.00 68.38 593 LEU A O 1
ATOM 4508 N N . LEU A 1 594 ? 3.010 20.542 21.783 1.00 59.72 594 LEU A N 1
ATOM 4509 C CA . LEU A 1 594 ? 2.858 21.955 21.421 1.00 59.72 594 LEU A CA 1
ATOM 4510 C C . LEU A 1 594 ? 2.911 22.971 22.562 1.00 59.72 594 LEU A C 1
ATOM 4512 O O . LEU A 1 594 ? 3.235 24.125 22.282 1.00 59.72 594 LEU A O 1
ATOM 4516 N N . GLU A 1 595 ? 2.590 22.619 23.807 1.00 52.59 595 GLU A N 1
ATOM 4517 C CA . GLU A 1 595 ? 2.374 23.669 24.818 1.00 52.59 595 GLU A CA 1
ATOM 4518 C C . GLU A 1 595 ? 3.666 24.375 25.273 1.00 52.59 595 GLU A C 1
ATOM 4520 O O . GLU A 1 595 ? 3.618 25.553 25.632 1.00 52.59 595 GLU A O 1
ATOM 4525 N N . ASP A 1 596 ? 4.835 23.732 25.155 1.00 51.00 596 ASP A N 1
ATOM 4526 C CA . ASP A 1 596 ? 6.077 24.235 25.765 1.00 51.00 596 ASP A CA 1
ATOM 4527 C C . ASP A 1 596 ? 7.197 24.632 24.775 1.00 51.00 596 ASP A C 1
ATOM 4529 O O . ASP A 1 596 ? 8.201 25.222 25.193 1.00 51.00 596 ASP A O 1
ATOM 4533 N N . PHE A 1 597 ? 7.070 24.362 23.464 1.00 61.00 597 PHE A N 1
ATOM 4534 C CA . PHE A 1 597 ? 8.208 24.486 22.533 1.00 61.00 597 PHE A CA 1
ATOM 4535 C C . PHE A 1 597 ? 7.855 24.988 21.106 1.00 61.00 597 PHE A C 1
ATOM 4537 O O . PHE A 1 597 ? 7.628 24.190 20.192 1.00 61.00 597 PHE A O 1
ATOM 4544 N N . PRO A 1 598 ? 7.953 26.308 20.836 1.00 62.81 598 PRO A N 1
ATOM 4545 C CA . PRO A 1 598 ? 7.628 26.923 19.535 1.00 62.81 598 PRO A CA 1
ATOM 4546 C C . PRO A 1 598 ? 8.393 26.376 18.317 1.00 62.81 598 PRO A C 1
ATOM 4548 O O . PRO A 1 598 ? 7.948 26.520 17.182 1.00 62.81 598 PRO A O 1
ATOM 4551 N N . ALA A 1 599 ? 9.559 25.764 18.529 1.00 61.12 599 ALA A N 1
ATOM 4552 C CA . ALA A 1 599 ? 10.379 25.230 17.448 1.00 61.12 599 ALA A CA 1
ATOM 4553 C C . ALA A 1 599 ? 9.812 23.918 16.860 1.00 61.12 599 ALA A C 1
ATOM 4555 O O . ALA A 1 599 ? 9.914 23.694 15.655 1.00 61.12 599 ALA A O 1
ATOM 4556 N N . PHE A 1 600 ? 9.139 23.097 17.679 1.00 63.22 600 PHE A N 1
ATOM 4557 C CA . PHE A 1 600 ? 8.429 21.904 17.201 1.00 63.22 600 PHE A CA 1
ATOM 4558 C C . PHE A 1 600 ? 7.156 22.265 16.436 1.00 63.22 600 PHE A C 1
ATOM 4560 O O . PHE A 1 600 ? 6.810 21.579 15.480 1.00 63.22 600 PHE A O 1
ATOM 4567 N N . GLN A 1 601 ? 6.504 23.379 16.788 1.00 63.72 601 GLN A N 1
ATOM 4568 C CA . GLN A 1 601 ? 5.342 23.882 16.054 1.00 63.72 601 GLN A CA 1
ATOM 4569 C C . GLN A 1 601 ? 5.695 24.209 14.597 1.00 63.72 601 GLN A C 1
ATOM 4571 O O . GLN A 1 601 ? 4.988 23.780 13.687 1.00 63.72 601 GLN A O 1
ATOM 4576 N N . ALA A 1 602 ? 6.815 24.906 14.379 1.00 64.81 602 ALA A N 1
ATOM 4577 C CA . ALA A 1 602 ? 7.316 25.191 13.036 1.00 64.81 602 ALA A CA 1
ATOM 4578 C C . ALA A 1 602 ? 7.694 23.898 12.292 1.00 64.81 602 ALA A C 1
ATOM 4580 O O . ALA A 1 602 ? 7.338 23.720 11.136 1.00 64.81 602 ALA A O 1
ATOM 4581 N N . MET A 1 603 ? 8.342 22.937 12.956 1.00 67.38 603 MET A N 1
ATOM 4582 C CA . MET A 1 603 ? 8.689 21.655 12.329 1.00 67.38 603 MET A CA 1
ATOM 4583 C C . MET A 1 603 ? 7.454 20.830 11.915 1.00 67.38 603 MET A C 1
ATOM 4585 O O . MET A 1 603 ? 7.421 20.293 10.807 1.00 67.38 603 MET A O 1
ATOM 4589 N N . ALA A 1 604 ? 6.435 20.725 12.771 1.00 67.88 604 ALA A N 1
ATOM 4590 C CA . ALA A 1 604 ? 5.209 19.993 12.452 1.00 67.88 604 ALA A CA 1
ATOM 4591 C C . ALA A 1 604 ? 4.431 20.660 11.313 1.00 67.88 604 ALA A C 1
ATOM 4593 O O . ALA A 1 604 ? 4.120 20.013 10.312 1.00 67.88 604 ALA A O 1
ATOM 4594 N N . HIS A 1 605 ? 4.131 21.952 11.461 1.00 69.44 605 HIS A N 1
ATOM 4595 C CA . HIS A 1 605 ? 3.230 22.667 10.563 1.00 69.44 605 HIS A CA 1
ATOM 4596 C C . HIS A 1 605 ? 3.912 23.120 9.268 1.00 69.44 605 HIS A C 1
ATOM 4598 O O . HIS A 1 605 ? 3.301 23.056 8.205 1.00 69.44 605 HIS A O 1
ATOM 4604 N N . ASP A 1 606 ? 5.175 23.546 9.334 1.00 67.06 606 ASP A N 1
ATOM 4605 C CA . ASP A 1 606 ? 5.856 24.154 8.189 1.00 67.06 606 ASP A CA 1
ATOM 4606 C C . ASP A 1 606 ? 6.717 23.152 7.410 1.00 67.06 606 ASP A C 1
ATOM 4608 O O . ASP A 1 606 ? 7.169 23.494 6.323 1.00 67.06 606 ASP A O 1
ATOM 4612 N N . ILE A 1 607 ? 6.939 21.928 7.920 1.00 70.56 607 ILE A N 1
ATOM 4613 C CA . ILE A 1 607 ? 7.774 20.904 7.259 1.00 70.56 607 ILE A CA 1
ATOM 4614 C C . ILE A 1 607 ? 7.050 19.563 7.131 1.00 70.56 607 ILE A C 1
ATOM 4616 O O . ILE A 1 607 ? 6.793 19.116 6.015 1.00 70.56 607 ILE A O 1
ATOM 4620 N N . LEU A 1 608 ? 6.728 18.900 8.249 1.00 74.44 608 LEU A N 1
ATOM 4621 C CA . LEU A 1 608 ? 6.238 17.515 8.234 1.00 74.44 608 LEU A CA 1
ATOM 4622 C C . LEU A 1 608 ? 4.845 17.394 7.618 1.00 74.44 608 LEU A C 1
ATOM 4624 O O . LEU A 1 608 ? 4.626 16.526 6.771 1.00 74.44 608 LEU A O 1
ATOM 4628 N N . TYR A 1 609 ? 3.918 18.271 8.003 1.00 77.62 609 TYR A N 1
ATOM 4629 C CA . TYR A 1 609 ? 2.567 18.243 7.457 1.00 77.62 609 TYR A CA 1
ATOM 4630 C C . TYR A 1 609 ? 2.560 18.510 5.941 1.00 77.62 609 TYR A C 1
ATOM 4632 O O . TYR A 1 609 ? 2.026 17.666 5.213 1.00 77.62 609 TYR A O 1
ATOM 4640 N N . PRO A 1 610 ? 3.192 19.580 5.406 1.00 76.69 610 PRO A N 1
ATOM 4641 C CA . PRO A 1 610 ? 3.273 19.786 3.960 1.00 76.69 610 PRO A CA 1
ATOM 4642 C C . PRO A 1 610 ? 4.042 18.670 3.246 1.00 76.69 610 PRO A C 1
ATOM 4644 O O . PRO A 1 610 ? 3.639 18.275 2.151 1.00 76.69 610 PRO A O 1
ATOM 4647 N N . LEU A 1 611 ? 5.097 18.115 3.867 1.00 79.38 611 LEU A N 1
ATOM 4648 C CA . LEU A 1 611 ? 5.838 16.977 3.318 1.00 79.38 611 LEU A CA 1
ATOM 4649 C C . LEU A 1 611 ? 4.903 15.802 3.032 1.00 79.38 611 LEU A C 1
ATOM 4651 O O . LEU A 1 611 ? 4.858 15.291 1.914 1.00 79.38 611 LEU A O 1
ATOM 4655 N N . ILE A 1 612 ? 4.205 15.350 4.073 1.00 83.50 612 ILE A N 1
ATOM 4656 C CA . ILE A 1 612 ? 3.415 14.117 4.066 1.00 83.50 612 ILE A CA 1
ATOM 4657 C C . ILE A 1 612 ? 2.131 14.298 3.255 1.00 83.50 612 ILE A C 1
ATOM 4659 O O . ILE A 1 612 ? 1.717 13.370 2.561 1.00 83.50 612 ILE A O 1
ATOM 4663 N N . SER A 1 613 ? 1.504 15.474 3.343 1.00 79.62 613 SER A N 1
ATOM 4664 C CA . SER A 1 613 ? 0.209 15.736 2.711 1.00 79.62 613 SER A CA 1
ATOM 4665 C C . SER A 1 613 ? 0.304 16.048 1.219 1.00 79.62 613 SER A C 1
ATOM 4667 O O . SER A 1 613 ? -0.526 15.550 0.465 1.00 79.62 613 SER A O 1
ATOM 4669 N N . GLU A 1 614 ? 1.290 16.836 0.778 1.00 79.44 614 GLU A N 1
ATOM 4670 C CA . GLU A 1 614 ? 1.312 17.383 -0.586 1.00 79.44 614 GLU A CA 1
ATOM 4671 C C . GLU A 1 614 ? 2.662 17.203 -1.286 1.00 79.44 614 GLU A C 1
ATOM 4673 O O . GLU A 1 614 ? 2.701 16.784 -2.443 1.00 79.44 614 GLU A O 1
ATOM 4678 N N . LEU A 1 615 ? 3.776 17.475 -0.601 1.00 81.12 615 LEU A N 1
ATOM 4679 C CA . LEU A 1 615 ? 5.100 17.527 -1.219 1.00 81.12 615 LEU A CA 1
ATOM 4680 C C . LEU A 1 615 ? 5.571 16.154 -1.699 1.00 81.12 615 LEU A C 1
ATOM 4682 O O . LEU A 1 615 ? 5.904 16.008 -2.866 1.00 81.12 615 LEU A O 1
ATOM 4686 N N . ALA A 1 616 ? 5.598 15.143 -0.829 1.00 87.62 616 ALA A N 1
ATOM 4687 C CA . ALA A 1 616 ? 6.089 13.809 -1.157 1.00 87.62 616 ALA A CA 1
ATOM 4688 C C . ALA A 1 616 ? 5.267 13.113 -2.263 1.00 87.62 616 ALA A C 1
ATOM 4690 O O . ALA A 1 616 ? 5.868 12.630 -3.234 1.00 87.62 616 ALA A O 1
ATOM 4691 N N . PRO A 1 617 ? 3.917 13.076 -2.200 1.00 90.31 617 PRO A N 1
ATOM 4692 C CA . PRO A 1 617 ? 3.138 12.454 -3.265 1.00 90.31 617 PRO A CA 1
ATOM 4693 C C . PRO A 1 617 ? 3.230 13.217 -4.598 1.00 90.31 617 PRO A C 1
ATOM 4695 O O . PRO A 1 617 ? 3.161 12.579 -5.643 1.00 90.31 617 PRO A O 1
ATOM 4698 N N . ASN A 1 618 ? 3.453 14.539 -4.607 1.00 86.12 618 ASN A N 1
ATOM 4699 C CA . ASN A 1 618 ? 3.656 15.293 -5.854 1.00 86.12 618 ASN A CA 1
ATOM 4700 C C . ASN A 1 618 ? 5.087 15.228 -6.387 1.00 86.12 618 ASN A C 1
ATOM 4702 O O . ASN A 1 618 ? 5.284 15.002 -7.579 1.00 86.12 618 ASN A O 1
ATOM 4706 N N . ALA A 1 619 ? 6.093 15.373 -5.527 1.00 83.06 619 ALA A N 1
ATOM 4707 C CA . ALA A 1 619 ? 7.497 15.270 -5.910 1.00 83.06 619 ALA A CA 1
ATOM 4708 C C . ALA A 1 619 ? 7.794 13.898 -6.518 1.00 83.06 619 ALA A C 1
ATOM 4710 O O . ALA A 1 619 ? 8.457 13.818 -7.546 1.00 83.06 619 ALA A O 1
ATOM 4711 N N . SER A 1 620 ? 7.221 12.828 -5.963 1.00 89.44 620 SER A N 1
ATOM 4712 C CA . SER A 1 620 ? 7.384 11.469 -6.493 1.00 89.44 620 SER A CA 1
ATOM 4713 C C . SER A 1 620 ? 6.762 11.226 -7.869 1.00 89.44 620 SER A C 1
ATOM 4715 O O . SER A 1 620 ? 7.114 10.247 -8.522 1.00 89.44 620 SER A O 1
ATOM 4717 N N . LYS A 1 621 ? 5.883 12.110 -8.353 1.00 87.00 621 LYS A N 1
ATOM 4718 C CA . LYS A 1 621 ? 5.375 12.036 -9.732 1.00 87.00 621 LYS A CA 1
ATOM 4719 C C . LYS A 1 621 ? 6.414 12.453 -10.765 1.00 87.00 621 LYS A C 1
ATOM 4721 O O . LYS A 1 621 ? 6.333 12.010 -11.907 1.00 87.00 621 LYS A O 1
ATOM 4726 N N . ALA A 1 622 ? 7.384 13.271 -10.360 1.00 78.50 622 ALA A N 1
ATOM 4727 C CA . ALA A 1 622 ? 8.484 13.730 -11.200 1.00 78.50 622 ALA A CA 1
ATOM 4728 C C . ALA A 1 622 ? 9.804 13.035 -10.827 1.00 78.50 622 ALA A C 1
ATOM 4730 O O . ALA A 1 622 ? 10.393 12.358 -11.660 1.00 78.50 622 ALA A O 1
ATOM 4731 N N . ALA A 1 623 ? 10.214 13.139 -9.562 1.00 80.56 623 ALA A N 1
ATOM 4732 C CA . ALA A 1 623 ? 11.400 12.520 -8.975 1.00 80.56 623 ALA A CA 1
ATOM 4733 C C . ALA A 1 623 ? 10.996 11.305 -8.122 1.00 80.56 623 ALA A C 1
ATOM 4735 O O . ALA A 1 623 ? 11.154 11.283 -6.902 1.00 80.56 623 ALA A O 1
ATOM 4736 N N . GLY A 1 624 ? 10.351 10.326 -8.747 1.00 88.19 624 GLY A N 1
ATOM 4737 C CA . GLY A 1 624 ? 9.866 9.132 -8.060 1.00 88.19 624 GLY A CA 1
ATOM 4738 C C . GLY A 1 624 ? 10.926 8.045 -7.889 1.00 88.19 624 GLY A C 1
ATOM 4739 O O . GLY A 1 624 ? 12.099 8.248 -8.192 1.00 88.19 624 GLY A O 1
ATOM 4740 N N . PRO A 1 625 ? 10.514 6.863 -7.408 1.00 92.62 625 PRO A N 1
ATOM 4741 C CA . PRO A 1 625 ? 11.415 5.742 -7.173 1.00 92.62 625 PRO A CA 1
ATOM 4742 C C . PRO A 1 625 ? 11.797 4.997 -8.458 1.00 92.62 625 PRO A C 1
ATOM 4744 O O . PRO A 1 625 ? 12.601 4.068 -8.400 1.00 92.62 625 PRO A O 1
ATOM 4747 N N . PHE A 1 626 ? 11.189 5.318 -9.606 1.00 93.00 626 PHE A N 1
ATOM 4748 C CA . PHE A 1 626 ? 11.588 4.759 -10.892 1.00 93.00 626 PHE A CA 1
ATOM 4749 C C . PHE A 1 626 ? 12.636 5.654 -11.527 1.00 93.00 626 PHE A C 1
ATOM 4751 O O . PHE A 1 626 ? 12.467 6.867 -11.607 1.00 93.00 626 PHE A O 1
ATOM 4758 N N . HIS A 1 627 ? 13.695 5.032 -12.029 1.00 89.88 627 HIS A N 1
ATOM 4759 C CA . HIS A 1 627 ? 14.825 5.742 -12.610 1.00 89.88 627 HIS A CA 1
ATOM 4760 C C . HIS A 1 627 ? 15.169 5.185 -13.982 1.00 89.88 627 HIS A C 1
ATOM 4762 O O . HIS A 1 627 ? 14.930 4.006 -14.271 1.00 89.88 627 HIS A O 1
ATOM 4768 N N . LEU A 1 628 ? 15.773 6.035 -14.806 1.00 86.62 628 LEU A N 1
ATOM 4769 C CA . LEU A 1 628 ? 16.235 5.666 -16.134 1.00 86.62 628 LEU A CA 1
ATOM 4770 C C . LEU A 1 628 ? 17.236 4.516 -16.053 1.00 86.62 628 LEU A C 1
ATOM 4772 O O . LEU A 1 628 ? 18.228 4.579 -15.321 1.00 86.62 628 LEU A O 1
ATOM 4776 N N . ARG A 1 629 ? 17.011 3.477 -16.856 1.00 87.75 629 ARG A N 1
ATOM 4777 C CA . ARG A 1 629 ? 18.046 2.492 -17.162 1.00 87.75 629 ARG A CA 1
ATOM 4778 C C . ARG A 1 629 ? 18.843 2.945 -18.373 1.00 87.75 629 ARG A C 1
ATOM 4780 O O . ARG A 1 629 ? 18.265 3.196 -19.435 1.00 87.75 629 ARG A O 1
ATOM 4787 N N . LYS A 1 630 ? 20.167 2.991 -18.241 1.00 85.62 630 LYS A N 1
ATOM 4788 C CA . LYS A 1 630 ? 21.052 3.320 -19.364 1.00 85.62 630 LYS A CA 1
ATOM 4789 C C . LYS A 1 630 ? 21.187 2.129 -20.315 1.00 85.62 630 LYS A C 1
ATOM 4791 O O . LYS A 1 630 ? 21.173 0.974 -19.874 1.00 85.62 630 LYS A O 1
ATOM 4796 N N . PRO A 1 631 ? 21.338 2.373 -21.629 1.00 82.38 631 PRO A N 1
ATOM 4797 C CA . PRO A 1 631 ? 21.497 1.297 -22.594 1.00 82.38 631 PRO A CA 1
ATOM 4798 C C . PRO A 1 631 ? 22.810 0.549 -22.329 1.00 82.38 631 PRO A C 1
ATOM 4800 O O . PRO A 1 631 ? 23.904 1.061 -22.550 1.00 82.38 631 PRO A O 1
ATOM 4803 N N . TYR A 1 632 ? 22.707 -0.696 -21.866 1.00 86.69 632 TYR A N 1
ATOM 4804 C CA . TYR A 1 632 ? 23.861 -1.572 -21.629 1.00 86.69 632 TYR A CA 1
ATOM 4805 C C . TYR A 1 632 ? 24.272 -2.371 -22.873 1.00 86.69 632 TYR A C 1
ATOM 4807 O O . TYR A 1 632 ? 25.212 -3.164 -22.823 1.00 86.69 632 TYR A O 1
ATOM 4815 N N . PHE A 1 633 ? 23.554 -2.192 -23.982 1.00 88.62 633 PHE A N 1
ATOM 4816 C CA . PHE A 1 633 ? 23.805 -2.914 -25.219 1.00 88.62 633 PHE A CA 1
ATOM 4817 C C . PHE A 1 633 ? 25.133 -2.510 -25.854 1.00 88.62 633 PHE A C 1
ATOM 4819 O O . PHE A 1 633 ? 25.643 -1.410 -25.632 1.00 88.62 633 PHE A O 1
ATOM 4826 N N . ALA A 1 634 ? 25.653 -3.389 -26.704 1.00 86.00 634 ALA A N 1
ATOM 4827 C CA . ALA A 1 634 ? 26.748 -3.084 -27.606 1.00 86.00 634 ALA A CA 1
ATOM 4828 C C . ALA A 1 634 ? 26.409 -1.857 -28.471 1.00 86.00 634 ALA A C 1
ATOM 4830 O O . ALA A 1 634 ? 25.360 -1.811 -29.123 1.00 86.00 634 ALA A O 1
ATOM 4831 N N . ARG A 1 635 ? 27.322 -0.882 -28.498 1.00 84.25 635 ARG A N 1
ATOM 4832 C CA . ARG A 1 635 ? 27.230 0.354 -29.289 1.00 84.25 635 ARG A CA 1
ATOM 4833 C C . ARG A 1 635 ? 27.081 0.070 -30.781 1.00 84.25 635 ARG A C 1
ATOM 4835 O O . ARG A 1 635 ? 26.437 0.837 -31.498 1.00 84.25 635 ARG A O 1
ATOM 4842 N N . PHE A 1 636 ? 27.683 -1.019 -31.254 1.00 83.31 636 PHE A N 1
ATOM 4843 C CA . PHE A 1 636 ? 27.677 -1.395 -32.659 1.00 83.31 636 PHE A CA 1
ATOM 4844 C C . PHE A 1 636 ? 26.877 -2.676 -32.906 1.00 83.31 636 PHE A C 1
ATOM 4846 O O . PHE A 1 636 ? 26.898 -3.616 -32.111 1.00 83.31 636 PHE A O 1
ATOM 4853 N N . ALA A 1 637 ? 26.187 -2.716 -34.044 1.00 81.75 637 ALA A N 1
ATOM 4854 C CA . ALA A 1 637 ? 25.473 -3.880 -34.539 1.00 81.75 637 ALA A CA 1
ATOM 4855 C C . ALA A 1 637 ? 26.457 -5.006 -34.886 1.00 81.75 637 ALA A C 1
ATOM 4857 O O . ALA A 1 637 ? 27.484 -4.786 -35.541 1.00 81.75 637 ALA A O 1
ATOM 4858 N N . THR A 1 638 ? 26.127 -6.233 -34.490 1.00 83.06 638 THR A N 1
ATOM 4859 C CA . THR A 1 638 ? 26.961 -7.412 -34.741 1.00 83.06 638 THR A CA 1
ATOM 4860 C C . THR A 1 638 ? 26.981 -7.712 -36.235 1.00 83.06 638 THR A C 1
ATOM 4862 O O . THR A 1 638 ? 25.936 -7.939 -36.840 1.00 83.06 638 THR A O 1
ATOM 4865 N N . THR A 1 639 ? 28.160 -7.687 -36.850 1.00 76.12 639 THR A N 1
ATOM 4866 C CA . THR A 1 639 ? 28.327 -7.591 -38.306 1.00 76.12 639 THR A CA 1
ATOM 4867 C C . THR A 1 639 ? 28.995 -8.842 -38.873 1.00 76.12 639 THR A C 1
ATOM 4869 O O . THR A 1 639 ? 29.966 -9.364 -38.338 1.00 76.12 639 THR A O 1
ATOM 4872 N N . PHE A 1 640 ? 28.462 -9.355 -39.975 1.00 72.62 640 PHE A N 1
ATOM 4873 C CA . PHE A 1 640 ? 28.909 -10.585 -40.615 1.00 72.62 640 PHE A CA 1
ATOM 4874 C C . PHE A 1 640 ? 29.069 -10.386 -42.116 1.00 72.62 640 PHE A C 1
ATOM 4876 O O . PHE A 1 640 ? 28.336 -9.629 -42.757 1.00 72.62 640 PHE A O 1
ATOM 4883 N N . GLN A 1 641 ? 29.998 -11.136 -42.690 1.00 70.44 641 GLN A N 1
ATOM 4884 C CA . GLN A 1 641 ? 30.192 -11.255 -44.121 1.00 70.44 641 GLN A CA 1
ATOM 4885 C C . GLN A 1 641 ? 29.922 -12.696 -44.543 1.00 70.44 641 GLN A C 1
ATOM 4887 O O . GLN A 1 641 ? 30.552 -13.637 -44.072 1.00 70.44 641 GLN A O 1
ATOM 4892 N N . LEU A 1 642 ? 28.970 -12.872 -45.449 1.00 63.00 642 LEU A N 1
ATOM 4893 C CA . LEU A 1 642 ? 28.681 -14.133 -46.106 1.00 63.00 642 LEU A CA 1
ATOM 4894 C C . LEU A 1 642 ? 29.614 -14.294 -47.305 1.00 63.00 642 LEU A C 1
ATOM 4896 O O . LEU A 1 642 ? 29.501 -13.557 -48.291 1.00 63.00 642 LEU A O 1
ATOM 4900 N N . THR A 1 643 ? 30.497 -15.285 -47.236 1.00 60.56 643 THR A N 1
ATOM 4901 C CA . THR A 1 643 ? 31.299 -15.708 -48.389 1.00 60.56 643 THR A CA 1
ATOM 4902 C C . THR A 1 643 ? 30.621 -16.900 -49.054 1.00 60.56 643 THR A C 1
ATOM 4904 O O . THR A 1 643 ? 30.409 -17.935 -48.416 1.00 60.56 643 THR A O 1
ATOM 4907 N N . ILE A 1 644 ? 30.269 -16.769 -50.336 1.00 56.06 644 ILE A N 1
ATOM 4908 C CA . ILE A 1 644 ? 29.724 -17.882 -51.124 1.00 56.06 644 ILE A CA 1
ATOM 4909 C C . ILE A 1 644 ? 30.884 -18.598 -51.809 1.00 56.06 644 ILE A C 1
ATOM 4911 O O . ILE A 1 644 ? 31.453 -18.093 -52.776 1.00 56.06 644 ILE A O 1
ATOM 4915 N N . ILE A 1 645 ? 31.230 -19.793 -51.321 1.00 50.22 645 ILE A N 1
ATOM 4916 C CA . ILE A 1 645 ? 32.233 -20.634 -51.982 1.00 50.22 645 ILE A CA 1
ATOM 4917 C C . ILE A 1 645 ? 31.637 -21.147 -53.307 1.00 50.22 645 ILE A C 1
ATOM 4919 O O . ILE A 1 645 ? 30.567 -21.766 -53.286 1.00 50.22 645 ILE A O 1
ATOM 4923 N N . PRO A 1 646 ? 32.300 -20.917 -54.460 1.00 43.12 646 PRO A N 1
ATOM 4924 C CA . PRO A 1 646 ? 31.819 -21.375 -55.758 1.00 43.12 646 PRO A CA 1
ATOM 4925 C C . PRO A 1 646 ? 31.571 -22.896 -55.796 1.00 43.12 646 PRO A C 1
ATOM 4927 O O . PRO A 1 646 ? 32.251 -23.658 -55.103 1.00 43.12 646 PRO A O 1
ATOM 4930 N N . PRO A 1 647 ? 30.660 -23.376 -56.663 1.00 38.53 647 PRO A N 1
ATOM 4931 C CA . PRO A 1 647 ? 30.192 -24.770 -56.707 1.00 38.53 647 PRO A CA 1
ATOM 4932 C C . PRO A 1 647 ? 31.253 -25.809 -57.118 1.00 38.53 647 PRO A C 1
ATOM 4934 O O . PRO A 1 647 ? 30.939 -26.983 -57.300 1.00 38.53 647 PRO A O 1
ATOM 4937 N N . THR A 1 648 ? 32.512 -25.409 -57.288 1.00 41.69 648 THR A N 1
ATOM 4938 C CA . THR A 1 648 ? 33.614 -26.286 -57.693 1.00 41.69 648 THR A CA 1
ATOM 4939 C C . THR A 1 648 ? 34.144 -27.170 -56.558 1.00 41.69 648 THR A C 1
ATOM 4941 O O . THR A 1 648 ? 34.873 -28.115 -56.851 1.00 41.69 648 THR A O 1
ATOM 4944 N N . ILE A 1 649 ? 33.773 -26.913 -55.291 1.00 42.22 649 ILE A N 1
ATOM 4945 C CA . ILE A 1 649 ? 34.293 -27.647 -54.115 1.00 42.22 649 ILE A CA 1
ATOM 4946 C C . ILE A 1 649 ? 33.181 -28.301 -53.264 1.00 42.22 649 ILE A C 1
ATOM 4948 O O . ILE A 1 649 ? 33.367 -29.421 -52.796 1.00 42.22 649 ILE A O 1
ATOM 4952 N N . PHE A 1 650 ? 32.004 -27.678 -53.116 1.00 40.09 650 PHE A N 1
ATOM 4953 C CA . PHE A 1 650 ? 30.848 -28.248 -52.402 1.00 40.09 650 PHE A CA 1
ATOM 4954 C C . PHE A 1 650 ? 29.541 -27.950 -53.156 1.00 40.09 650 PHE A C 1
ATOM 4956 O O . PHE A 1 650 ? 29.344 -26.835 -53.638 1.00 40.09 650 PHE A O 1
ATOM 4963 N N . ASN A 1 651 ? 28.658 -28.949 -53.279 1.00 41.00 651 ASN A N 1
ATOM 4964 C CA . ASN A 1 651 ? 27.330 -28.808 -53.885 1.00 41.00 651 ASN A CA 1
ATOM 4965 C C . ASN A 1 651 ? 26.271 -29.399 -52.931 1.00 41.00 651 ASN A C 1
ATOM 4967 O O . ASN A 1 651 ? 26.297 -30.615 -52.712 1.00 41.00 651 ASN A O 1
ATOM 4971 N N . PRO A 1 652 ? 25.353 -28.592 -52.362 1.00 48.12 652 PRO A N 1
ATOM 4972 C CA . PRO A 1 652 ? 25.101 -27.171 -52.647 1.00 48.12 652 PRO A CA 1
ATOM 4973 C C . PRO A 1 652 ? 26.204 -26.222 -52.128 1.00 48.12 652 PRO A C 1
ATOM 4975 O O . PRO A 1 652 ? 26.977 -26.622 -51.255 1.00 48.12 652 PRO A O 1
ATOM 4978 N N . PRO A 1 653 ? 26.302 -24.984 -52.665 1.00 46.47 653 PRO A N 1
ATOM 4979 C CA . PRO A 1 653 ? 27.224 -23.966 -52.160 1.00 46.47 653 PRO A CA 1
ATOM 4980 C C . PRO A 1 653 ? 26.987 -23.746 -50.665 1.00 46.47 653 PRO A C 1
ATOM 4982 O O . PRO A 1 653 ? 25.845 -23.578 -50.234 1.00 46.47 653 PRO A O 1
ATOM 4985 N N . ILE A 1 654 ? 28.064 -23.772 -49.879 1.00 48.50 654 ILE A N 1
ATOM 4986 C CA . ILE A 1 654 ? 27.996 -23.579 -48.430 1.00 48.50 654 ILE A CA 1
ATOM 4987 C C . ILE A 1 654 ? 28.242 -22.092 -48.150 1.00 48.50 654 ILE A C 1
ATOM 4989 O O . ILE A 1 654 ? 29.355 -21.617 -48.390 1.00 48.50 654 ILE A O 1
ATOM 4993 N N . PRO A 1 655 ? 27.235 -21.343 -47.672 1.00 53.69 655 PRO A N 1
ATOM 4994 C CA . PRO A 1 655 ? 27.460 -20.006 -47.150 1.00 53.69 655 PRO A CA 1
ATOM 4995 C C . PRO A 1 655 ? 28.254 -20.109 -45.843 1.00 53.69 655 PRO A C 1
ATOM 4997 O O . PRO A 1 655 ? 27.807 -20.770 -44.905 1.00 53.69 655 PRO A O 1
ATOM 5000 N N . ILE A 1 656 ? 29.418 -19.463 -45.771 1.00 57.78 656 ILE A N 1
ATOM 5001 C CA . ILE A 1 656 ? 30.170 -19.335 -44.516 1.00 57.78 656 ILE A CA 1
ATOM 5002 C C . ILE A 1 656 ? 29.992 -17.899 -44.014 1.00 57.78 656 ILE A C 1
ATOM 5004 O O . ILE A 1 656 ? 30.492 -16.976 -44.663 1.00 57.78 656 ILE A O 1
ATOM 5008 N N . PRO A 1 657 ? 29.245 -17.686 -42.915 1.00 62.75 657 PRO A N 1
ATOM 5009 C CA . PRO A 1 657 ? 29.184 -16.392 -42.259 1.00 62.75 657 PRO A CA 1
ATOM 5010 C C . PRO A 1 657 ? 30.462 -16.183 -41.440 1.00 62.75 657 PRO A C 1
ATOM 5012 O O . PRO A 1 657 ? 30.721 -16.907 -40.480 1.00 62.75 657 PRO A O 1
ATOM 5015 N N . THR A 1 658 ? 31.261 -15.193 -41.817 1.00 66.62 658 THR A N 1
ATOM 5016 C CA . THR A 1 658 ? 32.459 -14.781 -41.078 1.00 66.62 658 THR A CA 1
ATOM 5017 C C . THR A 1 658 ? 32.140 -13.501 -40.306 1.00 66.62 658 THR A C 1
ATOM 5019 O O . THR A 1 658 ? 31.624 -12.559 -40.911 1.00 66.62 658 THR A O 1
ATOM 5022 N N . PRO A 1 659 ? 32.400 -13.428 -38.992 1.00 67.94 659 PRO A N 1
ATOM 5023 C CA . PRO A 1 659 ? 32.193 -12.197 -38.240 1.00 67.94 659 PRO A CA 1
ATOM 5024 C C . PRO A 1 659 ? 33.221 -11.132 -38.653 1.00 67.94 659 PRO A C 1
ATOM 5026 O O . PRO A 1 659 ? 34.408 -11.432 -38.778 1.00 67.94 659 PRO A O 1
ATOM 5029 N N . VAL A 1 660 ? 32.773 -9.894 -38.872 1.00 68.12 660 VAL A N 1
ATOM 5030 C CA . VAL A 1 660 ? 33.624 -8.772 -39.303 1.00 68.12 660 VAL A CA 1
ATOM 5031 C C . VAL A 1 660 ? 33.139 -7.497 -38.624 1.00 68.12 660 VAL A C 1
ATOM 5033 O O . VAL A 1 660 ? 32.022 -7.076 -38.903 1.00 68.12 660 VAL A O 1
ATOM 5036 N N . PRO A 1 661 ? 33.945 -6.839 -37.780 1.00 66.62 661 PRO A N 1
ATOM 5037 C CA . PRO A 1 661 ? 33.452 -5.764 -36.936 1.00 66.62 661 PRO A CA 1
ATOM 5038 C C . PRO A 1 661 ? 33.436 -4.417 -37.652 1.00 66.62 661 PRO A C 1
ATOM 5040 O O . PRO A 1 661 ? 34.453 -3.743 -37.814 1.00 66.62 661 PRO A O 1
ATOM 5043 N N . LEU A 1 662 ? 32.242 -4.019 -38.076 1.00 67.06 662 LEU A N 1
ATOM 5044 C CA . LEU A 1 662 ? 32.004 -2.759 -38.768 1.00 67.06 662 LEU A CA 1
ATOM 5045 C C . LEU A 1 662 ? 31.217 -1.800 -37.853 1.00 67.06 662 LEU A C 1
ATOM 5047 O O . LEU A 1 662 ? 30.328 -2.256 -37.126 1.00 67.06 662 LEU A O 1
ATOM 5051 N N . PRO A 1 663 ? 31.510 -0.482 -37.873 1.00 66.81 663 PRO A N 1
ATOM 5052 C CA . PRO A 1 663 ? 30.925 0.515 -36.966 1.00 66.81 663 PRO A CA 1
ATOM 5053 C C . PRO A 1 663 ? 29.509 0.936 -37.365 1.00 66.81 663 PRO A C 1
ATOM 5055 O O . PRO A 1 663 ? 29.182 2.118 -37.463 1.00 66.81 663 PRO A O 1
ATOM 5058 N N . LYS A 1 664 ? 28.637 -0.036 -37.611 1.00 72.00 664 LYS A N 1
ATOM 5059 C CA . LYS A 1 664 ? 27.210 0.232 -37.771 1.00 72.00 664 LYS A CA 1
ATOM 5060 C C . LYS A 1 664 ? 26.630 0.453 -36.382 1.00 72.00 664 LYS A C 1
ATOM 5062 O O . LYS A 1 664 ? 26.685 -0.463 -35.570 1.00 72.00 664 LYS A O 1
ATOM 5067 N N . LYS A 1 665 ? 26.134 1.659 -36.088 1.00 77.81 665 LYS A N 1
ATOM 5068 C CA . LYS A 1 665 ? 25.495 1.958 -34.797 1.00 77.81 665 LYS A CA 1
ATOM 5069 C C . LYS A 1 665 ? 24.316 1.013 -34.576 1.00 77.81 665 LYS A C 1
ATOM 5071 O O . LYS A 1 665 ? 23.578 0.719 -35.512 1.00 77.81 665 LYS A O 1
ATOM 5076 N N . ASN A 1 666 ? 24.182 0.516 -33.353 1.00 80.75 666 ASN A N 1
ATOM 5077 C CA . ASN A 1 666 ? 23.077 -0.348 -32.970 1.00 80.75 666 ASN A CA 1
ATOM 5078 C C . ASN A 1 666 ? 21.814 0.497 -32.748 1.00 80.75 666 ASN A C 1
ATOM 5080 O O . ASN A 1 666 ? 21.752 1.247 -31.776 1.00 80.75 666 ASN A O 1
ATOM 5084 N N . ILE A 1 667 ? 20.805 0.368 -33.614 1.00 76.31 667 ILE A N 1
ATOM 5085 C CA . ILE A 1 667 ? 19.568 1.172 -33.540 1.00 76.31 667 ILE A CA 1
ATOM 5086 C C . ILE A 1 667 ? 18.749 0.881 -32.270 1.00 76.31 667 ILE A C 1
ATOM 5088 O O . ILE A 1 667 ? 17.967 1.712 -31.817 1.00 76.31 667 ILE A O 1
ATOM 5092 N N . LEU A 1 668 ? 18.969 -0.272 -31.627 1.00 80.31 668 LEU A N 1
ATOM 5093 C CA . LEU A 1 668 ? 18.296 -0.609 -30.372 1.00 80.31 668 LEU A CA 1
ATOM 5094 C C . LEU A 1 668 ? 18.785 0.223 -29.179 1.00 80.31 668 LEU A C 1
ATOM 5096 O O . LEU A 1 668 ? 18.077 0.294 -28.179 1.00 80.31 668 LEU A O 1
ATOM 5100 N N . VAL A 1 669 ? 19.963 0.852 -29.265 1.00 83.81 669 VAL A N 1
ATOM 5101 C CA . VAL A 1 669 ? 20.490 1.738 -28.212 1.00 83.81 669 VAL A CA 1
ATOM 5102 C C . VAL A 1 669 ? 19.594 2.972 -28.026 1.00 83.81 669 VAL A C 1
ATOM 5104 O O . VAL A 1 669 ? 19.051 3.123 -26.928 1.00 83.81 669 VAL A O 1
ATOM 5107 N N . PRO A 1 670 ? 19.359 3.819 -29.052 1.00 75.81 670 PRO A N 1
ATOM 5108 C CA . PRO A 1 670 ? 18.465 4.969 -28.912 1.00 75.81 670 PRO A CA 1
ATOM 5109 C C . PRO A 1 670 ? 17.007 4.560 -28.652 1.00 75.81 670 PRO A C 1
ATOM 5111 O O . PRO A 1 670 ? 16.329 5.237 -27.883 1.00 75.81 670 PRO A O 1
ATOM 5114 N N . ILE A 1 671 ? 16.535 3.426 -29.195 1.00 77.19 671 ILE A N 1
ATOM 5115 C CA . ILE A 1 671 ? 15.189 2.894 -28.903 1.00 77.19 671 ILE A CA 1
ATOM 5116 C C . ILE A 1 671 ? 15.036 2.557 -27.418 1.00 77.19 671 ILE A C 1
ATOM 5118 O O . ILE A 1 671 ? 14.089 3.009 -26.778 1.00 77.19 671 ILE A O 1
ATOM 5122 N N . ALA A 1 672 ? 15.953 1.769 -26.849 1.00 83.69 672 ALA A N 1
ATOM 5123 C CA . ALA A 1 672 ? 15.867 1.387 -25.442 1.00 83.69 672 ALA A CA 1
ATOM 5124 C C . ALA A 1 672 ? 16.026 2.588 -24.512 1.00 83.69 672 ALA A C 1
ATOM 5126 O O . ALA A 1 672 ? 15.368 2.631 -23.478 1.00 83.69 672 ALA A O 1
ATOM 5127 N N . HIS A 1 673 ? 16.847 3.570 -24.890 1.00 80.69 673 HIS A N 1
ATOM 5128 C CA . HIS A 1 673 ? 16.973 4.814 -24.139 1.00 80.69 673 HIS A CA 1
ATOM 5129 C C . HIS A 1 673 ? 15.667 5.625 -24.146 1.00 80.69 673 HIS A C 1
ATOM 5131 O O . HIS A 1 673 ? 15.195 6.032 -23.087 1.00 80.69 673 HIS A O 1
ATOM 5137 N N . ALA A 1 674 ? 15.030 5.789 -25.310 1.00 76.19 674 ALA A N 1
ATOM 5138 C CA . ALA A 1 674 ? 13.749 6.485 -25.414 1.00 76.19 674 ALA A CA 1
ATOM 5139 C C . ALA A 1 674 ? 12.632 5.760 -24.647 1.00 76.19 674 ALA A C 1
ATOM 5141 O O . ALA A 1 674 ? 11.866 6.395 -23.927 1.00 76.19 674 ALA A O 1
ATOM 5142 N N . LEU A 1 675 ? 12.558 4.430 -24.761 1.00 80.31 675 LEU A N 1
ATOM 5143 C CA . LEU A 1 675 ? 11.595 3.626 -24.008 1.00 80.31 675 LEU A CA 1
ATOM 5144 C C . LEU A 1 675 ? 11.837 3.744 -22.499 1.00 80.31 675 LEU A C 1
ATOM 5146 O O . LEU A 1 675 ? 10.897 4.025 -21.767 1.00 80.31 675 LEU A O 1
ATOM 5150 N N . SER A 1 676 ? 13.083 3.594 -22.042 1.00 86.62 676 SER A N 1
ATOM 5151 C CA . SER A 1 676 ? 13.482 3.796 -20.639 1.00 86.62 676 SER A CA 1
ATOM 5152 C C . SER A 1 676 ? 12.944 5.121 -20.092 1.00 86.62 676 SER A C 1
ATOM 5154 O O . SER A 1 676 ? 12.271 5.127 -19.065 1.00 86.62 676 SER A O 1
ATOM 5156 N N . TYR A 1 677 ? 13.093 6.211 -20.849 1.00 81.06 677 TYR A N 1
ATOM 5157 C CA . TYR A 1 677 ? 12.543 7.517 -20.490 1.00 81.06 677 TYR A CA 1
ATOM 5158 C C . TYR A 1 677 ? 11.014 7.540 -20.400 1.00 81.06 677 TYR A C 1
ATOM 5160 O O . TYR A 1 677 ? 10.477 7.924 -19.362 1.00 81.06 677 TYR A O 1
ATOM 5168 N N . VAL A 1 678 ? 10.298 7.081 -21.437 1.00 79.88 678 VAL A N 1
ATOM 5169 C CA . VAL A 1 678 ? 8.819 7.042 -21.423 1.00 79.88 678 VAL A CA 1
ATOM 5170 C C . VAL A 1 678 ? 8.299 6.238 -20.228 1.00 79.88 678 VAL A C 1
ATOM 5172 O O . VAL A 1 678 ? 7.386 6.697 -19.544 1.00 79.88 678 VAL A O 1
ATOM 5175 N N . TYR A 1 679 ? 8.884 5.066 -19.960 1.00 86.81 679 TYR A N 1
ATOM 5176 C CA . TYR A 1 679 ? 8.464 4.193 -18.863 1.00 86.81 679 TYR A CA 1
ATOM 5177 C C . TYR A 1 679 ? 8.803 4.770 -17.489 1.00 86.81 679 TYR A C 1
ATOM 5179 O O . TYR A 1 679 ? 7.967 4.716 -16.592 1.00 86.81 679 TYR A O 1
ATOM 5187 N N . THR A 1 680 ? 9.997 5.333 -17.293 1.00 87.69 680 THR A N 1
ATOM 5188 C CA . THR A 1 680 ? 10.351 5.997 -16.029 1.00 87.69 680 THR A CA 1
ATOM 5189 C C . THR A 1 680 ? 9.366 7.121 -15.725 1.00 87.69 680 THR A C 1
ATOM 5191 O O . THR A 1 680 ? 8.800 7.172 -14.632 1.00 87.69 680 THR A O 1
ATOM 5194 N N . THR A 1 681 ? 9.086 7.965 -16.718 1.00 82.00 681 THR A N 1
ATOM 5195 C CA . THR A 1 681 ? 8.126 9.061 -16.599 1.00 82.00 681 THR A CA 1
ATOM 5196 C C . THR A 1 681 ? 6.716 8.559 -16.298 1.00 82.00 681 THR A C 1
ATOM 5198 O O . THR A 1 681 ? 6.085 9.035 -15.352 1.00 82.00 681 THR A O 1
ATOM 5201 N N . SER A 1 682 ? 6.201 7.601 -17.076 1.00 85.00 682 SER A N 1
ATOM 5202 C CA . SER A 1 682 ? 4.834 7.101 -16.903 1.00 85.00 682 SER A CA 1
ATOM 5203 C C . SER A 1 682 ? 4.650 6.415 -15.553 1.00 85.00 682 SER A C 1
ATOM 5205 O O . SER A 1 682 ? 3.629 6.620 -14.895 1.00 85.00 682 SER A O 1
ATOM 5207 N N . LEU A 1 683 ? 5.634 5.633 -15.105 1.00 91.06 683 LEU A N 1
ATOM 5208 C CA . LEU A 1 683 ? 5.581 4.930 -13.827 1.00 91.06 683 LEU A CA 1
ATOM 5209 C C . LEU A 1 683 ? 5.694 5.886 -12.641 1.00 91.06 683 LEU A C 1
ATOM 5211 O O . LEU A 1 683 ? 4.928 5.734 -11.694 1.00 91.06 683 LEU A O 1
ATOM 5215 N N . ASN A 1 684 ? 6.566 6.898 -12.687 1.00 90.56 684 ASN A N 1
ATOM 5216 C CA . ASN A 1 684 ? 6.607 7.923 -11.638 1.00 90.56 684 ASN A CA 1
ATOM 5217 C C . ASN A 1 684 ? 5.276 8.688 -11.576 1.00 90.56 684 ASN A C 1
ATOM 5219 O O . ASN A 1 684 ? 4.665 8.760 -10.511 1.00 90.56 684 ASN A O 1
ATOM 5223 N N . LEU A 1 685 ? 4.739 9.139 -12.714 1.00 87.62 685 LEU A N 1
ATOM 5224 C CA . LEU A 1 685 ? 3.461 9.860 -12.761 1.00 87.62 685 LEU A CA 1
ATOM 5225 C C . LEU A 1 685 ? 2.289 9.055 -12.176 1.00 87.62 685 LEU A C 1
ATOM 5227 O O . LEU A 1 685 ? 1.394 9.616 -11.545 1.00 87.62 685 LEU A O 1
ATOM 5231 N N . THR A 1 686 ? 2.268 7.743 -12.415 1.00 89.00 686 THR A N 1
ATOM 5232 C CA . THR A 1 686 ? 1.114 6.890 -12.091 1.00 89.00 686 THR A CA 1
ATOM 5233 C C . THR A 1 686 ? 1.241 6.111 -10.797 1.00 89.00 686 THR A C 1
ATOM 5235 O O . THR A 1 686 ? 0.230 5.888 -10.132 1.00 89.00 686 THR A O 1
ATOM 5238 N N . LEU A 1 687 ? 2.446 5.671 -10.446 1.00 93.75 687 LEU A N 1
ATOM 5239 C CA . LEU A 1 687 ? 2.737 4.825 -9.288 1.00 93.75 687 LEU A CA 1
ATOM 5240 C C . LEU A 1 687 ? 3.681 5.499 -8.288 1.00 93.75 687 LEU A C 1
ATOM 5242 O O . LEU A 1 687 ? 3.788 5.009 -7.165 1.00 93.75 687 LEU A O 1
ATOM 5246 N N . GLY A 1 688 ? 4.330 6.614 -8.643 1.00 93.44 688 GLY A N 1
ATOM 5247 C CA . GLY A 1 688 ? 5.249 7.337 -7.758 1.00 93.44 688 GLY A CA 1
ATOM 5248 C C . GLY A 1 688 ? 4.595 7.727 -6.437 1.00 93.44 688 GLY A C 1
ATOM 5249 O O . GLY A 1 688 ? 5.132 7.412 -5.377 1.00 93.44 688 GLY A O 1
ATOM 5250 N N . GLU A 1 689 ? 3.365 8.251 -6.485 1.00 93.38 689 GLU A N 1
ATOM 5251 C CA . GLU A 1 689 ? 2.592 8.607 -5.285 1.00 93.38 689 GLU A CA 1
ATOM 5252 C C . GLU A 1 689 ? 2.320 7.408 -4.349 1.00 93.38 689 GLU A C 1
ATOM 5254 O O . GLU A 1 689 ? 2.048 7.608 -3.171 1.00 93.38 689 GLU A O 1
ATOM 5259 N N . ASN A 1 690 ? 2.394 6.162 -4.842 1.00 96.06 690 ASN A N 1
ATOM 5260 C CA . ASN A 1 690 ? 2.191 4.949 -4.040 1.00 96.06 690 ASN A CA 1
ATOM 5261 C C . ASN A 1 690 ? 3.488 4.278 -3.581 1.00 96.06 690 ASN A C 1
ATOM 5263 O O . ASN A 1 690 ? 3.442 3.343 -2.781 1.00 96.06 690 ASN A O 1
ATOM 5267 N N . LEU A 1 691 ? 4.633 4.708 -4.109 1.00 95.81 691 LEU A N 1
ATOM 5268 C CA . LEU A 1 691 ? 5.927 4.054 -3.911 1.00 95.81 691 LEU A CA 1
ATOM 5269 C C . LEU A 1 691 ? 7.024 5.036 -3.475 1.00 95.81 691 LEU A C 1
ATOM 5271 O O . LEU A 1 691 ? 8.180 4.634 -3.365 1.00 95.81 691 LEU A O 1
ATOM 5275 N N . TYR A 1 692 ? 6.686 6.296 -3.177 1.00 93.94 692 TYR A N 1
ATOM 5276 C CA . TYR A 1 692 ? 7.657 7.347 -2.840 1.00 93.94 692 TYR A CA 1
ATOM 5277 C C . TYR A 1 692 ? 8.518 7.052 -1.610 1.00 93.94 692 TYR A C 1
ATOM 5279 O O . TYR A 1 692 ? 9.585 7.633 -1.461 1.00 93.94 692 TYR A O 1
ATOM 5287 N N . LEU A 1 693 ? 8.112 6.111 -0.751 1.00 93.25 693 LEU A N 1
ATOM 5288 C CA . LEU A 1 693 ? 8.946 5.631 0.358 1.00 93.25 693 LEU A CA 1
ATOM 5289 C C . LEU A 1 693 ? 10.248 4.970 -0.128 1.00 93.25 693 LEU A C 1
ATOM 5291 O O . LEU A 1 693 ? 11.147 4.723 0.669 1.00 93.25 693 LEU A O 1
ATOM 5295 N N . GLN A 1 694 ? 10.333 4.619 -1.412 1.00 93.19 694 GLN A N 1
ATOM 5296 C CA . GLN A 1 694 ? 11.514 4.037 -2.047 1.00 93.19 694 GLN A CA 1
ATOM 5297 C C . GLN A 1 694 ? 12.376 5.077 -2.776 1.00 93.19 694 GLN A C 1
ATOM 5299 O O . GLN A 1 694 ? 13.403 4.699 -3.328 1.00 93.19 694 GLN A O 1
ATOM 5304 N N . SER A 1 695 ? 11.964 6.347 -2.820 1.00 90.06 695 SER A N 1
ATOM 5305 C CA . SER A 1 695 ? 12.717 7.407 -3.494 1.00 90.06 695 SER A CA 1
ATOM 5306 C C . SER A 1 695 ? 14.002 7.762 -2.740 1.00 90.06 695 SER A C 1
ATOM 5308 O O . SER A 1 695 ? 14.017 7.770 -1.510 1.00 90.06 695 SER A O 1
ATOM 5310 N N . ASP A 1 696 ? 15.052 8.140 -3.477 1.00 85.69 696 ASP A N 1
ATOM 5311 C CA . ASP A 1 696 ? 16.376 8.490 -2.927 1.00 85.69 696 ASP A CA 1
ATOM 5312 C C . ASP A 1 696 ? 16.327 9.625 -1.885 1.00 85.69 696 ASP A C 1
ATOM 5314 O O . ASP A 1 696 ? 17.088 9.626 -0.920 1.00 85.69 696 ASP A O 1
ATOM 5318 N N . TRP A 1 697 ? 15.414 10.583 -2.063 1.00 83.00 697 TRP A N 1
ATOM 5319 C CA . TRP A 1 697 ? 15.249 11.749 -1.188 1.00 83.00 697 TRP A CA 1
ATOM 5320 C C . TRP A 1 697 ? 14.390 11.483 0.053 1.00 83.00 697 TRP A C 1
ATOM 5322 O O . TRP A 1 697 ? 14.205 12.385 0.871 1.00 83.00 697 TRP A O 1
ATOM 5332 N N . TRP A 1 698 ? 13.811 10.286 0.203 1.00 86.88 698 TRP A N 1
ATOM 5333 C CA . TRP A 1 698 ? 12.909 9.999 1.315 1.00 86.88 698 TRP A CA 1
ATOM 5334 C C . TRP A 1 698 ? 13.673 9.997 2.657 1.00 86.88 698 TRP A C 1
ATOM 5336 O O . TRP A 1 698 ? 14.535 9.141 2.876 1.00 86.88 698 TRP A O 1
ATOM 5346 N N . PRO A 1 699 ? 13.366 10.916 3.596 1.00 78.75 699 PRO A N 1
ATOM 5347 C CA . PRO A 1 699 ? 14.269 11.204 4.713 1.00 78.75 699 PRO A CA 1
ATOM 5348 C C . PRO A 1 699 ? 14.239 10.156 5.834 1.00 78.75 699 PRO A C 1
ATOM 5350 O O . PRO A 1 699 ? 15.113 10.166 6.693 1.00 78.75 699 PRO A O 1
ATOM 5353 N N . PHE A 1 700 ? 13.272 9.233 5.831 1.00 80.50 700 PHE A N 1
ATOM 5354 C CA . PHE A 1 700 ? 13.116 8.200 6.869 1.00 80.50 700 PHE A CA 1
ATOM 5355 C C . PHE A 1 700 ? 13.804 6.871 6.508 1.00 80.50 700 PHE A C 1
ATOM 5357 O O . PHE A 1 700 ? 13.612 5.859 7.187 1.00 80.50 700 PHE A O 1
ATOM 5364 N N . GLY A 1 701 ? 14.595 6.866 5.431 1.00 80.75 701 GLY A N 1
ATOM 5365 C CA . GLY A 1 701 ? 15.248 5.678 4.891 1.00 80.75 701 GLY A CA 1
ATOM 5366 C C . GLY A 1 701 ? 14.313 4.814 4.043 1.00 80.75 701 GLY A C 1
ATOM 5367 O O . GLY A 1 701 ? 13.088 4.893 4.140 1.00 80.75 701 GLY A O 1
ATOM 5368 N N . GLN A 1 702 ? 14.901 3.973 3.190 1.00 85.50 702 GLN A N 1
ATOM 5369 C CA . GLN A 1 702 ? 14.163 3.203 2.191 1.00 85.50 702 GLN A CA 1
ATOM 5370 C C . GLN A 1 702 ? 13.033 2.362 2.813 1.00 85.50 702 GLN A C 1
ATOM 5372 O O . GLN A 1 702 ? 13.249 1.455 3.618 1.00 85.50 702 GLN A O 1
ATOM 5377 N N . GLY A 1 703 ? 11.803 2.656 2.397 1.00 88.19 703 GLY A N 1
ATOM 5378 C CA . GLY A 1 703 ? 10.583 1.999 2.849 1.00 88.19 703 GLY A CA 1
ATOM 5379 C C . GLY A 1 703 ? 10.090 2.407 4.233 1.00 88.19 703 GLY A C 1
ATOM 5380 O O . GLY A 1 703 ? 9.105 1.819 4.684 1.00 88.19 703 GLY A O 1
ATOM 5381 N N . GLY A 1 704 ? 10.736 3.371 4.893 1.00 89.69 704 GLY A N 1
ATOM 5382 C CA . GLY A 1 704 ? 10.386 3.778 6.246 1.00 89.69 704 GLY A CA 1
ATOM 5383 C C . GLY A 1 704 ? 9.092 4.578 6.312 1.00 89.69 704 GLY A C 1
ATOM 5384 O O . GLY A 1 704 ? 8.923 5.559 5.595 1.00 89.69 704 GLY A O 1
ATOM 5385 N N . VAL A 1 705 ? 8.170 4.158 7.176 1.00 92.00 705 VAL A N 1
ATOM 5386 C CA . VAL A 1 705 ? 6.875 4.825 7.382 1.00 92.00 705 VAL A CA 1
ATOM 5387 C C . VAL A 1 705 ? 6.999 5.796 8.558 1.00 92.00 705 VAL A C 1
ATOM 5389 O O . VAL A 1 705 ? 7.415 5.351 9.628 1.00 92.00 705 VAL A O 1
ATOM 5392 N N . PRO A 1 706 ? 6.637 7.087 8.420 1.00 87.75 706 PRO A N 1
ATOM 5393 C CA . PRO A 1 706 ? 6.857 8.109 9.440 1.00 87.75 706 PRO A CA 1
ATOM 5394 C C . PRO A 1 706 ? 5.758 8.052 10.512 1.00 87.75 706 PRO A C 1
ATOM 5396 O O . PRO A 1 706 ? 5.012 9.005 10.729 1.00 87.75 706 PRO A O 1
ATOM 5399 N N . MET A 1 707 ? 5.630 6.898 11.161 1.00 86.38 707 MET A N 1
ATOM 5400 C CA . MET A 1 707 ? 4.623 6.623 12.174 1.00 86.38 707 MET A CA 1
ATOM 5401 C C . MET A 1 707 ? 5.251 5.824 13.312 1.00 86.38 707 MET A C 1
ATOM 5403 O O . MET A 1 707 ? 5.931 4.820 13.089 1.00 86.38 707 MET A O 1
ATOM 5407 N N . ALA A 1 708 ? 5.026 6.281 14.539 1.00 78.75 708 ALA A N 1
ATOM 5408 C CA . ALA A 1 708 ? 5.609 5.701 15.742 1.00 78.75 708 ALA A CA 1
ATOM 5409 C C . ALA A 1 708 ? 4.514 5.182 16.683 1.00 78.75 708 ALA A C 1
ATOM 5411 O O . ALA A 1 708 ? 3.365 5.619 16.580 1.00 78.75 708 ALA A O 1
ATOM 5412 N N . PRO A 1 709 ? 4.837 4.276 17.626 1.00 79.38 709 PRO A N 1
ATOM 5413 C CA . PRO A 1 709 ? 3.941 3.975 18.738 1.00 79.38 709 PRO A CA 1
ATOM 5414 C C . PRO A 1 709 ? 3.509 5.258 19.454 1.00 79.38 709 PRO A C 1
ATOM 5416 O O . PRO A 1 709 ? 4.305 6.187 19.577 1.00 79.38 709 PRO A O 1
ATOM 5419 N N . LYS A 1 710 ? 2.265 5.308 19.932 1.00 79.62 710 LYS A N 1
ATOM 5420 C CA . LYS A 1 710 ? 1.731 6.491 20.617 1.00 79.62 710 LYS A CA 1
ATOM 5421 C C . LYS A 1 710 ? 2.532 6.753 21.902 1.00 79.62 710 LYS A C 1
ATOM 5423 O O . LYS A 1 710 ? 2.735 5.829 22.693 1.00 79.62 710 LYS A O 1
ATOM 5428 N N . LEU A 1 711 ? 3.012 7.983 22.096 1.00 74.69 711 LEU A N 1
ATOM 5429 C CA . LEU A 1 711 ? 3.851 8.369 23.237 1.00 74.69 711 LEU A CA 1
ATOM 5430 C C . LEU A 1 711 ? 3.173 9.448 24.074 1.00 74.69 711 LEU A C 1
ATOM 5432 O O . LEU A 1 711 ? 2.425 10.266 23.554 1.00 74.69 711 LEU A O 1
ATOM 5436 N N . ASP A 1 712 ? 3.537 9.470 25.353 1.00 73.44 712 ASP A N 1
ATOM 5437 C CA . ASP A 1 712 ? 3.232 10.558 26.277 1.00 73.44 712 ASP A CA 1
ATOM 5438 C C . ASP A 1 712 ? 3.930 11.849 25.800 1.00 73.44 712 ASP A C 1
ATOM 5440 O O . ASP A 1 712 ? 5.173 11.883 25.794 1.00 73.44 712 ASP A O 1
ATOM 5444 N N . PRO A 1 713 ? 3.173 12.893 25.406 1.00 71.69 713 PRO A N 1
ATOM 5445 C CA . PRO A 1 713 ? 3.743 14.122 24.865 1.00 71.69 713 PRO A CA 1
ATOM 5446 C C . PRO A 1 713 ? 4.699 14.811 25.838 1.00 71.69 713 PRO A C 1
ATOM 5448 O O . PRO A 1 713 ? 5.758 15.278 25.428 1.00 71.69 713 PRO A O 1
ATOM 5451 N N . VAL A 1 714 ? 4.404 14.807 27.141 1.00 72.25 714 VAL A N 1
ATOM 5452 C CA . VAL A 1 714 ? 5.233 15.467 28.163 1.00 72.25 714 VAL A CA 1
ATOM 5453 C C . VAL A 1 714 ? 6.580 14.761 28.296 1.00 72.25 714 VAL A C 1
ATOM 5455 O O . VAL A 1 714 ? 7.636 15.402 28.326 1.00 72.25 714 VAL A O 1
ATOM 5458 N N . LYS A 1 715 ? 6.576 13.423 28.337 1.00 71.44 715 LYS A N 1
ATOM 5459 C CA . LYS A 1 715 ? 7.822 12.637 28.403 1.00 71.44 715 LYS A CA 1
ATOM 5460 C C . LYS A 1 715 ? 8.628 12.741 27.113 1.00 71.44 715 LYS A C 1
ATOM 5462 O O . LYS A 1 715 ? 9.855 12.838 27.180 1.00 71.44 715 LYS A O 1
ATOM 5467 N N . ALA A 1 716 ? 7.958 12.732 25.962 1.00 70.00 716 ALA A N 1
ATOM 5468 C CA . ALA A 1 716 ? 8.599 12.927 24.669 1.00 70.00 716 ALA A CA 1
ATOM 5469 C C . ALA A 1 716 ? 9.241 14.321 24.582 1.00 70.00 716 ALA A C 1
ATOM 5471 O O . ALA A 1 716 ? 10.425 14.421 24.268 1.00 70.00 716 ALA A O 1
ATOM 5472 N N . ALA A 1 717 ? 8.532 15.385 24.970 1.00 68.12 717 ALA A N 1
ATOM 5473 C CA . ALA A 1 717 ? 9.075 16.743 24.967 1.00 68.12 717 ALA A CA 1
ATOM 5474 C C . ALA A 1 717 ? 10.266 16.881 25.929 1.00 68.12 717 ALA A C 1
ATOM 5476 O O . ALA A 1 717 ? 11.295 17.454 25.570 1.00 68.12 717 ALA A O 1
ATOM 5477 N N . ALA A 1 718 ? 10.188 16.290 27.127 1.00 68.25 718 ALA A N 1
ATOM 5478 C CA . ALA A 1 718 ? 11.296 16.283 28.082 1.00 68.25 718 ALA A CA 1
ATOM 5479 C C . ALA A 1 718 ? 12.557 15.609 27.511 1.00 68.25 718 ALA A C 1
ATOM 5481 O O . ALA A 1 718 ? 13.656 16.150 27.660 1.00 68.25 718 ALA A O 1
ATOM 5482 N N . ALA A 1 719 ? 12.405 14.474 26.820 1.00 65.44 719 ALA A N 1
ATOM 5483 C CA . ALA A 1 719 ? 13.510 13.774 26.161 1.00 65.44 719 ALA A CA 1
ATOM 5484 C C . ALA A 1 719 ? 14.135 14.587 25.012 1.00 65.44 719 ALA A C 1
ATOM 5486 O O . ALA A 1 719 ? 15.320 14.430 24.724 1.00 65.44 719 ALA A O 1
ATOM 5487 N N . LEU A 1 720 ? 13.361 15.478 24.385 1.00 63.09 720 LEU A N 1
ATOM 5488 C CA . LEU A 1 720 ? 13.784 16.274 23.228 1.00 63.09 720 LEU A CA 1
ATOM 5489 C C . LEU A 1 720 ? 14.175 17.718 23.573 1.00 63.09 720 LEU A C 1
ATOM 5491 O O . LEU A 1 720 ? 14.684 18.440 22.720 1.00 63.09 720 LEU A O 1
ATOM 5495 N N . SER A 1 721 ? 13.988 18.138 24.826 1.00 61.66 721 SER A N 1
ATOM 5496 C CA . SER A 1 721 ? 14.228 19.507 25.308 1.00 61.66 721 SER A CA 1
ATOM 5497 C C . SER A 1 721 ? 15.666 20.023 25.124 1.00 61.66 721 SER A C 1
ATOM 5499 O O . SER A 1 721 ? 15.907 21.227 25.196 1.00 61.66 721 SER A O 1
ATOM 5501 N N . SER A 1 722 ? 16.633 19.134 24.871 1.00 58.56 722 SER A N 1
ATOM 5502 C CA . SER A 1 722 ? 18.028 19.482 24.576 1.00 58.56 722 SER A CA 1
ATOM 5503 C C . SER A 1 722 ? 18.327 19.724 23.092 1.00 58.56 722 SER A C 1
ATOM 5505 O O . SER A 1 722 ? 19.467 20.052 22.761 1.00 58.56 722 SER A O 1
ATOM 5507 N N . VAL A 1 723 ? 17.350 19.538 22.200 1.00 58.66 723 VAL A N 1
ATOM 5508 C CA . VAL A 1 723 ? 17.516 19.689 20.749 1.00 58.66 723 VAL A CA 1
ATOM 5509 C C . VAL A 1 723 ? 17.152 21.116 20.336 1.00 58.66 723 VAL A C 1
ATOM 5511 O O . VAL A 1 723 ? 16.054 21.600 20.600 1.00 58.66 723 VAL A O 1
ATOM 5514 N N . SER A 1 724 ? 18.096 21.816 19.705 1.00 54.66 724 SER A N 1
ATOM 5515 C CA . SER A 1 724 ? 17.879 23.155 19.151 1.00 54.66 724 SER A CA 1
ATOM 5516 C C . SER A 1 724 ? 17.519 23.036 17.677 1.00 54.66 724 SER A C 1
ATOM 5518 O O . SER A 1 724 ? 18.330 22.546 16.900 1.00 54.66 724 SER A O 1
ATOM 5520 N N . PHE A 1 725 ? 16.360 23.556 17.283 1.00 55.66 725 PHE A N 1
ATOM 5521 C CA . PHE A 1 725 ? 15.940 23.599 15.884 1.00 55.66 725 PHE A CA 1
ATOM 5522 C C . PHE A 1 725 ? 16.202 24.990 15.311 1.00 55.66 725 PHE A C 1
ATOM 5524 O O . PHE A 1 725 ? 15.798 26.001 15.894 1.00 55.66 725 PHE A O 1
ATOM 5531 N N . ALA A 1 726 ? 16.883 25.055 14.170 1.00 53.44 726 ALA A N 1
ATOM 5532 C CA . ALA A 1 726 ? 16.915 26.272 13.372 1.00 53.44 726 ALA A CA 1
ATOM 5533 C C . ALA A 1 726 ? 15.533 26.500 12.721 1.00 53.44 726 ALA A C 1
ATOM 5535 O O . ALA A 1 726 ? 14.832 25.531 12.434 1.00 53.44 726 ALA A O 1
ATOM 5536 N N . PRO A 1 727 ? 15.116 27.755 12.473 1.00 52.12 727 PRO A N 1
ATOM 5537 C CA . PRO A 1 727 ? 13.925 28.017 11.680 1.00 52.12 727 PRO A CA 1
ATOM 5538 C C . PRO A 1 727 ? 14.154 27.524 10.249 1.00 52.12 727 PRO A C 1
ATOM 5540 O O . PRO A 1 727 ? 15.086 27.969 9.578 1.00 52.12 727 PRO A O 1
ATOM 5543 N N . ILE A 1 728 ? 13.301 26.606 9.807 1.00 53.62 728 ILE A N 1
ATOM 5544 C CA . ILE A 1 728 ? 13.315 26.020 8.468 1.00 53.62 728 ILE A CA 1
ATOM 5545 C C . ILE A 1 728 ? 12.039 26.479 7.768 1.00 53.62 728 ILE A C 1
ATOM 5547 O O . ILE A 1 728 ? 10.966 26.479 8.364 1.00 53.62 728 ILE A O 1
ATOM 5551 N N . SER A 1 729 ? 12.158 26.894 6.512 1.00 54.19 729 SER A N 1
ATOM 5552 C CA . SER A 1 729 ? 11.023 27.262 5.671 1.00 54.19 729 SER A CA 1
ATOM 5553 C C . SER A 1 729 ? 11.033 26.402 4.422 1.00 54.19 729 SER A C 1
ATOM 5555 O O . SER A 1 729 ? 12.068 26.334 3.752 1.00 54.19 729 SER A O 1
ATOM 5557 N N . LEU A 1 730 ? 9.892 25.812 4.073 1.00 55.69 730 LEU A N 1
ATOM 5558 C CA . LEU A 1 730 ? 9.741 25.201 2.762 1.00 55.69 730 LEU A CA 1
ATOM 5559 C C . LEU A 1 730 ? 9.702 26.285 1.670 1.00 55.69 730 LEU A C 1
ATOM 5561 O O . LEU A 1 730 ? 9.067 27.327 1.856 1.00 55.69 730 LEU A O 1
ATOM 5565 N N . PRO A 1 731 ? 10.383 26.072 0.535 1.00 56.56 731 PRO A N 1
ATOM 5566 C CA . PRO A 1 731 ? 10.237 26.925 -0.639 1.00 56.56 731 PRO A CA 1
ATOM 5567 C C . PRO A 1 731 ? 8.818 26.813 -1.226 1.00 56.56 731 PRO A C 1
ATOM 5569 O O . PRO A 1 731 ? 8.187 25.763 -1.145 1.00 56.56 731 PRO A O 1
ATOM 5572 N N . ASP A 1 732 ? 8.328 27.894 -1.837 1.00 60.72 732 ASP A N 1
ATOM 5573 C CA . ASP A 1 732 ? 7.065 27.896 -2.589 1.00 60.72 732 ASP A CA 1
ATOM 5574 C C . ASP A 1 732 ? 7.284 27.168 -3.929 1.00 60.72 732 ASP A C 1
ATOM 5576 O O . ASP A 1 732 ? 8.169 27.556 -4.701 1.00 60.72 732 ASP A O 1
ATOM 5580 N N . ILE A 1 733 ? 6.555 26.072 -4.176 1.00 63.12 733 ILE A N 1
ATOM 5581 C CA . ILE A 1 733 ? 6.813 25.154 -5.300 1.00 63.12 733 ILE A CA 1
ATOM 5582 C C . ILE A 1 733 ? 5.655 25.175 -6.294 1.00 63.12 733 ILE A C 1
ATOM 5584 O O . ILE A 1 733 ? 4.524 24.816 -5.973 1.00 63.12 733 ILE A O 1
ATOM 5588 N N . ASP A 1 734 ? 5.975 25.492 -7.547 1.00 68.81 734 ASP A N 1
ATOM 5589 C CA . ASP A 1 734 ? 5.049 25.399 -8.676 1.00 68.81 734 ASP A CA 1
ATOM 5590 C C . ASP A 1 734 ? 5.066 23.985 -9.290 1.00 68.81 734 ASP A C 1
ATOM 5592 O O . ASP A 1 734 ? 5.669 23.725 -10.339 1.00 68.81 734 ASP A O 1
ATOM 5596 N N . PHE A 1 735 ? 4.415 23.044 -8.598 1.00 68.56 735 PHE A N 1
ATOM 5597 C CA . PHE A 1 735 ? 4.252 21.665 -9.071 1.00 68.56 735 PHE A CA 1
ATOM 5598 C C . PHE A 1 735 ? 3.466 21.575 -10.377 1.00 68.56 735 PHE A C 1
ATOM 5600 O O . PHE A 1 735 ? 3.703 20.664 -11.169 1.00 68.56 735 PHE A O 1
ATOM 5607 N N . GLU A 1 736 ? 2.552 22.514 -10.615 1.00 68.62 736 GLU A N 1
ATOM 5608 C CA . GLU A 1 736 ? 1.714 22.537 -11.808 1.00 68.62 736 GLU A CA 1
ATOM 5609 C C . GLU A 1 736 ? 2.570 22.755 -13.056 1.00 68.62 736 GLU A C 1
ATOM 5611 O O . GLU A 1 736 ? 2.509 21.959 -13.995 1.00 68.62 736 GLU A O 1
ATOM 5616 N N . THR A 1 737 ? 3.459 23.751 -13.034 1.00 68.69 737 THR A N 1
ATOM 5617 C CA . THR A 1 737 ? 4.397 23.997 -14.136 1.00 68.69 737 THR A CA 1
ATOM 5618 C C . THR A 1 737 ? 5.391 22.848 -14.312 1.00 68.69 737 THR A C 1
ATOM 5620 O O . THR A 1 737 ? 5.684 22.463 -15.448 1.00 68.69 737 THR A O 1
ATOM 5623 N N . ALA A 1 738 ? 5.913 22.269 -13.225 1.00 64.81 738 ALA A N 1
ATOM 5624 C CA . ALA A 1 738 ? 6.835 21.133 -13.308 1.00 64.81 738 ALA A CA 1
ATOM 5625 C C . ALA A 1 738 ? 6.171 19.906 -13.958 1.00 64.81 738 ALA A C 1
ATOM 5627 O O . ALA A 1 738 ? 6.740 19.312 -14.877 1.00 64.81 738 ALA A O 1
ATOM 5628 N N . LEU A 1 739 ? 4.944 19.572 -13.547 1.00 66.19 739 LEU A N 1
ATOM 5629 C CA . LEU A 1 739 ? 4.203 18.418 -14.054 1.00 66.19 739 LEU A CA 1
ATOM 5630 C C . LEU A 1 739 ? 3.667 18.633 -15.477 1.00 66.19 739 LEU A C 1
ATOM 5632 O O . LEU A 1 739 ? 3.679 17.703 -16.283 1.00 66.19 739 LEU A O 1
ATOM 5636 N N . ALA A 1 740 ? 3.241 19.853 -15.816 1.00 66.94 740 ALA A N 1
ATOM 5637 C CA . ALA A 1 740 ? 2.815 20.203 -17.171 1.00 66.94 740 ALA A CA 1
ATOM 5638 C C . ALA A 1 740 ? 3.981 20.104 -18.165 1.00 66.94 740 ALA A C 1
ATOM 5640 O O . ALA A 1 740 ? 3.861 19.446 -19.199 1.00 66.94 740 ALA A O 1
ATOM 5641 N N . ASN A 1 741 ? 5.146 20.666 -17.815 1.00 64.94 741 ASN A N 1
ATOM 5642 C CA . ASN A 1 741 ? 6.360 20.525 -18.623 1.00 64.94 741 ASN A CA 1
ATOM 5643 C C . ASN A 1 741 ? 6.777 19.056 -18.767 1.00 64.94 741 ASN A C 1
ATOM 5645 O O . ASN A 1 741 ? 7.186 18.640 -19.851 1.00 64.94 741 ASN A O 1
ATOM 5649 N N . PHE A 1 742 ? 6.645 18.273 -17.695 1.00 63.47 742 PHE A N 1
ATOM 5650 C CA . PHE A 1 742 ? 6.922 16.841 -17.698 1.00 63.47 742 PHE A CA 1
ATOM 5651 C C . PHE A 1 742 ? 5.997 16.089 -18.664 1.00 63.47 742 PHE A C 1
ATOM 5653 O O . PHE A 1 742 ? 6.485 15.361 -19.523 1.00 63.47 742 PHE A O 1
ATOM 5660 N N . LYS A 1 743 ? 4.679 16.318 -18.625 1.00 66.31 743 LYS A N 1
ATOM 5661 C CA . LYS A 1 743 ? 3.727 15.686 -19.553 1.00 66.31 743 LYS A CA 1
ATOM 5662 C C . LYS A 1 743 ? 4.012 16.036 -21.016 1.00 66.31 743 LYS A C 1
ATOM 5664 O O . LYS A 1 743 ? 4.133 15.130 -21.849 1.00 66.31 743 LYS A O 1
ATOM 5669 N N . ASP A 1 744 ? 4.100 17.331 -21.319 1.00 64.12 744 ASP A N 1
ATOM 5670 C CA . ASP A 1 744 ? 4.200 17.832 -22.694 1.00 64.12 744 ASP A CA 1
ATOM 5671 C C . ASP A 1 744 ? 5.505 17.363 -23.362 1.00 64.12 744 ASP A C 1
ATOM 5673 O O . ASP A 1 744 ? 5.525 17.017 -24.548 1.00 64.12 744 ASP A O 1
ATOM 5677 N N . GLN A 1 745 ? 6.602 17.291 -22.598 1.00 61.03 745 GLN A N 1
ATOM 5678 C CA . GLN A 1 745 ? 7.909 16.873 -23.111 1.00 61.03 745 GLN A CA 1
ATOM 5679 C C . GLN A 1 745 ? 8.106 15.350 -23.126 1.00 61.03 745 GLN A C 1
ATOM 5681 O O . GLN A 1 745 ? 8.755 14.841 -24.050 1.00 61.03 745 GLN A O 1
ATOM 5686 N N . ALA A 1 746 ? 7.567 14.626 -22.139 1.00 58.97 746 ALA A N 1
ATOM 5687 C CA . ALA A 1 746 ? 7.911 13.224 -21.907 1.00 58.97 746 ALA A CA 1
ATOM 5688 C C . ALA A 1 746 ? 6.911 12.207 -22.455 1.00 58.97 746 ALA A C 1
ATOM 5690 O O . ALA A 1 746 ? 7.332 11.160 -22.938 1.00 58.97 746 ALA A O 1
ATOM 5691 N N . ILE A 1 747 ? 5.606 12.492 -22.419 1.00 59.28 747 ILE A N 1
ATOM 5692 C CA . ILE A 1 747 ? 4.592 11.538 -22.891 1.00 59.28 747 ILE A CA 1
ATOM 5693 C C . ILE A 1 747 ? 4.199 11.885 -24.323 1.00 59.28 747 ILE A C 1
ATOM 5695 O O . ILE A 1 747 ? 4.435 11.098 -25.234 1.00 59.28 747 ILE A O 1
ATOM 5699 N N . GLU A 1 748 ? 3.683 13.088 -24.570 1.00 61.88 748 GLU A N 1
ATOM 5700 C CA . GLU A 1 748 ? 3.158 13.440 -25.897 1.00 61.88 748 GLU A CA 1
ATOM 5701 C C . GLU A 1 748 ? 4.281 13.677 -26.916 1.00 61.88 748 GLU A C 1
ATOM 5703 O O . GLU A 1 748 ? 4.285 13.098 -28.005 1.00 61.88 748 GLU A O 1
ATOM 5708 N N . GLY A 1 749 ? 5.282 14.485 -26.558 1.00 62.41 749 GLY A N 1
ATOM 5709 C CA . GLY A 1 749 ? 6.371 14.834 -27.466 1.00 62.41 749 GLY A CA 1
ATOM 5710 C C . GLY A 1 749 ? 7.359 13.702 -27.749 1.00 62.41 749 GLY A C 1
ATOM 5711 O O . GLY A 1 749 ? 8.083 13.781 -28.741 1.00 62.41 749 GLY A O 1
ATOM 5712 N N . LEU A 1 750 ? 7.488 12.699 -26.872 1.00 60.31 750 LEU A N 1
ATOM 5713 C CA . LEU A 1 750 ? 8.448 11.599 -27.036 1.00 60.31 750 LEU A CA 1
ATOM 5714 C C . LEU A 1 750 ? 7.797 10.367 -27.658 1.00 60.31 750 LEU A C 1
ATOM 5716 O O . LEU A 1 750 ? 8.378 9.800 -28.575 1.00 60.31 750 LEU A O 1
ATOM 5720 N N . VAL A 1 751 ? 6.581 9.995 -27.244 1.00 59.81 751 VAL A N 1
ATOM 5721 C CA . VAL A 1 751 ? 5.835 8.907 -27.899 1.00 59.81 751 VAL A CA 1
ATOM 5722 C C . VAL A 1 751 ? 5.619 9.245 -29.368 1.00 59.81 751 VAL A C 1
ATOM 5724 O O . VAL A 1 751 ? 5.897 8.411 -30.226 1.00 59.81 751 VAL A O 1
ATOM 5727 N N . LYS A 1 752 ? 5.228 10.487 -29.678 1.00 63.50 752 LYS A N 1
ATOM 5728 C CA . LYS A 1 752 ? 5.089 10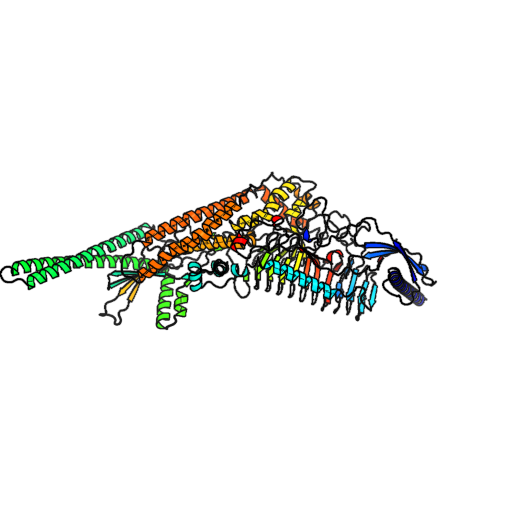.949 -31.063 1.00 63.50 752 LYS A CA 1
ATOM 5729 C C . LYS A 1 752 ? 6.404 10.873 -31.833 1.00 63.50 752 LYS A C 1
ATOM 5731 O O . LYS A 1 752 ? 6.430 10.381 -32.947 1.00 63.50 752 LYS A O 1
ATOM 5736 N N . TYR A 1 753 ? 7.498 11.308 -31.224 1.00 62.41 753 TYR A N 1
ATOM 5737 C CA . TYR A 1 753 ? 8.820 11.277 -31.839 1.00 62.41 753 TYR A CA 1
ATOM 5738 C C . TYR A 1 753 ? 9.338 9.854 -32.101 1.00 62.41 753 TYR A C 1
ATOM 5740 O O . TYR A 1 753 ? 9.814 9.556 -33.192 1.00 62.41 753 TYR A O 1
ATOM 5748 N N . VAL A 1 754 ? 9.189 8.946 -31.132 1.00 59.97 754 VAL A N 1
ATOM 5749 C CA . VAL A 1 754 ? 9.518 7.525 -31.305 1.00 59.97 754 VAL A CA 1
ATOM 5750 C C . VAL A 1 754 ? 8.637 6.915 -32.402 1.00 59.97 754 VAL A C 1
ATOM 5752 O O . VAL A 1 754 ? 9.125 6.162 -33.240 1.00 59.97 754 VAL A O 1
ATOM 5755 N N . THR A 1 755 ? 7.355 7.281 -32.439 1.00 55.72 755 THR A N 1
ATOM 5756 C CA . THR A 1 755 ? 6.382 6.749 -33.402 1.00 55.72 755 THR A CA 1
ATOM 5757 C C . THR A 1 755 ? 6.573 7.282 -34.822 1.00 55.72 755 THR A C 1
ATOM 5759 O O . THR A 1 755 ? 6.360 6.555 -35.786 1.00 55.72 755 THR A O 1
ATOM 5762 N N . GLU A 1 756 ? 6.953 8.547 -34.975 1.00 61.41 756 GLU A N 1
ATOM 5763 C CA . GLU A 1 756 ? 7.062 9.197 -36.282 1.00 61.41 756 GLU A CA 1
ATOM 5764 C C . GLU A 1 756 ? 8.479 9.109 -36.853 1.00 61.41 756 GLU A C 1
ATOM 5766 O O . GLU A 1 756 ? 8.621 8.795 -38.027 1.00 61.41 756 GLU A O 1
ATOM 5771 N N . GLU A 1 757 ? 9.527 9.333 -36.056 1.00 63.56 757 GLU A N 1
ATOM 5772 C CA . GLU A 1 757 ? 10.905 9.388 -36.565 1.00 63.56 757 GLU A CA 1
ATOM 5773 C C . GLU A 1 757 ? 11.607 8.028 -36.463 1.00 63.56 757 GLU A C 1
ATOM 5775 O O . GLU A 1 757 ? 12.038 7.472 -37.472 1.00 63.56 757 GLU A O 1
ATOM 5780 N N . ILE A 1 758 ? 11.645 7.423 -35.270 1.00 59.31 758 ILE A N 1
ATOM 5781 C CA . ILE A 1 758 ? 12.392 6.171 -35.041 1.00 59.31 758 ILE A CA 1
ATOM 5782 C C . ILE A 1 758 ? 11.765 4.991 -35.788 1.00 59.31 758 ILE A C 1
ATOM 5784 O O . ILE A 1 758 ? 12.464 4.138 -36.334 1.00 59.31 758 ILE A O 1
ATOM 5788 N N . ILE A 1 759 ? 10.438 4.920 -35.833 1.00 56.84 759 ILE A N 1
ATOM 5789 C CA . ILE A 1 759 ? 9.747 3.866 -36.577 1.00 56.84 759 ILE A CA 1
ATOM 5790 C C . ILE A 1 759 ? 9.864 4.064 -38.075 1.00 56.84 759 ILE A C 1
ATOM 5792 O O . ILE A 1 759 ? 10.002 3.076 -38.794 1.00 56.84 759 ILE A O 1
ATOM 5796 N N . GLN A 1 760 ? 9.790 5.302 -38.561 1.00 58.19 760 GLN A N 1
ATOM 5797 C CA . GLN A 1 760 ? 9.989 5.546 -39.979 1.00 58.19 760 GLN A CA 1
ATOM 5798 C C . GLN A 1 760 ? 11.401 5.108 -40.383 1.00 58.19 760 GLN A C 1
ATOM 5800 O O . GLN A 1 760 ? 11.538 4.394 -41.372 1.00 58.19 760 GLN A O 1
ATOM 5805 N N . GLU A 1 761 ? 12.415 5.392 -39.563 1.00 58.00 761 GLU A N 1
ATOM 5806 C CA . GLU A 1 761 ? 13.775 4.872 -39.750 1.00 58.00 761 GLU A CA 1
ATOM 5807 C C . GLU A 1 761 ? 13.851 3.342 -39.675 1.00 58.00 761 GLU A C 1
ATOM 5809 O O . GLU A 1 761 ? 14.492 2.717 -40.517 1.00 58.00 761 GLU A O 1
ATOM 5814 N N . LEU A 1 762 ? 13.166 2.711 -38.717 1.00 55.78 762 LEU A N 1
ATOM 5815 C CA . LEU A 1 762 ? 13.107 1.251 -38.594 1.00 55.78 762 LEU A CA 1
ATOM 5816 C C . LEU A 1 762 ? 12.474 0.609 -39.838 1.00 55.78 762 LEU A C 1
ATOM 5818 O O . LEU A 1 762 ? 12.972 -0.392 -40.357 1.00 55.78 762 LEU A O 1
ATOM 5822 N N . VAL A 1 763 ? 11.375 1.183 -40.329 1.00 52.94 763 VAL A N 1
ATOM 5823 C CA . VAL A 1 763 ? 10.686 0.749 -41.550 1.00 52.94 763 VAL A CA 1
ATOM 5824 C C . VAL A 1 763 ? 11.567 0.993 -42.768 1.00 52.94 763 VAL A C 1
ATOM 5826 O O . VAL A 1 763 ? 11.617 0.130 -43.640 1.00 52.94 763 VAL A O 1
ATOM 5829 N N . GLU A 1 764 ? 12.288 2.111 -42.831 1.00 55.34 764 GLU A N 1
ATOM 5830 C CA . GLU A 1 764 ? 13.254 2.406 -43.889 1.00 55.34 764 GLU A CA 1
ATOM 5831 C C . GLU A 1 764 ? 14.430 1.420 -43.875 1.00 55.34 764 GLU A C 1
ATOM 5833 O O . GLU A 1 764 ? 14.804 0.923 -44.935 1.00 55.34 764 GLU A O 1
ATOM 5838 N N . GLU A 1 765 ? 14.970 1.050 -42.710 1.00 52.19 765 GLU A N 1
ATOM 5839 C CA . GLU A 1 765 ? 16.066 0.080 -42.598 1.00 52.19 765 GLU A CA 1
ATOM 5840 C C . GLU A 1 765 ? 15.607 -1.344 -42.959 1.00 52.19 765 GLU A C 1
ATOM 5842 O O . GLU A 1 765 ? 16.292 -2.054 -43.703 1.00 52.19 765 GLU A O 1
ATOM 5847 N N . VAL A 1 766 ? 14.405 -1.745 -42.531 1.00 47.28 766 VAL A N 1
ATOM 5848 C CA . VAL A 1 766 ? 13.783 -3.019 -42.932 1.00 47.28 766 VAL A CA 1
ATOM 5849 C C . VAL A 1 766 ? 13.432 -3.020 -44.424 1.00 47.28 766 VAL A C 1
ATOM 5851 O O . VAL A 1 766 ? 13.654 -4.021 -45.105 1.00 47.28 766 VAL A O 1
ATOM 5854 N N . ALA A 1 767 ? 12.929 -1.913 -44.974 1.00 43.62 767 ALA A N 1
ATOM 5855 C CA . ALA A 1 767 ? 12.633 -1.782 -46.401 1.00 43.62 767 ALA A CA 1
ATOM 5856 C C . ALA A 1 767 ? 13.913 -1.788 -47.253 1.00 43.62 767 ALA A C 1
ATOM 5858 O O . ALA A 1 767 ? 13.942 -2.424 -48.309 1.00 43.62 767 ALA A O 1
ATOM 5859 N N . ALA A 1 768 ? 14.992 -1.160 -46.777 1.00 46.78 768 ALA A N 1
ATOM 5860 C CA . ALA A 1 768 ? 16.315 -1.199 -47.396 1.00 46.78 768 ALA A CA 1
ATOM 5861 C C . ALA A 1 768 ? 16.924 -2.610 -47.367 1.00 46.78 768 ALA A C 1
ATOM 5863 O O . ALA A 1 768 ? 17.584 -3.012 -48.322 1.00 46.78 768 ALA A O 1
ATOM 5864 N N . ALA A 1 769 ? 16.640 -3.420 -46.341 1.00 40.78 769 ALA A N 1
ATOM 5865 C CA . ALA A 1 769 ? 17.027 -4.833 -46.325 1.00 40.78 769 ALA A CA 1
ATOM 5866 C C . ALA A 1 769 ? 16.325 -5.668 -47.423 1.00 40.78 769 ALA A C 1
ATOM 5868 O O . ALA A 1 769 ? 16.808 -6.743 -47.784 1.00 40.78 769 ALA A O 1
ATOM 5869 N N . VAL A 1 770 ? 15.212 -5.174 -47.986 1.00 36.56 770 VAL A N 1
ATOM 5870 C CA . VAL A 1 770 ? 14.430 -5.830 -49.052 1.00 36.56 770 VAL A CA 1
ATOM 5871 C C . VAL A 1 770 ? 14.717 -5.231 -50.445 1.00 36.56 770 VAL A C 1
ATOM 5873 O O . VAL A 1 770 ? 14.451 -5.887 -51.456 1.00 36.56 770 VAL A O 1
ATOM 5876 N N . ALA A 1 771 ? 15.310 -4.033 -50.537 1.00 36.44 771 ALA A N 1
ATOM 5877 C CA . ALA A 1 771 ? 15.578 -3.325 -51.794 1.00 36.44 771 ALA A CA 1
ATOM 5878 C C . ALA A 1 771 ? 17.087 -3.061 -52.030 1.00 36.44 771 ALA A C 1
ATOM 5880 O O . ALA A 1 771 ? 17.745 -2.430 -51.209 1.00 36.44 771 ALA A O 1
ATOM 5881 N N . PRO A 1 772 ? 17.670 -3.470 -53.174 1.00 32.34 772 PRO A N 1
ATOM 5882 C CA . PRO A 1 772 ? 19.093 -3.272 -53.439 1.00 32.34 772 PRO A CA 1
ATOM 5883 C C . PRO A 1 772 ? 19.379 -1.872 -54.018 1.00 32.34 772 PRO A C 1
ATOM 5885 O O . PRO A 1 772 ? 19.504 -1.757 -55.234 1.00 32.34 772 PRO A O 1
ATOM 5888 N N . ALA A 1 773 ? 19.488 -0.818 -53.193 1.00 33.94 773 ALA A N 1
ATOM 5889 C CA . ALA A 1 773 ? 20.217 0.426 -53.528 1.00 33.94 773 ALA A CA 1
ATOM 5890 C C . ALA A 1 773 ? 20.329 1.432 -52.354 1.00 33.94 773 ALA A C 1
ATOM 5892 O O . ALA A 1 773 ? 19.334 1.751 -51.720 1.00 33.94 773 ALA A O 1
ATOM 5893 N N . GLU A 1 774 ? 21.547 1.971 -52.183 1.00 39.81 774 GLU A N 1
ATOM 5894 C CA . GLU A 1 774 ? 21.961 3.224 -51.504 1.00 39.81 774 GLU A CA 1
ATOM 5895 C C . GLU A 1 774 ? 21.601 3.434 -50.013 1.00 39.81 774 GLU A C 1
ATOM 5897 O O . GLU A 1 774 ? 20.536 3.922 -49.658 1.00 39.81 774 GLU A O 1
ATOM 5902 N N . ILE A 1 775 ? 22.575 3.159 -49.128 1.00 40.25 775 ILE A N 1
ATOM 5903 C CA . ILE A 1 775 ? 22.484 3.342 -47.667 1.00 40.25 775 ILE A CA 1
ATOM 5904 C C . ILE A 1 775 ? 23.478 4.432 -47.239 1.00 40.25 775 ILE A C 1
ATOM 5906 O O . ILE A 1 775 ? 24.661 4.159 -47.042 1.00 40.25 775 ILE A O 1
ATOM 5910 N N . GLY A 1 776 ? 22.999 5.671 -47.120 1.00 38.12 776 GLY A N 1
ATOM 5911 C CA . GLY A 1 776 ? 23.781 6.809 -46.612 1.00 38.12 776 GLY A CA 1
ATOM 5912 C C . GLY A 1 776 ? 23.003 7.779 -45.713 1.00 38.12 776 GLY A C 1
ATOM 5913 O O . GLY A 1 776 ? 23.630 8.554 -45.003 1.00 38.12 776 GLY A O 1
ATOM 5914 N N . SER A 1 777 ? 21.665 7.731 -45.698 1.00 45.00 777 SER A N 1
ATOM 5915 C CA . SER A 1 777 ? 20.807 8.685 -44.972 1.00 45.00 777 SER A CA 1
ATOM 5916 C C . SER A 1 777 ? 20.489 8.296 -43.521 1.00 45.00 777 SER A C 1
ATOM 5918 O O . SER A 1 777 ? 20.237 9.178 -42.710 1.00 45.00 777 SER A O 1
ATOM 5920 N N . VAL A 1 778 ? 20.538 7.005 -43.172 1.00 45.06 778 VAL A N 1
ATOM 5921 C CA . VAL A 1 778 ? 20.051 6.491 -41.872 1.00 45.06 778 VAL A CA 1
ATOM 5922 C C . VAL A 1 778 ? 20.978 6.854 -40.701 1.00 45.06 778 VAL A C 1
ATOM 5924 O O . VAL A 1 778 ? 20.513 7.194 -39.622 1.00 45.06 778 VAL A O 1
ATOM 5927 N N . ALA A 1 779 ? 22.302 6.865 -40.904 1.00 44.78 779 ALA A N 1
ATOM 5928 C CA . ALA A 1 779 ? 23.253 7.170 -39.827 1.00 44.78 779 ALA A CA 1
ATOM 5929 C C . ALA A 1 779 ? 23.164 8.626 -39.329 1.00 44.78 779 ALA A C 1
ATOM 5931 O O . ALA A 1 779 ? 23.348 8.880 -38.146 1.00 44.78 779 ALA A O 1
ATOM 5932 N N . THR A 1 780 ? 22.873 9.584 -40.217 1.00 50.00 780 THR A N 1
ATOM 5933 C CA . THR A 1 780 ? 22.709 10.999 -39.837 1.00 50.00 780 THR A CA 1
ATOM 5934 C C . THR A 1 780 ? 21.409 11.233 -39.071 1.00 50.00 780 THR A C 1
ATOM 5936 O O . THR A 1 780 ? 21.368 12.095 -38.199 1.00 50.00 780 THR A O 1
ATOM 5939 N N . ALA A 1 781 ? 20.366 10.465 -39.382 1.00 51.88 781 ALA A N 1
ATOM 5940 C CA . ALA A 1 781 ? 19.068 10.572 -38.736 1.00 51.88 781 ALA A CA 1
ATOM 5941 C C . ALA A 1 781 ? 19.110 9.998 -37.302 1.00 51.88 781 ALA A C 1
ATOM 5943 O O . ALA A 1 781 ? 18.787 10.719 -36.362 1.00 51.88 781 ALA A O 1
ATOM 5944 N N . ILE A 1 782 ? 19.736 8.825 -37.105 1.00 55.19 782 ILE A N 1
ATOM 5945 C CA . ILE A 1 782 ? 20.018 8.242 -35.775 1.00 55.19 782 ILE A CA 1
ATOM 5946 C C . ILE A 1 782 ? 20.795 9.210 -34.860 1.00 55.19 782 ILE A C 1
ATOM 5948 O O . ILE A 1 782 ? 20.551 9.260 -33.651 1.00 55.19 782 ILE A O 1
ATOM 5952 N N . ASP A 1 783 ? 21.730 9.986 -35.413 1.00 60.00 783 ASP A N 1
ATOM 5953 C CA . ASP A 1 783 ? 22.556 10.926 -34.642 1.00 60.00 783 ASP A CA 1
ATOM 5954 C C . ASP A 1 783 ? 21.754 12.140 -34.173 1.00 60.00 783 ASP A C 1
ATOM 5956 O O . ASP A 1 783 ? 21.775 12.462 -32.987 1.00 60.00 783 ASP A O 1
ATOM 5960 N N . VAL A 1 784 ? 20.963 12.741 -35.070 1.00 62.97 784 VAL A N 1
ATOM 5961 C CA . VAL A 1 784 ? 19.985 13.779 -34.702 1.00 62.97 784 VAL A CA 1
ATOM 5962 C C . VAL A 1 784 ? 19.019 13.236 -33.657 1.00 62.97 784 VAL A C 1
ATOM 5964 O O . VAL A 1 784 ? 18.674 13.938 -32.701 1.00 62.97 784 VAL A O 1
ATOM 5967 N N . VAL A 1 785 ? 18.620 11.969 -33.816 1.00 60.25 785 VAL A N 1
ATOM 5968 C CA . VAL A 1 785 ? 17.659 11.360 -32.919 1.00 60.25 785 VAL A CA 1
ATOM 5969 C C . VAL A 1 785 ? 18.224 11.231 -31.503 1.00 60.25 785 VAL A C 1
ATOM 5971 O O . VAL A 1 785 ? 17.562 11.543 -30.510 1.00 60.25 785 VAL A O 1
ATOM 5974 N N . THR A 1 786 ? 19.473 10.784 -31.420 1.00 62.94 786 THR A N 1
ATOM 5975 C CA . THR A 1 786 ? 20.209 10.608 -30.167 1.00 62.94 786 THR A CA 1
ATOM 5976 C C . THR A 1 786 ? 20.460 11.952 -29.482 1.00 62.94 786 THR A C 1
ATOM 5978 O O . THR A 1 786 ? 20.210 12.069 -28.284 1.00 62.94 786 THR A O 1
ATOM 5981 N N . ASP A 1 787 ? 20.863 12.985 -30.227 1.00 67.88 787 ASP A N 1
ATOM 5982 C CA . ASP A 1 787 ? 21.129 14.326 -29.684 1.00 67.88 787 ASP A CA 1
ATOM 5983 C C . ASP A 1 787 ? 19.875 14.954 -29.049 1.00 67.88 787 ASP A C 1
ATOM 5985 O O . ASP A 1 787 ? 19.932 15.506 -27.946 1.00 67.88 787 ASP A O 1
ATOM 5989 N N . ASN A 1 788 ? 18.716 14.816 -29.700 1.00 67.50 788 ASN A N 1
ATOM 5990 C CA . ASN A 1 788 ? 17.438 15.293 -29.163 1.00 67.50 788 ASN A CA 1
ATOM 5991 C C . ASN A 1 788 ? 17.017 14.543 -27.888 1.00 67.50 788 ASN A C 1
ATOM 5993 O O . ASN A 1 788 ? 16.449 15.150 -26.978 1.00 67.50 788 ASN A O 1
ATOM 5997 N N . LEU A 1 789 ? 17.276 13.231 -27.809 1.00 65.44 789 LEU A N 1
ATOM 5998 C CA . LEU A 1 789 ? 17.005 12.436 -26.605 1.00 65.44 789 LEU A CA 1
ATOM 5999 C C . LEU A 1 789 ? 17.913 12.854 -25.447 1.00 65.44 789 LEU A C 1
ATOM 6001 O O . LEU A 1 789 ? 17.434 12.982 -24.324 1.00 65.44 789 LEU A O 1
ATOM 6005 N N . VAL A 1 790 ? 19.193 13.123 -25.719 1.00 69.62 790 VAL A N 1
ATOM 6006 C CA . VAL A 1 790 ? 20.155 13.600 -24.714 1.00 69.62 790 VAL A CA 1
ATOM 6007 C C . VAL A 1 790 ? 19.738 14.955 -24.137 1.00 69.62 790 VAL A C 1
ATOM 6009 O O . VAL A 1 790 ? 19.812 15.149 -22.927 1.00 69.62 790 VAL A O 1
ATOM 6012 N N . ASP A 1 791 ? 19.255 15.893 -24.958 1.00 70.75 791 ASP A N 1
ATOM 6013 C CA . ASP A 1 791 ? 18.747 17.181 -24.455 1.00 70.75 791 ASP A CA 1
ATOM 6014 C C . ASP A 1 791 ? 17.546 17.006 -23.505 1.00 70.75 791 ASP A C 1
ATOM 6016 O O . ASP A 1 791 ? 17.440 17.697 -22.491 1.00 70.75 791 ASP A O 1
ATOM 6020 N N . ARG A 1 792 ? 16.651 16.054 -23.797 1.00 70.38 792 ARG A N 1
ATOM 6021 C CA . ARG A 1 792 ? 15.482 15.754 -22.951 1.00 70.38 792 ARG A CA 1
ATOM 6022 C C . ARG A 1 792 ? 15.844 15.009 -21.669 1.00 70.38 792 ARG A C 1
ATOM 6024 O O . ARG A 1 792 ? 15.283 15.324 -20.621 1.00 70.38 792 ARG A O 1
ATOM 6031 N N . ASP A 1 793 ? 16.781 14.071 -21.746 1.00 70.19 793 ASP A N 1
ATOM 6032 C CA . ASP A 1 793 ? 17.360 13.384 -20.587 1.00 70.19 793 ASP A CA 1
ATOM 6033 C C . ASP A 1 793 ? 17.985 14.401 -19.622 1.00 70.19 793 ASP A C 1
ATOM 6035 O O . ASP A 1 793 ? 17.589 14.494 -18.463 1.00 70.19 793 ASP A O 1
ATOM 6039 N N . ASN A 1 794 ? 18.833 15.299 -20.137 1.00 71.94 794 ASN A N 1
ATOM 6040 C CA . ASN A 1 794 ? 19.435 16.367 -19.336 1.00 71.94 794 ASN A CA 1
ATOM 6041 C C . ASN A 1 794 ? 18.388 17.251 -18.639 1.00 71.94 794 ASN A C 1
ATOM 6043 O O . ASN A 1 794 ? 18.601 17.670 -17.502 1.00 71.94 794 ASN A O 1
ATOM 6047 N N . LYS A 1 795 ? 17.254 17.539 -19.290 1.00 68.56 795 LYS A N 1
ATOM 6048 C CA . LYS A 1 795 ? 16.151 18.302 -18.679 1.00 68.56 795 LYS A CA 1
ATOM 6049 C C . LYS A 1 795 ? 15.454 17.533 -17.560 1.00 68.56 795 LYS A C 1
ATOM 6051 O O . LYS A 1 795 ? 15.143 18.146 -16.543 1.00 68.56 795 LYS A O 1
ATOM 6056 N N . LEU A 1 796 ? 15.230 16.228 -17.731 1.00 67.44 796 LEU A N 1
ATOM 6057 C CA . LEU A 1 796 ? 14.653 15.376 -16.688 1.00 67.44 796 LEU A CA 1
ATOM 6058 C C . LEU A 1 796 ? 15.586 15.294 -15.483 1.00 67.44 796 LEU A C 1
ATOM 6060 O O . LEU A 1 796 ? 15.154 15.604 -14.380 1.00 67.44 796 LEU A O 1
ATOM 6064 N N . VAL A 1 797 ? 16.866 14.991 -15.709 1.00 70.88 797 VAL A N 1
ATOM 6065 C CA . VAL A 1 797 ? 17.891 14.970 -14.655 1.00 70.88 797 VAL A CA 1
ATOM 6066 C C . VAL A 1 797 ? 17.958 16.319 -13.946 1.00 70.88 797 VAL A C 1
ATOM 6068 O O . VAL A 1 797 ? 17.974 16.367 -12.727 1.00 70.88 797 VAL A O 1
ATOM 6071 N N . THR A 1 798 ? 17.899 17.434 -14.681 1.00 68.12 798 THR A N 1
ATOM 6072 C CA . THR A 1 798 ? 17.883 18.771 -14.064 1.00 68.12 798 THR A CA 1
ATOM 6073 C C . THR A 1 798 ? 16.655 18.982 -13.173 1.00 68.12 798 THR A C 1
ATOM 6075 O O . THR A 1 798 ? 16.773 19.595 -12.115 1.00 68.12 798 THR A O 1
ATOM 6078 N N . ALA A 1 799 ? 15.476 18.504 -13.581 1.00 65.06 799 ALA A N 1
ATOM 6079 C CA . ALA A 1 799 ? 14.261 18.601 -12.775 1.00 65.06 799 ALA A CA 1
ATOM 6080 C C . ALA A 1 799 ? 14.318 17.687 -11.537 1.00 65.06 799 ALA A C 1
ATOM 6082 O O . ALA A 1 799 ? 13.936 18.117 -10.450 1.00 65.06 799 ALA A O 1
ATOM 6083 N N . GLU A 1 800 ? 14.829 16.462 -11.685 1.00 69.19 800 GLU A N 1
ATOM 6084 C CA . GLU A 1 800 ? 15.053 15.520 -10.582 1.00 69.19 800 GLU A CA 1
ATOM 6085 C C . GLU A 1 800 ? 16.081 16.057 -9.580 1.00 69.19 800 GLU A C 1
ATOM 6087 O O . GLU A 1 800 ? 15.800 16.077 -8.383 1.00 69.19 800 GLU A O 1
ATOM 6092 N N . ASP A 1 801 ? 17.228 16.551 -10.051 1.00 72.44 801 ASP A N 1
ATOM 6093 C CA . ASP A 1 801 ? 18.286 17.148 -9.228 1.00 72.44 801 ASP A CA 1
ATOM 6094 C C . ASP A 1 801 ? 17.783 18.401 -8.506 1.00 72.44 801 ASP A C 1
ATOM 6096 O O . ASP A 1 801 ? 18.093 18.611 -7.334 1.00 72.44 801 ASP A O 1
ATOM 6100 N N . PHE A 1 802 ? 16.982 19.231 -9.182 1.00 68.19 802 PHE A N 1
ATOM 6101 C CA . PHE A 1 802 ? 16.357 20.404 -8.575 1.00 68.19 802 PHE A CA 1
ATOM 6102 C C . PHE A 1 802 ? 15.412 20.007 -7.436 1.00 68.19 802 PHE A C 1
ATOM 6104 O O . PHE A 1 802 ? 15.551 20.522 -6.330 1.00 68.19 802 PHE A O 1
ATOM 6111 N N . LEU A 1 803 ? 14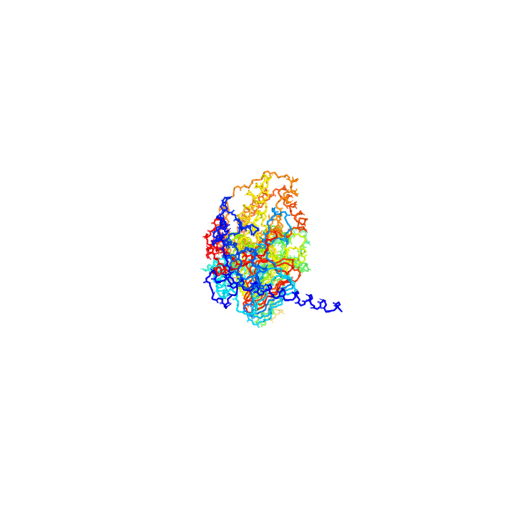.493 19.065 -7.672 1.00 68.00 803 LEU A N 1
ATOM 6112 C CA . LEU A 1 803 ? 13.553 18.598 -6.648 1.00 68.00 803 LEU A CA 1
ATOM 6113 C C . LEU A 1 803 ? 14.268 17.883 -5.496 1.00 68.00 803 LEU A C 1
ATOM 6115 O O . LEU A 1 803 ? 13.951 18.133 -4.336 1.00 68.00 803 LEU A O 1
ATOM 6119 N N . THR A 1 804 ? 15.256 17.042 -5.802 1.00 72.12 804 THR A N 1
ATOM 6120 C CA . THR A 1 804 ? 16.057 16.313 -4.807 1.00 72.12 804 THR A CA 1
ATOM 6121 C C . THR A 1 804 ? 16.874 17.277 -3.957 1.00 72.12 804 THR A C 1
ATOM 6123 O O . THR A 1 804 ? 16.801 17.213 -2.736 1.00 72.12 804 THR A O 1
ATOM 6126 N N . GLY A 1 805 ? 17.576 18.229 -4.580 1.00 69.00 805 GLY A N 1
ATOM 6127 C CA . GLY A 1 805 ? 18.338 19.256 -3.870 1.00 69.00 805 GLY A CA 1
ATOM 6128 C C . GLY A 1 805 ? 17.454 20.132 -2.982 1.00 69.00 805 GLY A C 1
ATOM 6129 O O . GLY A 1 805 ? 17.825 20.423 -1.852 1.00 69.00 805 GLY A O 1
ATOM 6130 N N . MET A 1 806 ? 16.250 20.487 -3.438 1.00 66.12 806 MET A N 1
ATOM 6131 C CA . MET A 1 806 ? 15.285 21.222 -2.613 1.00 66.12 806 MET A CA 1
ATOM 6132 C C . MET A 1 806 ? 14.769 20.408 -1.427 1.00 66.12 806 MET A C 1
ATOM 6134 O O . MET A 1 806 ? 14.581 20.962 -0.346 1.00 66.12 806 MET A O 1
ATOM 6138 N N . LEU A 1 807 ? 14.515 19.113 -1.618 1.00 70.44 807 LEU A N 1
ATOM 6139 C CA . LEU A 1 807 ? 14.107 18.216 -0.538 1.00 70.44 807 LEU A CA 1
ATOM 6140 C C . LEU A 1 807 ? 15.247 18.016 0.463 1.00 70.44 807 LEU A C 1
ATOM 6142 O O . LEU A 1 807 ? 15.009 18.046 1.667 1.00 70.44 807 LEU A O 1
ATOM 6146 N N . ASP A 1 808 ? 16.485 17.910 -0.008 1.00 70.38 808 ASP A N 1
ATOM 6147 C CA . ASP A 1 808 ? 17.666 17.880 0.853 1.00 70.38 808 ASP A CA 1
ATOM 6148 C C . ASP A 1 808 ? 17.873 19.195 1.616 1.00 70.38 808 ASP A C 1
ATOM 6150 O O . ASP A 1 808 ? 18.221 19.158 2.795 1.00 70.38 808 ASP A O 1
ATOM 6154 N N . ASP A 1 809 ? 17.607 20.346 0.994 1.00 64.12 809 ASP A N 1
ATOM 6155 C CA . ASP A 1 809 ? 17.645 21.654 1.658 1.00 64.12 809 ASP A CA 1
ATOM 6156 C C . ASP A 1 809 ? 16.516 21.796 2.701 1.00 64.12 809 ASP A C 1
ATOM 6158 O O . ASP A 1 809 ? 16.733 22.348 3.784 1.00 64.12 809 ASP A O 1
ATOM 6162 N N . ALA A 1 810 ? 15.319 21.271 2.405 1.00 60.41 810 ALA A N 1
ATOM 6163 C CA . ALA A 1 810 ? 14.187 21.224 3.333 1.00 60.41 810 ALA A CA 1
ATOM 6164 C C . ALA A 1 810 ? 14.474 20.323 4.545 1.00 60.41 810 ALA A C 1
ATOM 6166 O O . ALA A 1 810 ? 14.121 20.670 5.674 1.00 60.41 810 ALA A O 1
ATOM 6167 N N . PHE A 1 811 ? 15.168 19.202 4.329 1.00 61.69 811 PHE A N 1
ATOM 6168 C CA . PHE A 1 811 ? 15.694 18.323 5.375 1.00 61.69 811 PHE A CA 1
ATOM 6169 C C . PHE A 1 811 ? 17.169 18.611 5.630 1.00 61.69 811 PHE A C 1
ATOM 6171 O O . PHE A 1 811 ? 18.032 17.741 5.463 1.00 61.69 811 PHE A O 1
ATOM 6178 N N . SER A 1 812 ? 17.440 19.845 6.063 1.00 63.94 812 SER A N 1
ATOM 6179 C CA . SER A 1 812 ? 18.766 20.261 6.514 1.00 63.94 812 SER A CA 1
ATOM 6180 C C . SER A 1 812 ? 19.356 19.255 7.514 1.00 63.94 812 SER A C 1
ATOM 6182 O O . SER A 1 812 ? 18.629 18.515 8.184 1.00 63.94 812 SER A O 1
ATOM 6184 N N . ALA A 1 813 ? 20.687 19.232 7.640 1.00 64.75 813 ALA A N 1
ATOM 6185 C CA . ALA A 1 813 ? 21.372 18.340 8.580 1.00 64.75 813 ALA A CA 1
ATOM 6186 C C . ALA A 1 813 ? 20.783 18.425 10.002 1.00 64.75 813 ALA A C 1
ATOM 6188 O O . ALA A 1 813 ? 20.583 17.398 10.636 1.00 64.75 813 ALA A O 1
ATOM 6189 N N . ASP A 1 814 ? 20.392 19.624 10.444 1.00 59.78 814 ASP A N 1
ATOM 6190 C CA . ASP A 1 814 ? 19.785 19.843 11.759 1.00 59.78 814 ASP A CA 1
ATOM 6191 C C . ASP A 1 814 ? 18.395 19.180 11.893 1.00 59.78 814 ASP A C 1
ATOM 6193 O O . ASP A 1 814 ? 18.055 18.660 12.956 1.00 59.78 814 ASP A O 1
ATOM 6197 N N . ALA A 1 815 ? 17.586 19.164 10.825 1.00 59.53 815 ALA A N 1
ATOM 6198 C CA . ALA A 1 815 ? 16.281 18.497 10.812 1.00 59.53 815 ALA A CA 1
ATOM 6199 C C . ALA A 1 815 ? 16.416 16.969 10.801 1.00 59.53 815 ALA A C 1
ATOM 6201 O O . ALA A 1 815 ? 15.687 16.283 11.520 1.00 59.53 815 ALA A O 1
ATOM 6202 N N . LYS A 1 816 ? 17.364 16.447 10.009 1.00 65.00 816 LYS A N 1
ATOM 6203 C CA . LYS A 1 816 ? 17.704 15.015 9.966 1.00 65.00 816 LYS A CA 1
ATOM 6204 C C . LYS A 1 816 ? 18.237 14.548 11.328 1.00 65.00 816 LYS A C 1
ATOM 6206 O O . LYS A 1 816 ? 17.710 13.586 11.875 1.00 65.00 816 LYS A O 1
ATOM 6211 N N . ASP A 1 817 ? 19.158 15.295 11.938 1.00 66.06 817 ASP A N 1
ATOM 6212 C CA . ASP A 1 817 ? 19.700 14.996 13.272 1.00 66.06 817 ASP A CA 1
ATOM 6213 C C . ASP A 1 817 ? 18.608 15.000 14.350 1.00 66.06 817 ASP A C 1
ATOM 6215 O O . ASP A 1 817 ? 18.573 14.129 15.223 1.00 66.06 817 ASP A O 1
ATOM 6219 N N . ALA A 1 818 ? 17.681 15.959 14.305 1.00 63.19 818 ALA A N 1
ATOM 6220 C CA . ALA A 1 818 ? 16.582 15.999 15.259 1.00 63.19 818 ALA A CA 1
ATOM 6221 C C . ALA A 1 818 ? 15.592 14.840 15.078 1.00 63.19 818 ALA A C 1
ATOM 6223 O O . ALA A 1 818 ? 15.107 14.282 16.067 1.00 63.19 818 ALA A O 1
ATOM 6224 N N . LEU A 1 819 ? 15.316 14.454 13.831 1.00 66.00 819 LEU A N 1
ATOM 6225 C CA . LEU A 1 819 ? 14.488 13.299 13.509 1.00 66.00 819 LEU A CA 1
ATOM 6226 C C . LEU A 1 819 ? 15.146 11.984 13.955 1.00 66.00 819 LEU A C 1
ATOM 6228 O O . LEU A 1 819 ? 14.472 11.122 14.524 1.00 66.00 819 LEU A O 1
ATOM 6232 N N . ASP A 1 820 ? 16.458 11.849 13.774 1.00 69.06 820 ASP A N 1
ATOM 6233 C CA . ASP A 1 820 ? 17.246 10.708 14.250 1.00 69.06 820 ASP A CA 1
ATOM 6234 C C . ASP A 1 820 ? 17.287 10.655 15.785 1.00 69.06 820 ASP A C 1
ATOM 6236 O O . ASP A 1 820 ? 17.170 9.583 16.393 1.00 69.06 820 ASP A O 1
ATOM 6240 N N . HIS A 1 821 ? 17.381 11.809 16.450 1.00 68.38 821 HIS A N 1
ATOM 6241 C CA . HIS A 1 821 ? 17.279 11.910 17.906 1.00 68.38 821 HIS A CA 1
ATOM 6242 C C . HIS A 1 821 ? 15.890 11.538 18.429 1.00 68.38 821 HIS A C 1
ATOM 6244 O O . HIS A 1 821 ? 15.784 10.842 19.439 1.00 68.38 821 HIS A O 1
ATOM 6250 N N . LEU A 1 822 ? 14.823 11.959 17.753 1.00 66.75 822 LEU A N 1
ATOM 6251 C CA . LEU A 1 822 ? 13.464 11.536 18.080 1.00 66.75 822 LEU A CA 1
ATOM 6252 C C . LEU A 1 822 ? 13.317 10.022 17.916 1.00 66.75 822 LEU A C 1
ATOM 6254 O O . LEU A 1 822 ? 12.907 9.330 18.846 1.00 66.75 822 LEU A O 1
ATOM 6258 N N . THR A 1 823 ? 13.756 9.505 16.773 1.00 67.12 823 THR A N 1
ATOM 6259 C CA . THR A 1 823 ? 13.724 8.083 16.420 1.00 67.12 823 THR A CA 1
ATOM 6260 C C . THR A 1 823 ? 14.467 7.205 17.421 1.00 67.12 823 THR A C 1
ATOM 6262 O O . THR A 1 823 ? 13.921 6.210 17.890 1.00 67.12 823 THR A O 1
ATOM 6265 N N . SER A 1 824 ? 15.688 7.583 17.800 1.00 66.94 824 SER A N 1
ATOM 6266 C CA . SER A 1 824 ? 16.509 6.817 18.748 1.00 66.94 824 SER A CA 1
ATOM 6267 C C . SER A 1 824 ? 15.978 6.843 20.186 1.00 66.94 824 SER A C 1
ATOM 6269 O O . SER A 1 824 ? 16.210 5.903 20.946 1.00 66.94 824 SER A O 1
ATOM 6271 N N . ASN A 1 825 ? 15.233 7.885 20.566 1.00 65.62 825 ASN A N 1
ATOM 6272 C CA . ASN A 1 825 ? 14.630 7.984 21.895 1.00 65.62 825 ASN A CA 1
ATOM 6273 C C . ASN A 1 825 ? 13.258 7.301 21.991 1.00 65.62 825 ASN A C 1
ATOM 6275 O O . ASN A 1 825 ? 12.888 6.871 23.087 1.00 65.62 825 ASN A O 1
ATOM 6279 N N . ILE A 1 826 ? 12.533 7.138 20.875 1.00 65.56 826 ILE A N 1
ATOM 6280 C CA . ILE A 1 826 ? 11.257 6.400 20.832 1.00 65.56 826 ILE A CA 1
ATOM 6281 C C . ILE A 1 826 ? 11.424 4.999 21.433 1.00 65.56 826 ILE A C 1
ATOM 6283 O O . ILE A 1 826 ? 10.637 4.622 22.300 1.00 65.56 826 ILE A O 1
ATOM 6287 N N . ASP A 1 827 ? 12.487 4.273 21.076 1.00 59.62 827 ASP A N 1
ATOM 6288 C CA . ASP A 1 827 ? 12.742 2.918 21.592 1.00 59.62 827 ASP A CA 1
ATOM 6289 C C . ASP A 1 827 ? 12.892 2.872 23.124 1.00 59.62 827 ASP A C 1
ATOM 6291 O O . ASP A 1 827 ? 12.444 1.923 23.765 1.00 59.62 827 ASP A O 1
ATOM 6295 N N . THR A 1 828 ? 13.450 3.922 23.736 1.00 55.31 828 THR A N 1
ATOM 6296 C CA . THR A 1 828 ? 13.632 4.007 25.199 1.00 55.31 828 THR A CA 1
ATOM 6297 C C . THR A 1 828 ? 12.324 4.353 25.926 1.00 55.31 828 THR A C 1
ATOM 6299 O O . THR A 1 828 ? 12.091 3.913 27.053 1.00 55.31 828 THR A O 1
ATOM 6302 N N . ILE A 1 829 ? 11.445 5.137 25.292 1.00 56.00 829 ILE A N 1
ATOM 6303 C CA . ILE A 1 829 ? 10.151 5.560 25.862 1.00 56.00 829 ILE A CA 1
ATOM 6304 C C . ILE A 1 829 ? 9.126 4.415 25.787 1.00 56.00 829 ILE A C 1
ATOM 6306 O O . ILE A 1 829 ? 8.320 4.218 26.703 1.00 56.00 829 ILE A O 1
ATOM 6310 N N . VAL A 1 830 ? 9.206 3.628 24.715 1.00 58.12 830 VAL A N 1
ATOM 6311 C CA . VAL A 1 830 ? 8.342 2.490 24.391 1.00 58.12 830 VAL A CA 1
ATOM 6312 C C . VAL A 1 830 ? 8.351 1.387 25.466 1.00 58.12 830 VAL A C 1
ATOM 6314 O O . VAL A 1 830 ? 7.322 0.752 25.697 1.00 58.12 830 VAL A O 1
ATOM 6317 N N . GLU A 1 831 ? 9.451 1.183 26.198 1.00 50.22 831 GLU A N 1
ATOM 6318 C CA . GLU A 1 831 ? 9.539 0.125 27.221 1.00 50.22 831 GLU A CA 1
ATOM 6319 C C . GLU A 1 831 ? 8.623 0.340 28.446 1.00 50.22 831 GLU A C 1
ATOM 6321 O O . GLU A 1 831 ? 8.364 -0.619 29.173 1.00 50.22 831 GLU A O 1
ATOM 6326 N N . ASN A 1 832 ? 8.084 1.550 28.670 1.00 41.41 832 ASN A N 1
ATOM 6327 C CA . ASN A 1 832 ? 7.422 1.899 29.938 1.00 41.41 832 ASN A CA 1
ATOM 6328 C C . ASN A 1 832 ? 5.925 2.272 29.866 1.00 41.41 832 ASN A C 1
ATOM 6330 O O . ASN A 1 832 ? 5.312 2.379 30.924 1.00 41.41 832 ASN A O 1
ATOM 6334 N N . ASN A 1 833 ? 5.315 2.486 28.689 1.00 50.62 833 ASN A N 1
ATOM 6335 C CA . ASN A 1 833 ? 4.089 3.311 28.616 1.00 50.62 833 ASN A CA 1
ATOM 6336 C C . ASN A 1 833 ? 2.957 2.841 27.663 1.00 50.62 833 ASN A C 1
ATOM 6338 O O . ASN A 1 833 ? 2.052 3.620 27.385 1.00 50.62 833 ASN A O 1
ATOM 6342 N N . TYR A 1 834 ? 2.934 1.585 27.204 1.00 54.88 834 TYR A N 1
ATOM 6343 C CA . TYR A 1 834 ? 1.919 1.041 26.269 1.00 54.88 834 TYR A CA 1
ATOM 6344 C C . TYR A 1 834 ? 0.463 0.955 26.785 1.00 54.88 834 TYR A C 1
ATOM 6346 O O . TYR A 1 834 ? -0.282 0.102 26.327 1.00 54.88 834 TYR A O 1
ATOM 6354 N N . LEU A 1 835 ? 0.039 1.745 27.766 1.00 62.38 835 LEU A N 1
ATOM 6355 C CA . LEU A 1 835 ? -1.172 1.471 28.549 1.00 62.38 835 LEU A CA 1
ATOM 6356 C C . LEU A 1 835 ? -2.258 2.558 28.488 1.00 62.38 835 LEU A C 1
ATOM 6358 O O . LEU A 1 835 ? -3.215 2.494 29.259 1.00 62.38 835 LEU A O 1
ATOM 6362 N N . ARG A 1 836 ? -2.122 3.552 27.604 1.00 77.69 836 ARG A N 1
ATOM 6363 C CA . ARG A 1 836 ? -3.006 4.728 27.544 1.00 77.69 836 ARG A CA 1
ATOM 6364 C C . ARG A 1 836 ? -3.373 5.088 26.112 1.00 77.69 836 ARG A C 1
ATOM 6366 O O . ARG A 1 836 ? -2.616 4.784 25.192 1.00 77.69 836 ARG A O 1
ATOM 6373 N N . GLU A 1 837 ? -4.526 5.733 25.967 1.00 81.44 837 GLU A N 1
ATOM 6374 C CA . GLU A 1 837 ? -5.047 6.274 24.706 1.00 81.44 837 GLU A CA 1
ATOM 6375 C C . GLU A 1 837 ? -5.008 5.306 23.523 1.00 81.44 837 GLU A C 1
ATOM 6377 O O . GLU A 1 837 ? -4.488 5.620 22.446 1.00 81.44 837 GLU A O 1
ATOM 6382 N N . TYR A 1 838 ? -5.552 4.104 23.696 1.00 86.12 838 TYR A N 1
ATOM 6383 C CA . TYR A 1 838 ? -5.612 3.178 22.574 1.00 86.12 838 TYR A CA 1
ATOM 6384 C C . TYR A 1 838 ? -6.537 3.706 21.479 1.00 86.12 838 TYR A C 1
ATOM 6386 O O . TYR A 1 838 ? -7.677 4.078 21.756 1.00 86.12 838 TYR A O 1
ATOM 6394 N N . SER A 1 839 ? -6.059 3.660 20.237 1.00 87.88 839 SER A N 1
ATOM 6395 C CA . SER A 1 839 ? -6.843 3.886 19.020 1.00 87.88 839 SER A CA 1
ATOM 6396 C C . SER A 1 839 ? -7.512 2.580 18.589 1.00 87.88 839 SER A C 1
ATOM 6398 O O . SER A 1 839 ? -6.888 1.520 18.646 1.00 87.88 839 SER A O 1
ATOM 6400 N N . GLY A 1 840 ? -8.778 2.617 18.177 1.00 90.31 840 GLY A N 1
ATOM 6401 C CA . GLY A 1 840 ? -9.522 1.417 17.782 1.00 90.31 840 GLY A CA 1
ATOM 6402 C C . GLY A 1 840 ? -9.581 1.219 16.266 1.00 90.31 840 GLY A C 1
ATOM 6403 O O . GLY A 1 840 ? -9.649 2.186 15.514 1.00 90.31 840 GLY A O 1
ATOM 6404 N N . LEU A 1 841 ? -9.609 -0.041 15.823 1.00 96.25 841 LEU A N 1
ATOM 6405 C CA . LEU A 1 841 ? -9.805 -0.434 14.422 1.00 96.25 841 LEU A CA 1
ATOM 6406 C C . LEU A 1 841 ? -11.098 -1.239 14.255 1.00 96.25 841 LEU A C 1
ATOM 6408 O O . LEU A 1 841 ? -11.336 -2.177 15.013 1.00 96.25 841 LEU A O 1
ATOM 6412 N N . LEU A 1 842 ? -11.915 -0.955 13.241 1.00 97.88 842 LEU A N 1
ATOM 6413 C CA . LEU A 1 842 ? -12.970 -1.894 12.847 1.00 97.88 842 LEU A CA 1
ATOM 6414 C C . LEU A 1 842 ? -12.326 -3.063 12.097 1.00 97.88 842 LEU A C 1
ATOM 6416 O O . LEU A 1 842 ? -11.799 -2.866 11.007 1.00 97.88 842 LEU A O 1
ATOM 6420 N N . VAL A 1 843 ? -12.388 -4.274 12.644 1.00 98.50 843 VAL A N 1
ATOM 6421 C CA . VAL A 1 843 ? -11.898 -5.493 11.989 1.00 98.50 843 VAL A CA 1
ATOM 6422 C C . VAL A 1 843 ? -13.086 -6.376 11.646 1.00 98.50 843 VAL A C 1
ATOM 6424 O O . VAL A 1 843 ? -13.715 -6.946 12.534 1.00 98.50 843 VAL A O 1
ATOM 6427 N N . TYR A 1 844 ? -13.380 -6.510 10.357 1.00 98.50 844 TYR A N 1
ATOM 6428 C CA . TYR A 1 844 ? -14.397 -7.417 9.838 1.00 98.50 844 TYR A CA 1
ATOM 6429 C C . TYR A 1 844 ? -13.758 -8.599 9.106 1.00 98.50 844 TYR A C 1
ATOM 6431 O O . TYR A 1 844 ? -12.897 -8.403 8.249 1.00 98.50 844 TYR A O 1
ATOM 6439 N N . SER A 1 845 ? -14.223 -9.812 9.410 1.00 98.50 845 SER A N 1
ATOM 6440 C CA . SER A 1 845 ? -13.904 -11.037 8.676 1.00 98.50 845 SER A CA 1
ATOM 6441 C C . SER A 1 845 ? -15.175 -11.795 8.278 1.00 98.50 845 SER A C 1
ATOM 6443 O O . SER A 1 845 ? -16.038 -12.088 9.109 1.00 98.50 845 SER A O 1
ATOM 6445 N N . GLY A 1 846 ? -15.270 -12.183 7.007 1.00 98.00 846 GLY A N 1
ATOM 6446 C CA . GLY A 1 846 ? -16.271 -13.133 6.514 1.00 98.00 846 GLY A CA 1
ATOM 6447 C C . GLY A 1 846 ? -16.007 -14.583 6.944 1.00 98.00 846 GLY A C 1
ATOM 6448 O O . GLY A 1 846 ? -16.853 -15.446 6.720 1.00 98.00 846 GLY A O 1
ATOM 6449 N N . HIS A 1 847 ? -14.867 -14.855 7.585 1.00 97.81 847 HIS A N 1
ATOM 6450 C CA . HIS A 1 847 ? -14.518 -16.136 8.198 1.00 97.81 847 HIS A CA 1
ATOM 6451 C C . HIS A 1 847 ? -13.999 -15.901 9.623 1.00 97.81 847 HIS A C 1
ATOM 6453 O O . HIS A 1 847 ? -14.779 -15.461 10.468 1.00 97.81 847 HIS A O 1
ATOM 6459 N N . ASN A 1 848 ? -12.730 -16.207 9.911 1.00 98.56 848 ASN A N 1
ATOM 6460 C CA . ASN A 1 848 ? -12.180 -16.171 11.264 1.00 98.56 848 ASN A CA 1
ATOM 6461 C C . ASN A 1 848 ? -11.195 -15.012 11.469 1.00 98.56 848 ASN A C 1
ATOM 6463 O O . ASN A 1 848 ? -10.429 -14.654 10.570 1.00 98.56 848 ASN A O 1
ATOM 6467 N N . ILE A 1 849 ? -11.146 -14.491 12.696 1.00 98.75 849 ILE A N 1
ATOM 6468 C CA . ILE A 1 849 ? -10.118 -13.545 13.154 1.00 98.75 849 ILE A CA 1
ATOM 6469 C C . ILE A 1 849 ? -9.141 -14.286 14.065 1.00 98.75 849 ILE A C 1
ATOM 6471 O O . ILE A 1 849 ? -9.543 -14.837 15.089 1.00 98.75 849 ILE A O 1
ATOM 6475 N N . ASN A 1 850 ? -7.853 -14.264 13.717 1.00 98.31 850 ASN A N 1
ATOM 6476 C CA . ASN A 1 850 ? -6.790 -14.932 14.464 1.00 98.31 850 ASN A CA 1
ATOM 6477 C C . ASN A 1 850 ? -5.680 -13.948 14.856 1.00 98.31 850 ASN A C 1
ATOM 6479 O O . ASN A 1 850 ? -4.964 -13.412 14.006 1.00 98.31 850 ASN A O 1
ATOM 6483 N N . ILE A 1 851 ? -5.500 -13.760 16.163 1.00 97.44 851 ILE A N 1
ATOM 6484 C CA . ILE A 1 851 ? -4.397 -13.004 16.767 1.00 97.44 851 ILE A CA 1
ATOM 6485 C C . ILE A 1 851 ? -3.665 -13.944 17.723 1.00 97.44 851 ILE A C 1
ATOM 6487 O O . ILE A 1 851 ? -4.280 -14.550 18.600 1.00 97.44 851 ILE A O 1
ATOM 6491 N N . HIS A 1 852 ? -2.355 -14.117 17.549 1.00 94.81 852 HIS A N 1
ATOM 6492 C CA . HIS A 1 852 ? -1.608 -15.124 18.308 1.00 94.81 852 HIS A CA 1
ATOM 6493 C C . HIS A 1 852 ? -1.350 -14.702 19.759 1.00 94.81 852 HIS A C 1
ATOM 6495 O O . HIS A 1 852 ? -1.446 -13.535 20.131 1.00 94.81 852 HIS A O 1
ATOM 6501 N N . ASN A 1 853 ? -0.943 -15.670 20.582 1.00 89.94 853 ASN A N 1
ATOM 6502 C CA . ASN A 1 853 ? -0.601 -15.452 21.989 1.00 89.94 853 ASN A CA 1
ATOM 6503 C C . ASN A 1 853 ? 0.706 -14.682 22.235 1.00 89.94 853 ASN A C 1
ATOM 6505 O O . ASN A 1 853 ? 1.029 -14.353 23.374 1.00 89.94 853 ASN A O 1
ATOM 6509 N N . THR A 1 854 ? 1.458 -14.404 21.172 1.00 87.31 854 THR A N 1
ATOM 6510 C CA . THR A 1 854 ? 2.651 -13.553 21.181 1.00 87.31 854 THR A CA 1
ATOM 6511 C C . THR A 1 854 ? 2.323 -12.065 21.090 1.00 87.31 854 THR A C 1
ATOM 6513 O O . THR A 1 854 ? 3.214 -11.242 21.293 1.00 87.31 854 THR A O 1
ATOM 6516 N N . ALA A 1 855 ? 1.080 -11.709 20.755 1.00 90.31 855 ALA A N 1
ATOM 6517 C CA . ALA A 1 855 ? 0.637 -10.324 20.692 1.00 90.31 855 ALA A CA 1
ATOM 6518 C C . ALA A 1 855 ? 0.491 -9.729 22.101 1.00 90.31 855 ALA A C 1
ATOM 6520 O O . ALA A 1 855 ? -0.027 -10.377 23.012 1.00 90.31 855 ALA A O 1
ATOM 6521 N N . ARG A 1 856 ? 0.907 -8.472 22.285 1.00 87.88 856 ARG A N 1
ATOM 6522 C CA . ARG A 1 856 ? 0.697 -7.753 23.556 1.00 87.88 856 ARG A CA 1
ATOM 6523 C C . ARG A 1 856 ? -0.670 -7.076 23.608 1.00 87.88 856 ARG A C 1
ATOM 6525 O O . ARG A 1 856 ? -1.284 -7.005 24.665 1.00 87.88 856 ARG A O 1
ATOM 6532 N N . LEU A 1 857 ? -1.140 -6.592 22.461 1.00 89.81 857 LEU A N 1
ATOM 6533 C CA . LEU A 1 857 ? -2.334 -5.768 22.361 1.00 89.81 857 LEU A CA 1
ATOM 6534 C C . LEU A 1 857 ? -3.117 -6.075 21.083 1.00 89.81 857 LEU A C 1
ATOM 6536 O O . LEU A 1 857 ? -2.538 -6.247 20.011 1.00 89.81 857 LEU A O 1
ATOM 6540 N N . ALA A 1 858 ? -4.436 -6.089 21.202 1.00 94.12 858 ALA A N 1
ATOM 6541 C CA . ALA A 1 858 ? -5.376 -5.971 20.099 1.00 94.12 858 ALA A CA 1
ATOM 6542 C C . ALA A 1 858 ? -6.424 -4.920 20.479 1.00 94.12 858 ALA A C 1
ATOM 6544 O O . ALA A 1 858 ? -6.984 -4.996 21.565 1.00 94.12 858 ALA A O 1
ATOM 6545 N N . THR A 1 859 ? -6.690 -3.935 19.625 1.00 93.56 859 THR A N 1
ATOM 6546 C CA . THR A 1 859 ? -7.609 -2.827 19.936 1.00 93.56 859 THR A CA 1
ATOM 6547 C C . THR A 1 859 ? -8.588 -2.591 18.792 1.00 93.56 859 THR A C 1
ATOM 6549 O O . THR A 1 859 ? -8.172 -2.487 17.636 1.00 93.56 859 THR A O 1
ATOM 6552 N N . GLY A 1 860 ? -9.889 -2.525 19.095 1.00 95.38 860 GLY A N 1
ATOM 6553 C CA . GLY A 1 860 ? -10.910 -2.225 18.097 1.00 95.38 860 GLY A CA 1
ATOM 6554 C C . GLY A 1 860 ? -12.281 -2.872 18.291 1.00 95.38 860 GLY A C 1
ATOM 6555 O O . GLY A 1 860 ? -12.639 -3.358 19.363 1.00 95.38 860 GLY A O 1
ATOM 6556 N N . MET A 1 861 ? -13.049 -2.858 17.203 1.00 96.38 861 MET A N 1
ATOM 6557 C CA . MET A 1 861 ? -14.346 -3.516 17.051 1.00 96.38 861 MET A CA 1
ATOM 6558 C C . MET A 1 861 ? -14.156 -4.758 16.176 1.00 96.38 861 MET A C 1
ATOM 6560 O O . MET A 1 861 ? -13.959 -4.635 14.968 1.00 96.38 861 MET A O 1
ATOM 6564 N N . PHE A 1 862 ? -14.197 -5.950 16.767 1.00 98.12 862 PHE A N 1
ATOM 6565 C CA . PHE A 1 862 ? -13.929 -7.214 16.078 1.00 98.12 862 PHE A CA 1
ATOM 6566 C C . PHE A 1 862 ? -15.232 -7.915 15.695 1.00 98.12 862 PHE A C 1
ATOM 6568 O O . PHE A 1 862 ? -15.996 -8.335 16.562 1.00 98.12 862 PHE A O 1
ATOM 6575 N N . LEU A 1 863 ? -15.473 -8.080 14.397 1.00 98.06 863 LEU A N 1
ATOM 6576 C CA . LEU A 1 863 ? -16.667 -8.708 13.838 1.00 98.06 863 LEU A CA 1
ATOM 6577 C C . LEU A 1 863 ? -16.266 -9.875 12.932 1.00 98.06 863 LEU A C 1
ATOM 6579 O O . LEU A 1 863 ? -15.581 -9.673 11.932 1.00 98.06 863 LEU A O 1
ATOM 6583 N N . ALA A 1 864 ? -16.722 -11.087 13.235 1.00 98.25 864 ALA A N 1
ATOM 6584 C CA . ALA A 1 864 ? -16.439 -12.270 12.423 1.00 98.25 864 ALA A CA 1
ATOM 6585 C C . ALA A 1 864 ? -17.712 -13.069 12.128 1.00 98.25 864 ALA A C 1
ATOM 6587 O O . ALA A 1 864 ? -18.561 -13.250 13.004 1.00 98.25 864 ALA A O 1
ATOM 6588 N N . GLU A 1 865 ? -17.860 -13.581 10.905 1.00 97.88 865 GLU A N 1
ATOM 6589 C CA . GLU A 1 865 ? -18.916 -14.564 10.631 1.00 97.88 865 GLU A CA 1
ATOM 6590 C C . GLU A 1 865 ? -18.600 -15.930 11.255 1.00 97.88 865 GLU A C 1
ATOM 6592 O O . GLU A 1 865 ? -19.528 -16.611 11.694 1.00 97.88 865 GLU A O 1
ATOM 6597 N N . GLY A 1 866 ? -17.320 -16.303 11.321 1.00 98.06 866 GLY A N 1
ATOM 6598 C CA . GLY A 1 866 ? -16.776 -17.477 12.008 1.00 98.06 866 GLY A CA 1
ATOM 6599 C C . GLY A 1 866 ? -16.187 -17.132 13.376 1.00 98.06 866 GLY A C 1
ATOM 6600 O O . GLY A 1 866 ? -16.705 -16.262 14.073 1.00 98.06 866 GLY A O 1
ATOM 6601 N N . ASP A 1 867 ? -15.125 -17.823 13.785 1.00 98.62 867 ASP A N 1
ATOM 6602 C CA . ASP A 1 867 ? -14.541 -17.712 15.126 1.00 98.62 867 ASP A CA 1
ATOM 6603 C C . ASP A 1 867 ? -13.681 -16.447 15.308 1.00 98.62 867 ASP A C 1
ATOM 6605 O O . ASP A 1 867 ? -13.007 -15.980 14.386 1.00 98.62 867 ASP A O 1
ATOM 6609 N N . ILE A 1 868 ? -13.652 -15.925 16.536 1.00 98.69 868 ILE A N 1
ATOM 6610 C CA . ILE A 1 868 ? -12.705 -14.892 16.976 1.00 98.69 868 ILE A CA 1
ATOM 6611 C C . ILE A 1 868 ? -11.766 -15.518 18.003 1.00 98.69 868 ILE A C 1
ATOM 6613 O O . ILE A 1 868 ? -12.194 -15.854 19.104 1.00 98.69 868 ILE A O 1
ATOM 6617 N N . ASN A 1 869 ? -10.485 -15.633 17.657 1.00 98.25 869 ASN A N 1
ATOM 6618 C CA . ASN A 1 869 ? -9.438 -16.172 18.521 1.00 98.25 869 ASN A CA 1
ATOM 6619 C C . ASN A 1 869 ? -8.359 -15.111 18.754 1.00 98.25 869 ASN A C 1
ATOM 6621 O O . ASN A 1 869 ? -7.479 -14.912 17.911 1.00 98.25 869 ASN A O 1
ATOM 6625 N N . ILE A 1 870 ? -8.407 -14.438 19.905 1.00 97.75 870 ILE A N 1
ATOM 6626 C CA . ILE A 1 870 ? -7.453 -13.388 20.272 1.00 97.75 870 ILE A CA 1
ATOM 6627 C C . ILE A 1 870 ? -6.601 -13.842 21.457 1.00 97.75 870 ILE A C 1
ATOM 6629 O O . ILE A 1 870 ? -6.972 -13.730 22.621 1.00 97.75 870 ILE A O 1
ATOM 6633 N N . GLY A 1 871 ? -5.404 -14.336 21.157 1.00 95.38 871 GLY A N 1
ATOM 6634 C CA . GLY A 1 871 ? -4.413 -14.719 22.161 1.00 95.38 871 GLY A CA 1
ATOM 6635 C C . GLY A 1 871 ? -3.664 -13.544 22.794 1.00 95.38 871 GLY A C 1
ATOM 6636 O O . GLY A 1 871 ? -2.840 -13.785 23.676 1.00 95.38 871 GLY A O 1
ATOM 6637 N N . ALA A 1 872 ? -3.903 -12.305 22.352 1.00 93.88 872 ALA A N 1
ATOM 6638 C CA . ALA A 1 872 ? -3.177 -11.136 22.839 1.00 93.88 872 ALA A CA 1
ATOM 6639 C C . ALA A 1 872 ? -3.250 -11.012 24.368 1.00 93.88 872 ALA A C 1
ATOM 6641 O O . ALA A 1 872 ? -4.275 -11.340 24.966 1.00 93.88 872 ALA A O 1
ATOM 6642 N N . GLU A 1 873 ? -2.176 -10.521 25.000 1.00 91.88 873 GLU A N 1
ATOM 6643 C CA . GLU A 1 873 ? -2.169 -10.267 26.449 1.00 91.88 873 GLU A CA 1
ATOM 6644 C C . GLU A 1 873 ? -3.349 -9.375 26.848 1.00 91.88 873 GLU A C 1
ATOM 6646 O O . GLU A 1 873 ? -4.019 -9.675 27.830 1.00 91.88 873 GLU A O 1
ATOM 6651 N N . ARG A 1 874 ? -3.634 -8.333 26.055 1.00 90.75 874 ARG A N 1
ATOM 6652 C CA . ARG A 1 874 ? -4.746 -7.401 26.266 1.00 90.75 874 ARG A CA 1
ATOM 6653 C C . ARG A 1 874 ? -5.541 -7.205 24.984 1.00 90.75 874 ARG A C 1
ATOM 6655 O O . ARG A 1 874 ? -4.973 -6.949 23.925 1.00 90.75 874 ARG A O 1
ATOM 6662 N N . THR A 1 875 ? -6.859 -7.268 25.095 1.00 94.69 875 THR A N 1
ATOM 6663 C CA . THR A 1 875 ? -7.802 -6.962 24.016 1.00 94.69 875 THR A CA 1
ATOM 6664 C C . THR A 1 875 ? -8.682 -5.805 24.453 1.00 94.69 875 THR A C 1
ATOM 6666 O O . THR A 1 875 ? -9.332 -5.908 25.484 1.00 94.69 875 THR A O 1
ATOM 6669 N N . VAL A 1 876 ? -8.716 -4.711 23.702 1.00 92.69 876 VAL A N 1
ATOM 6670 C CA . VAL A 1 876 ? -9.477 -3.499 24.025 1.00 92.69 876 VAL A CA 1
ATOM 6671 C C . VAL A 1 876 ? -10.600 -3.321 23.012 1.00 92.69 876 VAL A C 1
ATOM 6673 O O . VAL A 1 876 ? -10.355 -3.364 21.809 1.00 92.69 876 VAL A O 1
ATOM 6676 N N . GLY A 1 877 ? -11.820 -3.089 23.493 1.00 93.50 877 GLY A N 1
ATOM 6677 C CA . GLY A 1 877 ? -12.988 -2.820 22.652 1.00 93.50 877 GLY A CA 1
ATOM 6678 C C . GLY A 1 877 ? -14.040 -3.924 22.705 1.00 93.50 877 GLY A C 1
ATOM 6679 O O . GLY A 1 877 ? -14.457 -4.308 23.800 1.00 93.50 877 GLY A O 1
ATOM 6680 N N . THR A 1 878 ? -14.531 -4.378 21.549 1.00 94.19 878 THR A N 1
ATOM 6681 C CA . THR A 1 878 ? -15.720 -5.252 21.451 1.00 94.19 878 THR A CA 1
ATOM 6682 C C . THR A 1 878 ? -15.525 -6.417 20.487 1.00 94.19 878 THR A C 1
ATOM 6684 O O . THR A 1 878 ? -14.782 -6.306 19.516 1.00 94.19 878 THR A O 1
ATOM 6687 N N . MET A 1 879 ? -16.190 -7.548 20.745 1.00 97.06 879 MET A N 1
ATOM 6688 C CA . MET A 1 879 ? -16.089 -8.760 19.921 1.00 97.06 879 MET A CA 1
ATOM 6689 C C . MET A 1 879 ? -17.467 -9.352 19.610 1.00 97.06 879 MET A C 1
ATOM 6691 O O . MET A 1 879 ? -18.265 -9.599 20.516 1.00 97.06 879 MET A O 1
ATOM 6695 N N . LEU A 1 880 ? -17.729 -9.654 18.339 1.00 96.94 880 LEU A N 1
ATOM 6696 C CA . LEU A 1 880 ? -18.943 -10.330 17.888 1.00 96.94 880 LEU A CA 1
ATOM 6697 C C . LEU A 1 880 ? -18.613 -11.423 16.868 1.00 96.94 880 LEU A C 1
ATOM 6699 O O . LEU A 1 880 ? -18.172 -11.133 15.756 1.00 96.94 880 LEU A O 1
ATOM 6703 N N . SER A 1 881 ? -18.910 -12.672 17.219 1.00 97.81 881 SER A N 1
ATOM 6704 C CA . SER A 1 881 ? -18.846 -13.822 16.315 1.00 97.81 881 SER A CA 1
ATOM 6705 C C . SER A 1 881 ? -20.255 -14.300 15.951 1.00 97.81 881 SER A C 1
ATOM 6707 O O . SER A 1 881 ? -20.996 -14.783 16.804 1.00 97.81 881 SER A O 1
ATOM 6709 N N . ARG A 1 882 ? -20.673 -14.159 14.688 1.00 96.25 882 ARG A N 1
ATOM 6710 C CA . ARG A 1 882 ? -22.063 -14.436 14.277 1.00 96.25 882 ARG A CA 1
ATOM 6711 C C . ARG A 1 882 ? -22.413 -15.922 14.333 1.00 96.25 882 ARG A C 1
ATOM 6713 O O . ARG A 1 882 ? -23.472 -16.275 14.856 1.00 96.25 882 ARG A O 1
ATOM 6720 N N . ASN A 1 883 ? -21.567 -16.778 13.759 1.00 97.19 883 ASN A N 1
ATOM 6721 C CA . ASN A 1 883 ? -21.796 -18.224 13.661 1.00 97.19 883 ASN A CA 1
ATOM 6722 C C . ASN A 1 883 ? -20.741 -19.065 14.394 1.00 97.19 883 ASN A C 1
ATOM 6724 O O . ASN A 1 883 ? -20.882 -20.287 14.429 1.00 97.19 883 ASN A O 1
ATOM 6728 N N . GLY A 1 884 ? -19.712 -18.434 14.958 1.00 96.94 884 GLY A N 1
ATOM 6729 C CA . GLY A 1 884 ? -18.626 -19.087 15.681 1.00 96.94 884 GLY A CA 1
ATOM 6730 C C . GLY A 1 884 ? -18.617 -18.746 17.169 1.00 96.94 884 GLY A C 1
ATOM 6731 O O . GLY A 1 884 ? -19.625 -18.326 17.745 1.00 96.94 884 GLY A O 1
ATOM 6732 N N . SER A 1 885 ? -17.458 -18.953 17.784 1.00 98.44 885 SER A N 1
ATOM 6733 C CA . SER A 1 885 ? -17.185 -18.670 19.193 1.00 98.44 885 SER A CA 1
ATOM 6734 C C . SER A 1 885 ? -16.194 -17.520 19.356 1.00 98.44 885 SER A C 1
ATOM 6736 O O . SER A 1 885 ? -15.441 -17.182 18.441 1.00 98.44 885 SER A O 1
ATOM 6738 N N . VAL A 1 886 ? -16.195 -16.916 20.542 1.00 98.56 886 VAL A N 1
ATOM 6739 C CA . VAL A 1 886 ? -15.226 -15.888 20.936 1.00 98.56 886 VAL A CA 1
ATOM 6740 C C . VAL A 1 886 ? -14.295 -16.475 21.984 1.00 98.56 886 VAL A C 1
ATOM 6742 O O . VAL A 1 886 ? -14.761 -16.972 23.006 1.00 98.56 886 VAL A O 1
ATOM 6745 N N . LYS A 1 887 ? -12.989 -16.379 21.744 1.00 98.31 887 LYS A N 1
ATOM 6746 C CA . LYS A 1 887 ? -11.944 -16.729 22.699 1.00 98.31 887 LYS A CA 1
ATOM 6747 C C . LYS A 1 887 ? -10.963 -15.574 22.842 1.00 98.31 887 LYS A C 1
ATOM 6749 O O . LYS A 1 887 ? -10.354 -15.163 21.851 1.00 98.31 887 LYS A O 1
ATOM 6754 N N . ALA A 1 888 ? -10.771 -15.083 24.062 1.00 97.56 888 ALA A N 1
ATOM 6755 C CA . ALA A 1 888 ? -9.742 -14.090 24.356 1.00 97.56 888 ALA A CA 1
ATOM 6756 C C . ALA A 1 888 ? -9.126 -14.288 25.745 1.00 97.56 888 ALA A C 1
ATOM 6758 O O . ALA A 1 888 ? -9.717 -14.923 26.610 1.00 97.56 888 ALA A O 1
ATOM 6759 N N . ARG A 1 889 ? -7.929 -13.739 25.969 1.00 95.00 889 ARG A N 1
ATOM 6760 C CA . ARG A 1 889 ? -7.309 -13.745 27.303 1.00 95.00 889 ARG A CA 1
ATOM 6761 C C . ARG A 1 889 ? -7.935 -12.669 28.181 1.00 95.00 889 ARG A C 1
ATOM 6763 O O . ARG A 1 889 ? -8.903 -12.933 28.880 1.00 95.00 889 ARG A O 1
ATOM 6770 N N . GLN A 1 890 ? -7.445 -11.437 28.094 1.00 93.06 890 GLN A N 1
ATOM 6771 C CA . GLN A 1 890 ? -7.998 -10.304 28.827 1.00 93.06 890 GLN A CA 1
ATOM 6772 C C . GLN A 1 890 ? -8.790 -9.390 27.891 1.00 93.06 890 GLN A C 1
ATOM 6774 O O . GLN A 1 890 ? -8.230 -8.848 26.938 1.00 93.06 890 GLN A O 1
ATOM 6779 N N . LEU A 1 891 ? -10.071 -9.177 28.190 1.00 95.00 891 LEU A N 1
ATOM 6780 C CA . LEU A 1 891 ? -10.932 -8.199 27.531 1.00 95.00 891 LEU A CA 1
ATOM 6781 C C . LEU A 1 891 ? -11.091 -6.943 28.398 1.00 95.00 891 LEU A C 1
ATOM 6783 O O . LEU A 1 891 ? -11.633 -6.998 29.499 1.00 95.00 891 LEU A O 1
ATOM 6787 N N . LEU A 1 892 ? -10.661 -5.805 27.866 1.00 92.50 892 LEU A N 1
ATOM 6788 C CA . LEU A 1 892 ? -10.879 -4.454 28.370 1.00 92.50 892 LEU A CA 1
ATOM 6789 C C . LEU A 1 892 ? -11.987 -3.808 27.529 1.00 92.50 892 LEU A C 1
ATOM 6791 O O . LEU A 1 892 ? -11.751 -3.260 26.451 1.00 92.50 892 LEU A O 1
ATOM 6795 N N . TYR A 1 893 ? -13.224 -3.915 27.999 1.00 90.44 893 TYR A N 1
ATOM 6796 C CA . TYR A 1 893 ? -14.388 -3.398 27.293 1.00 90.44 893 TYR A CA 1
ATOM 6797 C C . TYR A 1 893 ? -14.416 -1.868 27.327 1.00 90.44 893 TYR A C 1
ATOM 6799 O O . TYR A 1 893 ? -14.570 -1.277 28.397 1.00 90.44 893 TYR A O 1
ATOM 6807 N N . TYR A 1 894 ? -14.322 -1.253 26.146 1.00 87.00 894 TYR A N 1
ATOM 6808 C CA . TYR A 1 894 ? -14.493 0.185 25.940 1.00 87.00 894 TYR A CA 1
ATOM 6809 C C . TYR A 1 894 ? -15.739 0.437 25.067 1.00 87.00 894 TYR A C 1
ATOM 6811 O O . TYR A 1 894 ? -15.713 0.134 23.871 1.00 87.00 894 TYR A O 1
ATOM 6819 N N . PRO A 1 895 ? -16.845 0.963 25.632 1.00 78.81 895 PRO A N 1
ATOM 6820 C CA . PRO A 1 895 ? -18.148 1.044 24.957 1.00 78.81 895 PRO A CA 1
ATOM 6821 C C . PRO A 1 895 ? -18.162 1.839 23.650 1.00 78.81 895 PRO A C 1
ATOM 6823 O O . PRO A 1 895 ? -18.903 1.498 22.728 1.00 78.81 895 PRO A O 1
ATOM 6826 N N . TYR A 1 896 ? -17.343 2.886 23.542 1.00 81.75 896 TYR A N 1
ATOM 6827 C CA . TYR A 1 896 ? -17.291 3.702 22.330 1.00 81.75 896 TYR A CA 1
ATOM 6828 C C . TYR A 1 896 ? -16.687 2.956 21.129 1.00 81.75 896 TYR A C 1
ATOM 6830 O O . TYR A 1 896 ? -16.945 3.333 19.990 1.00 81.75 896 TYR A O 1
ATOM 6838 N N . PHE A 1 897 ? -15.976 1.843 21.352 1.00 88.81 897 PHE A N 1
ATOM 6839 C CA . PHE A 1 897 ? -15.482 0.947 20.294 1.00 88.81 897 PHE A CA 1
ATOM 6840 C C . PHE A 1 897 ? -16.521 -0.087 19.852 1.00 88.81 897 PHE A C 1
ATOM 6842 O O . PHE A 1 897 ? -16.182 -1.145 19.326 1.00 88.81 897 PHE A O 1
ATOM 6849 N N . ASN A 1 898 ? -17.801 0.205 20.064 1.00 86.94 898 ASN A N 1
ATOM 6850 C CA . ASN A 1 898 ? -18.900 -0.562 19.491 1.00 86.94 898 ASN A CA 1
ATOM 6851 C C . ASN A 1 898 ? -19.502 0.093 18.240 1.00 86.94 898 ASN A C 1
ATOM 6853 O O . ASN A 1 898 ? -20.463 -0.417 17.671 1.00 86.94 898 ASN A O 1
ATOM 6857 N N . ARG A 1 899 ? -18.972 1.245 17.823 1.00 87.06 899 ARG A N 1
ATOM 6858 C CA . ARG A 1 899 ? -19.376 1.959 16.613 1.00 87.06 899 ARG A CA 1
ATOM 6859 C C . ARG A 1 899 ? -18.133 2.426 15.869 1.00 87.06 899 ARG A C 1
ATOM 6861 O O . ARG A 1 899 ? -17.153 2.825 16.491 1.00 87.06 899 ARG A O 1
ATOM 6868 N N . ALA A 1 900 ? -18.216 2.423 14.547 1.00 91.25 900 ALA A N 1
ATOM 6869 C CA . ALA A 1 900 ? -17.237 3.022 13.659 1.00 91.25 900 ALA A CA 1
ATOM 6870 C C . ALA A 1 900 ? -17.900 4.059 12.745 1.00 91.25 900 ALA A C 1
ATOM 6872 O O . ALA A 1 900 ? -19.072 3.918 12.385 1.00 91.25 900 ALA A O 1
ATOM 6873 N N . SER A 1 901 ? -17.141 5.086 12.369 1.00 91.38 901 SER A N 1
ATOM 6874 C CA . SER A 1 901 ? -17.538 6.116 11.409 1.00 91.38 901 SER A CA 1
ATOM 6875 C C . SER A 1 901 ? -16.491 6.213 10.307 1.00 91.38 901 SER A C 1
ATOM 6877 O O . SER A 1 901 ? -15.416 6.772 10.502 1.00 91.38 901 SER A O 1
ATOM 6879 N N . LEU A 1 902 ? -16.784 5.610 9.162 1.00 94.12 902 LEU A N 1
ATOM 6880 C CA . LEU A 1 902 ? -15.814 5.371 8.100 1.00 94.12 902 LEU A CA 1
ATOM 6881 C C . LEU A 1 902 ? -15.914 6.459 7.038 1.00 94.12 902 LEU A C 1
ATOM 6883 O O . LEU A 1 902 ? -16.977 6.659 6.449 1.00 94.12 902 LEU A O 1
ATOM 6887 N N . TYR A 1 903 ? -14.804 7.139 6.778 1.00 94.31 903 TYR A N 1
ATOM 6888 C CA . TYR A 1 903 ? -14.716 8.185 5.763 1.00 94.31 903 TYR A CA 1
ATOM 6889 C C . TYR A 1 903 ? -14.894 7.619 4.345 1.00 94.31 903 TYR A C 1
ATOM 6891 O O . TYR A 1 903 ? -14.309 6.593 4.001 1.00 94.31 903 TYR A O 1
ATOM 6899 N N . LEU A 1 904 ? -15.690 8.289 3.507 1.00 93.44 904 LEU A N 1
ATOM 6900 C CA . LEU A 1 904 ? -15.890 7.916 2.105 1.00 93.44 904 LEU A CA 1
ATOM 6901 C C . LEU A 1 904 ? -15.015 8.803 1.209 1.00 93.44 904 LEU A C 1
ATOM 6903 O O . LEU A 1 904 ? -15.353 9.967 1.032 1.00 93.44 904 LEU A O 1
ATOM 6907 N N . PRO A 1 905 ? -13.937 8.308 0.582 1.00 91.38 905 PRO A N 1
ATOM 6908 C CA . PRO A 1 905 ? -13.087 9.154 -0.253 1.00 91.38 905 PRO A CA 1
ATOM 6909 C C . PRO A 1 905 ? -13.808 9.631 -1.518 1.00 91.38 905 PRO A C 1
ATOM 6911 O O . PRO A 1 905 ? -14.676 8.943 -2.073 1.00 91.38 905 PRO A O 1
ATOM 6914 N N . MET A 1 906 ? -13.411 10.807 -2.007 1.00 89.06 906 MET A N 1
ATOM 6915 C CA . MET A 1 906 ? -13.899 11.336 -3.277 1.00 89.06 906 MET A CA 1
ATOM 6916 C C . MET A 1 906 ? -13.395 10.475 -4.445 1.00 89.06 906 MET A C 1
ATOM 6918 O O . MET A 1 906 ? -12.232 10.077 -4.494 1.00 89.06 906 MET A O 1
ATOM 6922 N N . ALA A 1 907 ? -14.276 10.197 -5.410 1.00 82.81 907 ALA A N 1
ATOM 6923 C CA . ALA A 1 907 ? -13.874 9.531 -6.645 1.00 82.81 907 ALA A CA 1
ATOM 6924 C C . ALA A 1 907 ? -12.990 10.463 -7.492 1.00 82.81 907 ALA A C 1
ATOM 6926 O O . ALA A 1 907 ? -13.247 11.663 -7.601 1.00 82.81 907 ALA A O 1
ATOM 6927 N N . THR A 1 908 ? -11.957 9.894 -8.098 1.00 82.25 908 THR A N 1
ATOM 6928 C CA . THR A 1 908 ? -11.024 10.565 -9.014 1.00 82.25 908 THR A CA 1
ATOM 6929 C C . THR A 1 908 ? -11.415 10.305 -10.475 1.00 82.25 908 THR A C 1
ATOM 6931 O O . THR A 1 908 ? -12.425 9.656 -10.741 1.00 82.25 908 THR A O 1
ATOM 6934 N N . SER A 1 909 ? -10.651 10.832 -11.440 1.00 84.06 909 SER A N 1
ATOM 6935 C CA . SER A 1 909 ? -10.872 10.508 -12.856 1.00 84.06 909 SER A CA 1
ATOM 6936 C C . SER A 1 909 ? -10.602 9.023 -13.135 1.00 84.06 909 SER A C 1
ATOM 6938 O O . SER A 1 909 ? -9.641 8.446 -12.618 1.00 84.06 909 SER A O 1
ATOM 6940 N N . ASP A 1 910 ? -11.431 8.426 -13.994 1.00 78.31 910 ASP A N 1
ATOM 6941 C CA . ASP A 1 910 ? -11.214 7.079 -14.529 1.00 78.31 910 ASP A CA 1
ATOM 6942 C C . ASP A 1 910 ? -10.045 7.054 -15.535 1.00 78.31 910 ASP A C 1
ATOM 6944 O O . ASP A 1 910 ? -9.444 6.003 -15.759 1.00 78.31 910 ASP A O 1
ATOM 6948 N N . ASN A 1 911 ? -9.677 8.207 -16.114 1.00 83.00 911 ASN A N 1
ATOM 6949 C CA . ASN A 1 911 ? -8.515 8.326 -16.989 1.00 83.00 911 ASN A CA 1
ATOM 6950 C C . ASN A 1 911 ? -7.218 8.316 -16.161 1.00 83.00 911 ASN A C 1
ATOM 6952 O O . ASN A 1 911 ? -7.003 9.154 -15.282 1.00 83.00 911 ASN A O 1
ATOM 6956 N N . TRP A 1 912 ? -6.325 7.373 -16.468 1.00 81.25 912 TRP A N 1
ATOM 6957 C CA . TRP A 1 912 ? -5.103 7.152 -15.698 1.00 81.25 912 TRP A CA 1
ATOM 6958 C C . TRP A 1 912 ? -4.109 8.321 -15.743 1.00 81.25 912 TRP A C 1
ATOM 6960 O O . TRP A 1 912 ? -3.434 8.568 -14.741 1.00 81.25 912 TRP A O 1
ATOM 6970 N N . LEU A 1 913 ? -4.039 9.059 -16.858 1.00 78.75 913 LEU A N 1
ATOM 6971 C CA . LEU A 1 913 ? -3.181 10.239 -17.004 1.00 78.75 913 LEU A CA 1
ATOM 6972 C C . LEU A 1 913 ? -3.741 11.420 -16.218 1.00 78.75 913 LEU A C 1
ATOM 6974 O O . LEU A 1 913 ? -3.002 12.057 -15.473 1.00 78.75 913 LEU A O 1
ATOM 6978 N N . GLU A 1 914 ? -5.042 11.695 -16.335 1.00 82.44 914 GLU A N 1
ATOM 6979 C CA . GLU A 1 914 ? -5.697 12.750 -15.548 1.00 82.44 914 GLU A CA 1
ATOM 6980 C C . GLU A 1 914 ? -5.563 12.489 -14.047 1.00 82.44 914 GLU A C 1
ATOM 6982 O O . GLU A 1 914 ? -5.251 13.397 -13.278 1.00 82.44 914 GLU A O 1
ATOM 6987 N N . ARG A 1 915 ? -5.721 11.230 -13.628 1.00 86.19 915 ARG A N 1
ATOM 6988 C CA . ARG A 1 915 ? -5.504 10.806 -12.243 1.00 86.19 915 ARG A CA 1
ATOM 6989 C C . ARG A 1 915 ? -4.057 11.007 -11.796 1.00 86.19 915 ARG A C 1
ATOM 6991 O O . ARG A 1 915 ? -3.838 11.507 -10.693 1.00 86.19 915 ARG A O 1
ATOM 6998 N N . GLY A 1 916 ? -3.089 10.643 -12.640 1.00 82.94 916 GLY A N 1
ATOM 6999 C CA . GLY A 1 916 ? -1.669 10.904 -12.401 1.00 82.94 916 GLY A CA 1
ATOM 7000 C C . GLY A 1 916 ? -1.369 12.398 -12.259 1.00 82.94 916 GLY A C 1
ATOM 7001 O O . GLY A 1 916 ? -0.581 12.780 -11.403 1.00 82.94 916 GLY A O 1
ATOM 7002 N N . MET A 1 917 ? -2.068 13.257 -13.006 1.00 81.12 917 MET A N 1
ATOM 7003 C CA . MET A 1 917 ? -1.904 14.715 -12.954 1.00 81.12 917 MET A CA 1
ATOM 7004 C C . MET A 1 917 ? -2.602 15.418 -11.790 1.00 81.12 917 MET A C 1
ATOM 7006 O O . MET A 1 917 ? -2.338 16.590 -11.544 1.00 81.12 917 MET A O 1
ATOM 7010 N N . GLU A 1 918 ? -3.502 14.749 -11.076 1.00 86.81 918 GLU A N 1
ATOM 7011 C CA . GLU A 1 918 ? -4.193 15.365 -9.947 1.00 86.81 918 GLU A CA 1
ATOM 7012 C C . GLU A 1 918 ? -3.194 15.686 -8.824 1.00 86.81 918 GLU A C 1
ATOM 7014 O O . GLU A 1 918 ? -2.562 14.777 -8.276 1.00 86.81 918 GLU A O 1
ATOM 7019 N N . LEU A 1 919 ? -3.089 16.966 -8.465 1.00 86.31 919 LEU A N 1
ATOM 7020 C CA . LEU A 1 919 ? -2.148 17.487 -7.465 1.00 86.31 919 LEU A CA 1
ATOM 7021 C C . LEU A 1 919 ? -2.771 17.656 -6.074 1.00 86.31 919 LEU A C 1
ATOM 7023 O O . LEU A 1 919 ? -2.053 17.911 -5.109 1.00 86.31 919 LEU A O 1
ATOM 7027 N N . ARG A 1 920 ? -4.100 17.542 -5.955 1.00 88.06 920 ARG A N 1
ATOM 7028 C CA . ARG A 1 920 ? -4.810 17.687 -4.677 1.00 88.06 920 ARG A CA 1
ATOM 7029 C C . ARG A 1 920 ? -4.693 16.416 -3.832 1.00 88.06 920 ARG A C 1
ATOM 7031 O O . ARG A 1 920 ? -4.756 15.305 -4.358 1.00 88.06 920 ARG A O 1
ATOM 7038 N N . TYR A 1 921 ? -4.577 16.581 -2.519 1.00 90.06 921 TYR A N 1
ATOM 7039 C CA . TYR A 1 921 ? -4.584 15.511 -1.512 1.00 90.06 921 TYR A CA 1
ATOM 7040 C C . TYR A 1 921 ? -5.193 16.039 -0.217 1.00 90.06 921 TYR A C 1
ATOM 7042 O O . TYR A 1 921 ? -5.371 17.249 -0.073 1.00 90.06 921 TYR A O 1
ATOM 7050 N N . GLY A 1 922 ? -5.485 15.134 0.717 1.00 86.50 922 GLY A N 1
ATOM 7051 C CA . GLY A 1 922 ? -5.960 15.493 2.052 1.00 86.50 922 GLY A CA 1
ATOM 7052 C C . GLY A 1 922 ? -7.235 16.328 2.017 1.00 86.50 922 GLY A C 1
ATOM 7053 O O . GLY A 1 922 ? -8.185 15.977 1.320 1.00 86.50 922 GLY A O 1
ATOM 7054 N N . ASP A 1 923 ? -7.224 17.446 2.738 1.00 84.56 923 ASP A N 1
ATOM 7055 C CA . ASP A 1 923 ? -8.332 18.399 2.855 1.00 84.56 923 ASP A CA 1
ATOM 7056 C C . ASP A 1 923 ? -8.822 18.932 1.495 1.00 84.56 923 ASP A C 1
ATOM 7058 O O . ASP A 1 923 ? -10.020 19.117 1.285 1.00 84.56 923 ASP A O 1
ATOM 7062 N N . LYS A 1 924 ? -7.926 19.096 0.513 1.00 86.62 924 LYS A N 1
ATOM 7063 C CA . LYS A 1 924 ? -8.281 19.513 -0.860 1.00 86.62 924 LYS A CA 1
ATOM 7064 C C . LYS A 1 924 ? -9.105 18.463 -1.628 1.00 86.62 924 LYS A C 1
ATOM 7066 O O . LYS A 1 924 ? -9.664 18.790 -2.680 1.00 86.62 924 LYS A O 1
ATOM 7071 N N . LEU A 1 925 ? -9.144 17.214 -1.153 1.00 86.19 925 LEU A N 1
ATOM 7072 C CA . LEU A 1 925 ? -9.958 16.107 -1.678 1.00 86.19 925 LEU A CA 1
ATOM 7073 C C . LEU A 1 925 ? -10.991 15.599 -0.657 1.00 86.19 925 LEU A C 1
ATOM 7075 O O . LEU A 1 925 ? -11.495 14.481 -0.809 1.00 86.19 925 LEU A O 1
ATOM 7079 N N . ASP A 1 926 ? -11.309 16.397 0.362 1.00 88.44 926 ASP A N 1
ATOM 7080 C CA . ASP A 1 926 ? -12.326 16.035 1.341 1.00 88.44 926 ASP A CA 1
ATOM 7081 C C . ASP A 1 926 ? -13.700 15.882 0.668 1.00 88.44 926 ASP A C 1
ATOM 7083 O O . ASP A 1 926 ? -14.184 16.778 -0.032 1.00 88.44 926 ASP A O 1
ATOM 7087 N N . SER A 1 927 ? -14.323 14.722 0.850 1.00 89.50 927 SER A N 1
ATOM 7088 C CA . SER A 1 927 ? -15.672 14.450 0.363 1.00 89.50 927 SER A CA 1
ATOM 7089 C C . SER A 1 927 ? -16.753 15.027 1.278 1.00 89.50 927 SER A C 1
ATOM 7091 O O . SER A 1 927 ? -17.883 15.215 0.824 1.00 89.50 927 SER A O 1
ATOM 7093 N N . GLY A 1 928 ? -16.441 15.264 2.558 1.00 88.25 928 GLY A N 1
ATOM 7094 C CA . GLY A 1 928 ? -17.425 15.570 3.595 1.00 88.25 928 GLY A CA 1
ATOM 7095 C C . GLY A 1 928 ? -18.415 14.429 3.868 1.00 88.25 928 GLY A C 1
ATOM 7096 O O . GLY A 1 928 ? -19.490 14.655 4.427 1.00 88.25 928 GLY A O 1
ATOM 7097 N N . GLU A 1 929 ? -18.112 13.201 3.431 1.00 91.62 929 GLU A N 1
ATOM 7098 C CA . GLU A 1 929 ? -19.004 12.044 3.512 1.00 91.62 929 GLU A CA 1
ATOM 7099 C C . GLU A 1 929 ? -18.419 10.932 4.396 1.00 91.62 929 GLU A C 1
ATOM 7101 O O . GLU A 1 929 ? -17.236 10.601 4.333 1.00 91.62 929 GLU A O 1
ATOM 7106 N N . ALA A 1 930 ? -19.280 10.283 5.181 1.00 91.69 930 ALA A N 1
ATOM 7107 C CA . ALA A 1 930 ? -18.931 9.102 5.962 1.00 91.69 930 ALA A CA 1
ATOM 7108 C C . ALA A 1 930 ? -20.110 8.130 6.055 1.00 91.69 930 ALA A C 1
ATOM 7110 O O . ALA A 1 930 ? -21.272 8.514 5.887 1.00 91.69 930 ALA A O 1
ATOM 7111 N N . VAL A 1 931 ? -19.801 6.870 6.349 1.00 92.75 931 VAL A N 1
ATOM 7112 C CA . VAL A 1 931 ? -20.769 5.814 6.648 1.00 92.75 931 VAL A CA 1
ATOM 7113 C C . VAL A 1 931 ? -20.538 5.292 8.059 1.00 92.75 931 VAL A C 1
ATOM 7115 O O . VAL A 1 931 ? -19.419 4.968 8.445 1.00 92.75 931 VAL A O 1
ATOM 7118 N N . ASP A 1 932 ? -21.611 5.193 8.835 1.00 89.75 932 ASP A N 1
ATOM 7119 C CA . ASP A 1 932 ? -21.543 4.659 10.188 1.00 89.75 932 ASP A CA 1
ATOM 7120 C C . ASP A 1 932 ? -21.883 3.172 10.214 1.00 89.75 932 ASP A C 1
ATOM 7122 O O . ASP A 1 932 ? -22.788 2.702 9.520 1.00 89.75 932 ASP A O 1
ATOM 7126 N N . VAL A 1 933 ? -21.177 2.450 11.074 1.00 90.31 933 VAL A N 1
ATOM 7127 C CA . VAL A 1 933 ? -21.411 1.043 11.378 1.00 90.31 933 VAL A CA 1
ATOM 7128 C C . VAL A 1 933 ? -21.542 0.915 12.885 1.00 90.31 933 VAL A C 1
ATOM 7130 O O . VAL A 1 933 ? -20.640 1.303 13.624 1.00 90.31 933 VAL A O 1
ATOM 7133 N N . GLY A 1 934 ? -22.649 0.363 13.364 1.00 87.38 934 GLY A N 1
ATOM 7134 C CA . GLY A 1 934 ? -22.827 0.129 14.792 1.00 87.38 934 GLY A CA 1
ATOM 7135 C C . GLY A 1 934 ? -24.147 -0.554 15.128 1.00 87.38 934 GLY A C 1
ATOM 7136 O O . GLY A 1 934 ? -25.043 -0.657 14.281 1.00 87.38 934 GLY A O 1
ATOM 7137 N N . PRO A 1 935 ? -24.289 -1.054 16.364 1.00 77.44 935 PRO A N 1
ATOM 7138 C CA . PRO A 1 935 ? -25.559 -1.571 16.830 1.00 77.44 935 PRO A CA 1
ATOM 7139 C C . PRO A 1 935 ? -26.626 -0.469 16.732 1.00 77.44 935 PRO A C 1
ATOM 7141 O O . PRO A 1 935 ? -26.325 0.712 16.944 1.00 77.44 935 PRO A O 1
ATOM 7144 N N . PRO A 1 936 ? -27.884 -0.829 16.424 1.00 66.75 936 PRO A N 1
ATOM 7145 C CA . PRO A 1 936 ? -28.974 0.128 16.474 1.00 66.75 936 PRO A CA 1
ATOM 7146 C C . PRO A 1 936 ? -29.054 0.720 17.890 1.00 66.75 936 PRO A C 1
ATOM 7148 O O . PRO A 1 936 ? -28.715 0.027 18.857 1.00 66.75 936 PRO A O 1
ATOM 7151 N N . PRO A 1 937 ? -29.534 1.966 18.050 1.00 59.50 937 PRO A N 1
ATOM 7152 C CA . PRO A 1 937 ? -29.782 2.529 19.369 1.00 59.50 937 PRO A CA 1
ATOM 7153 C C . PRO A 1 937 ? -30.819 1.651 20.080 1.00 59.50 937 PRO A C 1
ATOM 7155 O O . PRO A 1 937 ? -32.021 1.773 19.831 1.00 59.50 937 PRO A O 1
ATOM 7158 N N . VAL A 1 938 ? -30.393 0.710 20.929 1.00 52.34 938 VAL A N 1
ATOM 7159 C CA . VAL A 1 938 ? -31.366 -0.031 21.728 1.00 52.34 938 VAL A CA 1
ATOM 7160 C C . VAL A 1 938 ? -31.903 0.900 22.779 1.00 52.34 938 VAL A C 1
ATOM 7162 O O . VAL A 1 938 ? -31.222 1.692 23.427 1.00 52.34 938 VAL A O 1
ATOM 7165 N N . SER A 1 939 ? -33.197 0.748 22.951 1.00 45.59 939 SER A N 1
ATOM 7166 C CA . SER A 1 939 ? -33.924 1.392 24.003 1.00 45.59 939 SER A CA 1
ATOM 7167 C C . SER A 1 939 ? -33.269 1.047 25.361 1.00 45.59 939 SER A C 1
ATOM 7169 O O . SER A 1 939 ? -33.129 -0.128 25.693 1.00 45.59 939 SER A O 1
ATOM 7171 N N . PHE A 1 940 ? -32.983 2.073 26.173 1.00 48.81 940 PHE A N 1
ATOM 7172 C CA . PHE A 1 940 ? -32.438 2.070 27.548 1.00 48.81 940 PHE A CA 1
ATOM 7173 C C . PHE A 1 940 ? -32.338 0.706 28.256 1.00 48.81 940 PHE A C 1
ATOM 7175 O O . PHE A 1 940 ? -33.366 0.052 28.497 1.00 48.81 940 PHE A O 1
ATOM 7182 N N . ARG A 1 941 ? -31.124 0.325 28.669 1.00 50.19 941 ARG A N 1
ATOM 7183 C CA . ARG A 1 941 ? -30.870 -0.838 29.532 1.00 50.19 941 ARG A CA 1
ATOM 7184 C C . ARG A 1 941 ? -30.256 -0.409 30.861 1.00 50.19 941 ARG A C 1
ATOM 7186 O O . ARG A 1 941 ? -29.364 0.422 30.911 1.00 50.19 941 ARG A O 1
ATOM 7193 N N . VAL A 1 942 ? -30.810 -1.002 31.912 1.00 49.75 942 VAL A N 1
ATOM 7194 C CA . VAL A 1 942 ? -30.564 -0.764 33.337 1.00 49.75 942 VAL A CA 1
ATOM 7195 C C . VAL A 1 942 ? -29.321 -1.524 33.766 1.00 49.75 942 VAL A C 1
ATOM 7197 O O . VAL A 1 942 ? -29.333 -2.751 33.709 1.00 49.75 942 VAL A O 1
ATOM 7200 N N . SER A 1 943 ? -28.313 -0.822 34.270 1.00 49.81 943 SER A N 1
ATOM 7201 C CA . SER A 1 943 ? -27.295 -1.412 35.138 1.00 49.81 943 SER A CA 1
ATOM 7202 C C . SER A 1 943 ? -27.307 -0.725 36.485 1.00 49.81 943 SER A C 1
ATOM 7204 O O . SER A 1 943 ? -27.170 0.491 36.564 1.00 49.81 943 SER A O 1
ATOM 7206 N N . ALA A 1 944 ? -27.500 -1.519 37.536 1.00 45.84 944 ALA A N 1
ATOM 7207 C CA . ALA A 1 944 ? -27.349 -1.067 38.909 1.00 45.84 944 ALA A CA 1
ATOM 7208 C C . ALA A 1 944 ? -25.868 -1.183 39.300 1.00 45.84 944 ALA A C 1
ATOM 7210 O O . ALA A 1 944 ? -25.354 -2.291 39.465 1.00 45.84 944 ALA A O 1
ATOM 7211 N N . ALA A 1 945 ? -25.195 -0.043 39.424 1.00 47.38 945 ALA A N 1
ATOM 7212 C CA . ALA A 1 945 ? -23.861 0.084 39.980 1.00 47.38 945 ALA A CA 1
ATOM 7213 C C . ALA A 1 945 ? -23.872 -0.152 41.496 1.00 47.38 945 ALA A C 1
ATOM 7215 O O . ALA A 1 945 ? -24.820 0.169 42.222 1.00 47.38 945 ALA A O 1
ATOM 7216 N N . GLY A 1 946 ? -22.795 -0.773 41.967 1.00 41.00 946 GLY A N 1
ATOM 7217 C CA . GLY A 1 946 ? -22.632 -1.218 43.338 1.00 41.00 946 GLY A CA 1
ATOM 7218 C C . GLY A 1 946 ? -22.111 -0.146 44.303 1.00 41.00 946 GLY A C 1
ATOM 7219 O O . GLY A 1 946 ? -21.121 0.511 44.028 1.00 41.00 946 GLY A O 1
ATOM 7220 N N . TRP A 1 947 ? -22.744 -0.106 45.481 1.00 34.28 947 TRP A N 1
ATOM 7221 C CA . TRP A 1 947 ? -22.226 0.260 46.810 1.00 34.28 947 TRP A CA 1
ATOM 7222 C C . TRP A 1 947 ? -21.449 1.581 46.948 1.00 34.28 947 TRP A C 1
ATOM 7224 O O . TRP A 1 947 ? -20.224 1.605 46.894 1.00 34.28 947 TRP A O 1
ATOM 7234 N N . HIS A 1 948 ? -22.154 2.636 47.368 1.00 28.12 948 HIS A N 1
ATOM 7235 C CA . HIS A 1 948 ? -21.545 3.635 48.250 1.00 28.12 948 HIS A CA 1
ATOM 7236 C C . HIS A 1 948 ? -20.922 2.911 49.459 1.00 28.12 948 HIS A C 1
ATOM 7238 O O . HIS A 1 948 ? -21.653 2.310 50.258 1.00 28.12 948 HIS A O 1
ATOM 7244 N N . GLN A 1 949 ? -19.592 2.938 49.578 1.00 26.30 949 GLN A N 1
ATOM 7245 C CA . GLN A 1 949 ? -18.939 2.767 50.877 1.00 26.30 949 GLN A CA 1
ATOM 7246 C C . GLN A 1 949 ? -19.060 4.051 51.690 1.00 26.30 949 GLN A C 1
ATOM 7248 O O . GLN A 1 949 ? -18.835 5.138 51.110 1.00 26.30 949 GLN A O 1
#

Foldseek 3Di:
DVVVVVVVVVVVVVVVVVLVVLLVVLDQQQVCVVLPHDDRPDGQKHKDKDWPQDDDAPDDDPQPQLCLQPPDVPPDDFQWFLQDSNTHPQKTKIKIQMDGPDPVNVVVRRDIFIKIWHLLDDAQEEAAFAEAAAQAEAAAGFFALVDPDDLVPRHSLDAHEAEHQEEYHYAAYAGHEYEYAHYYYHYNYHDYYYYHHDDPFPPQQVVQVVQQVVQQVQQVVLQLLQELQLQEQNDEQDPVLVCCLQPNPDQVSVSNCLHPNCQAWPKDFWAKFWACLDVPFKIKMFIQDLFFFFADDDDDDPVVVVVLQVVLVVLSVVLVVLVVQLVVLVVQLVVLVVLLVPDDDPSNVVSVVSNVVSVVSNVVSVVSNVVSVVVVVVSQVVQLVVVVVRLVRGGDDDDQFQLSFDPDQLADAHEHPNLVVVLVVVLVVCVVVVVVVVNRVSRIGTDNFWHFFDRPDGFDWDNPQETEGAAEWEAAFLGHHEHAGHYEYQFEYEYEHQYEYAYNEEYFFAHHPPDDPPFQFHTGQAYEAEFLYEYHYAYEYYGGGDLQAFRYEYEDAHPHFHFAAYAYAYAAEYEGAQAYAYKHQLLRLLVNLPPPDVQSVLCSPQARCCCRWFLLLLLLLQQFRIGGRHSNHHQATFMWMWGFDDPPPDPPTDTDTRTGDHRHGNLVSLVSRLSSQLSSNLCSLQCRSTRSLRGPLNLSDGSTGRMAGDFSSVVLCVLLVPADHDRFHQDDDDSLVVVVCSCVVRHVVSSCCCSPQSVVLSVVSSVCSVDHDDDDPSVVSSVVSSVSSVVSVVVSVVSNCVSSVSSCSRCDPSNSVSSVSSRVCSSVRSVPDRSRRTHAYHYEYSEEYDYHLSHQEHHAAAYYCEEYAHNHVEYEARYYHHNYYYYYHYYHHDSSRQKYKRARRRRDHSNSNRRSSDSHRHPSRSPSDIRMRHRDSDDIDIDTRDDDD